Protein 2WMY (pdb70)

Sequence (1144 aa):
MFDSILVICTGNICRSPIGERLLRRLLPSKKINSAGVGALVDHTTADESAIRVAEKNGLCLKGHRGTKFTSALARQYDLLLVMEYSHLEQISRIAPEARGKTMLFGHWLDSKEIPDPYRMSDEAFDSVYQLLEQASKRWAEKLGMFDSILVICTGNICRSPIGERLLRRRLLPSKKINSAGVGALVDHTADESAIRVAEKNGLCLKGHRGTKFTSALARQYDLLLVMEYSHLEQISRIAPEARGKTMLFGHWLDSKEIPDPYRMSDEAFDSVYQLLEQASSKRWAEKLLMFDSILVICTGNICRSPIGERLLRRLLPSKKINSAGVGALVDHTADESAIRVAEKNGLCLKGHRGTKFTSALARQYDLLLVMEYSHLEQISRIAPEARGKTMLFGHWLDSKEIPDPYRMSDEAFDSVYQLLEQASKRWAEKLGLMFDSILVICTGNICRSPIGERLLRRLLPSKKINSAGVGALVDHTADESAIRVAEKNGLCLKGHRGTKFTSALARQYDLLLVMEYSHLEQISRIAPEARGKTMLFGHWLDSKEIPDPYRMSDEAFDSVYQLLEQASKRWAEKLMFDSILVICTGNICRSPIGERLLRRLLPSKKINSAGVGALVDHTADESAIRVAEKNGLCLKGHRGTKFTSALARQYDLLLVMEYSHLEQISRIAPEARGKTMLFGHWLDSKEIPDPYRMSDEAFDSVYQLLEQASKRWAEKLGMFDSILVICTGNICRSPIGERLLRRRLLPSKKINSAGVGALVDHTADESAIRVAEKNGLCLKGHRGTKFTSALARQYDLLLVMEYSHLEQISRIAPEARGKTMLFGHWLDSKEIPDPYRMSDEAFDSVYQLLEQASKRWAEKLGEMFDSILVICTGNICRSPIGERLLRRLLPSKKINSAGVGALVDHTTADESAIRVAEKNGLCLKGHRGTKFTSALARQYDLLLVMEYSHLEQISRIAPEARGKTMLFGHWLDSKEIPDPYRMSDEAFDSVYQLLEQASKRWAEKLGMFDSILVICTGNICRSPIGERLLRRLLPSKKINSAGVGALVDHTTADESAIRVAEKNGLCLKGHRGTKFTSALARQYDLLLVMEYSHLEQISRIAPEARGKTMLFGHWLDSKEIPDPYRMSDEAFDSVYQLLEQASKRWAEKL

B-factor: mean 32.17, std 14.4, range [9.04, 120.23]

Foldseek 3Di:
DFQFEEEEEAAQQAQRLLLQQLLCVLVVRGHGYYAHCNYPFQDHHDPLRCVLQVVVPTDSPPGGHHHDALVVLVVGQAYEYQAPVVLVSCCVGHVPNSVRYDHLQNVPPDGHQDDCPPHDNVNSNVSSVSSNVSSVVVSVVVD/DFQEEEEEEAAQAAQRLLLQQLLCVLPVRGHGYYAHQNYPFQDHHDPLRQVLCVVVPTHSPPDGHHHDALVVLVVGQAYEYQDPVVLVSCCVRHVVNSVRYDHLQRVPPDRHQDDCPPHDSVNSNVSSVSSNVSSVVVSVVD/DQWQEEEEEEAAQQAQRLLLQQLLCVLPVRGHYYYAHQNYPFQDHHDPLRQVLQVVVVTHSPPDGHHHDALVVLVVGQAYEYQAPVVLVSCCVRHVPNSVRYYHLQNVPPPRHQDDCPPHDNVSSNVSSVSSNVSSVVVSVVVD/DPFAEEEEEEAAQQAQRLLLQQLLCVLNVRGHGYYAHQNYPFQDHHDPLRCVLQVVVVHHSPPDGYHHDALVVLVVGQAYAYADPVVLVVCCVRHVVNSVRYYHLQNVPPDRHQDDCPPHDNVNSNVSSVSSNVSSVVVSVVD/DFQEEEEEEAAQQAQRLLLQQLLCVLVVRGHGYYAHQNYPFQDHHDPLRQVLQVVVPTHSPPDGHHHDALVVLVVGQAYEYAAPVVLVVCCVGHVVNSVRYDHLQNVPPDGHQDDCPPHDSVNSNVSSVSSNVSSVVVSVVVD/DFQEEEEEEAAQAAQRLLLQQLLCVLPVRGHGYYAHCNYPFQDHHDPLRCVLQVVVPTDSPPDGYHHDALVVLVVGQAYEYQAPVVLVSCCVGHVVNSVRYDHLQNVPPDRHQDDCPPHDSVSSNVSSVSSNVSSVVVSVVVVD/DWQEEEEEEAQQQAQRLLLQQLLCVLPVRGHYYYAHQNYPFQDHHDPLRQVLQVVVVHHSPPDGHHHDALVVLVVGQAYEYQAPVVLVSCCVRHVVNNVRYYHLQNVPPPRHQDDCVPHDNVNSNVSSVSSNVSSVVVSVVVD/DFQFEEEEEAAQQAQRLLLQQLLCVLNVRGHYYYAHQNYPFQDHHDPLRCVLQVVVVHHSPPRGYHHDALVVLVVGQAYAYQDPVVLVVCCVGHVPNSVRYYHLQNPPPDRHQDDCPPHDNVNSNVSSVSSNVSSVVVSVVD

Nearest PDB structures (foldseek):
  2wmy-assembly1_A  TM=1.005E+00  e=2.704E-31  Escherichia coli
  4d74-assembly1_A-2  TM=9.860E-01  e=4.624E-23  Erwinia amylovora ATCC 49946
  7dhe-assembly4_D  TM=9.819E-01  e=1.177E-22  Vibrio vulnificus
  7dhf-assembly2_B  TM=9.833E-01  e=2.623E-22  Vibrio vulnificus
  2fek-assembly1_A  TM=9.721E-01  e=8.437E-21  Escherichia coli K-12

InterPro domains:
  IPR017867 Protein-tyrosine phosphatase, low molecular weight [PR00719] (9-26)
  IPR017867 Protein-tyrosine phosphatase, low molecular weight [PR00719] (45-61)
  IPR017867 Protein-tyrosine phosphatase, low molecular weight [PR00719] (79-94)
  IPR017867 Protein-tyrosine phosphatase, low molecular weight [PR00719] (101-114)
  IPR017867 Protein-tyrosine phosphatase, low molecular weight [PR00719] (117-132)
  IPR023485 Phosphotyrosine protein phosphatase I [PF01451] (8-147)
  IPR023485 Phosphotyrosine protein phosphatase I [SM00226] (7-145)
  IPR036196 Phosphotyrosine protein phosphatase I superfamily [SSF52788] (5-146)
  IPR050438 Low Molecular Weight Phosphotyrosine Protein Phosphatase [PTHR117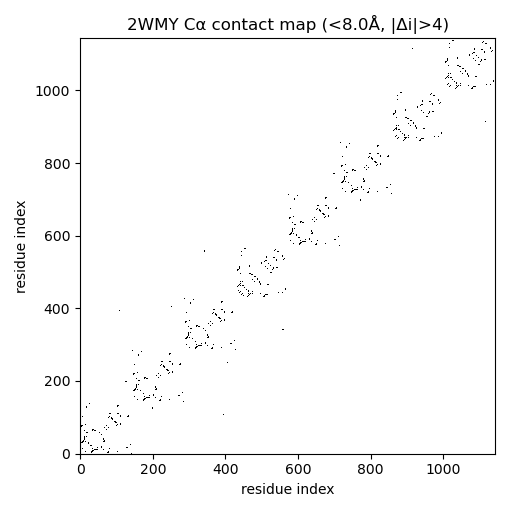17] (6-147)

Structure (mmCIF, N/CA/C/O backbone):
data_2WMY
#
_entry.id   2WMY
#
_cell.length_a   101.902
_cell.length_b   53.062
_cell.length_c   113.909
_cell.angle_alpha   90.00
_cell.angle_beta   90.01
_cell.angle_gamma   90.00
#
_symmetry.space_group_name_H-M   'P 1 21 1'
#
loop_
_entity.id
_entity.type
_entity.pdbx_description
1 polymer 'PUTATIVE ACID PHOSPHATASE WZB'
2 non-polymer 'SULFATE ION'
3 non-polymer 'NICKEL (II) ION'
4 water water
#
loop_
_atom_site.group_PDB
_atom_site.id
_atom_site.type_symbol
_atom_site.label_atom_id
_atom_site.label_alt_id
_atom_site.label_comp_id
_atom_site.label_asym_id
_atom_site.label_entity_id
_atom_site.label_seq_id
_atom_site.pdbx_PDB_ins_code
_atom_site.Cartn_x
_atom_site.Cartn_y
_atom_site.Cartn_z
_atom_site.occupancy
_atom_site.B_iso_or_equiv
_atom_site.auth_seq_id
_atom_site.auth_comp_id
_atom_site.auth_asym_id
_atom_site.auth_atom_id
_atom_site.pdbx_PDB_model_num
ATOM 1 N N . MET A 1 7 ? 11.031 19.272 -0.533 1.00 60.79 5 MET A N 1
ATOM 2 C CA . MET A 1 7 ? 11.112 17.839 -0.263 1.00 62.75 5 MET A CA 1
ATOM 3 C C . MET A 1 7 ? 11.724 17.036 -1.418 1.00 65.40 5 MET A C 1
ATOM 4 O O . MET A 1 7 ? 12.828 16.503 -1.292 1.00 76.84 5 MET A O 1
ATOM 9 N N . PHE A 1 8 ? 11.003 16.942 -2.533 1.00 54.82 6 PHE A N 1
ATOM 10 C CA . PHE A 1 8 ? 11.493 16.218 -3.709 1.00 54.09 6 PHE A CA 1
ATOM 11 C C . PHE A 1 8 ? 12.276 17.129 -4.651 1.00 46.47 6 PHE A C 1
ATOM 12 O O . PHE A 1 8 ? 11.699 17.801 -5.506 1.00 47.02 6 PHE A O 1
ATOM 20 N N . ASP A 1 9 ? 13.594 17.143 -4.497 1.00 36.03 7 ASP A N 1
ATOM 21 C CA . ASP A 1 9 ? 14.420 18.074 -5.250 1.00 43.49 7 ASP A CA 1
ATOM 22 C C . ASP A 1 9 ? 15.093 17.392 -6.435 1.00 41.69 7 ASP A C 1
ATOM 23 O O . ASP A 1 9 ? 15.516 18.054 -7.380 1.00 47.70 7 ASP A O 1
ATOM 28 N N . SER A 1 10 ? 15.192 16.068 -6.373 1.00 36.61 8 SER A N 1
ATOM 29 C CA . SER A 1 10 ? 15.803 15.284 -7.440 1.00 31.41 8 SER A CA 1
ATOM 30 C C . SER A 1 10 ? 14.777 14.341 -8.059 1.00 28.56 8 SER A C 1
ATOM 31 O O . SER A 1 10 ? 14.031 13.672 -7.341 1.00 25.62 8 SER A O 1
ATOM 34 N N . ILE A 1 11 ? 14.740 14.286 -9.388 1.00 24.14 9 ILE A N 1
ATOM 35 C CA . ILE A 1 11 ? 13.819 13.388 -10.086 1.00 22.58 9 ILE A CA 1
ATOM 36 C C . ILE A 1 11 ? 14.524 12.490 -11.111 1.00 24.75 9 ILE A C 1
ATOM 37 O O . ILE A 1 11 ? 15.268 12.973 -11.976 1.00 24.48 9 ILE A O 1
ATOM 42 N N . LEU A 1 12 ? 14.289 11.185 -11.004 1.00 20.20 10 LEU A N 1
ATOM 43 C CA . LEU A 1 12 ? 14.787 10.230 -11.990 1.00 20.56 10 LEU A CA 1
ATOM 44 C C . LEU A 1 12 ? 13.623 9.698 -12.821 1.00 20.27 10 LEU A C 1
ATOM 45 O O . LEU A 1 12 ? 12.735 9.018 -12.301 1.00 21.56 10 LEU A O 1
ATOM 50 N N . VAL A 1 13 ? 13.624 10.018 -14.112 1.00 19.35 11 VAL A N 1
ATOM 51 C CA . VAL A 1 13 ? 12.601 9.527 -15.032 1.00 15.38 11 VAL A CA 1
ATOM 52 C C . VAL A 1 13 ? 13.021 8.205 -15.679 1.00 12.74 11 VAL A C 1
ATOM 53 O O . VAL A 1 13 ? 14.113 8.087 -16.227 1.00 14.32 11 VAL A O 1
ATOM 57 N N . ILE A 1 14 ? 12.152 7.205 -15.635 1.00 17.40 12 ILE A N 1
ATOM 58 C CA . ILE A 1 14 ? 12.565 5.873 -16.058 1.00 13.37 12 ILE A CA 1
ATOM 59 C C . ILE A 1 14 ? 11.619 5.178 -17.032 1.00 14.96 12 ILE A C 1
ATOM 60 O O . ILE A 1 14 ? 10.402 5.110 -16.804 1.00 14.46 12 ILE A O 1
ATOM 65 N N . CYS A 1 15 ? 12.193 4.653 -18.116 1.00 16.34 13 CYS A N 1
ATOM 66 C CA . CYS A 1 15 ? 11.467 3.774 -19.019 1.00 12.64 13 CYS A CA 1
ATOM 67 C C . CYS A 1 15 ? 12.251 2.481 -19.222 1.00 13.97 13 CYS A C 1
ATOM 68 O O . CYS A 1 15 ? 12.914 1.984 -18.301 1.00 13.69 13 CYS A O 1
ATOM 71 N N . THR A 1 16 ? 12.178 1.928 -20.423 1.00 12.66 14 THR A N 1
ATOM 72 C CA . THR A 1 16 ? 12.882 0.683 -20.695 1.00 16.21 14 THR A CA 1
ATOM 73 C C . THR A 1 16 ? 14.204 0.926 -21.406 1.00 15.95 14 THR A C 1
ATOM 74 O O . THR A 1 16 ? 15.268 0.650 -20.858 1.00 21.35 14 THR A O 1
ATOM 78 N N . GLY A 1 17 ? 14.133 1.462 -22.621 1.00 16.15 15 GLY A N 1
ATOM 79 C CA . GLY A 1 17 ? 15.327 1.693 -23.407 1.00 12.95 15 GLY A CA 1
ATOM 80 C C . GLY A 1 17 ? 16.107 2.945 -23.043 1.00 10.67 15 GLY A C 1
ATOM 81 O O . GLY A 1 17 ? 17.279 3.044 -23.382 1.00 13.10 15 GLY A O 1
ATOM 82 N N . ASN A 1 18 ? 15.460 3.888 -22.357 1.00 11.73 16 ASN A N 1
ATOM 83 C CA . ASN A 1 18 ? 16.026 5.223 -22.118 1.00 14.70 16 ASN A CA 1
ATOM 84 C C . ASN A 1 18 ? 16.391 5.900 -23.442 1.00 14.26 16 ASN A C 1
ATOM 85 O O . ASN A 1 18 ? 17.364 6.644 -23.526 1.00 18.57 16 ASN A O 1
ATOM 90 N N . ILE A 1 19 ? 15.605 5.634 -24.484 1.00 15.89 17 ILE A N 1
ATOM 91 C CA . ILE A 1 19 ? 15.828 6.271 -25.788 1.00 10.42 17 ILE A CA 1
ATOM 92 C C . ILE A 1 19 ? 14.552 6.880 -26.389 1.00 15.26 17 ILE A C 1
ATOM 93 O O . ILE A 1 19 ? 14.628 7.669 -27.322 1.00 21.00 17 ILE A O 1
ATOM 98 N N . CYS A 1 20 ? 13.386 6.528 -25.848 1.00 12.96 18 CYS A N 1
ATOM 99 C CA . CYS A 1 20 ? 12.134 7.147 -26.289 1.00 15.18 18 CYS A CA 1
ATOM 100 C C . CYS A 1 20 ? 11.427 7.963 -25.200 1.00 18.46 18 CYS A C 1
ATOM 101 O O . CYS A 1 20 ? 11.471 9.187 -25.222 1.00 21.23 18 CYS A O 1
ATOM 104 N N . ARG A 1 21 ? 10.793 7.280 -24.245 1.00 18.57 19 ARG A N 1
ATOM 105 C CA . ARG A 1 21 ? 9.932 7.944 -23.256 1.00 18.97 19 ARG A CA 1
ATOM 106 C C . ARG A 1 21 ? 10.650 8.789 -22.208 1.00 15.03 19 ARG A C 1
ATOM 107 O O . ARG A 1 21 ? 10.337 9.968 -22.056 1.00 14.55 19 ARG A O 1
ATOM 115 N N . SER A 1 22 ? 11.580 8.200 -21.458 1.00 12.57 20 SER A N 1
ATOM 116 C CA . SER A 1 22 ? 12.210 8.981 -20.386 1.00 11.58 20 SER A CA 1
ATOM 117 C C . SER A 1 22 ? 12.987 10.212 -20.886 1.00 11.63 20 SER A C 1
ATOM 118 O O . SER A 1 22 ? 12.920 11.280 -20.270 1.00 16.99 20 SER A O 1
ATOM 121 N N . PRO A 1 23 ? 13.684 10.098 -22.025 1.00 16.49 21 PRO A N 1
ATOM 122 C CA . PRO A 1 23 ? 14.384 11.313 -22.463 1.00 14.02 21 PRO A CA 1
ATOM 123 C C . PRO A 1 23 ? 13.396 12.447 -22.721 1.00 14.93 21 PRO A C 1
ATOM 124 O O . PRO A 1 23 ? 13.700 13.614 -22.496 1.00 15.81 21 PRO A O 1
ATOM 128 N N . ILE A 1 24 ? 12.216 12.095 -23.210 1.00 20.50 22 ILE A N 1
ATOM 129 C CA . ILE A 1 24 ? 11.186 13.088 -23.472 1.00 21.65 22 ILE A CA 1
ATOM 130 C C . ILE A 1 24 ? 10.571 13.596 -22.163 1.00 17.23 22 ILE A C 1
ATOM 131 O O . ILE A 1 24 ? 10.401 14.795 -21.972 1.00 21.08 22 ILE A O 1
ATOM 136 N N . GLY A 1 25 ? 10.272 12.676 -21.252 1.00 17.84 23 GLY A N 1
ATOM 137 C CA . GLY A 1 25 ? 9.757 13.038 -19.941 1.00 20.74 23 GLY A CA 1
ATOM 138 C C . GLY A 1 25 ? 10.739 13.905 -19.176 1.00 19.71 23 GLY A C 1
ATOM 139 O O . GL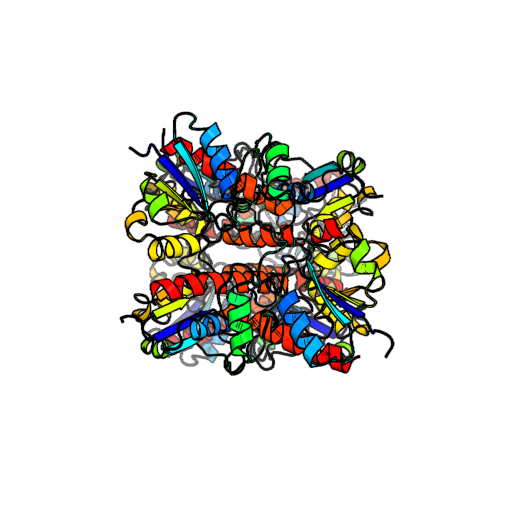Y A 1 25 ? 10.350 14.886 -18.548 1.00 19.23 23 GLY A O 1
ATOM 140 N N . GLU A 1 26 ? 12.019 13.546 -19.239 1.00 20.45 24 GLU A N 1
ATOM 141 C CA . GLU A 1 26 ? 13.071 14.317 -18.580 1.00 20.21 24 GLU A CA 1
ATOM 142 C C . GLU A 1 26 ? 13.086 15.761 -19.054 1.00 19.84 24 GLU A C 1
ATOM 143 O O . GLU A 1 26 ? 13.097 16.687 -18.241 1.00 20.46 24 GLU A O 1
ATOM 149 N N . ARG A 1 27 ? 13.086 15.949 -20.372 1.00 20.25 25 ARG A N 1
ATOM 150 C CA . ARG A 1 27 ? 13.236 17.284 -20.947 1.00 24.22 25 ARG A CA 1
ATOM 151 C C . ARG A 1 27 ? 11.986 18.138 -20.726 1.00 22.99 25 ARG A C 1
ATOM 152 O O . ARG A 1 27 ? 12.080 19.349 -20.516 1.00 23.74 25 ARG A O 1
ATOM 160 N N . LEU A 1 28 ? 10.817 17.504 -20.777 1.00 15.87 26 LEU A N 1
ATOM 161 C CA . LEU A 1 28 ? 9.574 18.203 -20.474 1.00 22.82 26 LEU A CA 1
ATOM 162 C C . LEU A 1 28 ? 9.607 18.730 -19.036 1.00 25.27 26 LEU A C 1
ATOM 163 O O . LEU A 1 28 ? 9.316 19.905 -18.783 1.00 22.34 26 LEU A O 1
ATOM 168 N N . LEU A 1 29 ? 9.982 17.869 -18.095 1.00 24.23 27 LEU A N 1
ATOM 169 C CA . LEU A 1 29 ? 10.007 18.268 -16.689 1.00 23.01 27 LEU A CA 1
ATOM 170 C C . LEU A 1 29 ? 11.039 19.358 -16.406 1.00 29.73 27 LEU A C 1
ATOM 171 O O . LEU A 1 29 ? 10.783 20.249 -15.597 1.00 33.88 27 LEU A O 1
ATOM 176 N N . ARG A 1 30 ? 12.195 19.297 -17.070 1.00 27.17 28 ARG A N 1
ATOM 177 C CA . ARG A 1 30 ? 13.234 20.312 -16.864 1.00 28.58 28 ARG A CA 1
ATOM 178 C C . ARG A 1 30 ? 12.709 21.675 -17.283 1.00 32.78 28 ARG A C 1
ATOM 179 O O . ARG A 1 30 ? 12.931 22.677 -16.613 1.00 37.06 28 ARG A O 1
ATOM 187 N N . ARG A 1 31 ? 12.020 21.683 -18.416 1.00 35.14 29 ARG A N 1
ATOM 188 C CA . ARG A 1 31 ? 11.339 22.849 -18.956 1.00 33.92 29 ARG A CA 1
ATOM 189 C C . ARG A 1 31 ? 10.444 23.511 -17.905 1.00 35.64 29 ARG A C 1
ATOM 190 O O . ARG A 1 31 ? 10.398 24.737 -17.791 1.00 37.69 29 ARG A O 1
ATOM 198 N N . LEU A 1 32 ? 9.722 22.686 -17.150 1.00 29.73 30 LEU A N 1
ATOM 199 C CA . LEU A 1 32 ? 8.713 23.164 -16.208 1.00 27.07 30 LEU A CA 1
ATOM 200 C C . LEU A 1 32 ? 9.281 23.452 -14.819 1.00 33.63 30 LEU A C 1
ATOM 201 O O . LEU A 1 32 ? 8.792 24.330 -14.107 1.00 37.10 30 LEU A O 1
ATOM 206 N N . LEU A 1 33 ? 10.303 22.700 -14.433 1.00 34.17 31 LEU A N 1
ATOM 207 C CA . LEU A 1 33 ? 10.903 22.843 -13.113 1.00 41.14 31 LEU A CA 1
ATOM 208 C C . LEU A 1 33 ? 12.418 22.997 -13.258 1.00 46.28 31 LEU A C 1
ATOM 209 O O . LEU A 1 33 ? 13.178 22.071 -12.969 1.00 43.82 31 LEU A O 1
ATOM 214 N N . PRO A 1 34 ? 12.856 24.184 -13.704 1.00 47.88 32 PRO A N 1
ATOM 215 C CA . PRO A 1 34 ? 14.238 24.473 -14.108 1.00 45.64 32 PRO A CA 1
ATOM 216 C C . PRO A 1 34 ? 15.255 24.345 -12.978 1.00 42.71 32 PRO A C 1
ATOM 217 O O . PRO A 1 34 ? 16.442 24.198 -13.253 1.0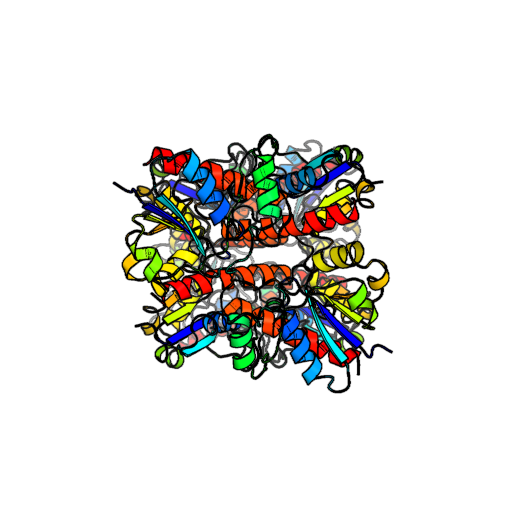0 45.42 32 PRO A O 1
ATOM 221 N N . SER A 1 35 ? 14.805 24.402 -11.730 1.00 44.81 33 SER A N 1
ATOM 222 C CA . SER A 1 35 ? 15.732 24.457 -10.603 1.00 47.82 33 SER A CA 1
ATOM 223 C C . SER A 1 35 ? 16.067 23.086 -10.029 1.00 44.41 33 SER A C 1
ATOM 224 O O . SER A 1 35 ? 16.876 22.978 -9.109 1.00 45.93 33 SER A O 1
ATOM 227 N N . LYS A 1 36 ? 15.450 22.040 -10.568 1.00 42.64 34 LYS A N 1
ATOM 228 C CA . LYS A 1 36 ? 15.639 20.695 -10.031 1.00 40.68 34 LYS A CA 1
ATOM 229 C C . LYS A 1 36 ? 16.634 19.870 -10.843 1.00 34.81 34 LYS A C 1
ATOM 230 O O . LYS A 1 36 ? 16.795 20.085 -12.041 1.00 35.21 34 LYS A O 1
ATOM 236 N N . LYS A 1 37 ? 17.292 18.921 -10.181 1.00 29.86 35 LYS A N 1
ATOM 237 C CA . LYS A 1 37 ? 18.121 17.939 -10.874 1.00 34.63 35 LYS A CA 1
ATOM 238 C C . LYS A 1 37 ? 17.237 16.842 -11.465 1.00 34.62 35 LYS A C 1
ATOM 239 O O . LYS A 1 37 ? 16.686 16.013 -10.735 1.00 36.84 35 LYS A O 1
ATOM 245 N N . ILE A 1 38 ? 17.091 16.846 -12.786 1.00 30.87 36 ILE A N 1
ATOM 246 C CA . ILE A 1 38 ? 16.207 15.890 -13.453 1.00 20.16 36 ILE A CA 1
ATOM 247 C C . ILE A 1 38 ? 16.943 15.072 -14.500 1.00 27.55 36 ILE A C 1
ATOM 248 O O . ILE A 1 38 ? 17.441 15.615 -15.485 1.00 32.98 36 ILE A O 1
ATOM 253 N N . ASN A 1 39 ? 17.017 13.762 -14.271 1.00 29.36 37 ASN A N 1
ATOM 254 C CA . ASN A 1 39 ? 17.675 12.848 -15.200 1.00 23.31 37 ASN A CA 1
ATOM 255 C C . ASN A 1 39 ? 16.835 11.607 -15.485 1.00 19.98 37 ASN A C 1
ATOM 256 O O . ASN A 1 39 ? 15.713 11.487 -15.000 1.00 15.95 37 ASN A O 1
ATOM 261 N N . SER A 1 40 ? 17.375 10.688 -16.278 1.00 13.98 38 SER A N 1
ATOM 262 C CA . SER A 1 40 ? 16.589 9.570 -16.771 1.00 17.40 38 SER A CA 1
ATOM 263 C C . SER A 1 40 ? 17.439 8.333 -17.009 1.00 18.59 38 SER A C 1
ATOM 264 O O . SER A 1 40 ? 18.642 8.430 -17.241 1.00 25.10 38 SER A O 1
ATOM 267 N N . ALA A 1 41 ? 16.800 7.170 -16.968 1.00 18.04 39 ALA A N 1
ATOM 268 C CA . ALA A 1 41 ? 17.495 5.898 -17.181 1.00 19.06 39 ALA A CA 1
ATOM 269 C C . ALA A 1 41 ? 16.494 4.808 -17.548 1.00 16.80 39 ALA A C 1
ATOM 270 O O . ALA A 1 41 ? 15.282 5.027 -17.524 1.00 14.97 39 ALA A O 1
ATOM 272 N N . GLY A 1 42 ? 17.000 3.632 -17.894 1.00 15.45 40 GLY A N 1
ATOM 273 C CA . GLY A 1 42 ? 16.143 2.576 -18.389 1.00 10.92 40 GLY A CA 1
ATOM 274 C C . GLY A 1 42 ? 16.455 1.217 -17.813 1.00 12.80 40 GLY A C 1
ATOM 275 O O . GLY A 1 42 ? 17.621 0.839 -17.667 1.00 20.18 40 GLY A O 1
ATOM 276 N N . VAL A 1 43 ? 15.408 0.470 -17.482 1.00 17.02 41 VAL A N 1
ATOM 277 C CA . VAL A 1 43 ? 15.602 -0.854 -16.908 1.00 16.54 41 VAL A CA 1
ATOM 278 C C . VAL A 1 43 ? 16.140 -1.840 -17.954 1.00 20.65 41 VAL A C 1
ATOM 279 O O . VAL A 1 43 ? 16.642 -2.900 -17.600 1.00 25.38 41 VAL A O 1
ATOM 283 N N . GLY A 1 44 ? 16.036 -1.482 -19.234 1.00 21.42 42 GLY A N 1
ATOM 284 C CA . GLY A 1 44 ? 16.619 -2.271 -20.313 1.00 18.71 42 GLY A CA 1
ATOM 285 C C . GLY A 1 44 ? 17.372 -1.373 -21.279 1.00 19.97 42 GLY A C 1
ATOM 286 O O . GLY A 1 44 ? 17.209 -1.451 -22.493 1.00 15.53 42 GLY A O 1
ATOM 287 N N . ALA A 1 45 ? 18.216 -0.515 -20.728 1.00 12.20 43 ALA A N 1
ATOM 288 C CA . ALA A 1 45 ? 18.722 0.623 -21.480 1.00 21.19 43 ALA A CA 1
ATOM 289 C C . ALA A 1 45 ? 19.657 0.232 -22.611 1.00 18.43 43 ALA A C 1
ATOM 290 O O . ALA A 1 45 ? 20.400 -0.743 -22.515 1.00 22.24 43 ALA A O 1
ATOM 292 N N . LEU A 1 46 ? 19.600 1.004 -23.687 1.00 14.09 44 LEU A N 1
ATOM 293 C CA . LEU A 1 46 ? 20.588 0.906 -24.753 1.00 16.40 44 LEU A CA 1
ATOM 294 C C . LEU A 1 46 ? 21.703 1.901 -24.427 1.00 17.09 44 LEU A C 1
ATOM 295 O O . LEU A 1 46 ? 21.657 3.063 -24.830 1.00 19.31 44 LEU A O 1
ATOM 300 N N . VAL A 1 47 ? 22.694 1.426 -23.680 1.00 19.82 45 VAL A N 1
ATOM 301 C CA . VAL A 1 47 ? 23.690 2.294 -23.060 1.00 25.14 45 VAL A CA 1
ATOM 302 C C . VAL A 1 47 ? 24.567 3.007 -24.079 1.00 23.57 45 VAL A C 1
ATOM 303 O O . VAL A 1 47 ? 25.133 2.375 -24.981 1.00 16.20 45 VAL A O 1
ATOM 307 N N . ASP A 1 48 ? 24.652 4.329 -23.923 1.00 16.84 46 ASP A N 1
ATOM 308 C CA . ASP A 1 48 ? 25.448 5.197 -24.793 1.00 14.89 46 ASP A CA 1
ATOM 309 C C . ASP A 1 48 ? 24.796 5.492 -26.146 1.00 20.81 46 ASP A C 1
ATOM 310 O O . ASP A 1 48 ? 25.361 6.208 -26.973 1.00 19.83 46 ASP A O 1
ATOM 315 N N . HIS A 1 49 ? 23.596 4.959 -26.356 1.00 24.18 47 HIS A N 1
ATOM 316 C CA . HIS A 1 49 ? 22.832 5.268 -27.561 1.00 20.58 47 HIS A CA 1
ATOM 317 C C . HIS A 1 49 ? 22.131 6.604 -27.459 1.00 22.43 47 HIS A C 1
ATOM 318 O O . HIS A 1 49 ? 21.605 6.967 -26.403 1.00 25.00 47 HIS A O 1
ATOM 325 N N . THR A 1 50 ? 22.115 7.327 -28.573 1.00 19.12 48 THR A N 1
ATOM 326 C CA A THR A 1 50 ? 21.404 8.588 -28.661 0.94 14.00 48 THR A CA 1
ATOM 327 C CA B THR A 1 50 ? 21.395 8.591 -28.647 0.06 23.17 48 THR A CA 1
ATOM 328 C C . THR A 1 50 ? 19.894 8.324 -28.575 1.00 24.20 48 THR A C 1
ATOM 329 O O . THR A 1 50 ? 19.455 7.173 -28.608 1.00 18.86 48 THR A O 1
ATOM 336 N N . ALA A 1 51 ? 19.102 9.383 -28.461 1.00 22.46 49 ALA A N 1
ATOM 337 C CA . ALA A 1 51 ? 17.656 9.236 -28.435 1.00 23.18 49 ALA A CA 1
ATOM 338 C C . ALA A 1 51 ? 17.179 8.628 -29.749 1.00 22.02 49 ALA A C 1
ATOM 339 O O . ALA A 1 51 ? 17.799 8.825 -30.789 1.00 20.02 49 ALA A O 1
ATOM 341 N N . ASP A 1 52 ? 16.078 7.888 -29.702 1.00 18.85 50 ASP A N 1
ATOM 342 C CA . ASP A 1 52 ? 15.533 7.297 -30.916 1.00 18.32 50 ASP A CA 1
ATOM 343 C C . ASP A 1 52 ? 15.181 8.368 -31.937 1.00 19.20 50 ASP A C 1
ATOM 344 O O . ASP A 1 52 ? 14.703 9.440 -31.581 1.00 20.28 50 ASP A O 1
ATOM 349 N N . GLU A 1 53 ? 15.421 8.065 -33.211 1.00 26.49 51 GLU A N 1
ATOM 350 C CA . GLU A 1 53 ? 15.131 8.995 -34.303 1.00 24.45 51 GLU A CA 1
ATOM 351 C C . GLU A 1 53 ? 13.676 9.484 -34.298 1.00 27.70 51 GLU A C 1
ATOM 352 O O . GLU A 1 53 ? 13.413 10.674 -34.484 1.00 26.78 51 GLU A O 1
ATOM 358 N N . SER A 1 54 ? 12.734 8.566 -34.088 1.00 21.73 52 SER A N 1
ATOM 359 C CA . SER A 1 54 ? 11.319 8.935 -34.039 1.00 24.26 52 SER A CA 1
ATOM 360 C C . SER A 1 54 ? 11.005 9.781 -32.799 1.00 26.43 52 SER A C 1
ATOM 361 O O . SER A 1 54 ? 10.127 10.652 -32.830 1.00 18.27 52 SER A O 1
ATOM 364 N N . ALA A 1 55 ? 11.732 9.527 -31.713 1.00 19.52 53 ALA A N 1
ATOM 365 C CA . ALA A 1 55 ? 11.578 10.324 -30.497 1.00 21.24 53 ALA A CA 1
ATOM 366 C C . ALA A 1 55 ? 12.031 11.755 -30.744 1.00 20.57 53 ALA A C 1
ATOM 367 O O . ALA A 1 55 ? 11.382 12.703 -30.311 1.00 21.77 53 ALA A O 1
ATOM 369 N N . ILE A 1 56 ? 13.155 11.899 -31.438 1.00 23.47 54 ILE A N 1
ATOM 370 C CA . ILE A 1 56 ? 13.660 13.216 -31.823 1.00 31.03 54 ILE A CA 1
ATOM 371 C C . ILE A 1 56 ? 12.721 13.929 -32.803 1.00 30.90 54 ILE A C 1
ATOM 372 O O . ILE A 1 56 ? 12.536 15.139 -32.716 1.00 33.10 54 ILE A O 1
ATOM 377 N N . ARG A 1 57 ? 12.133 13.182 -33.734 1.00 33.98 55 ARG A N 1
ATOM 378 C CA . ARG A 1 57 ? 11.155 13.758 -34.658 1.00 38.78 55 ARG A CA 1
ATOM 379 C C . ARG A 1 57 ? 9.968 14.375 -33.921 1.00 31.14 55 ARG A C 1
ATOM 380 O O . ARG A 1 57 ? 9.668 15.559 -34.095 1.00 28.11 55 ARG A O 1
ATOM 388 N N . VAL A 1 58 ? 9.292 13.577 -33.100 1.00 29.90 56 VAL A N 1
ATOM 389 C CA . VAL A 1 58 ? 8.103 14.071 -32.417 1.00 26.97 56 VAL A CA 1
ATOM 390 C C . VAL A 1 58 ? 8.452 15.201 -31.468 1.00 30.70 56 VAL A C 1
ATOM 391 O O . VAL A 1 58 ? 7.668 16.129 -31.287 1.00 33.32 56 VAL A O 1
ATOM 395 N N . ALA A 1 59 ? 9.638 15.128 -30.877 1.00 26.62 57 ALA A N 1
ATOM 396 C CA . ALA A 1 59 ? 10.067 16.148 -29.937 1.00 21.07 57 ALA A CA 1
ATOM 397 C C . ALA A 1 59 ? 10.264 17.488 -30.645 1.00 27.77 57 ALA A C 1
ATOM 398 O O . ALA A 1 59 ? 9.638 18.490 -30.284 1.00 28.39 57 ALA A O 1
ATOM 400 N N . GLU A 1 60 ? 11.128 17.512 -31.654 1.00 29.16 58 GLU A N 1
ATOM 401 C CA . GLU A 1 60 ? 11.402 18.767 -32.357 1.00 40.49 58 GLU A CA 1
ATOM 402 C C . GLU A 1 60 ? 10.138 19.348 -32.989 1.00 38.55 58 GLU A C 1
ATOM 403 O O . GLU A 1 60 ? 9.901 20.554 -32.933 1.00 39.10 58 GLU A O 1
ATOM 409 N N . LYS A 1 61 ? 9.332 18.476 -33.583 1.00 38.03 59 LYS A N 1
ATOM 410 C CA . LYS A 1 61 ? 8.034 18.860 -34.128 1.00 41.31 59 LYS A CA 1
ATOM 411 C C . LYS A 1 61 ? 7.222 19.658 -33.112 1.00 40.50 59 LYS A C 1
ATOM 412 O O . LYS A 1 61 ? 6.470 20.561 -33.484 1.00 47.58 59 LYS A O 1
ATOM 418 N N . ASN A 1 62 ? 7.389 19.330 -31.833 1.00 30.74 60 ASN A N 1
ATOM 419 C CA . ASN A 1 62 ? 6.728 20.057 -30.748 1.00 30.90 60 ASN A CA 1
ATOM 420 C C . ASN A 1 62 ? 7.628 21.078 -30.033 1.00 34.91 60 ASN A C 1
ATOM 421 O O . ASN A 1 62 ? 7.297 21.557 -28.950 1.00 33.61 60 ASN A O 1
ATOM 426 N N . GLY A 1 63 ? 8.768 21.400 -30.636 1.00 33.43 61 GLY A N 1
ATOM 427 C CA . GLY A 1 63 ? 9.643 22.430 -30.103 1.00 34.80 61 GLY A CA 1
ATOM 428 C C . GLY A 1 63 ? 10.458 21.989 -28.904 1.00 38.35 61 GLY A C 1
ATOM 429 O O . GLY A 1 63 ? 10.969 22.821 -28.151 1.00 32.93 61 GLY A O 1
ATOM 430 N N . LEU A 1 64 ? 10.585 20.675 -28.730 1.00 28.06 62 LEU A N 1
ATOM 431 C CA . LEU A 1 64 ? 11.335 20.126 -27.605 1.00 27.17 62 LEU A CA 1
ATOM 432 C C . LEU A 1 64 ? 12.675 19.554 -28.061 1.00 28.72 62 LEU A C 1
ATOM 433 O O . LEU A 1 64 ? 12.739 18.822 -29.047 1.00 29.60 62 LEU A O 1
ATOM 438 N N . CYS A 1 65 ? 13.740 19.874 -27.329 1.00 27.69 63 CYS A N 1
ATOM 439 C CA . CYS A 1 65 ? 15.090 19.443 -27.703 1.00 25.00 63 CYS A CA 1
ATOM 440 C C . CYS A 1 65 ? 15.587 18.258 -26.872 1.00 30.28 63 CYS A C 1
ATOM 441 O O . CYS A 1 65 ? 15.631 18.320 -25.639 1.00 29.27 63 CYS A O 1
ATOM 444 N N . LEU A 1 66 ? 15.967 17.187 -27.564 1.00 32.55 64 LEU A N 1
ATOM 445 C CA . LEU A 1 66 ? 16.496 15.980 -26.931 1.00 29.72 64 LEU A CA 1
ATOM 446 C C . LEU A 1 66 ? 18.012 15.878 -27.068 1.00 33.45 64 LEU A C 1
ATOM 447 O O . LEU A 1 66 ? 18.617 14.864 -26.720 1.00 36.30 64 LEU A O 1
ATOM 452 N N . LYS A 1 67 ? 18.636 16.933 -27.565 1.00 36.37 65 LYS A N 1
ATOM 453 C CA . LYS A 1 67 ? 20.043 16.842 -27.921 1.00 44.24 65 LYS A CA 1
ATOM 454 C C . LYS A 1 67 ? 20.948 16.661 -26.709 1.00 43.07 65 LYS A C 1
ATOM 455 O O . LYS A 1 67 ? 20.693 17.206 -25.638 1.00 48.30 65 LYS A O 1
ATOM 461 N N . GLY A 1 68 ? 21.998 15.869 -26.887 1.00 36.17 66 GLY A N 1
ATOM 462 C CA . GLY A 1 68 ? 22.937 15.601 -25.818 1.00 30.19 66 GLY A CA 1
ATOM 463 C C . GLY A 1 68 ? 22.585 14.369 -25.012 1.00 33.32 66 GLY A C 1
ATOM 464 O O . GLY A 1 68 ? 23.317 13.993 -24.099 1.00 37.56 66 GLY A O 1
ATOM 465 N N . HIS A 1 69 ? 21.468 13.730 -25.348 1.00 21.77 67 HIS A N 1
ATOM 466 C CA . HIS A 1 69 ? 21.009 12.596 -24.562 1.00 27.28 67 HIS A CA 1
ATOM 467 C C . HIS A 1 69 ? 21.895 11.375 -24.743 1.00 28.78 67 HIS A C 1
ATOM 468 O O . HIS A 1 69 ? 22.455 11.158 -25.810 1.00 27.12 67 HIS A O 1
ATOM 475 N N . ARG A 1 70 ? 21.987 10.565 -23.696 1.00 25.10 68 ARG A N 1
ATOM 476 C CA . ARG A 1 70 ? 22.809 9.365 -23.715 1.00 23.79 68 ARG A CA 1
ATOM 477 C C . ARG A 1 70 ? 22.092 8.249 -22.960 1.00 22.84 68 ARG A C 1
ATOM 478 O O . ARG A 1 70 ? 21.774 8.402 -21.783 1.00 27.38 68 ARG A O 1
ATOM 486 N N . GLY A 1 71 ? 21.830 7.131 -23.629 1.00 16.12 69 GLY A N 1
ATOM 487 C CA . GLY A 1 71 ? 21.146 6.020 -22.986 1.00 14.69 69 GLY A CA 1
ATOM 488 C C . GLY A 1 71 ? 21.878 5.574 -21.728 1.00 20.74 69 GLY A C 1
ATOM 489 O O . GLY A 1 71 ? 23.085 5.357 -21.761 1.00 18.43 69 GLY A O 1
ATOM 490 N N . THR A 1 72 ? 21.146 5.437 -20.627 1.00 19.39 70 THR A N 1
ATOM 491 C CA . THR A 1 72 ? 21.736 5.139 -19.323 1.00 23.51 70 THR A CA 1
ATOM 492 C C . THR A 1 72 ? 20.992 4.014 -18.619 1.00 22.30 70 THR A C 1
ATOM 493 O O . THR A 1 72 ? 19.761 3.985 -18.599 1.00 26.10 70 THR A O 1
ATOM 497 N N . LYS A 1 73 ? 21.749 3.088 -18.042 1.00 19.11 71 LYS A N 1
ATOM 498 C CA . LYS A 1 73 ? 21.174 1.926 -17.372 1.00 24.72 71 LYS A CA 1
ATOM 499 C C . LYS A 1 73 ? 20.706 2.289 -15.974 1.00 26.45 71 LYS A C 1
ATOM 500 O O . LYS A 1 73 ? 21.449 2.911 -15.218 1.00 24.73 71 LYS A O 1
ATOM 506 N N . PHE A 1 74 ? 19.477 1.903 -15.633 1.00 23.13 72 PHE A N 1
ATOM 507 C CA . PHE A 1 74 ? 18.980 2.081 -14.271 1.00 20.86 72 PHE A CA 1
ATOM 508 C C . PHE A 1 74 ? 19.599 1.076 -13.297 1.00 28.30 72 PHE A C 1
ATOM 509 O O . PHE A 1 74 ? 19.674 -0.121 -13.589 1.00 31.65 72 PHE A O 1
ATOM 517 N N . THR A 1 75 ? 20.030 1.566 -12.138 1.00 23.97 73 THR A N 1
ATOM 518 C CA . THR A 1 75 ? 20.616 0.714 -11.101 1.00 28.21 73 THR A CA 1
ATOM 519 C C . THR A 1 75 ? 20.164 1.185 -9.724 1.00 25.79 73 THR A C 1
ATOM 520 O O . THR A 1 75 ? 19.757 2.333 -9.562 1.00 26.47 73 THR A O 1
ATOM 524 N N . SER A 1 76 ? 20.260 0.311 -8.727 1.00 27.66 74 SER A N 1
ATOM 525 C CA . SER A 1 76 ? 19.919 0.701 -7.361 1.00 33.47 74 SER A CA 1
ATOM 526 C C . SER A 1 76 ? 20.805 1.852 -6.898 1.00 33.79 74 SER A C 1
ATOM 527 O O . SER A 1 76 ? 20.350 2.748 -6.196 1.00 36.88 74 SER A O 1
ATOM 530 N N . ALA A 1 77 ? 22.070 1.830 -7.308 1.00 29.98 75 ALA A N 1
ATOM 531 C CA . ALA A 1 77 ? 23.024 2.851 -6.892 1.00 26.43 75 ALA A CA 1
ATOM 532 C C . ALA A 1 77 ? 22.623 4.222 -7.420 1.00 29.50 75 ALA A C 1
ATOM 533 O O . ALA A 1 77 ? 22.722 5.219 -6.715 1.00 33.11 75 ALA A O 1
ATOM 535 N N . LEU A 1 78 ? 22.183 4.264 -8.673 1.00 31.59 76 LEU A N 1
ATOM 536 C CA . LEU A 1 78 ? 21.739 5.505 -9.293 1.00 22.79 76 LEU A CA 1
ATOM 537 C C . LEU A 1 78 ? 20.517 6.055 -8.586 1.00 27.87 76 LEU A C 1
ATOM 538 O O . LEU A 1 78 ? 20.387 7.265 -8.401 1.00 32.47 76 LEU A O 1
ATOM 543 N N . ALA A 1 79 ? 19.610 5.161 -8.208 1.00 20.03 77 ALA A N 1
ATOM 544 C CA . ALA A 1 79 ? 18.352 5.574 -7.600 1.00 24.70 77 ALA A CA 1
ATOM 545 C C . ALA A 1 79 ? 18.620 6.358 -6.320 1.00 24.60 77 ALA A C 1
ATOM 546 O O . ALA A 1 79 ? 17.861 7.249 -5.953 1.00 29.84 77 ALA A O 1
ATOM 548 N N . ARG A 1 80 ? 19.732 6.032 -5.672 1.00 24.07 78 ARG A N 1
ATOM 549 C CA . ARG A 1 80 ? 20.114 6.627 -4.397 1.00 28.55 78 ARG A CA 1
ATOM 550 C C . ARG A 1 80 ? 20.314 8.137 -4.492 1.00 34.72 78 ARG A C 1
ATOM 551 O O . ARG A 1 80 ? 20.225 8.841 -3.489 1.00 37.95 78 ARG A O 1
ATOM 559 N N . GLN A 1 81 ? 20.573 8.631 -5.699 1.00 38.10 79 GLN A N 1
ATOM 560 C CA . GLN A 1 81 ? 20.849 10.050 -5.896 1.00 37.89 79 GLN A CA 1
ATOM 561 C C . GLN A 1 81 ? 19.591 10.854 -6.215 1.00 34.23 79 GLN A C 1
ATOM 562 O O . GLN A 1 81 ? 19.668 12.050 -6.489 1.00 35.02 79 GLN A O 1
ATOM 568 N N . TYR A 1 82 ? 18.435 10.204 -6.193 1.00 26.20 80 TYR A N 1
ATOM 569 C CA . TYR A 1 82 ? 17.197 10.901 -6.524 1.00 26.49 80 TYR A CA 1
ATOM 570 C C . TYR A 1 82 ? 16.124 10.731 -5.451 1.00 28.27 80 TYR A C 1
ATOM 571 O O . TYR A 1 82 ? 16.029 9.682 -4.806 1.00 25.57 80 TYR A O 1
ATOM 580 N N . ASP A 1 83 ? 15.341 11.786 -5.247 1.00 31.18 81 ASP A N 1
ATOM 581 C CA . ASP A 1 83 ? 14.317 11.800 -4.205 1.00 25.09 81 ASP A CA 1
ATOM 582 C C . ASP A 1 83 ? 13.011 11.195 -4.693 1.00 23.59 81 ASP A C 1
ATOM 583 O O . ASP A 1 83 ? 12.146 10.841 -3.890 1.00 23.53 81 ASP A O 1
ATOM 588 N N . LEU A 1 84 ? 12.877 11.080 -6.010 1.00 21.36 82 LEU A N 1
ATOM 589 C CA . LEU A 1 84 ? 11.644 10.610 -6.622 1.00 18.69 82 LEU A CA 1
ATOM 590 C C . LEU A 1 84 ? 11.917 9.937 -7.973 1.00 27.34 82 LEU A C 1
ATOM 591 O O . LEU A 1 84 ? 12.602 10.496 -8.833 1.00 25.63 82 LEU A O 1
ATOM 596 N N . LEU A 1 85 ? 11.375 8.732 -8.143 1.00 22.17 83 LEU A N 1
ATOM 597 C CA . LEU A 1 85 ? 11.466 7.999 -9.396 1.00 18.43 83 LEU A CA 1
ATOM 598 C C . LEU A 1 85 ? 10.099 7.996 -10.068 1.00 21.87 83 LEU A C 1
ATOM 599 O O . LEU A 1 85 ? 9.080 7.731 -9.425 1.00 32.57 83 LEU A O 1
ATOM 604 N N . LEU A 1 86 ? 10.081 8.279 -11.364 1.00 20.68 84 LEU A N 1
ATOM 605 C CA . LEU A 1 86 ? 8.850 8.235 -12.134 1.00 17.66 84 LEU A CA 1
ATOM 606 C C . LEU A 1 86 ? 9.007 7.233 -13.266 1.00 21.12 84 LEU A C 1
ATOM 607 O O . LEU A 1 86 ? 9.845 7.418 -14.151 1.00 18.39 84 LEU A O 1
ATOM 612 N N . VAL A 1 87 ? 8.214 6.166 -13.227 1.00 23.29 85 VAL A N 1
ATOM 613 C CA . VAL A 1 87 ? 8.337 5.101 -14.218 1.00 14.72 85 VAL A CA 1
ATOM 614 C C . VAL A 1 87 ? 7.140 5.076 -15.159 1.00 19.16 85 VAL A C 1
ATOM 615 O O . VAL A 1 87 ? 6.054 5.524 -14.806 1.00 17.80 85 VAL A O 1
ATOM 619 N N . MET A 1 88 ? 7.356 4.549 -16.361 1.00 15.68 86 MET A N 1
ATOM 620 C CA . MET A 1 88 ? 6.371 4.657 -17.423 1.00 19.36 86 MET A CA 1
ATOM 621 C C . MET A 1 88 ? 5.267 3.616 -17.279 1.00 21.41 86 MET A C 1
ATOM 622 O O . MET A 1 88 ? 4.095 3.913 -17.491 1.00 20.95 86 MET A O 1
ATOM 627 N N . GLU A 1 89 ? 5.646 2.405 -16.888 1.00 19.18 87 GLU A N 1
ATOM 628 C CA . GLU A 1 89 ? 4.717 1.284 -16.909 1.00 20.54 87 GLU A CA 1
ATOM 629 C C . GLU A 1 89 ? 4.527 0.601 -15.560 1.00 19.28 87 GLU A C 1
ATOM 630 O O . GLU A 1 89 ? 5.433 0.576 -14.727 1.00 20.91 87 GLU A O 1
ATOM 636 N N . TYR A 1 90 ? 3.338 0.038 -15.362 1.00 16.88 88 TYR A N 1
ATOM 637 C CA . TYR A 1 90 ? 3.074 -0.793 -14.203 1.00 22.70 88 TYR A CA 1
ATOM 638 C C . TYR A 1 90 ? 4.160 -1.852 -14.069 1.00 30.55 88 TYR A C 1
ATOM 639 O O . TYR A 1 90 ? 4.719 -2.042 -12.991 1.00 32.23 88 TYR A O 1
ATOM 648 N N . SER A 1 91 ? 4.479 -2.524 -15.171 1.00 27.43 89 SER A N 1
ATOM 649 C CA . SER A 1 91 ? 5.511 -3.558 -15.147 1.00 31.52 89 SER A CA 1
ATOM 650 C C . SER A 1 91 ? 6.847 -3.032 -14.607 1.00 29.49 89 SER A C 1
ATOM 651 O O . SER A 1 91 ? 7.624 -3.779 -14.020 1.00 39.55 89 SER A O 1
ATOM 654 N N . HIS A 1 92 ? 7.105 -1.745 -14.805 1.00 23.12 90 HIS A N 1
ATOM 655 C CA . HIS A 1 92 ? 8.315 -1.111 -14.290 1.00 23.24 90 HIS A CA 1
ATOM 656 C C . HIS A 1 92 ? 8.348 -1.056 -12.767 1.00 28.74 90 HIS A C 1
ATOM 657 O O . HIS A 1 92 ? 9.421 -1.114 -12.164 1.00 21.23 90 HIS A O 1
ATOM 664 N N . LEU A 1 93 ? 7.175 -0.930 -12.148 1.00 31.56 91 LEU A N 1
ATOM 665 C CA . LEU A 1 93 ? 7.086 -0.881 -10.687 1.00 25.59 91 LEU A CA 1
ATOM 666 C C . LEU A 1 93 ? 7.660 -2.148 -10.067 1.00 27.20 91 LEU A C 1
ATOM 667 O O . LEU A 1 93 ? 8.376 -2.091 -9.066 1.00 28.77 91 LEU A O 1
ATOM 672 N N . GLU A 1 94 ? 7.355 -3.292 -10.672 1.00 29.22 92 GLU A N 1
ATOM 673 C CA . GLU A 1 94 ? 7.852 -4.557 -10.155 1.00 38.26 92 GLU A CA 1
ATOM 674 C C . GLU A 1 94 ? 9.338 -4.742 -10.447 1.00 36.45 92 GLU A C 1
ATOM 675 O O . GLU A 1 94 ? 10.031 -5.457 -9.728 1.00 41.95 92 GLU A O 1
ATOM 681 N N . GLN A 1 95 ? 9.826 -4.097 -11.502 1.00 33.14 93 GLN A N 1
ATOM 682 C CA . GLN A 1 95 ? 11.243 -4.165 -11.828 1.00 32.32 93 GLN A CA 1
ATOM 683 C C . GLN A 1 95 ? 12.061 -3.313 -10.862 1.00 37.32 93 GLN A C 1
ATOM 684 O O . GLN A 1 95 ? 13.188 -3.668 -10.520 1.00 42.67 93 GLN A O 1
ATOM 690 N N . ILE A 1 96 ? 11.491 -2.195 -10.420 1.00 30.74 94 ILE A N 1
ATOM 691 C CA . ILE A 1 96 ? 12.114 -1.391 -9.371 1.00 33.77 94 ILE A CA 1
ATOM 692 C C . ILE A 1 96 ? 12.160 -2.150 -8.038 1.00 33.42 94 ILE A C 1
ATOM 693 O O . ILE A 1 96 ? 13.184 -2.162 -7.360 1.00 27.35 94 ILE A O 1
ATOM 698 N N . SER A 1 97 ? 11.059 -2.794 -7.665 1.00 36.43 95 SER A N 1
ATOM 699 C CA . SER A 1 97 ? 11.049 -3.576 -6.429 1.00 39.16 95 SER A CA 1
ATOM 700 C C . SER A 1 97 ? 12.128 -4.650 -6.467 1.00 43.25 95 SER A C 1
ATOM 701 O O . SER A 1 97 ? 12.789 -4.924 -5.468 1.00 50.33 95 SER A O 1
ATOM 704 N N . ARG A 1 98 ? 12.295 -5.251 -7.639 1.00 42.94 96 ARG A N 1
ATOM 705 C CA . ARG A 1 98 ? 13.220 -6.361 -7.835 1.00 43.41 96 ARG A CA 1
ATOM 706 C C . ARG A 1 98 ? 14.675 -5.892 -7.881 1.00 38.50 96 ARG A C 1
ATOM 707 O O . ARG A 1 98 ? 15.566 -6.559 -7.360 1.00 43.12 96 ARG A O 1
ATOM 715 N N . ILE A 1 99 ? 14.908 -4.744 -8.507 1.00 34.64 97 ILE A N 1
ATOM 716 C CA . ILE A 1 99 ? 16.260 -4.210 -8.670 1.00 40.67 97 ILE A CA 1
ATOM 717 C C . ILE A 1 99 ? 16.669 -3.287 -7.525 1.00 44.68 97 ILE A C 1
ATOM 718 O O . ILE A 1 99 ? 17.812 -3.320 -7.072 1.00 43.06 97 ILE A O 1
ATOM 723 N N . ALA A 1 100 ? 15.737 -2.452 -7.074 1.00 43.04 98 ALA A N 1
ATOM 724 C CA . ALA A 1 100 ? 16.016 -1.478 -6.023 1.00 36.60 98 ALA A CA 1
ATOM 725 C C . ALA A 1 100 ? 14.897 -1.456 -4.987 1.00 31.99 98 ALA A C 1
ATOM 726 O O . ALA A 1 100 ? 14.062 -0.547 -4.977 1.00 24.58 98 ALA A O 1
ATOM 728 N N . PRO A 1 101 ? 14.876 -2.467 -4.111 1.00 36.38 99 PRO A N 1
ATOM 729 C CA . PRO A 1 101 ? 13.823 -2.584 -3.102 1.00 40.45 99 PRO A CA 1
ATOM 730 C C . PRO A 1 101 ? 13.706 -1.315 -2.264 1.00 42.22 99 PRO A C 1
ATOM 731 O O . PRO A 1 101 ? 12.595 -0.943 -1.881 1.00 47.16 99 PRO A O 1
ATOM 735 N N . GLU A 1 102 ? 14.831 -0.662 -1.984 1.00 32.87 100 GLU A N 1
ATOM 736 C CA . GLU A 1 102 ? 14.813 0.499 -1.094 1.00 33.90 100 GLU A CA 1
ATOM 737 C C . GLU A 1 102 ? 14.331 1.759 -1.794 1.00 33.43 100 GLU A C 1
ATOM 738 O O . GLU A 1 102 ? 14.161 2.794 -1.158 1.00 34.15 100 GLU A O 1
ATOM 744 N N . ALA A 1 103 ? 14.114 1.668 -3.103 1.00 30.19 101 ALA A N 1
ATOM 745 C CA . ALA A 1 103 ? 13.679 2.814 -3.893 1.00 30.09 101 ALA A CA 1
ATOM 746 C C . ALA A 1 103 ? 12.183 2.762 -4.196 1.00 33.11 101 ALA A C 1
ATOM 747 O O . ALA A 1 103 ? 11.582 3.763 -4.588 1.00 34.50 101 ALA A O 1
ATOM 749 N N . ARG A 1 104 ? 11.586 1.590 -4.006 1.00 34.95 102 ARG A N 1
ATOM 750 C CA . ARG A 1 104 ? 10.177 1.377 -4.320 1.00 33.88 102 ARG A CA 1
ATOM 751 C C . ARG A 1 104 ? 9.263 2.362 -3.592 1.00 37.51 102 ARG A C 1
ATOM 752 O O . ARG A 1 104 ? 8.216 2.748 -4.114 1.00 29.99 102 ARG A O 1
ATOM 760 N N . GLY A 1 105 ? 9.671 2.769 -2.391 1.00 37.06 103 GLY A N 1
ATOM 761 C CA . GLY A 1 105 ? 8.883 3.668 -1.566 1.00 30.50 103 GLY A CA 1
ATOM 762 C C . GLY A 1 105 ? 8.819 5.108 -2.047 1.00 32.89 103 GLY A C 1
ATOM 763 O O . GLY A 1 105 ? 8.054 5.921 -1.517 1.00 37.63 103 GLY A O 1
ATOM 764 N N . LYS A 1 106 ? 9.627 5.433 -3.047 1.00 28.05 104 LYS A N 1
ATOM 765 C CA . LYS A 1 106 ? 9.654 6.781 -3.598 1.00 32.19 104 LYS A CA 1
ATOM 766 C C . LYS A 1 106 ? 9.465 6.721 -5.113 1.00 27.39 104 LYS A C 1
ATOM 767 O O . LYS A 1 106 ? 9.854 7.625 -5.839 1.00 23.44 104 LYS A O 1
ATOM 773 N N . THR A 1 107 ? 8.863 5.635 -5.576 1.00 24.22 105 THR A N 1
ATOM 774 C CA . THR A 1 107 ? 8.582 5.455 -6.988 1.00 21.22 105 THR A CA 1
ATOM 775 C C . THR A 1 107 ? 7.088 5.611 -7.272 1.00 22.73 105 THR A C 1
ATOM 776 O O . THR A 1 107 ? 6.244 5.085 -6.546 1.00 15.76 105 THR A O 1
ATOM 780 N N . MET A 1 108 ? 6.771 6.350 -8.328 1.00 21.03 106 MET A N 1
ATOM 781 C CA . MET A 1 108 ? 5.397 6.456 -8.805 1.00 21.33 106 MET A CA 1
ATOM 782 C C . MET A 1 108 ? 5.378 6.470 -10.332 1.00 19.01 106 MET A C 1
ATOM 783 O O . MET A 1 108 ? 6.411 6.661 -10.976 1.00 16.66 106 MET A O 1
ATOM 788 N N . LEU A 1 109 ? 4.209 6.230 -10.907 1.00 19.99 107 LEU A N 1
ATOM 789 C CA . LEU A 1 109 ? 4.063 6.278 -12.353 1.00 25.27 107 LEU A CA 1
ATOM 790 C C . LEU A 1 109 ? 4.211 7.705 -12.862 1.00 20.85 107 LEU A C 1
ATOM 791 O O . LEU A 1 109 ? 3.808 8.654 -12.195 1.00 27.56 107 LEU A O 1
ATOM 796 N N . PHE A 1 110 ? 4.803 7.848 -14.041 1.00 22.15 108 PHE A N 1
ATOM 797 C CA . PHE A 1 110 ? 4.916 9.144 -14.680 1.00 16.88 108 PHE A CA 1
ATOM 798 C C . PHE A 1 110 ? 3.527 9.728 -14.944 1.00 19.41 108 PHE A C 1
ATOM 799 O O . PHE A 1 110 ? 3.298 10.917 -14.755 1.00 16.51 108 PHE A O 1
ATOM 807 N N . GLY A 1 111 ? 2.598 8.880 -15.374 1.00 23.68 109 GLY A N 1
ATOM 808 C CA . GLY A 1 111 ? 1.246 9.323 -15.648 1.00 29.58 109 GLY A CA 1
ATOM 809 C C . GLY A 1 111 ? 0.303 9.108 -14.475 1.00 26.11 109 GLY A C 1
ATOM 810 O O . GLY A 1 111 ? -0.892 8.877 -14.671 1.00 22.76 109 GLY A O 1
ATOM 811 N N . HIS A 1 112 ? 0.835 9.192 -13.258 1.00 18.39 110 HIS A N 1
ATOM 812 C CA . HIS A 1 112 ? 0.025 8.948 -12.066 1.00 18.28 110 HIS A CA 1
ATOM 813 C C . HIS A 1 112 ? -1.225 9.815 -12.040 1.00 24.76 110 HIS A C 1
ATOM 814 O O . HIS A 1 112 ? -2.283 9.365 -11.619 1.00 17.62 110 HIS A O 1
ATOM 821 N N . TRP A 1 113 ? -1.089 11.053 -12.506 1.00 25.59 111 TRP A N 1
ATOM 822 C CA . TRP A 1 113 ? -2.157 12.039 -12.428 1.00 26.91 111 TRP A CA 1
ATOM 823 C C . TRP A 1 113 ? -3.112 12.023 -13.622 1.00 32.20 111 TRP A C 1
ATOM 824 O O . TRP A 1 113 ? -4.036 12.830 -13.691 1.00 34.63 111 TRP A O 1
ATOM 835 N N . LEU A 1 114 ? -2.889 11.101 -14.553 1.00 33.18 112 LEU A N 1
ATOM 836 C CA . LEU A 1 114 ? -3.759 10.950 -15.714 1.00 27.68 112 LEU A CA 1
ATOM 837 C C . LEU A 1 114 ? -4.826 9.892 -15.442 1.00 34.11 112 LEU A C 1
ATOM 838 O O . LEU A 1 114 ? -4.612 8.983 -14.639 1.00 37.98 112 LEU A O 1
ATOM 843 N N . ASP A 1 115 ? -5.973 10.014 -16.108 1.00 32.45 113 ASP A N 1
ATOM 844 C CA . ASP A 1 115 ? -7.067 9.058 -15.930 1.00 42.26 113 ASP A CA 1
ATOM 845 C C . ASP A 1 115 ? -6.576 7.636 -16.169 1.00 43.21 113 ASP A C 1
ATOM 846 O O . ASP A 1 115 ? -6.748 6.757 -15.323 1.00 44.14 113 ASP A O 1
ATOM 851 N N . SER A 1 116 ? -5.968 7.414 -17.330 1.00 45.87 114 SER A N 1
ATOM 852 C CA . SER A 1 116 ? -5.198 6.201 -17.553 1.00 46.96 114 SER A CA 1
ATOM 853 C C . SER A 1 116 ? -3.736 6.532 -17.270 1.00 41.85 114 SER A C 1
ATOM 854 O O . SER A 1 116 ? -3.217 7.525 -17.771 1.00 44.68 114 SER A O 1
ATOM 857 N N . LYS A 1 117 ? -3.076 5.710 -16.462 1.00 39.36 115 LYS A N 1
ATOM 858 C CA . LYS A 1 117 ? -1.791 6.098 -15.883 1.00 37.97 115 LYS A CA 1
ATOM 859 C C . LYS A 1 117 ? -0.562 5.596 -16.633 1.00 35.63 115 LYS A C 1
ATOM 860 O O . LYS A 1 117 ? 0.527 6.126 -16.467 1.00 29.20 115 LYS A O 1
ATOM 866 N N . GLU A 1 118 ? -0.724 4.568 -17.449 1.00 33.05 116 GLU A N 1
ATOM 867 C CA . GLU A 1 118 ? 0.435 3.972 -18.091 1.00 29.81 116 GLU A CA 1
ATOM 868 C C . GLU A 1 118 ? 0.816 4.693 -19.385 1.00 26.81 116 GLU A C 1
ATOM 869 O O . GLU A 1 118 ? -0.042 5.005 -20.215 1.00 23.75 116 GLU A O 1
ATOM 875 N N . ILE A 1 119 ? 2.106 4.976 -19.543 1.00 17.08 117 ILE A N 1
ATOM 876 C CA . ILE A 1 119 ? 2.612 5.509 -20.805 1.00 20.14 117 ILE A CA 1
ATOM 877 C C . ILE A 1 119 ? 3.088 4.340 -21.671 1.00 24.57 117 ILE A C 1
ATOM 878 O O . ILE A 1 119 ? 4.111 3.730 -21.372 1.00 22.25 117 ILE A O 1
ATOM 883 N N . PRO A 1 120 ? 2.349 4.027 -22.751 1.00 22.63 118 PRO A N 1
ATOM 884 C CA . PRO A 1 120 ? 2.657 2.853 -23.574 1.00 25.11 118 PRO A CA 1
ATOM 885 C C . PRO A 1 120 ? 4.009 3.004 -24.254 1.00 20.08 118 PRO A C 1
ATOM 886 O O . PRO A 1 120 ? 4.513 4.120 -24.365 1.00 21.07 118 PRO A O 1
ATOM 890 N N . ASP A 1 121 ? 4.574 1.885 -24.696 1.00 14.17 119 ASP A N 1
ATOM 891 C CA . ASP A 1 121 ? 5.883 1.839 -25.346 1.00 18.10 119 ASP A CA 1
ATOM 892 C C . ASP A 1 121 ? 5.729 2.125 -26.841 1.00 18.06 119 ASP A C 1
ATOM 893 O O . ASP A 1 121 ? 5.048 1.377 -27.534 1.00 21.06 119 ASP A O 1
ATOM 898 N N . PRO A 1 122 ? 6.355 3.210 -27.333 1.00 12.42 120 PRO A N 1
ATOM 899 C CA . PRO A 1 122 ? 6.263 3.632 -28.731 1.00 22.59 120 PRO A CA 1
ATOM 900 C C . PRO A 1 122 ? 7.385 3.058 -29.587 1.00 28.46 120 PRO A C 1
ATOM 901 O O . PRO A 1 122 ? 7.337 3.205 -30.807 1.00 24.73 120 PRO A O 1
ATOM 905 N N . TYR A 1 123 ? 8.383 2.442 -28.962 1.00 27.36 121 TYR A N 1
ATOM 906 C CA . TYR A 1 123 ? 9.587 2.022 -29.680 1.00 19.64 121 TYR A CA 1
ATOM 907 C C . TYR A 1 123 ? 9.211 1.179 -30.887 1.00 20.28 121 TYR A C 1
ATOM 908 O O . TYR A 1 123 ? 8.428 0.233 -30.764 1.00 19.36 121 TYR A O 1
ATOM 917 N N . ARG A 1 124 ? 9.757 1.544 -32.049 1.00 17.70 122 ARG A N 1
ATOM 918 C CA . ARG A 1 124 ? 9.529 0.822 -33.305 1.00 25.17 122 ARG A CA 1
ATOM 919 C C . ARG A 1 124 ? 8.160 1.088 -33.947 1.00 28.14 122 ARG A C 1
ATOM 920 O O . ARG A 1 124 ? 7.854 0.550 -35.011 1.00 23.23 122 ARG A O 1
ATOM 928 N N . MET A 1 125 ? 7.338 1.914 -33.313 1.00 22.31 123 MET A N 1
ATOM 929 C CA . MET A 1 125 ? 6.007 2.174 -33.848 1.00 28.14 123 MET A CA 1
ATOM 930 C C . MET A 1 125 ? 6.013 3.364 -34.812 1.00 29.77 123 MET A C 1
ATOM 931 O O . MET A 1 125 ? 7.052 3.989 -35.042 1.00 23.52 123 MET A O 1
ATOM 936 N N . SER A 1 126 ? 4.852 3.660 -35.385 1.00 31.03 124 SER A N 1
ATOM 937 C CA . SER A 1 126 ? 4.741 4.720 -36.380 1.00 31.71 124 SER A CA 1
ATOM 938 C C . SER A 1 126 ? 4.792 6.077 -35.700 1.00 29.05 124 SER A C 1
ATOM 939 O O . SER A 1 126 ? 4.795 6.167 -34.471 1.00 23.87 124 SER A O 1
ATOM 942 N N . ASP A 1 127 ? 4.829 7.128 -36.510 1.00 28.48 125 ASP A N 1
ATOM 943 C CA . ASP A 1 127 ? 4.882 8.497 -36.014 1.00 25.19 125 ASP A CA 1
ATOM 944 C C . ASP A 1 127 ? 3.661 8.887 -35.192 1.00 24.69 125 ASP A C 1
ATOM 945 O O . ASP A 1 127 ? 3.775 9.665 -34.248 1.00 29.46 125 ASP A O 1
ATOM 950 N N . GLU A 1 128 ? 2.491 8.371 -35.554 1.00 19.31 126 GLU A N 1
ATOM 951 C CA . GLU A 1 128 ? 1.280 8.776 -34.854 1.00 18.32 126 GLU A CA 1
ATOM 952 C C . GLU A 1 128 ? 1.231 8.181 -33.448 1.00 23.16 126 GLU A C 1
ATOM 953 O O . GLU A 1 128 ? 0.637 8.768 -32.556 1.00 22.58 126 GLU A O 1
ATOM 959 N N . ALA A 1 129 ? 1.853 7.022 -33.256 1.00 23.04 127 ALA A N 1
ATOM 960 C CA . ALA A 1 129 ? 1.994 6.452 -31.916 1.00 22.11 127 ALA A CA 1
ATOM 961 C C . ALA A 1 129 ? 2.915 7.333 -31.081 1.00 23.61 127 ALA A C 1
ATOM 962 O O . ALA A 1 129 ? 2.708 7.506 -29.877 1.00 24.64 127 ALA A O 1
ATOM 964 N N . PHE A 1 130 ? 3.929 7.895 -31.733 1.00 21.95 128 PHE A N 1
ATOM 965 C CA . PHE A 1 130 ? 4.834 8.829 -31.077 1.00 17.51 128 PHE A CA 1
ATOM 966 C C . PHE A 1 130 ? 4.154 10.168 -30.761 1.00 22.53 128 PHE A C 1
ATOM 967 O O . PHE A 1 130 ? 4.383 10.741 -29.707 1.00 24.31 128 PHE A O 1
ATOM 975 N N . ASP A 1 131 ? 3.315 10.659 -31.670 1.00 26.09 129 ASP A N 1
ATOM 976 C CA . ASP A 1 131 ? 2.514 11.847 -31.392 1.00 28.16 129 ASP A CA 1
ATOM 977 C C . ASP A 1 131 ? 1.686 11.612 -30.138 1.00 26.16 129 ASP A C 1
ATOM 978 O O . ASP A 1 131 ? 1.591 12.469 -29.260 1.00 24.28 129 ASP A O 1
ATOM 983 N N . SER A 1 132 ? 1.093 10.424 -30.073 1.00 18.09 130 SER A N 1
ATOM 984 C CA . SER A 1 132 ? 0.209 10.053 -28.987 1.00 18.31 130 SER A CA 1
ATOM 985 C C . SER A 1 132 ? 0.980 9.949 -27.668 1.00 26.05 130 SER A C 1
ATOM 986 O O . SER A 1 132 ? 0.601 10.555 -26.674 1.00 21.87 130 SER A O 1
ATOM 989 N N . VAL A 1 133 ? 2.082 9.209 -27.668 1.00 29.83 131 VAL A N 1
ATOM 990 C CA . VAL A 1 133 ? 2.917 9.115 -26.474 1.00 23.34 131 VAL A CA 1
ATOM 991 C C . VAL A 1 133 ? 3.459 10.479 -26.028 1.00 21.58 131 VAL A C 1
ATOM 992 O O . VAL A 1 133 ? 3.485 10.777 -24.833 1.00 19.42 131 VAL A O 1
ATOM 996 N N . TYR A 1 134 ? 3.874 11.310 -26.982 1.00 21.34 132 TYR A N 1
ATOM 997 C CA . TYR A 1 134 ? 4.329 12.657 -26.646 1.00 22.49 132 TYR A CA 1
ATOM 998 C C . TYR A 1 134 ? 3.268 13.448 -25.881 1.00 24.14 132 TYR A C 1
ATOM 999 O O . TYR A 1 134 ? 3.560 14.078 -24.855 1.00 21.45 132 TYR A O 1
ATOM 1008 N N . GLN A 1 135 ? 2.042 13.435 -26.397 1.00 22.88 133 GLN A N 1
ATOM 1009 C CA . GLN A 1 135 ? 0.961 14.169 -25.752 1.00 23.50 133 GLN A CA 1
ATOM 1010 C C . GLN A 1 135 ? 0.720 13.667 -24.330 1.00 11.93 133 GLN A C 1
ATOM 1011 O O . GLN A 1 135 ? 0.538 14.455 -23.411 1.00 21.41 133 GLN A O 1
ATOM 1017 N N . LEU A 1 136 ? 0.725 12.352 -24.153 1.00 18.96 134 LEU A N 1
ATOM 1018 C CA . LEU A 1 136 ? 0.545 11.772 -22.830 1.00 19.08 134 LEU A CA 1
ATOM 1019 C C . LEU A 1 136 ? 1.652 12.205 -21.870 1.00 24.98 134 LEU A C 1
ATOM 1020 O O . LEU A 1 136 ? 1.384 12.551 -20.725 1.00 20.25 134 LEU A O 1
ATOM 1025 N N . LEU A 1 137 ? 2.897 12.173 -22.338 1.00 29.99 135 LEU A N 1
ATOM 1026 C CA . LEU A 1 137 ? 4.026 12.594 -21.514 1.00 23.23 135 LEU A CA 1
ATOM 1027 C C . LEU A 1 137 ? 3.911 14.067 -21.152 1.00 21.54 135 LEU A C 1
ATOM 1028 O O . LEU A 1 137 ? 4.261 14.486 -20.046 1.00 20.82 135 LEU A O 1
ATOM 1033 N N . GLU A 1 138 ? 3.405 14.853 -22.094 1.00 23.14 136 GLU A N 1
ATOM 1034 C CA . GLU A 1 138 ? 3.306 16.288 -21.900 1.00 28.08 136 GLU A CA 1
ATOM 1035 C C . GLU A 1 138 ? 2.240 16.610 -20.867 1.00 25.02 136 GLU A C 1
ATOM 1036 O O . GLU A 1 138 ? 2.465 17.416 -19.966 1.00 21.19 136 GLU A O 1
ATOM 1042 N N . GLN A 1 139 ? 1.080 15.973 -21.007 1.00 20.67 137 GLN A N 1
ATOM 1043 C CA . GLN A 1 139 ? -0.026 16.164 -20.075 1.00 19.01 137 GLN A CA 1
ATOM 1044 C C . GLN A 1 139 ? 0.351 15.657 -18.677 1.00 23.75 137 GLN A C 1
ATOM 1045 O O . GLN A 1 139 ? 0.066 16.304 -17.677 1.00 20.59 137 GLN A O 1
ATOM 1051 N N . ALA A 1 140 ? 1.003 14.502 -18.618 1.00 25.81 138 ALA A N 1
ATOM 1052 C CA . ALA A 1 140 ? 1.450 13.944 -17.342 1.00 23.20 138 ALA A CA 1
ATOM 1053 C C . ALA A 1 140 ? 2.469 14.860 -16.659 1.00 22.13 138 ALA A C 1
ATOM 1054 O O . ALA A 1 140 ? 2.441 15.037 -15.431 1.00 18.17 138 ALA A O 1
ATOM 1056 N N . SER A 1 141 ? 3.363 15.436 -17.464 1.00 17.76 139 SER A N 1
ATOM 1057 C CA . SER A 1 141 ? 4.399 16.355 -16.973 1.00 19.97 139 SER A CA 1
ATOM 1058 C C . SER A 1 141 ? 3.833 17.643 -16.380 1.00 24.14 139 SER A C 1
ATOM 1059 O O . SER A 1 141 ? 4.287 18.102 -15.334 1.00 24.44 139 SER A O 1
ATOM 1062 N N . LYS A 1 142 ? 2.866 18.243 -17.068 1.00 23.71 140 LYS A N 1
ATOM 1063 C CA . LYS A 1 142 ? 2.237 19.459 -16.562 1.00 27.48 140 LYS A CA 1
ATOM 1064 C C . LYS A 1 142 ? 1.623 19.194 -15.193 1.00 21.27 140 LYS A C 1
ATOM 1065 O O . LYS A 1 142 ? 1.755 19.997 -14.279 1.00 26.41 140 LYS A O 1
ATOM 1071 N N . ARG A 1 143 ? 0.962 18.055 -15.051 1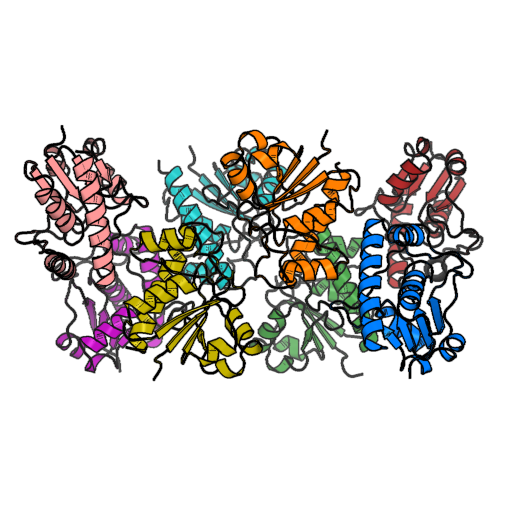.00 21.98 141 ARG A N 1
ATOM 1072 C CA . ARG A 1 143 ? 0.304 17.735 -13.789 1.00 26.90 141 ARG A CA 1
ATOM 1073 C C . ARG A 1 143 ? 1.290 17.400 -12.671 1.00 29.36 141 ARG A C 1
ATOM 1074 O O . ARG A 1 143 ? 1.071 17.785 -11.527 1.00 27.49 141 ARG A O 1
ATOM 1082 N N . TRP A 1 144 ? 2.381 16.707 -12.996 1.00 28.33 142 TRP A N 1
ATOM 1083 C CA . TRP A 1 144 ? 3.421 16.471 -11.995 1.00 27.71 142 TRP A CA 1
ATOM 1084 C C . TRP A 1 144 ? 4.039 17.789 -11.546 1.00 26.23 142 TRP A C 1
ATOM 1085 O O . TRP A 1 144 ? 4.385 17.950 -10.382 1.00 30.12 142 TRP A O 1
ATOM 1096 N N . ALA A 1 145 ? 4.149 18.741 -12.465 1.00 30.30 143 ALA A N 1
ATOM 1097 C CA . ALA A 1 145 ? 4.734 20.036 -12.137 1.00 28.58 143 ALA A CA 1
ATOM 1098 C C . ALA A 1 145 ? 3.800 20.840 -11.241 1.00 33.48 143 ALA A C 1
ATOM 1099 O O . ALA A 1 145 ? 4.252 21.550 -10.345 1.00 35.07 143 ALA A O 1
ATOM 1101 N N . GLU A 1 146 ? 2.497 20.723 -11.483 1.00 31.05 144 GLU A N 1
ATOM 1102 C CA . GLU A 1 146 ? 1.511 21.402 -10.654 1.00 35.19 144 GLU A CA 1
ATOM 1103 C C . GLU A 1 146 ? 1.638 20.930 -9.208 1.00 27.91 144 GLU A C 1
ATOM 1104 O O . GLU A 1 146 ? 1.495 21.713 -8.274 1.00 26.99 144 GLU A O 1
ATOM 1110 N N . LYS A 1 147 ? 1.929 19.646 -9.038 1.00 25.03 145 LYS A N 1
ATOM 1111 C CA . LYS A 1 147 ? 2.040 19.044 -7.716 1.00 30.37 145 LYS A CA 1
ATOM 1112 C C . LYS A 1 147 ? 3.315 19.456 -6.987 1.00 31.70 145 LYS A C 1
ATOM 1113 O O . LYS A 1 147 ? 3.286 19.774 -5.799 1.00 40.67 145 LYS A O 1
ATOM 1119 N N . LEU A 1 148 ? 4.436 19.441 -7.696 1.00 37.29 146 LEU A N 1
ATOM 1120 C CA . LEU A 1 148 ? 5.719 19.764 -7.084 1.00 40.55 146 LEU A CA 1
ATOM 1121 C C . LEU A 1 148 ? 5.969 21.270 -7.109 1.00 49.56 146 LEU A C 1
ATOM 1122 O O . LEU A 1 148 ? 7.110 21.719 -7.178 1.00 54.59 146 LEU A O 1
ATOM 1127 N N . GLY A 1 149 ? 4.887 22.041 -7.055 1.00 58.47 147 GLY A N 1
ATOM 1128 C CA . GLY A 1 149 ? 4.970 23.491 -7.027 1.00 66.09 147 GLY A CA 1
ATOM 1129 C C . GLY A 1 149 ? 4.044 24.091 -5.983 1.00 73.48 147 GLY A C 1
ATOM 1130 O O . GLY A 1 149 ? 3.727 25.283 -6.016 1.00 77.29 147 GLY A O 1
ATOM 1131 N N . MET B 1 7 ? -6.061 12.772 -56.509 1.00 48.41 5 MET B N 1
ATOM 1132 C CA . MET B 1 7 ? -7.513 12.806 -56.647 1.00 57.06 5 MET B CA 1
ATOM 1133 C C . MET B 1 7 ? -8.210 13.274 -55.370 1.00 58.91 5 MET B C 1
ATOM 1134 O O . MET B 1 7 ? -8.953 14.255 -55.381 1.00 65.79 5 MET B O 1
ATOM 1139 N N . PHE B 1 8 ? -7.973 12.561 -54.273 1.00 53.07 6 PHE B N 1
ATOM 1140 C CA . PHE B 1 8 ? -8.603 12.882 -52.993 1.00 46.78 6 PHE B CA 1
ATOM 1141 C C . PHE B 1 8 ? -7.662 13.632 -52.039 1.00 41.74 6 PHE B C 1
ATOM 1142 O O . PHE B 1 8 ? -6.989 13.034 -51.203 1.00 40.07 6 PHE B O 1
ATOM 1150 N N . ASP B 1 9 ? -7.633 14.953 -52.178 1.00 39.51 7 ASP B N 1
ATOM 1151 C CA . ASP B 1 9 ? -6.714 15.805 -51.431 1.00 41.95 7 ASP B CA 1
ATOM 1152 C C . ASP B 1 9 ? -7.390 16.487 -50.236 1.00 41.87 7 ASP B C 1
ATOM 1153 O O . ASP B 1 9 ? -6.717 16.933 -49.304 1.00 41.60 7 ASP B O 1
ATOM 1158 N N . SER B 1 10 ? -8.718 16.572 -50.286 1.00 28.55 8 SER B N 1
ATOM 1159 C CA . SER B 1 10 ? -9.531 17.231 -49.263 1.00 29.00 8 SER B CA 1
ATOM 1160 C C . SER B 1 10 ? -10.517 16.227 -48.683 1.00 27.04 8 SER B C 1
ATOM 1161 O O . SER B 1 10 ? -11.185 15.524 -49.440 1.00 27.98 8 SER B O 1
ATOM 1164 N N . ILE B 1 11 ? -10.636 16.177 -47.356 1.00 25.79 9 ILE B N 1
ATOM 1165 C CA . ILE B 1 11 ? -11.554 15.233 -46.709 1.00 23.05 9 ILE B CA 1
ATOM 1166 C C . ILE B 1 11 ? -12.464 15.859 -45.639 1.00 25.38 9 ILE B C 1
ATOM 1167 O O . ILE B 1 11 ? -11.995 16.544 -44.726 1.00 22.22 9 ILE B O 1
ATOM 1172 N N . LEU B 1 12 ? -13.764 15.594 -45.753 1.00 21.67 10 LEU B N 1
ATOM 1173 C CA . LEU B 1 12 ? -14.759 16.132 -44.834 1.00 19.03 10 LEU B CA 1
ATOM 1174 C C . LEU B 1 12 ? -15.383 14.999 -44.015 1.00 20.45 10 LEU B C 1
ATOM 1175 O O . LEU B 1 12 ? -16.097 14.157 -44.555 1.00 19.10 10 LEU B O 1
ATOM 1180 N N . VAL B 1 13 ? -15.090 14.964 -42.717 1.00 18.28 11 VAL B N 1
ATOM 1181 C CA . VAL B 1 13 ? -15.605 13.910 -41.851 1.00 17.65 11 VAL B CA 1
ATOM 1182 C C . VAL B 1 13 ? -16.930 14.351 -41.250 1.00 17.03 11 VAL B C 1
ATOM 1183 O O . VAL B 1 13 ? -17.048 15.452 -40.710 1.00 14.90 11 VAL B O 1
ATOM 1187 N N . ILE B 1 14 ? -17.932 13.492 -41.345 1.00 14.51 12 ILE B N 1
ATOM 1188 C CA . ILE B 1 14 ? -19.278 13.897 -40.965 1.00 15.97 12 ILE B CA 1
ATOM 1189 C C . ILE B 1 14 ? -19.965 12.966 -39.963 1.00 17.88 12 ILE B C 1
ATOM 1190 O O . ILE B 1 14 ? -20.012 11.752 -40.154 1.00 14.92 12 ILE B O 1
ATOM 1195 N N . CYS B 1 15 ? -20.488 13.544 -38.886 1.00 18.04 13 CYS B N 1
ATOM 1196 C CA . CYS B 1 15 ? -21.356 12.796 -37.992 1.00 20.54 13 CYS B CA 1
ATOM 1197 C C . CYS B 1 15 ? -22.654 13.565 -37.771 1.00 21.96 13 CYS B C 1
ATOM 1198 O O . CYS B 1 15 ? -23.106 14.290 -38.657 1.00 21.38 13 CYS B O 1
ATOM 1201 N N . THR B 1 16 ? -23.257 13.407 -36.601 1.00 18.55 14 THR B N 1
ATOM 1202 C CA . THR B 1 16 ? -24.529 14.062 -36.325 1.00 19.83 14 THR B CA 1
ATOM 1203 C C . THR B 1 16 ? -24.316 15.399 -35.631 1.00 21.72 14 THR B C 1
ATOM 1204 O O . THR B 1 16 ? -24.572 16.452 -36.215 1.00 16.45 14 THR B O 1
ATOM 1208 N N . GLY B 1 17 ? -23.822 15.343 -34.395 1.00 19.23 15 GLY B N 1
ATOM 1209 C CA . GLY B 1 17 ? -23.599 16.535 -33.600 1.00 13.12 15 GLY B CA 1
ATOM 1210 C C . GLY B 1 17 ? -22.332 17.292 -33.958 1.00 17.90 15 GLY B C 1
ATOM 1211 O O . GLY B 1 17 ? -22.224 18.478 -33.649 1.00 16.26 15 GLY B O 1
ATOM 1212 N N . ASN B 1 18 ? -21.386 16.610 -34.608 1.00 11.97 16 ASN B N 1
ATOM 1213 C CA . ASN B 1 18 ? -20.040 17.144 -34.835 1.00 15.95 16 ASN B CA 1
ATOM 1214 C C . ASN B 1 18 ? -19.390 17.516 -33.496 1.00 15.86 16 ASN B C 1
ATOM 1215 O O . ASN B 1 18 ? -18.749 18.555 -33.378 1.00 21.37 16 ASN B O 1
ATOM 1220 N N . ILE B 1 19 ? -19.566 16.658 -32.492 1.00 16.93 17 ILE B N 1
ATOM 1221 C CA . ILE B 1 19 ? -19.015 16.901 -31.148 1.00 16.93 17 ILE B CA 1
ATOM 1222 C C . ILE B 1 19 ? -18.362 15.663 -30.529 1.00 13.68 17 ILE B C 1
ATOM 1223 O O . ILE B 1 19 ? -17.580 15.778 -29.586 1.00 21.45 17 ILE B O 1
ATOM 1228 N N . CYS B 1 20 ? -18.689 14.484 -31.051 1.00 9.20 18 CYS B N 1
ATOM 1229 C CA . CYS B 1 20 ? -18.070 13.243 -30.592 1.00 10.91 18 CYS B CA 1
ATOM 1230 C C . CYS B 1 20 ? -17.233 12.583 -31.674 1.00 13.10 18 CYS B C 1
ATOM 1231 O O . CYS B 1 20 ? -16.014 12.695 -31.672 1.00 17.54 18 CYS B O 1
ATOM 1234 N N . ARG B 1 21 ? -17.902 11.908 -32.604 1.00 14.41 19 ARG B N 1
ATOM 1235 C CA . ARG B 1 21 ? -17.244 11.080 -33.606 1.00 18.75 19 ARG B CA 1
ATOM 1236 C C . ARG B 1 21 ? -16.392 11.833 -34.634 1.00 21.53 19 ARG B C 1
ATOM 1237 O O . ARG B 1 21 ? -15.207 11.529 -34.802 1.00 16.67 19 ARG B O 1
ATOM 1245 N N . SER B 1 22 ? -16.986 12.791 -35.344 1.00 16.85 20 SER B N 1
ATOM 1246 C CA . SER B 1 22 ? -16.259 13.433 -36.437 1.00 18.56 20 SER B CA 1
ATOM 1247 C C . SER B 1 22 ? -15.045 14.283 -36.009 1.00 21.99 20 SER B C 1
ATOM 1248 O O . SER B 1 22 ? -14.087 14.398 -36.770 1.00 20.97 20 SER B O 1
ATOM 1251 N N . PRO B 1 23 ? -15.076 14.876 -34.799 1.00 19.09 21 PRO B N 1
ATOM 1252 C CA . PRO B 1 23 ? -13.847 15.550 -34.345 1.00 17.03 21 PRO B CA 1
ATOM 1253 C C . PRO B 1 23 ? -12.740 14.521 -34.113 1.00 17.24 21 PRO B C 1
ATOM 1254 O O . PRO B 1 23 ? -11.588 14.733 -34.494 1.00 14.14 21 PRO B O 1
ATOM 1258 N N . ILE B 1 24 ? -13.097 13.401 -33.501 1.00 22.26 22 ILE B N 1
ATOM 1259 C CA . ILE B 1 24 ? -12.142 12.316 -33.298 1.00 25.12 22 ILE B CA 1
ATOM 1260 C C . ILE B 1 24 ? -11.609 11.763 -34.633 1.00 22.79 22 ILE B C 1
ATOM 1261 O O . ILE B 1 24 ? -10.403 11.595 -34.806 1.00 30.91 22 ILE B O 1
ATOM 1266 N N . GLY B 1 25 ? -12.501 11.505 -35.582 1.00 11.20 23 GLY B N 1
ATOM 1267 C CA . GLY B 1 25 ? -12.091 10.941 -36.860 1.00 15.99 23 GLY B CA 1
ATOM 1268 C C . GLY B 1 25 ? -11.207 11.898 -37.646 1.00 22.41 23 GLY B C 1
ATOM 1269 O O . GLY B 1 25 ? -10.224 11.498 -38.279 1.00 20.23 23 GLY B O 1
ATOM 1270 N N . GLU B 1 26 ? -11.571 13.174 -37.601 1.00 12.37 24 GLU B N 1
ATOM 1271 C CA . GLU B 1 26 ? -10.808 14.229 -38.252 1.00 16.92 24 GLU B CA 1
ATOM 1272 C C . GLU B 1 26 ? -9.376 14.306 -37.744 1.00 21.97 24 GLU B C 1
ATOM 1273 O O . GLU B 1 26 ? -8.435 14.368 -38.544 1.00 24.35 24 GLU B O 1
ATOM 1279 N N . ARG B 1 27 ? -9.209 14.321 -36.419 1.00 19.28 25 ARG B N 1
ATOM 1280 C CA . ARG B 1 27 ? -7.877 14.429 -35.819 1.00 19.34 25 ARG B CA 1
ATOM 1281 C C . ARG B 1 27 ? -7.044 13.166 -36.018 1.00 15.51 25 ARG B C 1
ATOM 1282 O O . ARG B 1 27 ? -5.823 13.238 -36.147 1.00 19.82 25 ARG B O 1
ATOM 1290 N N . LEU B 1 28 ? -7.692 12.009 -36.023 1.00 12.82 26 LEU B N 1
ATOM 1291 C CA . LEU B 1 28 ? -6.976 10.775 -36.338 1.00 19.33 26 LEU B CA 1
ATOM 1292 C C . LEU B 1 28 ? -6.397 10.878 -37.747 1.00 26.99 26 LEU B C 1
ATOM 1293 O O . LEU B 1 28 ? -5.204 10.661 -37.943 1.00 27.37 26 LEU B O 1
ATOM 1298 N N . LEU B 1 29 ? -7.231 11.250 -38.720 1.00 24.83 27 LEU B N 1
ATOM 1299 C CA . LEU B 1 29 ? -6.773 11.335 -40.108 1.00 14.55 27 LEU B CA 1
ATOM 1300 C C . LEU B 1 29 ? -5.722 12.419 -40.292 1.00 20.40 27 LEU B C 1
ATOM 1301 O O . LEU B 1 29 ? -4.803 12.260 -41.096 1.00 25.31 27 LEU B O 1
ATOM 1306 N N . ARG B 1 30 ? -5.855 13.518 -39.555 1.00 16.88 28 ARG B N 1
ATOM 1307 C CA . ARG B 1 30 ? -4.868 14.585 -39.643 1.00 24.39 28 ARG B CA 1
ATOM 1308 C C . ARG B 1 30 ? -3.471 14.089 -39.271 1.00 26.83 28 ARG B C 1
ATOM 1309 O O . ARG B 1 30 ? -2.497 14.437 -39.929 1.00 31.72 28 ARG B O 1
ATOM 1317 N N . ARG B 1 31 ? -3.372 13.276 -38.224 1.00 20.59 29 ARG B N 1
ATOM 1318 C CA A ARG B 1 31 ? -2.079 12.727 -37.854 0.49 26.99 29 ARG B CA 1
ATOM 1319 C CA B ARG B 1 31 ? -2.096 12.684 -37.828 0.51 26.84 29 ARG B CA 1
ATOM 1320 C C . ARG B 1 31 ? -1.546 11.794 -38.933 0.72 26.80 29 ARG B C 1
ATOM 1321 O O . ARG B 1 31 ? -0.359 11.808 -39.224 1.00 25.34 29 ARG B O 1
ATOM 1336 N N . LEU B 1 32 ? -2.435 11.007 -39.532 1.00 21.77 30 LEU B N 1
ATOM 1337 C CA . LEU B 1 32 ? -2.060 10.031 -40.541 1.00 22.22 30 LEU B CA 1
ATOM 1338 C C . LEU B 1 32 ? -1.787 10.651 -41.912 1.00 28.49 30 LEU B C 1
ATOM 1339 O O . LEU B 1 32 ? -1.006 10.114 -42.691 1.00 30.55 30 LEU B O 1
ATOM 1344 N N . LEU B 1 33 ? -2.428 11.780 -42.205 1.00 31.42 31 LEU B N 1
ATOM 1345 C CA . LEU B 1 33 ? -2.333 12.386 -43.532 1.00 27.20 31 LEU B CA 1
ATOM 1346 C C . LEU B 1 33 ? -2.094 13.887 -43.439 1.00 27.38 31 LEU B C 1
ATOM 1347 O O . LEU B 1 33 ? -2.959 14.674 -43.807 1.00 25.91 31 LEU B O 1
ATOM 1352 N N . PRO B 1 34 ? -0.900 14.281 -42.972 1.00 24.81 32 PRO B N 1
ATOM 1353 C CA . PRO B 1 34 ? -0.567 15.669 -42.626 1.00 28.73 32 PRO B CA 1
ATOM 1354 C C . PRO B 1 34 ? -0.671 16.652 -43.789 1.00 29.04 32 PRO B C 1
ATOM 1355 O O . PRO B 1 34 ? -0.778 17.849 -43.545 1.00 39.73 32 PRO B O 1
ATOM 1359 N N . SER B 1 35 ? -0.637 16.171 -45.026 1.00 25.89 33 SER B N 1
ATOM 1360 C CA . SER B 1 35 ? -0.608 17.075 -46.174 1.00 34.48 33 SER B CA 1
ATOM 1361 C C . SER B 1 35 ? -1.993 17.447 -46.698 1.00 33.54 33 SER B C 1
ATOM 1362 O O . SER B 1 35 ? -2.112 18.259 -47.612 1.00 35.02 33 SER B O 1
ATOM 1365 N N . LYS B 1 36 ? -3.039 16.848 -46.142 1.00 27.24 34 LYS B N 1
ATOM 1366 C CA . LYS B 1 36 ? -4.377 17.061 -46.683 1.00 27.69 34 LYS B CA 1
ATOM 1367 C C . LYS B 1 36 ? -5.217 18.016 -45.847 1.00 27.21 34 LYS B C 1
ATOM 1368 O O . LYS B 1 36 ? -5.018 18.136 -44.640 1.00 24.95 34 LYS B O 1
ATOM 1374 N N . LYS B 1 37 ? -6.165 18.684 -46.498 1.00 23.61 35 LYS B N 1
ATOM 1375 C CA . LYS B 1 37 ? -7.139 19.507 -45.791 1.00 28.69 35 LYS B CA 1
ATOM 1376 C C . LYS B 1 37 ? -8.254 18.616 -45.251 1.00 27.56 35 LYS B C 1
ATOM 1377 O O . LYS B 1 37 ? -9.106 18.155 -46.006 1.00 29.51 35 LYS B O 1
ATOM 1383 N N . ILE B 1 38 ? -8.234 18.369 -43.945 1.00 24.58 36 ILE B N 1
ATOM 1384 C CA . ILE B 1 38 ? -9.224 17.506 -43.308 1.00 21.02 36 ILE B CA 1
ATOM 1385 C C . ILE B 1 38 ? -10.017 18.274 -42.247 1.00 29.44 36 ILE B C 1
ATOM 1386 O O . ILE B 1 38 ? -9.441 18.891 -41.342 1.00 24.42 36 ILE B O 1
ATOM 1391 N N . ASN B 1 39 ? -11.340 18.232 -42.372 1.00 25.45 37 ASN B N 1
ATOM 1392 C CA . ASN B 1 39 ? -12.231 18.968 -41.479 1.00 23.73 37 ASN B CA 1
ATOM 1393 C C . ASN B 1 39 ? -13.516 18.194 -41.217 1.00 21.21 37 ASN B C 1
ATOM 1394 O O . ASN B 1 39 ? -13.682 17.089 -41.719 1.00 12.68 37 ASN B O 1
ATOM 1399 N N . SER B 1 40 ? -14.424 18.764 -40.429 1.00 18.90 38 SER B N 1
ATOM 1400 C CA . SER B 1 40 ? -15.563 17.983 -39.961 1.00 19.66 38 SER B CA 1
ATOM 1401 C C . SER B 1 40 ? -16.858 18.783 -39.829 1.00 16.77 38 SER B C 1
ATOM 1402 O O . SER B 1 40 ? -16.844 20.001 -39.708 1.00 14.93 38 SER B O 1
ATOM 1405 N N . ALA B 1 41 ? -17.983 18.083 -39.846 1.00 11.18 39 ALA B N 1
ATOM 1406 C CA . ALA B 1 41 ? -19.272 18.742 -39.685 1.00 15.20 39 ALA B CA 1
ATOM 1407 C C . ALA B 1 41 ? -20.312 17.719 -39.272 1.00 16.58 39 ALA B C 1
ATOM 1408 O O . ALA B 1 41 ? -20.045 16.517 -39.265 1.00 21.51 39 ALA B O 1
ATOM 1410 N N . GLY B 1 42 ? -21.492 18.201 -38.909 1.00 15.10 40 GLY B N 1
ATOM 1411 C CA . GLY B 1 42 ? -22.563 17.329 -38.490 1.00 12.51 40 GLY B CA 1
ATOM 1412 C C . GLY B 1 42 ? -23.857 17.693 -39.180 1.00 16.80 40 GLY B C 1
ATOM 1413 O O . GLY B 1 42 ? -24.116 18.865 -39.467 1.00 18.94 40 GLY B O 1
ATOM 1414 N N . VAL B 1 43 ? -24.679 16.689 -39.450 1.00 15.18 41 VAL B N 1
ATOM 1415 C CA . VAL B 1 43 ? -25.972 16.940 -40.071 1.00 18.27 41 VAL B CA 1
ATOM 1416 C C . VAL B 1 43 ? -27.021 17.318 -39.024 1.00 18.25 41 VAL B C 1
ATOM 1417 O O . VAL B 1 43 ? -28.129 17.704 -39.360 1.00 25.88 41 VAL B O 1
ATOM 1421 N N . GLY B 1 44 ? -26.653 17.227 -37.751 1.00 20.08 42 GLY B N 1
ATOM 1422 C CA . GLY B 1 44 ? -27.502 17.707 -36.675 1.00 23.63 42 GLY B CA 1
ATOM 1423 C C . GLY B 1 44 ? -26.639 18.444 -35.671 1.00 22.45 42 GLY B C 1
ATOM 1424 O O . GLY B 1 44 ? -26.716 18.208 -34.465 1.00 20.55 42 GLY B O 1
ATOM 1425 N N . ALA B 1 45 ? -25.817 19.348 -36.190 1.00 21.39 43 ALA B N 1
ATOM 1426 C CA . ALA B 1 45 ? -24.668 19.880 -35.460 1.00 20.20 43 ALA B CA 1
ATOM 1427 C C . ALA B 1 45 ? -25.014 20.793 -34.288 1.00 16.85 43 ALA B C 1
ATOM 1428 O O . ALA B 1 45 ? -25.957 21.578 -34.349 1.00 17.99 43 ALA B O 1
ATOM 1430 N N . LEU B 1 46 ? -24.232 20.687 -33.221 1.00 15.26 44 LEU B N 1
ATOM 1431 C CA . LEU B 1 46 ? -24.316 21.645 -32.127 1.00 17.32 44 LEU B CA 1
ATOM 1432 C C . LEU B 1 46 ? -23.351 22.795 -32.430 1.00 19.38 44 LEU B C 1
ATOM 1433 O O . LEU B 1 46 ? -22.180 22.781 -32.031 1.00 19.64 44 LEU B O 1
ATOM 1438 N N . VAL B 1 47 ? -23.863 23.776 -33.167 1.00 22.46 45 VAL B N 1
ATOM 1439 C CA . VAL B 1 47 ? -23.033 24.807 -33.793 1.00 22.34 45 VAL B CA 1
ATOM 1440 C C . VAL B 1 47 ? -22.340 25.729 -32.790 1.00 24.92 45 VAL B C 1
ATOM 1441 O O . VAL B 1 47 ? -22.993 26.356 -31.946 1.00 19.77 45 VAL B O 1
ATOM 1445 N N . ASP B 1 48 ? -21.013 25.792 -32.904 1.00 18.56 46 ASP B N 1
ATOM 1446 C CA . ASP B 1 48 ? -20.156 26.622 -32.049 1.00 20.68 46 ASP B CA 1
ATOM 1447 C C . ASP B 1 48 ? -19.843 25.983 -30.702 1.00 16.12 46 ASP B C 1
ATOM 1448 O O . ASP B 1 48 ? -19.157 26.574 -29.868 1.00 25.56 46 ASP B O 1
ATOM 1453 N N . HIS B 1 49 ? -20.337 24.770 -30.500 1.00 21.42 47 HIS B N 1
ATOM 1454 C CA . HIS B 1 49 ? -20.058 24.034 -29.275 1.00 23.11 47 HIS B CA 1
ATOM 1455 C C . HIS B 1 49 ? -18.720 23.340 -29.362 1.00 23.61 47 HIS B C 1
ATOM 1456 O O . HIS B 1 49 ? -18.312 22.925 -30.446 1.00 16.24 47 HIS B O 1
ATOM 1463 N N . THR B 1 50 ? -18.031 23.208 -28.230 1.00 11.88 48 THR B N 1
ATOM 1464 C CA . THR B 1 50 ? -16.784 22.447 -28.216 1.00 19.67 48 THR B CA 1
ATOM 1465 C C . THR B 1 50 ? -17.080 20.958 -28.335 1.00 20.04 48 THR B C 1
ATOM 1466 O O . THR B 1 50 ? -18.236 20.534 -28.272 1.00 17.94 48 THR B O 1
ATOM 1470 N N . ALA B 1 51 ? -16.028 20.166 -28.503 1.00 15.33 49 ALA B N 1
ATOM 1471 C CA . ALA B 1 51 ? -16.165 18.718 -28.461 1.00 14.89 49 ALA B CA 1
ATOM 1472 C C . ALA B 1 51 ? -16.754 18.302 -27.116 1.00 16.30 49 ALA B C 1
ATOM 1473 O O . ALA B 1 51 ? -16.580 18.996 -26.109 1.00 13.88 49 ALA B O 1
ATOM 1475 N N . ASP B 1 52 ? -17.457 17.174 -27.114 1.00 20.24 50 ASP B N 1
ATOM 1476 C CA . ASP B 1 52 ? -18.080 16.631 -25.907 1.00 21.74 50 ASP B CA 1
ATOM 1477 C C . ASP B 1 52 ? -17.032 16.267 -24.846 1.00 18.27 50 ASP B C 1
ATOM 1478 O O . ASP B 1 52 ? -15.963 15.767 -25.175 1.00 19.82 50 ASP B O 1
ATOM 1483 N N . GLU B 1 53 ? -17.336 16.514 -23.576 1.00 16.68 51 GLU B N 1
ATOM 1484 C CA . GLU B 1 53 ? -16.393 16.178 -22.507 1.00 19.38 51 GLU B CA 1
ATOM 1485 C C . GLU B 1 53 ? -15.928 14.724 -22.593 1.00 23.48 51 GLU B C 1
ATOM 1486 O O . GLU B 1 53 ? -14.734 14.446 -22.491 1.00 23.42 51 GLU B O 1
ATOM 1492 N N . SER B 1 54 ? -16.872 13.801 -22.761 1.00 17.71 52 SER B N 1
ATOM 1493 C CA . SER B 1 54 ? -16.532 12.377 -22.871 1.00 18.59 52 SER B CA 1
ATOM 1494 C C . SER B 1 54 ? -15.667 12.086 -24.114 1.00 21.61 52 SER B C 1
ATOM 1495 O O . SER B 1 54 ? -14.796 11.201 -24.096 1.00 16.93 52 SER B O 1
ATOM 1498 N N . ALA B 1 55 ? -15.907 12.830 -25.190 1.00 13.33 53 ALA B N 1
ATOM 1499 C CA . ALA B 1 55 ? -15.120 12.660 -26.411 1.00 16.26 53 ALA B CA 1
ATOM 1500 C C . ALA B 1 55 ? -13.682 13.079 -26.140 1.00 21.73 53 ALA B C 1
ATOM 1501 O O . ALA B 1 55 ? -12.750 12.338 -26.434 1.00 20.90 53 ALA B O 1
ATOM 1503 N N . ILE B 1 56 ? -13.512 14.269 -25.564 1.00 20.26 54 ILE B N 1
ATOM 1504 C CA . ILE B 1 56 ? -12.186 14.756 -25.177 1.00 20.78 54 ILE B CA 1
ATOM 1505 C C . ILE B 1 56 ? -11.495 13.766 -24.232 1.00 25.45 54 ILE B C 1
ATOM 1506 O O . ILE B 1 56 ? -10.287 13.498 -24.358 1.00 19.64 54 ILE B O 1
ATOM 1511 N N . ARG B 1 57 ? -12.268 13.205 -23.300 1.00 23.75 55 ARG B N 1
ATOM 1512 C CA . ARG B 1 57 ? -11.714 12.268 -22.321 1.00 24.15 55 ARG B CA 1
ATOM 1513 C C . ARG B 1 57 ? -11.105 11.051 -23.008 1.00 19.53 55 ARG B C 1
ATOM 1514 O O . ARG B 1 57 ? -9.977 10.675 -22.717 1.00 19.13 55 ARG B O 1
ATOM 1522 N N . VAL B 1 58 ? -11.846 10.447 -23.933 1.00 21.60 56 VAL B N 1
ATOM 1523 C CA . VAL B 1 58 ? -11.348 9.270 -24.633 1.00 25.02 56 VAL B CA 1
ATOM 1524 C C . VAL B 1 58 ? -10.197 9.637 -25.573 1.00 26.51 56 VAL B C 1
ATOM 1525 O O . VAL B 1 58 ? -9.259 8.859 -25.755 1.00 30.28 56 VAL B O 1
ATOM 1529 N N . ALA B 1 59 ? -10.277 10.825 -26.163 1.00 19.39 57 ALA B N 1
ATOM 1530 C CA . ALA B 1 59 ? -9.202 11.342 -26.997 1.00 18.83 57 ALA B CA 1
ATOM 1531 C C . ALA B 1 59 ? -7.930 11.427 -26.173 1.00 21.46 57 ALA B C 1
ATOM 1532 O O . ALA B 1 59 ? -6.929 10.784 -26.488 1.00 29.94 57 ALA B O 1
ATOM 1534 N N . GLU B 1 60 ? -7.983 12.204 -25.100 1.00 26.82 58 GLU B N 1
ATOM 1535 C CA . GLU B 1 60 ? -6.801 12.425 -24.274 1.00 23.71 58 GLU B CA 1
ATOM 1536 C C . GLU B 1 60 ? -6.240 11.121 -23.728 1.00 26.68 58 GLU B C 1
ATOM 1537 O O . GLU B 1 60 ? -5.023 10.937 -23.696 1.00 24.09 58 GLU B O 1
ATOM 1543 N N . LYS B 1 61 ? -7.122 10.211 -23.315 1.00 29.47 59 LYS B N 1
ATOM 1544 C CA . LYS B 1 61 ? -6.684 8.890 -22.863 1.00 32.74 59 LYS B CA 1
ATOM 1545 C C . LYS B 1 61 ? -5.769 8.237 -23.893 1.00 26.82 59 LYS B C 1
ATOM 1546 O O . LYS B 1 61 ? -4.795 7.579 -23.541 1.00 27.43 59 LYS B O 1
ATOM 1552 N N . ASN B 1 62 ? -6.103 8.406 -25.167 1.00 15.12 60 ASN B N 1
ATOM 1553 C CA . ASN B 1 62 ? -5.316 7.807 -26.237 1.00 19.37 60 ASN B CA 1
ATOM 1554 C C . ASN B 1 62 ? -4.316 8.792 -26.855 1.00 24.50 60 ASN B C 1
ATOM 1555 O O . ASN B 1 62 ? -3.865 8.597 -27.978 1.00 23.89 60 ASN B O 1
ATOM 1560 N N . GLY B 1 63 ? -3.968 9.841 -26.110 1.00 24.47 61 GLY B N 1
ATOM 1561 C CA . GLY B 1 63 ? -2.995 10.821 -26.566 1.00 23.21 61 GLY B CA 1
ATOM 1562 C C . GLY B 1 63 ? -3.382 11.532 -27.856 1.00 25.27 61 GLY B C 1
ATOM 1563 O O . GLY B 1 63 ? -2.533 11.852 -28.674 1.00 22.31 61 GLY B O 1
ATOM 1564 N N . LEU B 1 64 ? -4.673 11.767 -28.044 1.00 21.91 62 LEU B N 1
ATOM 1565 C CA . LEU B 1 64 ? -5.159 12.501 -29.205 1.00 18.91 62 LEU B CA 1
ATOM 1566 C C . LEU B 1 64 ? -5.737 13.818 -28.708 1.00 19.69 62 LEU B C 1
ATOM 1567 O O . LEU B 1 64 ? -6.392 13.861 -27.662 1.00 18.95 62 LEU B O 1
ATOM 1572 N N . CYS B 1 65 ? -5.469 14.897 -29.435 1.00 18.75 63 CYS B N 1
ATOM 1573 C CA . CYS B 1 65 ? -5.924 16.223 -29.021 1.00 14.64 63 CYS B CA 1
ATOM 1574 C C . CYS B 1 65 ? -7.062 16.709 -29.915 1.00 19.27 63 CYS B C 1
ATOM 1575 O O . CYS B 1 65 ? -6.949 16.693 -31.142 1.00 15.91 63 CYS B O 1
ATOM 1578 N N . LEU B 1 66 ? -8.151 17.129 -29.277 1.00 15.68 64 LEU B N 1
ATOM 1579 C CA . LEU B 1 66 ? -9.346 17.611 -29.950 1.00 18.76 64 LEU B CA 1
ATOM 1580 C C . LEU B 1 66 ? -9.499 19.112 -29.744 1.00 26.63 64 LEU B C 1
ATOM 1581 O O . LEU B 1 66 ? -10.539 19.686 -30.067 1.00 25.56 64 LEU B O 1
ATOM 1586 N N . LYS B 1 67 ? -8.467 19.746 -29.200 1.00 29.37 65 LYS B N 1
ATOM 1587 C CA . LYS B 1 67 ? -8.546 21.167 -28.866 1.00 35.09 65 LYS B CA 1
ATOM 1588 C C . LYS B 1 67 ? -8.711 22.045 -30.102 1.00 28.13 65 LYS B C 1
ATOM 1589 O O . LYS B 1 67 ? -8.211 21.720 -31.172 1.00 30.94 65 LYS B O 1
ATOM 1595 N N . GLY B 1 68 ? -9.432 23.151 -29.945 1.00 27.61 66 GLY B N 1
ATOM 1596 C CA . GLY B 1 68 ? -9.661 24.081 -31.037 1.00 24.04 66 GLY B CA 1
ATOM 1597 C C . GLY B 1 68 ? -10.844 23.701 -31.916 1.00 20.71 66 GLY B C 1
ATOM 1598 O O . GLY B 1 68 ? -11.144 24.381 -32.890 1.00 25.43 66 GLY B O 1
ATOM 1599 N N . HIS B 1 69 ? -11.511 22.605 -31.584 1.00 15.91 67 HIS B N 1
ATOM 1600 C CA . HIS B 1 69 ? -12.678 22.173 -32.346 1.00 16.91 67 HIS B CA 1
ATOM 1601 C C . HIS B 1 69 ? -13.905 23.076 -32.138 1.00 23.73 67 HIS B C 1
ATOM 1602 O O . HIS B 1 69 ? -14.097 23.653 -31.066 1.00 30.12 67 HIS B O 1
ATOM 1609 N N . ARG B 1 70 ? -14.738 23.175 -33.172 1.00 22.55 68 ARG B N 1
ATOM 1610 C CA . ARG B 1 70 ? -15.938 24.010 -33.141 1.00 20.40 68 ARG B CA 1
ATOM 1611 C C . ARG B 1 70 ? -17.051 23.307 -33.907 1.00 19.56 68 ARG B C 1
ATOM 1612 O O . ARG B 1 70 ? -16.874 22.979 -35.085 1.00 19.00 68 ARG B O 1
ATOM 1620 N N . GLY B 1 71 ? -18.193 23.082 -33.251 1.00 15.41 69 GLY B N 1
ATOM 1621 C CA . GLY B 1 71 ? -19.315 22.395 -33.880 1.00 15.96 69 GLY B CA 1
ATOM 1622 C C . GLY B 1 71 ? -19.738 23.079 -35.171 1.00 19.14 69 GLY B C 1
ATOM 1623 O O . GLY B 1 71 ? -19.996 24.278 -35.173 1.00 19.44 69 GLY B O 1
ATOM 1624 N N . THR B 1 72 ? -19.801 22.332 -36.270 1.00 20.37 70 THR B N 1
ATOM 1625 C CA . THR B 1 72 ? -20.075 22.932 -37.579 1.00 14.47 70 THR B CA 1
ATOM 1626 C C . THR B 1 72 ? -21.193 22.223 -38.327 1.00 13.68 70 THR B C 1
ATOM 1627 O O . THR B 1 72 ? -21.223 20.992 -38.421 1.00 15.86 70 THR B O 1
ATOM 1631 N N . LYS B 1 73 ? -22.106 23.020 -38.869 1.00 11.19 71 LYS B N 1
ATOM 1632 C CA . LYS B 1 73 ? -23.258 22.493 -39.584 1.00 26.29 71 LYS B CA 1
ATOM 1633 C C . LYS B 1 73 ? -22.860 22.046 -40.986 1.00 23.15 71 LYS B C 1
ATOM 1634 O O . LYS B 1 73 ? -22.209 22.793 -41.720 1.00 17.53 71 LYS B O 1
ATOM 1640 N N . PHE B 1 74 ? -23.249 20.834 -41.357 1.00 20.54 72 PHE B N 1
ATOM 1641 C CA . PHE B 1 74 ? -23.022 20.376 -42.726 1.00 24.60 72 PHE B CA 1
ATOM 1642 C C . PHE B 1 74 ? -23.962 21.067 -43.707 1.00 28.10 72 PHE B C 1
ATOM 1643 O O . PHE B 1 74 ? -25.181 21.026 -43.534 1.00 29.66 72 PHE B O 1
ATOM 1651 N N . THR B 1 75 ? -23.394 21.703 -44.731 1.00 26.06 73 THR B N 1
ATOM 1652 C CA . THR B 1 75 ? -24.188 22.321 -45.792 1.00 30.83 73 THR B CA 1
ATOM 1653 C C . THR B 1 75 ? -23.722 21.840 -47.163 1.00 32.26 73 THR B C 1
ATOM 1654 O O . THR B 1 75 ? -22.679 21.196 -47.288 1.00 32.07 73 THR B O 1
ATOM 1658 N N . SER B 1 76 ? -24.493 22.154 -48.196 1.00 28.99 74 SER B N 1
ATOM 1659 C CA . SER B 1 76 ? -24.066 21.843 -49.552 1.00 33.75 74 SER B CA 1
ATOM 1660 C C . SER B 1 76 ? -22.900 22.753 -49.948 1.00 28.84 74 SER B C 1
ATOM 1661 O O . SER B 1 76 ? -21.976 22.325 -50.628 1.00 31.10 74 SER B O 1
ATOM 1664 N N . ALA B 1 77 ? -22.940 24.006 -49.507 1.00 27.46 75 ALA B N 1
ATOM 1665 C CA . ALA B 1 77 ? -21.857 24.944 -49.793 1.00 35.89 75 ALA B CA 1
ATOM 1666 C C . ALA B 1 77 ? -20.511 24.456 -49.235 1.00 35.83 75 ALA B C 1
ATOM 1667 O O . ALA B 1 77 ? -19.474 24.594 -49.881 1.00 32.61 75 ALA B O 1
ATOM 1669 N N . LEU B 1 78 ? -20.539 23.898 -48.026 1.00 29.66 76 LEU B N 1
ATOM 1670 C CA . LEU B 1 78 ? -19.338 23.365 -47.393 1.00 26.29 76 LEU B CA 1
ATOM 1671 C C . LEU B 1 78 ? -18.833 22.128 -48.114 1.00 26.16 76 LEU B C 1
ATOM 1672 O O . LEU B 1 78 ? -17.627 21.945 -48.271 1.00 19.84 76 LEU B O 1
ATOM 1677 N N . ALA B 1 79 ? -19.759 21.268 -48.532 1.00 20.49 77 ALA B N 1
ATOM 1678 C CA . ALA B 1 79 ? -19.391 20.008 -49.165 1.00 21.74 77 ALA B CA 1
ATOM 1679 C C . ALA B 1 79 ? -18.620 20.226 -50.472 1.00 30.95 77 ALA B C 1
ATOM 1680 O O . ALA B 1 79 ? -17.781 19.405 -50.860 1.00 29.17 77 ALA B O 1
ATOM 1682 N N . ARG B 1 80 ? -18.906 21.339 -51.144 1.00 25.94 78 ARG B N 1
ATOM 1683 C CA . ARG B 1 80 ? -18.258 21.651 -52.414 1.00 31.70 78 ARG B CA 1
ATOM 1684 C C . ARG B 1 80 ? -16.754 21.840 -52.294 1.00 31.78 78 ARG B C 1
ATOM 1685 O O . ARG B 1 80 ? -16.036 21.698 -53.277 1.00 22.42 78 ARG B O 1
ATOM 1693 N N . GLN B 1 81 ? -16.263 22.157 -51.101 1.00 31.89 79 GLN B N 1
ATOM 1694 C CA . GLN B 1 81 ? -14.831 22.398 -50.975 1.00 38.25 79 GLN B CA 1
ATOM 1695 C C . GLN B 1 81 ? -14.043 21.167 -50.541 1.00 36.52 79 GLN B C 1
ATOM 1696 O O . GLN B 1 81 ? -12.875 21.271 -50.162 1.00 36.38 79 GLN B O 1
ATOM 1702 N N . TYR B 1 82 ? -14.674 20.000 -50.631 1.00 26.37 80 TYR B N 1
ATOM 1703 C CA . TYR B 1 82 ? -14.015 18.752 -50.259 1.00 20.39 80 TYR B CA 1
ATOM 1704 C C . TYR B 1 82 ? -14.155 17.674 -51.328 1.00 19.79 80 TYR B C 1
ATOM 1705 O O . TYR B 1 82 ? -15.205 17.541 -51.957 1.00 22.56 80 TYR B O 1
ATOM 1714 N N . ASP B 1 83 ? -13.087 16.910 -51.536 1.00 23.02 81 ASP B N 1
ATOM 1715 C CA . ASP B 1 83 ? -13.078 15.885 -52.573 1.00 28.68 81 ASP B CA 1
ATOM 1716 C C . ASP B 1 83 ? -13.747 14.608 -52.099 1.00 23.02 81 ASP B C 1
ATOM 1717 O O . ASP B 1 83 ? -14.322 13.863 -52.901 1.00 21.40 81 ASP B O 1
ATOM 1722 N N . LEU B 1 84 ? -13.662 14.356 -50.795 1.00 20.57 82 LEU B N 1
ATOM 1723 C CA . LEU B 1 84 ? -14.190 13.128 -50.213 1.00 23.04 82 LEU B CA 1
ATOM 1724 C C . LEU B 1 84 ? -14.992 13.401 -48.943 1.00 26.83 82 LEU B C 1
ATOM 1725 O O . LEU B 1 84 ? -14.557 14.151 -48.066 1.00 20.85 82 LEU B O 1
ATOM 1730 N N . LEU B 1 85 ? -16.169 12.788 -48.854 1.00 23.67 83 LEU B N 1
ATOM 1731 C CA . LEU B 1 85 ? -16.969 12.847 -47.641 1.00 15.68 83 LEU B CA 1
ATOM 1732 C C . LEU B 1 85 ? -16.987 11.480 -46.980 1.00 18.05 83 LEU B C 1
ATOM 1733 O O . LEU B 1 85 ? -17.209 10.469 -47.640 1.00 23.80 83 LEU B O 1
ATOM 1738 N N . LEU B 1 86 ? -16.731 11.454 -45.678 1.00 17.60 84 LEU B N 1
ATOM 1739 C CA . LEU B 1 86 ? -16.809 10.226 -44.901 1.00 22.42 84 LEU B CA 1
ATOM 1740 C C . LEU B 1 86 ? -17.800 10.401 -43.749 1.00 23.70 84 LEU B C 1
ATOM 1741 O O . LEU B 1 86 ? -17.553 11.186 -42.835 1.00 29.73 84 LEU B O 1
ATOM 1746 N N . VAL B 1 87 ? -18.913 9.665 -43.802 1.00 18.88 85 VAL B N 1
ATOM 1747 C CA . VAL B 1 87 ? -19.969 9.758 -42.795 1.00 17.20 85 VAL B CA 1
ATOM 1748 C C . VAL B 1 87 ? -19.910 8.569 -41.836 1.00 22.74 85 VAL B C 1
ATOM 1749 O O . VAL B 1 87 ? -19.386 7.521 -42.192 1.00 16.56 85 VAL B O 1
ATOM 1753 N N . MET B 1 88 ? -20.448 8.739 -40.627 1.00 17.38 86 MET B N 1
ATOM 1754 C CA . MET B 1 88 ? -20.408 7.693 -39.598 1.00 19.84 86 MET B CA 1
ATOM 1755 C C . MET B 1 88 ? -21.456 6.596 -39.807 1.00 26.11 86 MET B C 1
ATOM 1756 O O . MET B 1 88 ? -21.188 5.412 -39.588 1.00 26.08 86 MET B O 1
ATOM 1761 N N . GLU B 1 89 ? -22.650 6.996 -40.233 1.00 24.63 87 GLU B N 1
ATOM 1762 C CA . GLU B 1 89 ? -23.771 6.068 -40.303 1.00 30.87 87 GLU B CA 1
ATOM 1763 C C . GLU B 1 89 ? -24.357 5.997 -41.697 1.00 24.43 87 GLU B C 1
ATOM 1764 O O . GLU B 1 89 ? -24.302 6.966 -42.454 1.00 29.69 87 GLU B O 1
ATOM 1770 N N . TYR B 1 90 ? -24.935 4.846 -42.022 1.00 27.36 88 TYR B N 1
ATOM 1771 C CA . TYR B 1 90 ? -25.642 4.669 -43.282 1.00 29.64 88 TYR B CA 1
ATOM 1772 C C . TYR B 1 90 ? -26.727 5.730 -43.437 1.00 32.22 88 TYR B C 1
ATOM 1773 O O . TYR B 1 90 ? -26.883 6.316 -44.509 1.00 31.08 88 TYR B O 1
ATOM 1782 N N . SER B 1 91 ? -27.470 5.979 -42.362 1.00 28.09 89 SER B N 1
ATOM 1783 C CA . SER B 1 91 ? -28.536 6.977 -42.396 1.00 32.59 89 SER B CA 1
ATOM 1784 C C . SER B 1 91 ? -28.009 8.368 -42.750 1.00 36.79 89 SER B C 1
ATOM 1785 O O . SER B 1 91 ? -28.751 9.207 -43.259 1.00 44.62 89 SER B O 1
ATOM 1788 N N . HIS B 1 92 ? -26.728 8.612 -42.492 1.00 31.47 90 HIS B N 1
ATOM 1789 C CA . HIS B 1 92 ? -26.140 9.894 -42.846 1.00 26.91 90 HIS B CA 1
ATOM 1790 C C . HIS B 1 92 ? -26.117 10.095 -44.361 1.00 31.05 90 HIS B C 1
ATOM 1791 O O . HIS B 1 92 ? -26.286 11.215 -44.847 1.00 34.63 90 HIS B O 1
ATOM 1798 N N . LEU B 1 93 ? -25.916 9.008 -45.102 1.00 35.70 91 LEU B N 1
ATOM 1799 C CA . LEU B 1 93 ? -25.891 9.063 -46.565 1.00 39.15 91 LEU B CA 1
ATOM 1800 C C . LEU B 1 93 ? -27.125 9.775 -47.097 1.00 41.51 91 LEU B C 1
ATOM 1801 O O . LEU B 1 93 ? -27.013 10.735 -47.860 1.00 40.69 91 LEU B O 1
ATOM 1806 N N . GLU B 1 94 ? -28.297 9.302 -46.676 1.00 41.03 92 GLU B N 1
ATOM 1807 C CA . GLU B 1 94 ? -29.567 9.893 -47.084 1.00 41.97 92 GLU B CA 1
ATOM 1808 C C . GLU B 1 94 ? -29.589 11.387 -46.821 1.00 41.52 92 GLU B C 1
ATOM 1809 O O . GLU B 1 94 ? -29.950 12.175 -47.693 1.00 45.29 92 GLU B O 1
ATOM 1815 N N . GLN B 1 95 ? -29.198 11.771 -45.612 1.00 36.47 93 GLN B N 1
ATOM 1816 C CA . GLN B 1 95 ? -29.200 13.173 -45.226 1.00 37.72 93 GLN B CA 1
ATOM 1817 C C . GLN B 1 95 ? -28.265 13.979 -46.126 1.00 34.31 93 GLN B C 1
ATOM 1818 O O . GLN B 1 95 ? -28.492 15.164 -46.365 1.00 41.54 93 GLN B O 1
ATOM 1824 N N . ILE B 1 96 ? -27.216 13.331 -46.624 1.00 25.19 94 ILE B N 1
ATOM 1825 C CA . ILE B 1 96 ? -26.335 13.954 -47.601 1.00 35.38 94 ILE B CA 1
ATOM 1826 C C . ILE B 1 96 ? -27.080 14.205 -48.921 1.00 38.69 94 ILE B C 1
ATOM 1827 O O . ILE B 1 96 ? -27.237 15.348 -49.351 1.00 37.11 94 ILE B O 1
ATOM 1832 N N . SER B 1 97 ? -27.547 13.136 -49.560 1.00 33.81 95 SER B N 1
ATOM 1833 C CA . SER B 1 97 ? -28.255 13.280 -50.827 1.00 42.04 95 SER B CA 1
ATOM 1834 C C . SER B 1 97 ? -29.450 14.232 -50.696 1.00 49.63 95 SER B C 1
ATOM 1835 O O . SER B 1 97 ? -29.843 14.878 -51.666 1.00 61.43 95 SER B O 1
ATOM 1838 N N . ARG B 1 98 ? -30.010 14.332 -49.494 1.00 45.68 96 ARG B N 1
ATOM 1839 C CA . ARG B 1 98 ? -31.105 15.265 -49.236 1.00 49.40 96 ARG B CA 1
ATOM 1840 C C . ARG B 1 98 ? -30.631 16.711 -49.119 1.00 44.81 96 ARG B C 1
ATOM 1841 O O . ARG B 1 98 ? -31.257 17.625 -49.657 1.00 46.70 96 ARG B O 1
ATOM 1849 N N . ILE B 1 99 ? -29.528 16.915 -48.407 1.00 36.77 97 ILE B N 1
ATOM 1850 C CA . ILE B 1 99 ? -29.010 18.256 -48.165 1.00 37.94 97 ILE B CA 1
ATOM 1851 C C . ILE B 1 99 ? -28.091 18.718 -49.291 1.00 43.58 97 ILE B C 1
ATOM 1852 O O . ILE B 1 99 ? -28.080 19.894 -49.660 1.00 46.56 97 ILE B O 1
ATOM 1857 N N . ALA B 1 100 ? -27.329 17.779 -49.835 1.00 42.39 98 ALA B N 1
ATOM 1858 C CA . ALA B 1 100 ? -26.336 18.080 -50.855 1.00 39.71 98 ALA B CA 1
ATOM 1859 C C . ALA B 1 100 ? -26.296 16.960 -51.892 1.00 37.97 98 ALA B C 1
ATOM 1860 O O . ALA B 1 100 ? -25.325 16.210 -51.962 1.00 37.79 98 ALA B O 1
ATOM 1862 N N . PRO B 1 101 ? -27.365 16.843 -52.700 1.00 35.74 99 PRO B N 1
ATOM 1863 C CA . PRO B 1 101 ? -27.498 15.783 -53.707 1.00 36.36 99 PRO B CA 1
ATOM 1864 C C . PRO B 1 101 ? -26.232 15.586 -54.547 1.00 37.46 99 PRO B C 1
ATOM 1865 O O . PRO B 1 101 ? -25.837 14.449 -54.790 1.00 42.70 99 PRO B O 1
ATOM 1869 N N . GLU B 1 102 ? -25.604 16.675 -54.974 1.00 33.12 100 GLU B N 1
ATOM 1870 C CA . GLU B 1 102 ? -24.453 16.590 -55.875 1.00 36.33 100 GLU B CA 1
ATOM 1871 C C . GLU B 1 102 ? -23.212 16.002 -55.198 1.00 41.68 100 GLU B C 1
ATOM 1872 O O . GLU B 1 102 ? -22.230 15.659 -55.863 1.00 37.15 100 GLU B O 1
ATOM 1878 N N . ALA B 1 103 ? -23.250 15.889 -53.875 1.00 38.02 101 ALA B N 1
ATOM 1879 C CA . ALA B 1 103 ? -22.094 15.385 -53.150 1.00 29.69 101 ALA B CA 1
ATOM 1880 C C . ALA B 1 103 ? -22.231 13.897 -52.851 1.00 28.00 101 ALA B C 1
ATOM 1881 O O . ALA B 1 103 ? -21.265 13.245 -52.465 1.00 29.41 101 ALA B O 1
ATOM 1883 N N . ARG B 1 104 ? -23.427 13.357 -53.056 1.00 33.03 102 ARG B N 1
ATOM 1884 C CA . ARG B 1 104 ? -23.689 11.956 -52.745 1.00 33.15 102 ARG B CA 1
ATOM 1885 C C . ARG B 1 104 ? -22.687 11.004 -53.392 1.00 34.14 102 ARG B C 1
ATOM 1886 O O . ARG B 1 104 ? -22.271 10.025 -52.771 1.00 39.16 102 ARG B O 1
ATOM 1894 N N . GLY B 1 105 ? -22.300 11.300 -54.631 1.00 29.44 103 GLY B N 1
ATOM 1895 C CA . GLY B 1 105 ? -21.388 10.453 -55.392 1.00 30.99 103 GLY B CA 1
ATOM 1896 C C . GLY B 1 105 ? -19.940 10.418 -54.917 1.00 33.09 103 GLY B C 1
ATOM 1897 O O . GLY B 1 105 ? -19.154 9.579 -55.360 1.00 36.40 103 GLY B O 1
ATOM 1898 N N . LYS B 1 106 ? -19.577 11.336 -54.028 1.00 24.04 104 LYS B N 1
ATOM 1899 C CA . LYS B 1 106 ? -18.241 11.351 -53.456 1.00 24.23 104 LYS B CA 1
ATOM 1900 C C . LYS B 1 106 ? -18.298 11.081 -51.948 1.00 21.13 104 LYS B C 1
ATOM 1901 O O . LYS B 1 106 ? -17.364 11.403 -51.212 1.00 23.51 104 LYS B O 1
ATOM 1907 N N . THR B 1 107 ? -19.391 10.470 -51.498 1.00 23.76 105 THR B N 1
ATOM 1908 C CA . THR B 1 107 ? -19.557 10.141 -50.081 1.00 28.13 105 THR B CA 1
ATOM 1909 C C . THR B 1 107 ? -19.385 8.650 -49.802 1.00 30.19 105 THR B C 1
ATOM 1910 O O . THR B 1 107 ? -19.908 7.800 -50.526 1.00 22.83 105 THR B O 1
ATOM 1914 N N . MET B 1 108 ? -18.648 8.340 -48.742 1.00 25.22 106 MET B N 1
ATOM 1915 C CA . MET B 1 108 ? -18.504 6.963 -48.289 1.00 22.08 106 MET B CA 1
ATOM 1916 C C . MET B 1 108 ? -18.538 6.877 -46.766 1.00 23.04 106 MET B C 1
ATOM 1917 O O . MET B 1 108 ? -18.482 7.896 -46.080 1.00 23.99 106 MET B O 1
ATOM 1922 N N . LEU B 1 109 ? -18.656 5.660 -46.245 1.00 21.43 107 LEU B N 1
ATOM 1923 C CA . LEU B 1 109 ? -18.685 5.449 -44.806 1.00 24.54 107 LEU B CA 1
ATOM 1924 C C . LEU B 1 109 ? -17.295 5.620 -44.225 1.00 19.76 107 LEU B C 1
ATOM 1925 O O . LEU B 1 109 ? -16.318 5.112 -44.775 1.00 15.39 107 LEU B O 1
ATOM 1930 N N . PHE B 1 110 ? -17.204 6.333 -43.109 1.00 19.48 108 PHE B N 1
ATOM 1931 C CA . PHE B 1 110 ? -15.929 6.461 -42.428 1.00 22.44 108 PHE B CA 1
ATOM 1932 C C . PHE B 1 110 ? -15.367 5.082 -42.114 1.00 21.22 108 PHE B C 1
ATOM 1933 O O . PHE B 1 110 ? -14.170 4.848 -42.240 1.00 26.66 108 PHE B O 1
ATOM 1941 N N . GLY B 1 111 ? -16.245 4.166 -41.722 1.00 24.98 109 GLY B N 1
ATOM 1942 C CA . GLY B 1 111 ? -15.844 2.806 -41.406 1.00 24.99 109 GLY B CA 1
ATOM 1943 C C . GLY B 1 111 ? -16.023 1.836 -42.562 1.00 27.96 109 GLY B C 1
ATOM 1944 O O . GLY B 1 111 ? -16.324 0.659 -42.363 1.00 27.62 109 GLY B O 1
ATOM 1945 N N . HIS B 1 112 ? -15.819 2.324 -43.779 1.00 31.35 110 HIS B N 1
ATOM 1946 C CA . HIS B 1 112 ? -16.063 1.510 -44.961 1.00 26.91 110 HIS B CA 1
ATOM 1947 C C . HIS B 1 112 ? -15.223 0.233 -44.992 1.00 26.04 110 HIS B C 1
ATOM 1948 O O . HIS B 1 112 ? -15.708 -0.832 -45.371 1.00 28.55 110 HIS B O 1
ATOM 1955 N N . TRP B 1 113 ? -13.969 0.343 -44.578 1.00 24.52 111 TRP B N 1
ATOM 1956 C CA . TRP B 1 113 ? -13.038 -0.777 -44.663 1.00 28.22 111 TRP B CA 1
ATOM 1957 C C . TRP B 1 113 ? -13.162 -1.772 -43.505 1.00 31.08 111 TRP B C 1
ATOM 1958 O O . TRP B 1 113 ? -12.457 -2.786 -43.468 1.00 31.82 111 TRP B O 1
ATOM 1969 N N . LEU B 1 114 ? -14.063 -1.487 -42.569 1.00 21.48 112 LEU B N 1
ATOM 1970 C CA . LEU B 1 114 ? -14.301 -2.390 -41.447 1.00 27.24 112 LEU B CA 1
ATOM 1971 C C . LEU B 1 114 ? -15.303 -3.477 -41.816 1.00 34.49 112 LEU B C 1
ATOM 1972 O O . LEU B 1 114 ? -16.066 -3.332 -42.767 1.00 45.05 112 LEU B O 1
ATOM 1977 N N . ASP B 1 115 ? -15.304 -4.563 -41.050 1.00 45.52 113 ASP B N 1
ATOM 1978 C CA . ASP B 1 115 ? -16.310 -5.603 -41.212 1.00 47.84 113 ASP B CA 1
ATOM 1979 C C . ASP B 1 115 ? -17.705 -5.019 -40.975 1.00 44.51 113 ASP B C 1
ATOM 1980 O O . ASP B 1 115 ? -18.620 -5.244 -41.763 1.00 41.06 113 ASP B O 1
ATOM 1985 N N . SER B 1 116 ? -17.862 -4.264 -39.893 1.00 38.49 114 SER B N 1
ATOM 1986 C CA . SER B 1 116 ? -19.086 -3.501 -39.687 1.00 40.06 114 SER B CA 1
ATOM 1987 C C . SER B 1 116 ? -18.794 -2.020 -39.893 1.00 40.76 114 SER B C 1
ATOM 1988 O O . SER B 1 116 ? -18.005 -1.422 -39.160 1.00 43.81 114 SER B O 1
ATOM 1991 N N . LYS B 1 117 ? -19.449 -1.433 -40.888 1.00 32.73 115 LYS B N 1
ATOM 1992 C CA . LYS B 1 117 ? -19.065 -0.125 -41.403 1.00 35.30 115 LYS B CA 1
ATOM 1993 C C . LYS B 1 117 ? -19.494 1.062 -40.537 1.00 34.99 115 LYS B C 1
ATOM 1994 O O . LYS B 1 117 ? -18.755 2.043 -40.421 1.00 34.80 115 LYS B O 1
ATOM 2000 N N . GLU B 1 118 ? -20.677 0.977 -39.934 1.00 30.41 116 GLU B N 1
ATOM 2001 C CA . GLU B 1 118 ? -21.173 2.063 -39.092 1.00 30.97 116 GLU B CA 1
ATOM 2002 C C . GLU B 1 118 ? -20.330 2.235 -37.848 1.00 19.87 116 GLU B C 1
ATOM 2003 O O . GLU B 1 118 ? -19.955 1.262 -37.207 1.00 25.45 116 GLU B O 1
ATOM 2009 N N . ILE B 1 119 ? -20.038 3.489 -37.521 1.00 17.65 117 ILE B N 1
ATOM 2010 C CA . ILE B 1 119 ? -19.454 3.843 -36.238 1.00 24.01 117 ILE B CA 1
ATOM 2011 C C . ILE B 1 119 ? -20.590 4.278 -35.325 1.00 24.95 117 ILE B C 1
ATOM 2012 O O . ILE B 1 119 ? -21.205 5.310 -35.569 1.00 32.43 117 ILE B O 1
ATOM 2017 N N . PRO B 1 120 ? -20.881 3.494 -34.275 1.00 25.87 118 PRO B N 1
ATOM 2018 C CA . PRO B 1 120 ? -22.079 3.778 -33.485 1.00 20.79 118 PRO B CA 1
ATOM 2019 C C . PRO B 1 120 ? -21.971 5.116 -32.780 1.00 13.89 118 PRO B C 1
ATOM 2020 O O . PRO B 1 120 ? -20.874 5.612 -32.575 1.00 13.97 118 PRO B O 1
ATOM 2024 N N . ASP B 1 121 ? -23.124 5.671 -32.423 1.00 21.16 119 ASP B N 1
ATOM 2025 C CA . ASP B 1 121 ? -23.254 6.936 -31.723 1.00 18.87 119 ASP B CA 1
ATOM 2026 C C . ASP B 1 121 ? -22.977 6.747 -30.237 1.00 20.65 119 ASP B C 1
ATOM 2027 O O . ASP B 1 121 ? -23.696 6.018 -29.561 1.00 23.23 119 ASP B O 1
ATOM 2032 N N . PRO B 1 122 ? -21.934 7.414 -29.726 1.00 21.82 120 PRO B N 1
ATOM 2033 C CA . PRO B 1 122 ? -21.510 7.302 -28.329 1.00 23.08 120 PRO B CA 1
ATOM 2034 C C . PRO B 1 122 ? -22.131 8.376 -27.446 1.00 25.20 120 PRO B C 1
ATOM 2035 O O . PRO B 1 122 ? -22.038 8.293 -26.224 1.00 19.93 120 PRO B O 1
ATOM 2039 N N . TYR B 1 123 ? -22.725 9.392 -28.058 1.00 21.93 121 TYR B N 1
ATOM 2040 C CA . TYR B 1 123 ? -23.202 10.556 -27.315 1.00 20.38 121 TYR B CA 1
ATOM 2041 C C . TYR B 1 123 ? -24.023 10.160 -26.092 1.00 21.22 121 TYR B C 1
ATOM 2042 O O . TYR B 1 123 ? -24.966 9.384 -26.215 1.00 18.68 121 TYR B O 1
ATOM 2051 N N . ARG B 1 124 ? -23.655 10.699 -24.928 1.00 18.26 122 ARG B N 1
ATOM 2052 C CA . ARG B 1 124 ? -24.371 10.473 -23.666 1.00 25.69 122 ARG B CA 1
ATOM 2053 C C . ARG B 1 124 ? -24.083 9.100 -23.048 1.00 25.69 122 ARG B C 1
ATOM 2054 O O . ARG B 1 124 ? -24.552 8.798 -21.954 1.00 30.06 122 ARG B O 1
ATOM 2062 N N . MET B 1 125 ? -23.312 8.273 -23.742 1.00 20.05 123 MET B N 1
ATOM 2063 C CA . MET B 1 125 ? -23.066 6.911 -23.272 1.00 23.94 123 MET B CA 1
ATOM 2064 C C . MET B 1 125 ? -21.870 6.847 -22.327 1.00 22.49 123 MET B C 1
ATOM 2065 O O . MET B 1 125 ? -21.194 7.854 -22.090 1.00 24.02 123 MET B O 1
ATOM 2070 N N . SER B 1 126 ? -21.624 5.655 -21.791 1.00 17.41 124 SER B N 1
ATOM 2071 C CA . SER B 1 126 ? -20.556 5.430 -20.824 1.00 24.11 124 SER B CA 1
ATOM 2072 C C . SER B 1 126 ? -19.175 5.552 -21.461 1.00 25.97 124 SER B C 1
ATOM 2073 O O . SER B 1 126 ? -19.035 5.534 -22.684 1.00 27.41 124 SER B O 1
ATOM 2076 N N . ASP B 1 127 ? -18.155 5.664 -20.617 1.00 29.00 125 ASP B N 1
ATOM 2077 C CA . ASP B 1 127 ? -16.771 5.719 -21.074 1.00 27.94 125 ASP B CA 1
ATOM 2078 C C . ASP B 1 127 ? -16.383 4.444 -21.816 1.00 28.07 125 ASP B C 1
ATOM 2079 O O . ASP B 1 127 ? -15.657 4.495 -22.811 1.00 33.75 125 ASP B O 1
ATOM 2084 N N . GLU B 1 128 ? -16.877 3.306 -21.335 1.00 26.52 126 GLU B N 1
ATOM 2085 C CA . GLU B 1 128 ? -16.621 2.024 -21.991 1.00 25.12 126 GLU B CA 1
ATOM 2086 C C . GLU B 1 128 ? -17.148 2.025 -23.423 1.00 26.49 126 GLU B C 1
ATOM 2087 O O . GLU B 1 128 ? -16.578 1.378 -24.303 1.00 34.00 126 GLU B O 1
ATOM 2093 N N . ALA B 1 129 ? -18.237 2.754 -23.647 1.00 21.36 127 ALA B N 1
ATOM 2094 C CA . ALA B 1 129 ? -18.824 2.881 -24.980 1.00 23.82 127 ALA B CA 1
ATOM 2095 C C . ALA B 1 129 ? -17.976 3.816 -25.827 1.00 24.57 127 ALA B C 1
ATOM 2096 O O . ALA B 1 129 ? -17.796 3.608 -27.021 1.00 27.34 127 ALA B O 1
ATOM 2098 N N . PHE B 1 130 ? -17.453 4.858 -25.202 1.00 22.39 128 PHE B N 1
ATOM 2099 C CA . PHE B 1 130 ? -16.516 5.731 -25.884 1.00 18.18 128 PHE B CA 1
ATOM 2100 C C . PHE B 1 130 ? -15.212 5.005 -26.255 1.00 19.10 128 PHE B C 1
ATOM 2101 O O . PHE B 1 130 ? -14.680 5.220 -27.336 1.00 19.03 128 PHE B O 1
ATOM 2109 N N . ASP B 1 131 ? -14.720 4.133 -25.371 1.00 17.22 129 ASP B N 1
ATOM 2110 C CA . ASP B 1 131 ? -13.521 3.349 -25.661 1.00 20.87 129 ASP B CA 1
ATOM 2111 C C . ASP B 1 131 ? -13.733 2.494 -26.897 1.00 22.33 129 ASP B C 1
ATOM 2112 O O . ASP B 1 131 ? -12.876 2.415 -27.772 1.00 25.29 129 ASP B O 1
ATOM 2117 N N . SER B 1 132 ? -14.887 1.838 -26.940 1.00 24.06 130 SER B N 1
ATOM 2118 C CA . SER B 1 132 ? -15.238 0.952 -28.034 1.00 25.62 130 SER B CA 1
ATOM 2119 C C . SER B 1 132 ? -15.325 1.728 -29.339 1.00 26.29 130 SER B C 1
ATOM 2120 O O . SER B 1 132 ? -14.793 1.301 -30.359 1.00 26.12 130 SER B O 1
ATOM 2123 N N . VAL B 1 133 ? -15.989 2.881 -29.298 1.00 21.34 131 VAL B N 1
ATOM 2124 C CA . VAL B 1 133 ? -16.137 3.718 -30.485 1.00 24.58 131 VAL B CA 1
ATOM 2125 C C . VAL B 1 133 ? -14.802 4.319 -30.945 1.00 25.61 131 VAL B C 1
ATOM 2126 O O . VAL B 1 133 ? -14.511 4.367 -32.146 1.00 17.90 131 VAL B O 1
ATOM 2130 N N . TYR B 1 134 ? -13.989 4.773 -29.996 1.00 20.98 132 TYR B N 1
ATOM 2131 C CA . TYR B 1 134 ? -12.671 5.291 -30.344 1.00 15.23 132 TYR B CA 1
ATOM 2132 C C . TYR B 1 134 ? -11.877 4.245 -31.129 1.00 18.10 132 TYR B C 1
ATOM 2133 O O . TYR B 1 134 ? -11.365 4.520 -32.209 1.00 22.07 132 TYR B O 1
ATOM 2142 N N . GLN B 1 135 ? -11.778 3.042 -30.576 1.00 23.21 133 GLN B N 1
ATOM 2143 C CA . GLN B 1 135 ? -11.087 1.946 -31.250 1.00 31.43 133 GLN B CA 1
ATOM 2144 C C . GLN B 1 135 ? -11.537 1.736 -32.696 1.00 29.16 133 GLN B C 1
ATOM 2145 O O . GLN B 1 135 ? -10.719 1.479 -33.569 1.00 27.77 133 GLN B O 1
ATOM 2151 N N . LEU B 1 136 ? -12.843 1.809 -32.931 1.00 28.62 134 LEU B N 1
ATOM 2152 C CA . LEU B 1 136 ? -13.385 1.644 -34.272 1.00 26.19 134 LEU B CA 1
ATOM 2153 C C . LEU B 1 136 ? -12.922 2.773 -35.174 1.00 25.75 134 LEU B C 1
ATOM 2154 O O . LEU B 1 136 ? -12.514 2.535 -36.311 1.00 24.26 134 LEU B O 1
ATOM 2159 N N . LEU B 1 137 ? -12.976 3.998 -34.656 1.00 21.04 135 LEU B N 1
ATOM 2160 C CA . LEU B 1 137 ? -12.499 5.167 -35.391 1.00 16.53 135 LEU B CA 1
ATOM 2161 C C . LEU B 1 137 ? -11.009 5.037 -35.705 1.00 18.74 135 LEU B C 1
ATOM 2162 O O . LEU B 1 137 ? -10.523 5.509 -36.737 1.00 16.83 135 LEU B O 1
ATOM 2167 N N . GLU B 1 138 ? -10.280 4.396 -34.803 1.00 23.09 136 GLU B N 1
ATOM 2168 C CA . GLU B 1 138 ? -8.842 4.261 -34.974 1.00 24.20 136 GLU B CA 1
ATOM 2169 C C . GLU B 1 138 ? -8.581 3.262 -36.091 1.00 24.25 136 GLU B C 1
ATOM 2170 O O . GLU B 1 138 ? -7.813 3.532 -37.007 1.00 25.71 136 GLU B O 1
ATOM 2176 N N . GLN B 1 139 ? -9.248 2.113 -36.021 1.00 30.47 137 GLN B N 1
ATOM 2177 C CA . GLN B 1 139 ? -9.095 1.079 -37.036 1.00 35.89 137 GLN B CA 1
ATOM 2178 C C . GLN B 1 139 ? -9.433 1.632 -38.417 1.00 26.45 137 GLN B C 1
ATOM 2179 O O . GLN B 1 139 ? -8.654 1.485 -39.358 1.00 25.47 137 GLN B O 1
ATOM 2185 N N . ALA B 1 140 ? -10.587 2.285 -38.525 1.00 23.64 138 ALA B N 1
ATOM 2186 C CA . ALA B 1 140 ? -11.063 2.820 -39.798 1.00 17.48 138 ALA B CA 1
ATOM 2187 C C . ALA B 1 140 ? -10.144 3.896 -40.364 1.00 24.12 138 ALA B C 1
ATOM 2188 O O . ALA B 1 140 ? -9.863 3.899 -41.567 1.00 24.89 138 ALA B O 1
ATOM 2190 N N . SER B 1 141 ? -9.686 4.811 -39.506 1.00 18.29 139 SER B N 1
ATOM 2191 C CA A SER B 1 141 ? -8.782 5.872 -39.937 0.59 18.39 139 SER B CA 1
ATOM 2192 C CA B SER B 1 141 ? -8.776 5.871 -39.926 0.41 19.21 139 SER B CA 1
ATOM 2193 C C . SER B 1 141 ? -7.501 5.296 -40.545 1.00 27.16 139 SER B C 1
ATOM 2194 O O . SER B 1 141 ? -7.062 5.737 -41.605 1.00 23.61 139 SER B O 1
ATOM 2199 N N . LYS B 1 142 ? -6.913 4.302 -39.878 1.00 27.12 140 LYS B N 1
ATOM 2200 C CA . LYS B 1 142 ? -5.699 3.653 -40.386 1.00 25.83 140 LYS B CA 1
ATOM 2201 C C . LYS B 1 142 ? -5.927 3.040 -41.766 1.00 26.55 140 LYS B C 1
ATOM 2202 O O . LYS B 1 142 ? -5.104 3.177 -42.670 1.00 23.16 140 LYS B O 1
ATOM 2208 N N . ARG B 1 143 ? -7.053 2.364 -41.930 1.00 22.82 141 ARG B N 1
ATOM 2209 C CA . ARG B 1 143 ? -7.348 1.763 -43.215 1.00 25.97 141 ARG B CA 1
ATOM 2210 C C . ARG B 1 143 ? -7.536 2.833 -44.280 1.00 28.81 141 ARG B C 1
ATOM 2211 O O . ARG B 1 143 ? -6.970 2.730 -45.367 1.00 33.18 141 ARG B O 1
ATOM 2219 N N . TRP B 1 144 ? -8.296 3.878 -43.964 1.00 26.66 142 TRP B N 1
ATOM 2220 C CA . TRP B 1 144 ? -8.458 4.974 -44.915 1.00 25.73 142 TRP B CA 1
ATOM 2221 C C . TRP B 1 144 ? -7.114 5.590 -45.296 1.00 24.40 142 TRP B C 1
ATOM 2222 O O . TRP B 1 144 ? -6.872 5.886 -46.459 1.00 29.00 142 TRP B O 1
ATOM 2233 N N . ALA B 1 145 ? -6.234 5.755 -44.318 1.00 25.98 143 ALA B N 1
ATOM 2234 C CA . ALA B 1 145 ? -4.920 6.329 -44.571 1.00 26.57 143 ALA B CA 1
ATOM 2235 C C . ALA B 1 145 ? -4.101 5.447 -45.510 1.00 28.02 143 ALA B C 1
ATOM 2236 O O . ALA B 1 145 ? -3.426 5.945 -46.407 1.00 26.96 143 ALA B O 1
ATOM 2238 N N . GLU B 1 146 ? -4.155 4.136 -45.288 1.00 30.90 144 GLU B N 1
ATOM 2239 C CA . GLU B 1 146 ? -3.452 3.181 -46.137 1.00 36.24 144 GLU B CA 1
ATOM 2240 C C . GLU B 1 146 ? -3.984 3.220 -47.569 1.00 39.76 144 GLU B C 1
ATOM 2241 O O . GLU B 1 146 ? -3.231 3.040 -48.530 1.00 39.23 144 GLU B O 1
ATOM 2247 N N . LYS B 1 147 ? -5.287 3.450 -47.699 1.00 30.00 145 LYS B N 1
ATOM 2248 C CA . LYS B 1 147 ? -5.948 3.461 -48.996 1.00 29.84 145 LYS B CA 1
ATOM 2249 C C . LYS B 1 147 ? -5.603 4.737 -49.758 1.00 31.38 145 LYS B C 1
ATOM 2250 O O . LYS B 1 147 ? -5.453 4.723 -50.979 1.00 31.08 145 LYS B O 1
ATOM 2256 N N . LEU B 1 148 ? -5.488 5.843 -49.031 1.00 33.57 146 LEU B N 1
ATOM 2257 C CA . LEU B 1 148 ? -5.204 7.137 -49.642 1.00 35.45 146 LEU B CA 1
ATOM 2258 C C . LEU B 1 148 ? -3.707 7.443 -49.600 1.00 36.51 146 LEU B C 1
ATOM 2259 O O . LEU B 1 148 ? -3.280 8.536 -49.981 1.00 34.16 146 LEU B O 1
ATOM 2264 N N . LEU C 1 6 ? -0.434 -17.588 0.765 1.00 69.67 4 LEU C N 1
ATOM 2265 C CA . LEU C 1 6 ? -0.979 -18.848 0.273 1.00 68.30 4 LEU C CA 1
ATOM 2266 C C . LEU C 1 6 ? -2.485 -18.875 0.453 1.00 62.85 4 LEU C C 1
ATOM 2267 O O . LEU C 1 6 ? -3.073 -19.914 0.758 1.00 65.31 4 LEU C O 1
ATOM 2272 N N . MET C 1 7 ? -3.108 -17.723 0.248 1.00 53.29 5 MET C N 1
ATOM 2273 C CA . MET C 1 7 ? -4.538 -17.588 0.464 1.00 51.59 5 MET C CA 1
ATOM 2274 C C . MET C 1 7 ? -5.386 -18.082 -0.712 1.00 58.63 5 MET C C 1
ATOM 2275 O O . MET C 1 7 ? -6.282 -18.909 -0.542 1.00 72.04 5 MET C O 1
ATOM 2280 N N . PHE C 1 8 ? -5.106 -17.571 -1.903 1.00 44.79 6 PHE C N 1
ATOM 2281 C CA . PHE C 1 8 ? -5.955 -17.843 -3.053 1.00 45.91 6 PHE C CA 1
ATOM 2282 C C . PHE C 1 8 ? -5.347 -18.918 -3.945 1.00 42.09 6 PHE C C 1
ATOM 2283 O O . PHE C 1 8 ? -4.521 -18.638 -4.812 1.00 46.08 6 PHE C O 1
ATOM 2291 N N . ASP C 1 9 ? -5.768 -20.156 -3.712 1.00 32.45 7 ASP C N 1
ATOM 2292 C CA . ASP C 1 9 ? -5.169 -21.314 -4.359 1.00 35.99 7 ASP C CA 1
ATOM 2293 C C . ASP C 1 9 ? -5.989 -21.809 -5.554 1.00 37.97 7 ASP C C 1
ATOM 2294 O O . ASP C 1 9 ? -5.446 -22.398 -6.486 1.00 43.57 7 ASP C O 1
ATOM 2299 N N . SER C 1 10 ? -7.300 -21.583 -5.509 1.00 29.90 8 SER C N 1
ATOM 2300 C CA . SER C 1 10 ? -8.179 -21.909 -6.621 1.00 33.59 8 SER C CA 1
ATOM 2301 C C . SER C 1 10 ? -8.698 -20.616 -7.223 1.00 34.41 8 SER C C 1
ATOM 2302 O O . SER C 1 10 ? -9.045 -19.684 -6.495 1.00 35.29 8 SER C O 1
ATOM 2305 N N . ILE C 1 11 ? -8.758 -20.558 -8.549 1.00 28.60 9 ILE C N 1
ATOM 2306 C CA . ILE C 1 11 ? -9.281 -19.377 -9.225 1.00 22.83 9 ILE C CA 1
ATOM 2307 C C . ILE C 1 11 ? -10.295 -19.742 -10.307 1.00 29.38 9 ILE C C 1
ATOM 2308 O O . ILE C 1 11 ? -10.010 -20.548 -11.201 1.00 27.56 9 ILE C O 1
ATOM 2313 N N . LEU C 1 12 ? -11.480 -19.145 -10.216 1.00 19.60 10 LEU C N 1
ATOM 2314 C CA . LEU C 1 12 ? -12.518 -19.358 -11.218 1.00 22.74 10 LEU C CA 1
ATOM 2315 C C . LEU C 1 12 ? -12.673 -18.104 -12.070 1.00 19.13 10 LEU C C 1
ATOM 2316 O O . LEU C 1 12 ? -13.089 -17.061 -11.571 1.00 19.35 10 LEU C O 1
ATOM 2321 N N . VAL C 1 13 ? -12.314 -18.204 -13.348 1.00 19.55 11 VAL C N 1
ATOM 2322 C CA . VAL C 1 13 ? -12.412 -17.078 -14.279 1.00 19.23 11 VAL C CA 1
ATOM 2323 C C . VAL C 1 13 ? -13.797 -17.073 -14.917 1.00 18.20 11 VAL C C 1
ATOM 2324 O O . VAL C 1 13 ? -14.254 -18.096 -15.406 1.00 22.46 11 VAL C O 1
ATOM 2328 N N . ILE C 1 14 ? -14.462 -15.926 -14.938 1.00 19.03 12 ILE C N 1
ATOM 2329 C CA . ILE C 1 14 ? -15.860 -15.908 -15.364 1.00 14.96 12 ILE C CA 1
ATOM 2330 C C . ILE C 1 14 ? -16.198 -14.843 -16.402 1.00 14.85 12 ILE C C 1
ATOM 2331 O O . ILE C 1 14 ? -15.930 -13.666 -16.201 1.00 19.02 12 ILE C O 1
ATOM 2336 N N . CYS C 1 15 ? -16.801 -15.266 -17.508 1.00 11.71 13 CYS C N 1
ATOM 2337 C CA . CYS C 1 15 ? -17.325 -14.329 -18.488 1.00 16.19 13 CYS C CA 1
ATOM 2338 C C . CYS C 1 15 ? -18.785 -14.680 -18.721 1.00 17.24 13 CYS C C 1
ATOM 2339 O O . CYS C 1 15 ? -19.457 -15.127 -17.807 1.00 17.97 13 CYS C O 1
ATOM 2342 N N . THR C 1 16 ? -19.283 -14.475 -19.930 1.00 22.20 14 THR C N 1
ATOM 2343 C CA . THR C 1 16 ? -20.692 -14.714 -20.185 1.00 14.31 14 THR C CA 1
ATOM 2344 C C . THR C 1 16 ? -20.882 -16.057 -20.860 1.00 17.39 14 THR C C 1
ATOM 2345 O O . THR C 1 16 ? -21.455 -16.972 -20.275 1.00 15.28 14 THR C O 1
ATOM 2349 N N . GLY C 1 17 ? -20.395 -16.171 -22.093 1.00 18.67 15 GLY C N 1
ATOM 2350 C CA . GLY C 1 17 ? -20.537 -17.399 -22.856 1.00 14.71 15 GLY C CA 1
ATOM 2351 C C . GLY C 1 17 ? -19.614 -18.527 -22.417 1.00 18.53 15 GLY C C 1
ATOM 2352 O O . GLY C 1 17 ? -19.875 -19.689 -22.733 1.00 15.96 15 GLY C O 1
ATOM 2353 N N . ASN C 1 18 ? -18.548 -18.192 -21.684 1.00 14.79 16 ASN C N 1
ATOM 2354 C CA . ASN C 1 18 ? -17.457 -19.137 -21.410 1.00 12.91 16 ASN C CA 1
ATOM 2355 C C . ASN C 1 18 ? -16.878 -19.705 -22.711 1.00 15.88 16 ASN C C 1
ATOM 2356 O O . ASN C 1 18 ? -16.435 -20.843 -22.755 1.00 16.23 16 ASN C O 1
ATOM 2361 N N . ILE C 1 19 ? -16.894 -18.908 -23.775 1.00 16.45 17 ILE C N 1
ATOM 2362 C CA . ILE C 1 19 ? -16.305 -19.336 -25.038 1.00 17.69 17 ILE C CA 1
ATOM 2363 C C . ILE C 1 19 ? -15.278 -18.353 -25.604 1.00 15.86 17 ILE C C 1
ATOM 2364 O O . ILE C 1 19 ? -14.501 -18.710 -26.475 1.00 18.05 17 ILE C O 1
ATOM 2369 N N . CYS C 1 20 ? -15.291 -17.112 -25.135 1.00 11.18 18 CYS C N 1
ATOM 2370 C CA . CYS C 1 20 ? -14.311 -16.142 -25.612 1.00 15.26 18 CYS C CA 1
ATOM 2371 C C . CYS C 1 20 ? -13.332 -15.703 -24.515 1.00 21.92 18 CYS C C 1
ATOM 2372 O O . CYS C 1 20 ? -12.185 -16.151 -24.481 1.00 22.02 18 CYS C O 1
ATOM 2375 N N . ARG C 1 21 ? -13.783 -14.841 -23.613 1.00 15.79 19 ARG C N 1
ATOM 2376 C CA . ARG C 1 21 ? -12.866 -14.213 -22.663 1.00 20.16 19 ARG C CA 1
ATOM 2377 C C . ARG C 1 21 ? -12.291 -15.146 -21.596 1.00 23.08 19 ARG C C 1
ATOM 2378 O O . ARG C 1 21 ? -11.076 -15.225 -21.436 1.00 23.27 19 ARG C O 1
ATOM 2386 N N . SER C 1 22 ? -13.147 -15.855 -20.872 1.00 17.34 20 SER C N 1
ATOM 2387 C CA . SER C 1 22 ? -12.647 -16.669 -19.765 1.00 16.12 20 SER C CA 1
ATOM 2388 C C . SER C 1 22 ? -11.770 -17.864 -20.151 1.00 16.98 20 SER C C 1
ATOM 2389 O O . SER C 1 22 ? -10.867 -18.216 -19.396 1.00 18.63 20 SER C O 1
ATOM 2392 N N . PRO C 1 23 ? -12.013 -18.489 -21.323 1.00 23.24 21 PRO C N 1
ATOM 2393 C CA . PRO C 1 23 ? -11.083 -19.564 -21.710 1.00 20.51 21 PRO C CA 1
ATOM 2394 C C . PRO C 1 23 ? -9.660 -19.019 -21.887 1.00 25.87 21 PRO C C 1
ATOM 2395 O O . PRO C 1 23 ? -8.688 -19.636 -21.444 1.00 23.23 21 PRO C O 1
ATOM 2399 N N . ILE C 1 24 ? -9.554 -17.868 -22.547 1.00 24.37 22 ILE C N 1
ATOM 2400 C CA . ILE C 1 24 ? -8.275 -17.201 -22.747 1.00 28.46 22 ILE C CA 1
ATOM 2401 C C . ILE C 1 24 ? -7.670 -16.767 -21.413 1.00 32.76 22 ILE C C 1
ATOM 2402 O O . ILE C 1 24 ? -6.508 -17.066 -21.127 1.00 35.39 22 ILE C O 1
ATOM 2407 N N . GLY C 1 25 ? -8.466 -16.073 -20.600 1.00 20.40 23 GLY C N 1
ATOM 2408 C CA . GLY C 1 25 ? -8.023 -15.641 -19.287 1.00 20.06 23 GLY C CA 1
ATOM 2409 C C . GLY C 1 25 ? -7.488 -16.832 -18.514 1.00 25.15 23 GLY C C 1
ATOM 2410 O O . GLY C 1 25 ? -6.380 -16.800 -17.978 1.00 26.10 23 GLY C O 1
ATOM 2411 N N . GLU C 1 26 ? -8.286 -17.893 -18.477 1.00 24.24 24 GLU C N 1
ATOM 2412 C CA . GLU C 1 26 ? -7.904 -19.139 -17.826 1.00 26.06 24 GLU C CA 1
ATOM 2413 C C . GLU C 1 26 ? -6.522 -19.623 -18.257 1.00 23.37 24 GLU C C 1
ATOM 2414 O O . GLU C 1 26 ? -5.666 -19.885 -17.420 1.00 23.81 24 GLU C O 1
ATOM 2420 N N . ARG C 1 27 ? -6.310 -19.743 -19.564 1.00 26.10 25 ARG C N 1
ATOM 2421 C CA . ARG C 1 27 ? -5.070 -20.319 -20.079 1.00 20.81 25 ARG C CA 1
ATOM 2422 C C . ARG C 1 27 ? -3.885 -19.385 -19.841 1.00 26.01 25 ARG C C 1
ATOM 2423 O O . ARG C 1 27 ? -2.784 -19.834 -19.513 1.00 24.58 25 ARG C O 1
ATOM 2431 N N . LEU C 1 28 ? -4.111 -18.085 -20.006 1.00 23.81 26 LEU C N 1
ATOM 2432 C CA . LEU C 1 28 ? -3.074 -17.106 -19.705 1.00 24.78 26 LEU C CA 1
ATOM 2433 C C . LEU C 1 28 ? -2.589 -17.227 -18.259 1.00 30.12 26 LEU C C 1
ATOM 2434 O O . LEU C 1 28 ? -1.387 -17.228 -18.011 1.00 30.63 26 LEU C O 1
ATOM 2439 N N . LEU C 1 29 ? -3.515 -17.333 -17.308 1.00 32.05 27 LEU C N 1
ATOM 2440 C CA . LEU C 1 29 ? -3.123 -17.448 -15.903 1.00 22.59 27 LEU C CA 1
ATOM 2441 C C . LEU C 1 29 ? -2.414 -18.763 -15.627 1.00 28.54 27 LEU C C 1
ATOM 2442 O O . LEU C 1 29 ? -1.408 -18.788 -14.931 1.00 37.97 27 LEU C O 1
ATOM 2447 N N . ARG C 1 30 ? -2.941 -19.854 -16.174 1.00 29.67 28 ARG C N 1
ATOM 2448 C CA . ARG C 1 30 ? -2.348 -21.166 -15.954 1.00 33.41 28 ARG C CA 1
ATOM 2449 C C . ARG C 1 30 ? -0.850 -21.195 -16.222 1.00 34.81 28 ARG C C 1
ATOM 2450 O O . ARG C 1 30 ? -0.097 -21.787 -15.452 1.00 34.58 28 ARG C O 1
ATOM 2458 N N . ARG C 1 31 ? -0.411 -20.571 -17.309 1.00 33.78 29 ARG C N 1
ATOM 2459 C CA . ARG C 1 31 ? 1.004 -20.653 -17.656 1.00 42.08 29 ARG C CA 1
ATOM 2460 C C . ARG C 1 31 ? 1.813 -19.670 -16.825 1.00 41.90 29 ARG C C 1
ATOM 2461 O O . ARG C 1 31 ? 3.033 -19.787 -16.723 1.00 44.24 29 ARG C O 1
ATOM 2469 N N . LEU C 1 32 ? 1.120 -18.715 -16.212 1.00 36.51 30 LEU C N 1
ATOM 2470 C CA . LEU C 1 32 ? 1.762 -17.786 -15.287 1.00 35.93 30 LEU C CA 1
ATOM 2471 C C . LEU C 1 32 ? 1.788 -18.338 -13.864 1.00 33.66 30 LEU C C 1
ATOM 2472 O O . LEU C 1 32 ? 2.745 -18.108 -13.127 1.00 23.82 30 LEU C O 1
ATOM 2477 N N . LEU C 1 33 ? 0.736 -19.066 -13.488 1.00 31.61 31 LEU C N 1
ATOM 2478 C CA . LEU C 1 33 ? 0.612 -19.622 -12.139 1.00 32.71 31 LEU C CA 1
ATOM 2479 C C . LEU C 1 33 ? 0.316 -21.125 -12.172 1.00 37.20 31 LEU C C 1
ATOM 2480 O O . LEU C 1 33 ? -0.769 -21.558 -11.780 1.00 39.98 31 LEU C O 1
ATOM 2485 N N . PRO C 1 34 ? 1.296 -21.924 -12.622 1.00 37.65 32 PRO C N 1
ATOM 2486 C CA . PRO C 1 34 ? 1.187 -23.364 -12.898 1.00 39.15 32 PRO C CA 1
ATOM 2487 C C . PRO C 1 34 ? 0.703 -24.227 -11.733 1.00 42.84 32 PRO C C 1
ATOM 2488 O O . PRO C 1 34 ? 0.121 -25.282 -11.974 1.00 39.87 32 PRO C O 1
ATOM 2492 N N . SER C 1 35 ? 0.946 -23.803 -10.498 1.00 44.80 33 SER C N 1
ATOM 2493 C CA . SER C 1 35 ? 0.643 -24.648 -9.352 1.00 43.52 33 SER C CA 1
ATOM 2494 C C . SER C 1 35 ? -0.781 -24.458 -8.847 1.00 44.76 33 SER C C 1
ATOM 2495 O O . SER C 1 35 ? -1.229 -25.181 -7.963 1.00 50.79 33 SER C O 1
ATOM 2498 N N . LYS C 1 36 ? -1.493 -23.487 -9.405 1.00 45.54 34 LYS C N 1
ATOM 2499 C CA . LYS C 1 36 ? -2.852 -23.204 -8.950 1.00 40.94 34 LYS C CA 1
ATOM 2500 C C . LYS C 1 36 ? -3.910 -24.008 -9.700 1.00 35.91 34 LYS C C 1
ATOM 2501 O O . LYS C 1 36 ? -3.686 -24.444 -10.828 1.00 32.73 34 LYS C O 1
ATOM 2507 N N . LYS C 1 37 ? -5.061 -24.205 -9.065 1.00 35.10 35 LYS C N 1
ATOM 2508 C CA . LYS C 1 37 ? -6.214 -24.769 -9.755 1.00 32.27 35 LYS C CA 1
ATOM 2509 C C . LYS C 1 37 ? -7.011 -23.632 -10.398 1.00 35.20 35 LYS C C 1
ATOM 2510 O O . LYS C 1 37 ? -7.677 -22.862 -9.705 1.00 35.91 35 LYS C O 1
ATOM 2516 N N . ILE C 1 38 ? -6.929 -23.527 -11.722 1.00 26.88 36 ILE C N 1
ATOM 2517 C CA . ILE C 1 38 ? -7.600 -22.460 -12.452 1.00 23.20 36 ILE C CA 1
ATOM 2518 C C . ILE C 1 38 ? -8.532 -23.024 -13.518 1.00 28.86 36 ILE C C 1
ATOM 2519 O O . ILE C 1 38 ? -8.119 -23.787 -14.390 1.00 33.94 36 ILE C O 1
ATOM 2524 N N . ASN C 1 39 ? -9.800 -22.655 -13.418 1.00 22.25 37 ASN C N 1
ATOM 2525 C CA . ASN C 1 39 ? -10.819 -23.097 -14.354 1.00 21.94 37 ASN C CA 1
ATOM 2526 C C . ASN C 1 39 ? -11.686 -21.906 -14.710 1.00 20.12 37 ASN C C 1
ATOM 2527 O O . ASN C 1 39 ? -11.424 -20.794 -14.258 1.00 15.98 37 ASN C O 1
ATOM 2532 N N . SER C 1 40 ? -12.723 -22.129 -15.507 1.00 22.54 38 SER C N 1
ATOM 2533 C CA . SER C 1 40 ? -13.542 -21.013 -15.966 1.00 21.70 38 SER C CA 1
ATOM 2534 C C . SER C 1 40 ? -15.002 -21.405 -16.170 1.00 21.14 38 SER C C 1
ATOM 2535 O O . SER C 1 40 ? -15.348 -22.581 -16.213 1.00 18.25 38 SER C O 1
ATOM 2538 N N . ALA C 1 41 ? -15.853 -20.402 -16.322 1.00 18.77 39 ALA C N 1
ATOM 2539 C CA . ALA C 1 41 ? -17.275 -20.641 -16.463 1.00 20.30 39 ALA C CA 1
ATOM 2540 C C . ALA C 1 41 ? -17.957 -19.368 -16.934 1.00 16.17 39 ALA C C 1
ATOM 2541 O O . ALA C 1 41 ? -17.362 -18.292 -16.927 1.00 13.33 39 ALA C O 1
ATOM 2543 N N . GLY C 1 42 ? -19.209 -19.489 -17.344 1.00 18.73 40 GLY C N 1
ATOM 2544 C CA . GLY C 1 42 ? -19.925 -18.344 -17.870 1.00 17.96 40 GLY C CA 1
ATOM 2545 C C . GLY C 1 42 ? -21.300 -18.217 -17.264 1.00 19.35 40 GLY C C 1
ATOM 2546 O O . GLY C 1 42 ? -21.937 -19.216 -16.923 1.00 23.09 40 GLY C O 1
ATOM 2547 N N . VAL C 1 43 ? -21.766 -16.983 -17.126 1.00 22.00 41 VAL C N 1
ATOM 2548 C CA . VAL C 1 43 ? -23.072 -16.756 -16.530 1.00 27.76 41 VAL C CA 1
ATOM 2549 C C . VAL C 1 43 ? -24.188 -16.977 -17.557 1.00 26.43 41 VAL C C 1
ATOM 2550 O O . VAL C 1 43 ? -25.327 -17.238 -17.195 1.00 28.69 41 VAL C O 1
ATOM 2554 N N . GLY C 1 44 ? -23.841 -16.885 -18.837 1.00 23.65 42 GLY C N 1
ATOM 2555 C CA . GLY C 1 44 ? -24.752 -17.234 -19.916 1.00 23.77 42 GLY C CA 1
ATOM 2556 C C . GLY C 1 44 ? -24.085 -18.245 -20.828 1.00 24.28 42 GLY C C 1
ATOM 2557 O O . GLY C 1 44 ? -24.026 -18.064 -22.042 1.00 25.48 42 GLY C O 1
ATOM 2558 N N . ALA C 1 45 ? -23.570 -19.314 -20.232 1.00 21.40 43 ALA C N 1
ATOM 2559 C CA . ALA C 1 45 ? -22.638 -20.199 -20.927 1.00 20.57 43 ALA C CA 1
ATOM 2560 C C . ALA C 1 45 ? -23.277 -20.988 -22.049 1.00 22.62 43 ALA C C 1
ATOM 2561 O O . ALA C 1 45 ? -24.425 -21.395 -21.956 1.00 25.45 43 ALA C O 1
ATOM 2563 N N . LEU C 1 46 ? -22.520 -21.191 -23.121 1.00 17.60 44 LEU C N 1
ATOM 2564 C CA . LEU C 1 46 ? -22.906 -22.168 -24.123 1.00 15.53 44 LEU C CA 1
ATOM 2565 C C . LEU C 1 46 ? -22.360 -23.521 -23.686 1.00 11.87 44 LEU C C 1
ATOM 2566 O O . LEU C 1 46 ? -21.206 -23.868 -23.956 1.00 19.01 44 LEU C O 1
ATOM 2571 N N . VAL C 1 47 ? -23.193 -24.279 -22.984 1.00 16.16 45 VAL C N 1
ATOM 2572 C CA . VAL C 1 47 ? -22.724 -25.499 -22.335 1.00 19.73 45 VAL C CA 1
ATOM 2573 C C . VAL C 1 47 ? -22.344 -26.599 -23.327 1.00 18.89 45 VAL C C 1
ATOM 2574 O O . VAL C 1 47 ? -23.108 -26.927 -24.238 1.00 20.18 45 VAL C O 1
ATOM 2578 N N . ASP C 1 48 ? -21.146 -27.140 -23.132 1.00 15.05 46 ASP C N 1
ATOM 2579 C CA . ASP C 1 48 ? -20.574 -28.200 -23.957 1.00 15.00 46 ASP C CA 1
ATOM 2580 C C . ASP C 1 48 ? -20.035 -27.725 -25.304 1.00 24.11 46 ASP C C 1
ATOM 2581 O O . ASP C 1 48 ? -19.509 -28.516 -26.077 1.00 24.58 46 ASP C O 1
ATOM 2586 N N . HIS C 1 49 ? -20.164 -26.434 -25.572 1.00 22.91 47 HIS C N 1
ATOM 2587 C CA . HIS C 1 49 ? -19.597 -25.842 -26.772 1.00 19.81 47 HIS C CA 1
ATOM 2588 C C . HIS C 1 49 ? -18.096 -25.629 -26.636 1.00 21.22 47 HIS C C 1
ATOM 2589 O O . HIS C 1 49 ? -17.588 -25.322 -25.560 1.00 29.34 47 HIS C O 1
ATOM 2596 N N . THR C 1 50 ? -17.394 -25.777 -27.747 1.00 14.74 48 THR C N 1
ATOM 2597 C CA . THR C 1 50 ? -15.965 -25.513 -27.798 1.00 16.38 48 THR C CA 1
ATOM 2598 C C . THR C 1 50 ? -15.723 -24.000 -27.761 1.00 16.02 48 THR C C 1
ATOM 2599 O O . THR C 1 50 ? -16.668 -23.219 -27.873 1.00 13.12 48 THR C O 1
ATOM 2603 N N . ALA C 1 51 ? -14.468 -23.582 -27.603 1.00 15.07 49 ALA C N 1
ATOM 2604 C CA . ALA C 1 51 ? -14.147 -22.155 -27.622 1.00 15.96 49 ALA C CA 1
ATOM 2605 C C . ALA C 1 51 ? -14.507 -21.531 -28.968 1.00 18.25 49 ALA C C 1
ATOM 2606 O O . ALA C 1 51 ? -14.517 -22.208 -29.994 1.00 25.53 49 ALA C O 1
ATOM 2608 N N . ASP C 1 52 ? -14.808 -20.238 -28.959 1.00 19.82 50 ASP C N 1
ATOM 2609 C CA . ASP C 1 52 ? -15.205 -19.563 -30.181 1.00 16.62 50 ASP C CA 1
ATOM 2610 C C . ASP C 1 52 ? -14.064 -19.604 -31.199 1.00 24.77 50 ASP C C 1
ATOM 2611 O O . ASP C 1 52 ? -12.881 -19.585 -30.828 1.00 17.84 50 ASP C O 1
ATOM 2616 N N . GLU C 1 53 ? -14.434 -19.650 -32.479 1.00 20.91 51 GLU C N 1
ATOM 2617 C CA . GLU C 1 53 ? -13.472 -19.747 -33.576 1.00 28.19 51 GLU C CA 1
ATOM 2618 C C . GLU C 1 53 ? -12.516 -18.554 -33.608 1.00 25.54 51 GLU C C 1
ATOM 2619 O O . GLU C 1 53 ? -11.310 -18.718 -33.800 1.00 27.05 51 GLU C O 1
ATOM 2625 N N . SER C 1 54 ? -13.063 -17.354 -33.427 1.00 18.38 52 SER C N 1
ATOM 2626 C CA . SER C 1 54 ? -12.252 -16.138 -33.382 1.00 25.11 52 SER C CA 1
ATOM 2627 C C . SER C 1 54 ? -11.391 -16.089 -32.114 1.00 25.45 52 SER C C 1
ATOM 2628 O O . SER C 1 54 ? -10.289 -15.520 -32.109 1.00 24.23 52 SER C O 1
ATOM 2631 N N . ALA C 1 55 ? -11.903 -16.687 -31.043 1.00 16.23 53 ALA C N 1
ATOM 2632 C CA . ALA C 1 55 ? -11.158 -16.792 -29.794 1.00 21.10 53 ALA C CA 1
ATOM 2633 C C . ALA C 1 55 ? -9.932 -17.683 -29.984 1.00 24.48 53 ALA C C 1
ATOM 2634 O O . ALA C 1 55 ? -8.828 -17.335 -29.574 1.00 21.27 53 ALA C O 1
ATOM 2636 N N . ILE C 1 56 ? -10.132 -18.835 -30.611 1.00 27.58 54 ILE C N 1
ATOM 2637 C CA . ILE C 1 56 ? -9.014 -19.713 -30.942 1.00 26.52 54 ILE C CA 1
ATOM 2638 C C . ILE C 1 56 ? -8.005 -19.021 -31.874 1.00 26.79 54 ILE C C 1
ATOM 2639 O O . ILE C 1 56 ? -6.794 -19.223 -31.751 1.00 23.68 54 ILE C O 1
ATOM 2644 N N . ARG C 1 57 ? -8.507 -18.197 -32.790 1.00 28.71 55 ARG C N 1
ATOM 2645 C CA . ARG C 1 57 ? -7.656 -17.538 -33.779 1.00 26.17 55 ARG C CA 1
ATOM 2646 C C . ARG C 1 57 ? -6.659 -16.592 -33.111 1.00 28.42 55 ARG C C 1
ATOM 2647 O O . ARG C 1 57 ? -5.453 -16.692 -33.342 1.00 31.35 55 ARG C O 1
ATOM 2655 N N . VAL C 1 58 ? -7.163 -15.690 -32.272 1.00 24.23 56 VAL C N 1
ATOM 2656 C CA . VAL C 1 58 ? -6.309 -14.717 -31.601 1.00 22.00 56 VAL C CA 1
ATOM 2657 C C . VAL C 1 58 ? -5.409 -15.381 -30.567 1.00 25.24 56 VAL C C 1
ATOM 2658 O O . VAL C 1 58 ? -4.315 -14.905 -30.296 1.00 27.87 56 VAL C O 1
ATOM 2662 N N . ALA C 1 59 ? -5.870 -16.488 -30.001 1.00 20.58 57 ALA C N 1
ATOM 2663 C CA . ALA C 1 59 ? -5.063 -17.234 -29.045 1.00 26.36 57 ALA C CA 1
ATOM 2664 C C . ALA C 1 59 ? -3.840 -17.821 -29.735 1.00 32.70 57 ALA C C 1
ATOM 2665 O O . ALA C 1 59 ? -2.702 -17.471 -29.414 1.00 36.55 57 ALA C O 1
ATOM 2667 N N . GLU C 1 60 ? -4.086 -18.717 -30.687 1.00 33.24 58 GLU C N 1
ATOM 2668 C CA . GLU C 1 60 ? -3.010 -19.414 -31.383 1.00 38.52 58 GLU C CA 1
ATOM 2669 C C . GLU C 1 60 ? -2.095 -18.439 -32.123 1.00 36.42 58 GLU C C 1
ATOM 2670 O O . GLU C 1 60 ? -0.891 -18.650 -32.203 1.00 34.01 58 GLU C O 1
ATOM 2676 N N . LYS C 1 61 ? -2.684 -17.368 -32.645 1.00 30.30 59 LYS C N 1
ATOM 2677 C CA . LYS C 1 61 ? -1.939 -16.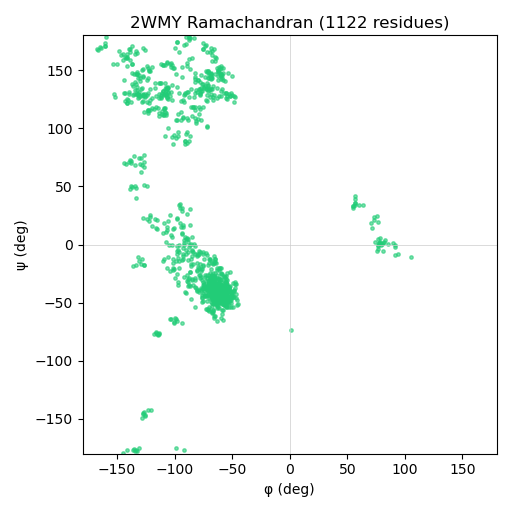236 -33.173 1.00 34.81 59 LYS C CA 1
ATOM 2678 C C . LYS C 1 61 ? -0.858 -15.805 -32.177 1.00 37.49 59 LYS C C 1
ATOM 2679 O O . LYS C 1 61 ? 0.225 -15.369 -32.568 1.00 38.39 59 LYS C O 1
ATOM 2685 N N . ASN C 1 62 ? -1.153 -15.944 -30.885 1.00 34.40 60 ASN C N 1
ATOM 2686 C CA . ASN C 1 62 ? -0.241 -15.507 -29.830 1.00 30.67 60 ASN C CA 1
ATOM 2687 C C . ASN C 1 62 ? 0.426 -16.649 -29.054 1.00 34.46 60 ASN C C 1
ATOM 2688 O O . ASN C 1 62 ? 0.910 -16.451 -27.937 1.00 32.53 60 ASN C O 1
ATOM 2693 N N . GLY C 1 63 ? 0.431 -17.847 -29.630 1.00 36.83 61 GLY C N 1
ATOM 2694 C CA . GLY C 1 63 ? 1.054 -18.992 -28.986 1.00 34.64 61 GLY C CA 1
ATOM 2695 C C . GLY C 1 63 ? 0.309 -19.536 -27.775 1.00 39.03 61 GLY C C 1
ATOM 2696 O O . GLY C 1 63 ? 0.857 -20.325 -27.002 1.00 44.75 61 GLY C O 1
ATOM 2697 N N . LEU C 1 64 ? -0.941 -19.114 -27.604 1.00 29.31 62 LEU C N 1
ATOM 2698 C CA . LEU C 1 64 ? -1.775 -19.623 -26.523 1.00 25.08 62 LEU C CA 1
ATOM 2699 C C . LEU C 1 64 ? -2.671 -20.711 -27.074 1.00 32.92 62 LEU C C 1
ATOM 2700 O O . LEU C 1 64 ? -3.240 -20.556 -28.150 1.00 36.30 62 LEU C O 1
ATOM 2705 N N . CYS C 1 65 ? -2.786 -21.815 -26.345 1.00 37.31 63 CYS C N 1
ATOM 2706 C CA . CYS C 1 65 ? -3.626 -22.928 -26.771 1.00 34.01 63 CYS C CA 1
ATOM 2707 C C . CYS C 1 65 ? -4.913 -23.012 -25.947 1.00 37.72 63 CYS C C 1
ATOM 2708 O O . CYS C 1 65 ? -4.884 -22.970 -24.713 1.00 32.80 63 CYS C O 1
ATOM 2711 N N . LEU C 1 66 ? -6.041 -23.128 -26.640 1.00 32.17 64 LEU C N 1
ATOM 2712 C CA . LEU C 1 66 ? -7.338 -23.213 -25.974 1.00 28.94 64 LEU C CA 1
ATOM 2713 C C . LEU C 1 66 ? -7.909 -24.623 -26.061 1.00 28.57 64 LEU C C 1
ATOM 2714 O O . LEU C 1 66 ? -9.019 -24.882 -25.599 1.00 25.55 64 LEU C O 1
ATOM 2719 N N . LYS C 1 67 ? -7.145 -25.527 -26.665 1.00 34.20 65 LYS C N 1
ATOM 2720 C CA . LYS C 1 67 ? -7.556 -26.920 -26.785 1.00 39.58 65 LYS C CA 1
ATOM 2721 C C . LYS C 1 67 ? -8.003 -27.498 -25.441 1.00 35.53 65 LYS C C 1
ATOM 2722 O O . LYS C 1 67 ? -7.457 -27.162 -24.392 1.00 38.94 65 LYS C O 1
ATOM 2728 N N . GLY C 1 68 ? -8.996 -28.376 -25.485 1.00 28.72 66 GLY C N 1
ATOM 2729 C CA . GLY C 1 68 ? -9.508 -29.007 -24.285 1.00 37.50 66 GLY C CA 1
ATOM 2730 C C . GLY C 1 68 ? -10.702 -28.298 -23.663 1.00 33.73 66 GLY C C 1
ATOM 2731 O O . GLY C 1 68 ? -11.323 -28.808 -22.736 1.00 32.59 66 GLY C O 1
ATOM 2732 N N . HIS C 1 69 ? -11.035 -27.117 -24.161 1.00 31.04 67 HIS C N 1
ATOM 2733 C CA . HIS C 1 69 ? -12.080 -26.335 -23.518 1.00 21.51 67 HIS C CA 1
ATOM 2734 C C . HIS C 1 69 ? -13.489 -26.870 -23.757 1.00 22.85 67 HIS C C 1
ATOM 2735 O O . HIS C 1 69 ? -13.815 -27.364 -24.834 1.00 29.62 67 HIS C O 1
ATOM 2742 N N . ARG C 1 70 ? -14.319 -26.735 -22.734 1.00 23.14 68 ARG C N 1
ATOM 2743 C CA . ARG C 1 70 ? -15.724 -27.085 -22.805 1.00 27.65 68 ARG C CA 1
ATOM 2744 C C . ARG C 1 70 ? -16.528 -25.996 -22.095 1.00 25.31 68 ARG C C 1
ATOM 2745 O O . ARG C 1 70 ? -16.300 -25.723 -20.914 1.00 25.29 68 ARG C O 1
ATOM 2753 N N . GLY C 1 71 ? -17.467 -25.373 -22.801 1.00 15.37 69 GLY C N 1
ATOM 2754 C CA . GLY C 1 71 ? -18.321 -24.370 -22.177 1.00 18.90 69 GLY C CA 1
ATOM 2755 C C . GLY C 1 71 ? -18.971 -24.874 -20.894 1.00 21.35 69 GLY C C 1
ATOM 2756 O O . GLY C 1 71 ? -19.550 -25.958 -20.867 1.00 19.77 69 GLY C O 1
ATOM 2757 N N . THR C 1 72 ? -18.872 -24.085 -19.828 1.00 24.18 70 THR C N 1
ATOM 2758 C CA . THR C 1 72 ? -19.321 -24.511 -18.503 1.00 22.66 70 THR C CA 1
ATOM 2759 C C . THR C 1 72 ? -20.124 -23.408 -17.811 1.00 22.16 70 THR C C 1
ATOM 2760 O O . THR C 1 72 ? -19.706 -22.251 -17.754 1.00 20.73 70 THR C O 1
ATOM 2764 N N . LYS C 1 73 ? -21.301 -23.777 -17.314 1.00 18.26 71 LYS C N 1
ATOM 2765 C CA . LYS C 1 73 ? -22.223 -22.832 -16.700 1.00 16.98 71 LYS C CA 1
ATOM 2766 C C . LYS C 1 73 ? -21.798 -22.474 -15.272 1.00 26.11 71 LYS C C 1
ATOM 2767 O O . LYS C 1 73 ? -21.544 -23.354 -14.459 1.00 31.72 71 LYS C O 1
ATOM 2773 N N . PHE C 1 74 ? -21.718 -21.184 -14.967 1.00 26.77 72 PHE C N 1
ATOM 2774 C CA . PHE C 1 74 ? -21.470 -20.763 -13.593 1.00 24.17 72 PHE C CA 1
ATOM 2775 C C . PHE C 1 74 ? -22.660 -21.108 -12.709 1.00 32.42 72 PHE C C 1
ATOM 2776 O O . PHE C 1 74 ? -23.809 -20.856 -13.084 1.00 35.42 72 PHE C O 1
ATOM 2784 N N . THR C 1 75 ? -22.375 -21.690 -11.543 1.00 21.77 73 THR C N 1
ATOM 2785 C CA . THR C 1 75 ? -23.381 -21.950 -10.521 1.00 23.63 73 THR C CA 1
ATOM 2786 C C . THR C 1 75 ? -22.781 -21.623 -9.155 1.00 34.01 73 THR C C 1
ATOM 2787 O O . THR C 1 75 ? -21.556 -21.599 -9.000 1.00 28.78 73 THR C O 1
ATOM 2791 N N . SER C 1 76 ? -23.637 -21.371 -8.167 1.00 34.29 74 SER C N 1
ATOM 2792 C CA . SER C 1 76 ? -23.157 -21.093 -6.819 1.00 41.92 74 SER C CA 1
ATOM 2793 C C . SER C 1 76 ? -22.426 -22.314 -6.266 1.00 39.32 74 SER C C 1
ATOM 2794 O O . SER C 1 76 ? -21.446 -22.181 -5.545 1.00 38.92 74 SER C O 1
ATOM 2797 N N . ALA C 1 77 ? -22.907 -23.503 -6.620 1.00 34.66 75 ALA C N 1
ATOM 2798 C CA . ALA C 1 77 ? -22.293 -24.746 -6.163 1.00 36.29 75 ALA C CA 1
ATOM 2799 C C . ALA C 1 77 ? -20.846 -24.836 -6.632 1.00 36.20 75 ALA C C 1
ATOM 2800 O O . ALA C 1 77 ? -19.971 -25.302 -5.899 1.00 29.77 75 ALA C O 1
ATOM 2802 N N . LEU C 1 78 ? -20.617 -24.405 -7.870 1.00 27.51 76 LEU C N 1
ATOM 2803 C CA . LEU C 1 78 ? -19.293 -24.409 -8.473 1.00 27.24 76 LEU C CA 1
ATOM 2804 C C . LEU C 1 78 ? -18.419 -23.325 -7.843 1.00 24.45 76 LEU C C 1
ATOM 2805 O O . LEU C 1 78 ? -17.230 -23.525 -7.613 1.00 24.15 76 LEU C O 1
ATOM 2810 N N . ALA C 1 79 ? -19.021 -22.172 -7.574 1.00 29.55 77 ALA C N 1
ATOM 2811 C CA . ALA C 1 79 ? -18.329 -21.069 -6.916 1.00 29.81 77 ALA C CA 1
ATOM 2812 C C . ALA C 1 79 ? -17.695 -21.501 -5.586 1.00 39.48 77 ALA C C 1
ATOM 2813 O O . ALA C 1 79 ? -16.629 -21.009 -5.207 1.00 37.25 77 ALA C O 1
ATOM 2815 N N . ARG C 1 80 ? -18.352 -22.425 -4.886 1.00 40.80 78 ARG C N 1
ATOM 2816 C CA . ARG C 1 80 ? -17.878 -22.877 -3.577 1.00 44.37 78 ARG C CA 1
ATOM 2817 C C . ARG C 1 80 ? -16.546 -23.620 -3.644 1.00 41.18 78 ARG C C 1
ATOM 2818 O O . ARG C 1 80 ? -15.882 -23.791 -2.624 1.00 42.31 78 ARG C O 1
ATOM 2826 N N . GLN C 1 81 ? -16.157 -24.056 -4.838 1.00 37.98 79 GLN C N 1
ATOM 2827 C CA . GLN C 1 81 ? -14.905 -24.791 -5.007 1.00 39.06 79 GLN C CA 1
ATOM 2828 C C . GLN C 1 81 ? -13.724 -23.879 -5.303 1.00 36.27 79 GLN C C 1
ATOM 2829 O O . GLN C 1 81 ? -12.621 -24.354 -5.564 1.00 35.41 79 GLN C O 1
ATOM 2835 N N . TYR C 1 82 ? -13.945 -22.572 -5.270 1.00 32.35 80 TYR C N 1
ATOM 2836 C CA . TYR C 1 82 ? -12.877 -21.650 -5.633 1.00 28.76 80 TYR C CA 1
ATOM 2837 C C . TYR C 1 82 ? -12.677 -20.553 -4.604 1.00 29.07 80 TYR C C 1
ATOM 2838 O O . TYR C 1 82 ? -13.630 -20.065 -4.002 1.00 34.90 80 TYR C O 1
ATOM 2847 N N . ASP C 1 83 ? -11.419 -20.184 -4.398 1.00 30.78 81 ASP C N 1
ATOM 2848 C CA . ASP C 1 83 ? -11.066 -19.209 -3.378 1.00 28.10 81 ASP C CA 1
ATOM 2849 C C . ASP C 1 83 ? -11.179 -17.801 -3.934 1.00 26.26 81 ASP C C 1
ATOM 2850 O O . ASP C 1 83 ? -11.358 -16.843 -3.187 1.00 30.89 81 ASP C O 1
ATOM 2855 N N . LEU C 1 84 ? -11.076 -17.681 -5.251 1.00 21.42 82 LEU C N 1
ATOM 2856 C CA . LEU C 1 84 ? -11.127 -16.373 -5.897 1.00 25.99 82 LEU C CA 1
ATOM 2857 C C . LEU C 1 84 ? -11.876 -16.445 -7.228 1.00 26.78 82 LEU C C 1
ATOM 2858 O O . LEU C 1 84 ? -11.621 -17.327 -8.046 1.00 23.39 82 LEU C O 1
ATOM 2863 N N . LEU C 1 85 ? -12.825 -15.531 -7.419 1.00 27.34 83 LEU C N 1
ATOM 2864 C CA . LEU C 1 85 ? -13.572 -15.438 -8.667 1.00 22.51 83 LEU C CA 1
ATOM 2865 C C . LEU C 1 85 ? -13.186 -14.143 -9.370 1.00 20.41 83 LEU C C 1
ATOM 2866 O O . LEU C 1 85 ? -13.235 -13.070 -8.774 1.00 27.53 83 LEU C O 1
ATOM 2871 N N . LEU C 1 86 ? -12.790 -14.253 -10.631 1.00 15.96 84 LEU C N 1
ATOM 2872 C CA . LEU C 1 86 ? -12.472 -13.088 -11.442 1.00 18.19 84 LEU C CA 1
ATOM 2873 C C . LEU C 1 86 ? -13.443 -12.969 -12.612 1.00 17.05 84 LEU C C 1
ATOM 2874 O O . LEU C 1 86 ? -13.513 -13.854 -13.464 1.00 22.63 84 LEU C O 1
ATOM 2879 N N . VAL C 1 87 ? -14.197 -11.876 -12.655 1.00 18.20 85 VAL C N 1
ATOM 2880 C CA . VAL C 1 87 ? -15.160 -11.688 -13.736 1.00 17.74 85 VAL C CA 1
ATOM 2881 C C . VAL C 1 87 ? -14.738 -10.600 -14.730 1.00 22.84 85 VAL C C 1
ATOM 2882 O O . VAL C 1 87 ? -14.000 -9.677 -14.387 1.00 23.65 85 VAL C O 1
ATOM 2886 N N . MET C 1 88 ? -15.224 -10.718 -15.960 1.00 19.22 86 MET C N 1
ATOM 2887 C CA . MET C 1 88 ? -14.867 -9.798 -17.033 1.00 20.87 86 MET C CA 1
ATOM 2888 C C . MET C 1 88 ? -15.499 -8.404 -16.928 1.00 22.96 86 MET C C 1
ATOM 2889 O O . MET C 1 88 ? -14.825 -7.396 -17.153 1.00 26.13 86 MET C O 1
ATOM 2894 N N . GLU C 1 89 ? -16.782 -8.338 -16.588 1.00 16.12 87 GLU C N 1
ATOM 2895 C CA . GLU C 1 89 ? -17.506 -7.066 -16.650 1.00 18.24 87 GLU C CA 1
ATOM 2896 C C . GLU C 1 89 ? -18.068 -6.614 -15.307 1.00 23.56 87 GLU C C 1
ATOM 2897 O O . GLU C 1 89 ? -18.365 -7.431 -14.438 1.00 24.18 87 GLU C O 1
ATOM 2903 N N . TYR C 1 90 ? -18.221 -5.301 -15.162 1.00 24.14 88 TYR C N 1
ATOM 2904 C CA . TYR C 1 90 ? -18.909 -4.719 -14.020 1.00 30.30 88 TYR C CA 1
ATOM 2905 C C . TYR C 1 90 ? -20.248 -5.406 -13.794 1.00 30.53 88 TYR C C 1
ATOM 2906 O O . TYR C 1 90 ? -20.594 -5.764 -12.672 1.00 35.21 88 TYR C O 1
ATOM 2915 N N . SER C 1 91 ? -20.990 -5.612 -14.874 1.00 30.52 89 SER C N 1
ATOM 2916 C CA . SER C 1 91 ? -22.309 -6.221 -14.772 1.00 33.71 89 SER C CA 1
ATOM 2917 C C . SER C 1 91 ? -22.245 -7.670 -14.286 1.00 33.78 89 SER C C 1
ATOM 2918 O O . SER C 1 91 ? -23.211 -8.179 -13.727 1.00 41.74 89 SER C O 1
ATOM 2921 N N . HIS C 1 92 ? -21.114 -8.338 -14.492 1.00 20.99 90 HIS C N 1
ATOM 2922 C CA . HIS C 1 92 ? -20.981 -9.706 -13.999 1.00 23.45 90 HIS C CA 1
ATOM 2923 C C . HIS C 1 92 ? -20.995 -9.738 -12.471 1.00 30.11 90 HIS C C 1
ATOM 2924 O O . HIS C 1 92 ? -21.408 -10.729 -11.864 1.00 24.40 90 HIS C O 1
ATOM 2931 N N . LEU C 1 93 ? -20.548 -8.646 -11.858 1.00 29.64 91 LEU C N 1
ATOM 2932 C CA . LEU C 1 93 ? -20.525 -8.541 -10.400 1.00 32.78 91 LEU C CA 1
ATOM 2933 C C . LEU C 1 93 ? -21.920 -8.725 -9.825 1.00 30.50 91 LEU C C 1
ATOM 2934 O O . LEU C 1 93 ? -22.121 -9.525 -8.917 1.00 27.29 91 LEU C O 1
ATOM 2939 N N . GLU C 1 94 ? -22.876 -7.982 -10.370 1.00 28.61 92 GLU C N 1
ATOM 2940 C CA . GLU C 1 94 ? -24.262 -8.057 -9.933 1.00 38.57 92 GLU C CA 1
ATOM 2941 C C . GLU C 1 94 ? -24.874 -9.437 -10.161 1.00 39.10 92 GLU C C 1
ATOM 2942 O O . GLU C 1 94 ? -25.614 -9.937 -9.313 1.00 48.24 92 GLU C O 1
ATOM 2948 N N . GLN C 1 95 ? -24.572 -10.048 -11.304 1.00 34.48 93 GLN C N 1
ATOM 2949 C CA . GLN C 1 95 ? -25.115 -11.370 -11.618 1.00 35.08 93 GLN C CA 1
ATOM 2950 C C . GLN C 1 95 ? -24.628 -12.414 -10.620 1.00 29.97 93 GLN C C 1
ATOM 2951 O O . GLN C 1 95 ? -25.377 -13.290 -10.201 1.00 28.99 93 GLN C O 1
ATOM 2957 N N . ILE C 1 96 ? -23.363 -12.315 -10.237 1.00 29.60 94 ILE C N 1
ATOM 2958 C CA . ILE C 1 96 ? -22.826 -13.192 -9.208 1.00 34.63 94 ILE C CA 1
ATOM 2959 C C . ILE C 1 96 ? -23.411 -12.877 -7.824 1.00 33.97 94 ILE C C 1
ATOM 2960 O O . ILE C 1 96 ? -23.526 -13.758 -6.978 1.00 33.87 94 ILE C O 1
ATOM 2965 N N . SER C 1 97 ? -23.803 -11.628 -7.605 1.00 32.41 95 SER C N 1
ATOM 2966 C CA . SER C 1 97 ? -24.462 -11.262 -6.356 1.00 47.70 95 SER C CA 1
ATOM 2967 C C . SER C 1 97 ? -25.732 -12.079 -6.165 1.00 50.23 95 SER C C 1
ATOM 2968 O O . SER C 1 97 ? -25.943 -12.663 -5.105 1.00 55.38 95 SER C O 1
ATOM 2971 N N . ARG C 1 98 ? -26.569 -12.132 -7.195 1.00 47.87 96 ARG C N 1
ATOM 2972 C CA . ARG C 1 98 ? -27.849 -12.826 -7.079 1.00 48.68 96 ARG C CA 1
ATOM 2973 C C . ARG C 1 98 ? -27.765 -14.330 -7.344 1.00 43.89 96 ARG C C 1
ATOM 2974 O O . ARG C 1 98 ? -28.542 -15.100 -6.792 1.00 51.04 96 ARG C O 1
ATOM 2982 N N . ILE C 1 99 ? -26.826 -14.755 -8.179 1.00 40.26 97 ILE C N 1
ATOM 2983 C CA . ILE C 1 99 ? -26.647 -16.183 -8.407 1.00 37.27 97 ILE C CA 1
ATOM 2984 C C . ILE C 1 99 ? -25.931 -16.860 -7.234 1.00 42.62 97 ILE C C 1
ATOM 2985 O O . ILE C 1 99 ? -26.351 -17.919 -6.772 1.00 46.05 97 ILE C O 1
ATOM 2990 N N . ALA C 1 100 ? -24.852 -16.242 -6.755 1.00 42.53 98 ALA C N 1
ATOM 2991 C CA . ALA C 1 100 ? -24.048 -16.809 -5.672 1.00 37.99 98 ALA C CA 1
ATOM 2992 C C . ALA C 1 100 ? -23.653 -15.737 -4.664 1.00 34.91 98 ALA C C 1
ATOM 2993 O O . ALA C 1 100 ? -22.483 -15.343 -4.579 1.00 31.81 98 ALA C O 1
ATOM 2995 N N . PRO C 1 101 ? -24.634 -15.269 -3.883 1.00 27.67 99 PRO C N 1
ATOM 2996 C CA . PRO C 1 101 ? -24.443 -14.173 -2.928 1.00 34.51 99 PRO C CA 1
ATOM 2997 C C . PRO C 1 101 ? -23.293 -14.446 -1.966 1.00 36.18 99 PRO C C 1
ATOM 2998 O O . PRO C 1 101 ? -22.706 -13.506 -1.434 1.00 39.87 99 PRO C O 1
ATOM 3002 N N . GLU C 1 102 ? -22.975 -15.717 -1.751 1.00 37.17 100 GLU C N 1
ATOM 3003 C CA . GLU C 1 102 ? -21.955 -16.088 -0.774 1.00 45.45 100 GLU C CA 1
ATOM 3004 C C . GLU C 1 102 ? -20.548 -16.031 -1.357 1.00 46.12 100 GLU C C 1
ATOM 3005 O O . GLU C 1 102 ? -19.563 -16.144 -0.629 1.00 44.45 100 GLU C O 1
ATOM 3011 N N . ALA C 1 103 ? -20.452 -15.856 -2.671 1.00 41.76 101 ALA C N 1
ATOM 3012 C CA . ALA C 1 103 ? -19.146 -15.777 -3.312 1.00 37.90 101 ALA C CA 1
ATOM 3013 C C . ALA C 1 103 ? -18.791 -14.337 -3.630 1.00 41.59 101 ALA C C 1
ATOM 3014 O O . ALA C 1 103 ? -17.720 -14.061 -4.168 1.00 42.84 101 ALA C O 1
ATOM 3016 N N . ARG C 1 104 ? -19.692 -13.420 -3.291 1.00 41.83 102 ARG C N 1
ATOM 3017 C CA . ARG C 1 104 ? -19.520 -12.016 -3.652 1.00 42.29 102 ARG C CA 1
ATOM 3018 C C . ARG C 1 104 ? -18.329 -11.380 -2.945 1.00 35.77 102 ARG C C 1
ATOM 3019 O O . ARG C 1 104 ? -17.707 -10.458 -3.470 1.00 39.23 102 ARG C O 1
ATOM 3027 N N . GLY C 1 105 ? -18.011 -11.879 -1.756 1.00 32.74 103 GLY C N 1
ATOM 3028 C CA . GLY C 1 105 ? -16.897 -11.358 -0.982 1.00 32.57 103 GLY C CA 1
ATOM 3029 C C . GLY C 1 105 ? -15.538 -11.852 -1.447 1.00 32.16 103 GLY C C 1
ATOM 3030 O O . GLY C 1 105 ? -14.501 -11.377 -0.981 1.00 39.11 103 GLY C O 1
ATOM 3031 N N . LYS C 1 106 ? -15.543 -12.813 -2.365 1.00 28.33 104 LYS C N 1
ATOM 3032 C CA . LYS C 1 106 ? -14.309 -13.325 -2.935 1.00 25.99 104 LYS C CA 1
ATOM 3033 C C . LYS C 1 106 ? -14.273 -13.116 -4.450 1.00 23.60 104 LYS C C 1
ATOM 3034 O O . LYS C 1 106 ? -13.458 -13.719 -5.140 1.00 23.51 104 LYS C O 1
ATOM 3040 N N . THR C 1 107 ? -15.148 -12.248 -4.953 1.00 25.12 105 THR C N 1
ATOM 3041 C CA . THR C 1 107 ? -15.224 -11.960 -6.388 1.00 24.74 105 THR C CA 1
ATOM 3042 C C . THR C 1 107 ? -14.575 -10.618 -6.741 1.00 30.28 105 THR C C 1
ATOM 3043 O O . THR C 1 107 ? -14.844 -9.599 -6.102 1.00 30.86 105 THR C O 1
ATOM 3047 N N . MET C 1 108 ? -13.719 -10.617 -7.758 1.00 20.34 106 MET C N 1
ATOM 3048 C CA . MET C 1 108 ? -13.147 -9.366 -8.250 1.00 18.70 106 MET C CA 1
ATOM 3049 C C . MET C 1 108 ? -13.074 -9.293 -9.777 1.00 23.93 106 MET C C 1
ATOM 3050 O O . MET C 1 108 ? -13.275 -10.289 -10.472 1.00 23.18 106 MET C O 1
ATOM 3055 N N . LEU C 1 109 ? -12.803 -8.100 -10.290 1.00 24.98 107 LEU C N 1
ATOM 3056 C CA . LEU C 1 109 ? -12.689 -7.903 -11.726 1.00 25.23 107 LEU C CA 1
ATOM 3057 C C . LEU C 1 109 ? -11.391 -8.505 -12.224 1.00 20.82 107 LEU C C 1
ATOM 3058 O O . LEU C 1 109 ? -10.342 -8.347 -11.603 1.00 23.21 107 LEU C O 1
ATOM 3063 N N . PHE C 1 110 ? -11.472 -9.202 -13.348 1.00 23.47 108 PHE C N 1
ATOM 3064 C CA . PHE C 1 110 ? -10.287 -9.728 -13.997 1.00 27.87 108 PHE C CA 1
ATOM 3065 C C . PHE C 1 110 ? -9.287 -8.607 -14.299 1.00 21.45 108 PHE C C 1
ATOM 3066 O O . PHE C 1 110 ? -8.085 -8.764 -14.092 1.00 26.50 108 PHE C O 1
ATOM 3074 N N . GLY C 1 111 ? -9.791 -7.470 -14.768 1.00 19.07 109 GLY C N 1
ATOM 3075 C CA . GLY C 1 111 ? -8.941 -6.325 -15.054 1.00 18.82 109 GLY C CA 1
ATOM 3076 C C . GLY C 1 111 ? -8.874 -5.318 -13.921 1.00 19.77 109 GLY C C 1
ATOM 3077 O O . GLY C 1 111 ? -8.784 -4.115 -14.151 1.00 22.00 109 GLY C O 1
ATOM 3078 N N . HIS C 1 112 ? -8.914 -5.816 -12.690 1.00 21.65 110 HIS C N 1
ATOM 3079 C CA . HIS C 1 112 ? -8.926 -4.960 -11.514 1.00 22.75 110 HIS C CA 1
ATOM 3080 C C . HIS C 1 112 ? -7.710 -4.042 -11.480 1.00 30.41 110 HIS C C 1
ATOM 3081 O O . HIS C 1 112 ? -7.811 -2.871 -11.108 1.00 29.39 110 HIS C O 1
ATOM 3088 N N . TRP C 1 113 ? -6.565 -4.584 -11.883 1.00 27.35 111 TRP C N 1
ATOM 3089 C CA . TRP C 1 113 ? -5.295 -3.875 -11.785 1.00 26.25 111 TRP C CA 1
ATOM 3090 C C . TRP C 1 113 ? -4.972 -3.028 -13.014 1.00 31.64 111 TRP C C 1
ATOM 3091 O O . TRP C 1 113 ? -3.890 -2.446 -13.104 1.00 40.35 111 TRP C O 1
ATOM 3102 N N . LEU C 1 114 ? -5.914 -2.955 -13.950 1.00 30.14 112 LEU C N 1
ATOM 3103 C CA . LEU C 1 114 ? -5.789 -2.074 -15.111 1.00 31.07 112 LEU C CA 1
ATOM 3104 C C . LEU C 1 114 ? -6.433 -0.710 -14.842 1.00 33.64 112 LEU C C 1
ATOM 3105 O O . LEU C 1 114 ? -7.090 -0.513 -13.822 1.00 40.86 112 LEU C O 1
ATOM 3110 N N . ASP C 1 115 ? -6.231 0.233 -15.756 1.00 44.98 113 ASP C N 1
ATOM 3111 C CA . ASP C 1 115 ? -6.851 1.550 -15.644 1.00 52.96 113 ASP C CA 1
ATOM 3112 C C . ASP C 1 115 ? -8.325 1.465 -16.030 1.00 53.68 113 ASP C C 1
ATOM 3113 O O . ASP C 1 115 ? -9.198 1.951 -15.307 1.00 54.81 113 ASP C O 1
ATOM 3118 N N . SER C 1 116 ? -8.594 0.849 -17.177 1.00 43.62 114 SER C N 1
ATOM 3119 C CA . SER C 1 116 ? -9.960 0.525 -17.563 1.00 50.23 114 SER C CA 1
ATOM 3120 C C . SER C 1 116 ? -10.223 -0.925 -17.183 1.00 45.99 114 SER C C 1
ATOM 3121 O O . SER C 1 116 ? -9.866 -1.847 -17.916 1.00 44.58 114 SER C O 1
ATOM 3124 N N . LYS C 1 117 ? -10.843 -1.118 -16.026 1.00 45.37 115 LYS C N 1
ATOM 3125 C CA . LYS C 1 117 ? -10.954 -2.435 -15.427 1.00 37.16 115 LYS C CA 1
ATOM 3126 C C . LYS C 1 117 ? -11.754 -3.427 -16.268 1.00 35.97 115 LYS C C 1
ATOM 3127 O O . LYS C 1 117 ? -11.415 -4.609 -16.315 1.00 37.32 115 LYS C O 1
ATOM 3133 N N . GLU C 1 118 ? -12.814 -2.959 -16.924 1.00 34.29 116 GLU C N 1
ATOM 3134 C CA . GLU C 1 118 ? -13.714 -3.873 -17.642 1.00 35.59 116 GLU C CA 1
ATOM 3135 C C . GLU C 1 118 ? -13.102 -4.483 -18.899 1.00 30.57 116 GLU C C 1
ATOM 3136 O O . GLU C 1 118 ? -12.474 -3.783 -19.690 1.00 33.04 116 GLU C O 1
ATOM 3142 N N . ILE C 1 119 ? -13.290 -5.794 -19.064 1.00 27.13 117 ILE C N 1
ATOM 3143 C CA . ILE C 1 119 ? -12.852 -6.507 -20.263 1.00 24.06 117 ILE C CA 1
ATOM 3144 C C . ILE C 1 119 ? -14.014 -6.689 -21.240 1.00 24.71 117 ILE C C 1
ATOM 3145 O O . ILE C 1 119 ? -14.909 -7.498 -21.002 1.00 21.68 117 ILE C O 1
ATOM 3150 N N . PRO C 1 120 ? -13.996 -5.936 -22.347 1.00 23.54 118 PRO C N 1
ATOM 3151 C CA . PRO C 1 120 ? -15.077 -5.892 -23.334 1.00 21.40 118 PRO C CA 1
ATOM 3152 C C . PRO C 1 120 ? -15.390 -7.254 -23.944 1.00 24.52 118 PRO C C 1
ATOM 3153 O O . PRO C 1 120 ? -14.493 -8.086 -24.132 1.00 21.73 118 PRO C O 1
ATOM 3157 N N . ASP C 1 121 ? -16.670 -7.464 -24.242 1.00 23.05 119 ASP C N 1
ATOM 3158 C CA . ASP C 1 121 ? -17.159 -8.683 -24.886 1.00 15.16 119 ASP C CA 1
ATOM 3159 C C . ASP C 1 121 ? -16.863 -8.628 -26.388 1.00 16.95 119 ASP C C 1
ATOM 3160 O O . ASP C 1 121 ? -17.381 -7.754 -27.085 1.00 18.60 119 ASP C O 1
ATOM 3165 N N . PRO C 1 122 ? -16.030 -9.557 -26.892 1.00 17.32 120 PRO C N 1
ATOM 3166 C CA . PRO C 1 122 ? -15.612 -9.541 -28.297 1.00 14.31 120 PRO C CA 1
ATOM 3167 C C . PRO C 1 122 ? -16.447 -10.449 -29.174 1.00 22.29 120 PRO C C 1
ATOM 3168 O O . PRO C 1 122 ? -16.257 -10.446 -30.397 1.00 21.91 120 PRO C O 1
ATOM 3172 N N . TYR C 1 123 ? -17.343 -11.219 -28.559 1.00 18.44 121 TYR C N 1
ATOM 3173 C CA . TYR C 1 123 ? -18.166 -12.184 -29.280 1.00 20.93 121 TYR C CA 1
ATOM 3174 C C . TYR C 1 123 ? -18.805 -11.568 -30.540 1.00 20.91 121 TYR C C 1
ATOM 3175 O O . TYR C 1 123 ? -19.430 -10.511 -30.475 1.00 21.75 121 TYR C O 1
ATOM 3184 N N . ARG C 1 124 ? -18.604 -12.219 -31.683 1.00 22.35 122 ARG C N 1
ATOM 3185 C CA . ARG C 1 124 ? -19.157 -11.780 -32.974 1.00 29.53 122 ARG C CA 1
ATOM 3186 C C . ARG C 1 124 ? -18.461 -10.557 -33.581 1.00 26.68 122 ARG C C 1
ATOM 3187 O O . ARG C 1 124 ? -18.871 -10.067 -34.631 1.00 18.34 122 ARG C O 1
ATOM 3195 N N . MET C 1 125 ? -17.423 -10.050 -32.927 1.00 17.40 123 MET C N 1
ATOM 3196 C CA . MET C 1 125 ? -16.702 -8.902 -33.475 1.00 19.20 123 MET C CA 1
ATOM 3197 C C . MET C 1 125 ? -15.514 -9.321 -34.349 1.00 18.20 123 MET C C 1
ATOM 3198 O O . MET C 1 125 ? -15.282 -10.508 -34.577 1.00 23.19 123 MET C O 1
ATOM 3203 N N . SER C 1 126 ? -14.772 -8.334 -34.835 1.00 20.95 124 SER C N 1
ATOM 3204 C CA . SER C 1 126 ? -13.681 -8.561 -35.774 1.00 29.48 124 SER C CA 1
ATOM 3205 C C . SER C 1 126 ? -12.456 -9.136 -35.088 1.00 25.03 124 SER C C 1
ATOM 3206 O O . SER C 1 126 ? -12.363 -9.136 -33.858 1.00 22.92 124 SER C O 1
ATOM 3209 N N . ASP C 1 127 ? -11.509 -9.604 -35.896 1.00 20.00 125 ASP C N 1
ATOM 3210 C CA . ASP C 1 127 ? -10.215 -10.050 -35.390 1.00 25.30 125 ASP C CA 1
ATOM 3211 C C . ASP C 1 127 ? -9.496 -8.933 -34.629 1.00 23.80 125 ASP C C 1
ATOM 3212 O O . ASP C 1 127 ? -8.905 -9.166 -33.581 1.00 29.55 125 ASP C O 1
ATOM 3217 N N . GLU C 1 128 ? -9.553 -7.721 -35.165 1.00 29.36 126 GLU C N 1
ATOM 3218 C CA . GLU C 1 128 ? -8.985 -6.560 -34.492 1.00 30.16 126 GLU C CA 1
ATOM 3219 C C . GLU C 1 128 ? -9.582 -6.379 -33.092 1.00 37.77 126 GLU C C 1
ATOM 3220 O O . GLU C 1 128 ? -8.878 -6.000 -32.157 1.00 39.09 126 GLU C O 1
ATOM 3226 N N . ALA C 1 129 ? -10.877 -6.657 -32.948 1.00 36.68 127 ALA C N 1
ATOM 3227 C CA . ALA C 1 129 ? -11.535 -6.588 -31.644 1.00 33.10 127 ALA C CA 1
ATOM 3228 C C . ALA C 1 129 ? -11.017 -7.675 -30.705 1.00 27.01 127 ALA C C 1
ATOM 3229 O O . ALA C 1 129 ? -10.766 -7.419 -29.539 1.00 24.41 127 ALA C O 1
ATOM 3231 N N . PHE C 1 130 ? -10.858 -8.891 -31.217 1.00 27.11 128 PHE C N 1
ATOM 3232 C CA . PHE C 1 130 ? -10.253 -9.958 -30.428 1.00 20.57 128 PHE C CA 1
ATOM 3233 C C . PHE C 1 130 ? -8.786 -9.666 -30.103 1.00 24.23 128 PHE C C 1
ATOM 3234 O O . PHE C 1 130 ? -8.323 -9.984 -29.005 1.00 27.76 128 PHE C O 1
ATOM 3242 N N . ASP C 1 131 ? -8.051 -9.080 -31.050 1.00 19.63 129 ASP C N 1
ATOM 3243 C CA . ASP C 1 131 ? -6.657 -8.717 -30.787 1.00 25.83 129 ASP C CA 1
ATOM 3244 C C . ASP C 1 131 ? -6.562 -7.833 -29.549 1.00 25.58 129 ASP C C 1
ATOM 3245 O O . ASP C 1 131 ? -5.711 -8.042 -28.698 1.00 25.52 129 ASP C O 1
ATOM 3250 N N . SER C 1 132 ? -7.439 -6.838 -29.468 1.00 24.63 130 SER C N 1
ATOM 3251 C CA . SER C 1 132 ? -7.415 -5.859 -28.385 1.00 28.21 130 SER C CA 1
ATOM 3252 C C . SER C 1 132 ? -7.788 -6.478 -27.039 1.00 26.77 130 SER C C 1
ATOM 3253 O O . SER C 1 132 ? -7.156 -6.221 -26.009 1.00 26.75 130 SER C O 1
ATOM 3256 N N . VAL C 1 133 ? -8.819 -7.307 -27.057 1.00 22.17 131 VAL C N 1
ATOM 3257 C CA . VAL C 1 133 ? -9.264 -7.988 -25.857 1.00 20.35 131 VAL C CA 1
ATOM 3258 C C . VAL C 1 133 ? -8.188 -8.943 -25.340 1.00 22.24 131 VAL C C 1
ATOM 3259 O O . VAL C 1 133 ? -7.949 -9.030 -24.141 1.00 19.48 131 VAL C O 1
ATOM 3263 N N . TYR C 1 134 ? -7.524 -9.643 -26.251 1.00 22.47 132 TYR C N 1
ATOM 3264 C CA . TYR C 1 134 ? -6.475 -10.569 -25.859 1.00 22.39 132 TYR C CA 1
ATOM 3265 C C . TYR C 1 134 ? -5.359 -9.843 -25.113 1.00 23.35 132 TYR C C 1
ATOM 3266 O O . TYR C 1 134 ? -4.862 -10.334 -24.111 1.00 21.29 132 TYR C O 1
ATOM 3275 N N . GLN C 1 135 ? -4.976 -8.674 -25.617 1.00 23.91 133 GLN C N 1
ATOM 3276 C CA . GLN C 1 135 ? -3.928 -7.870 -24.996 1.00 27.47 133 GLN C CA 1
ATOM 3277 C C . GLN C 1 135 ? -4.314 -7.437 -23.583 1.00 27.81 133 GLN C C 1
ATOM 3278 O O . GLN C 1 135 ? -3.495 -7.473 -22.669 1.00 26.19 133 GLN C O 1
ATOM 3284 N N . LEU C 1 136 ? -5.564 -7.016 -23.423 1.00 33.68 134 LEU C N 1
ATOM 3285 C CA . LEU C 1 136 ? -6.096 -6.632 -22.121 1.00 29.71 134 LEU C CA 1
ATOM 3286 C C . LEU C 1 136 ? -6.034 -7.807 -21.179 1.00 26.22 134 LEU C C 1
ATOM 3287 O O . LEU C 1 136 ? -5.541 -7.687 -20.061 1.00 19.17 134 LEU C O 1
ATOM 3292 N N . LEU C 1 137 ? -6.531 -8.950 -21.644 1.00 15.58 135 LEU C N 1
ATOM 3293 C CA . LEU C 1 137 ? -6.509 -10.159 -20.840 1.00 25.99 135 LEU C CA 1
ATOM 3294 C C . LEU C 1 137 ? -5.085 -10.504 -20.412 1.00 24.83 135 LEU C C 1
ATOM 3295 O O . LEU C 1 137 ? -4.851 -10.901 -19.270 1.00 21.92 135 LEU C O 1
ATOM 3300 N N . GLU C 1 138 ? -4.138 -10.351 -21.330 1.00 17.58 136 GLU C N 1
ATOM 3301 C CA . GLU C 1 138 ? -2.753 -10.683 -21.030 1.00 24.73 136 GLU C CA 1
ATOM 3302 C C . GLU C 1 138 ? -2.153 -9.720 -20.007 1.00 21.59 136 GLU C C 1
ATOM 3303 O O . GLU C 1 138 ? -1.503 -10.143 -19.059 1.00 26.02 136 GLU C O 1
ATOM 3309 N N . GLN C 1 139 ? -2.359 -8.423 -20.214 1.00 22.69 137 GLN C N 1
ATOM 3310 C CA . GLN C 1 139 ? -1.900 -7.429 -19.254 1.00 27.78 137 GLN C CA 1
ATOM 3311 C C . GLN C 1 139 ? -2.496 -7.694 -17.876 1.00 25.20 137 GLN C C 1
ATOM 3312 O O . GLN C 1 139 ? -1.793 -7.619 -16.867 1.00 25.96 137 GLN C O 1
ATOM 3318 N N . ALA C 1 140 ? -3.795 -7.989 -17.839 1.00 16.73 138 ALA C N 1
ATOM 3319 C CA . ALA C 1 140 ? -4.498 -8.190 -16.576 1.00 27.62 138 ALA C CA 1
ATOM 3320 C C . ALA C 1 140 ? -3.970 -9.426 -15.861 1.00 25.26 138 ALA C C 1
ATOM 3321 O O . ALA C 1 140 ? -3.706 -9.395 -14.661 1.00 27.97 138 ALA C O 1
ATOM 3323 N N . SER C 1 141 ? -3.796 -10.505 -16.614 1.00 22.78 139 SER C N 1
ATOM 3324 C CA . SER C 1 141 ? -3.242 -11.739 -16.071 1.00 18.94 139 SER C CA 1
ATOM 3325 C C . SER C 1 141 ? -1.864 -11.504 -15.467 1.00 22.56 139 SER C C 1
ATOM 3326 O O . SER C 1 141 ? -1.569 -12.018 -14.389 1.00 22.51 139 SER C O 1
ATOM 3329 N N . LYS C 1 142 ? -1.020 -10.743 -16.169 1.00 15.28 140 LYS C N 1
ATOM 3330 C CA . LYS C 1 142 ? 0.332 -10.479 -15.687 1.00 26.10 140 LYS C CA 1
ATOM 3331 C C . LYS C 1 142 ? 0.268 -9.796 -14.325 1.00 28.31 140 LYS C C 1
ATOM 3332 O O . LYS C 1 142 ? 0.905 -10.234 -13.372 1.00 30.25 140 LYS C O 1
ATOM 3338 N N . ARG C 1 143 ? -0.511 -8.721 -14.238 1.00 22.74 141 ARG C N 1
ATOM 3339 C CA . ARG C 1 143 ? -0.713 -8.030 -12.972 1.00 23.76 141 ARG C CA 1
ATOM 3340 C C . ARG C 1 143 ? -1.194 -8.992 -11.870 1.00 25.62 141 ARG C C 1
ATOM 3341 O O . ARG C 1 143 ? -0.670 -8.966 -10.766 1.00 24.67 141 ARG C O 1
ATOM 3349 N N . TRP C 1 144 ? -2.169 -9.850 -12.178 1.00 21.17 142 TRP C N 1
ATOM 3350 C CA . TRP C 1 144 ? -2.671 -10.826 -11.201 1.00 27.11 142 TRP C CA 1
ATOM 3351 C C . TRP C 1 144 ? -1.593 -11.814 -10.772 1.00 30.69 142 TRP C C 1
ATOM 3352 O O . TRP C 1 144 ? -1.496 -12.154 -9.601 1.00 26.66 142 TRP C O 1
ATOM 3363 N N . ALA C 1 145 ? -0.797 -12.276 -11.730 1.00 31.28 143 ALA C N 1
ATOM 3364 C CA . ALA C 1 145 ? 0.270 -13.233 -11.462 1.00 31.60 143 ALA C CA 1
ATOM 3365 C C . ALA C 1 145 ? 1.271 -12.662 -10.467 1.00 40.79 143 ALA C C 1
ATOM 3366 O O . ALA C 1 145 ? 1.818 -13.385 -9.636 1.00 46.23 143 ALA C O 1
ATOM 3368 N N . GLU C 1 146 ? 1.508 -11.358 -10.546 1.00 40.69 144 GLU C N 1
ATOM 3369 C CA . GLU C 1 146 ? 2.500 -10.744 -9.678 1.00 43.08 144 GLU C CA 1
ATOM 3370 C C . GLU C 1 146 ? 1.938 -10.442 -8.295 1.00 35.98 144 GLU C C 1
ATOM 3371 O O . GLU C 1 146 ? 2.679 -10.445 -7.314 1.00 36.63 144 GLU C O 1
ATOM 3377 N N . LYS C 1 147 ? 0.632 -10.196 -8.218 1.00 31.12 145 LYS C N 1
ATOM 3378 C CA . LYS C 1 147 ? -0.024 -9.937 -6.937 1.00 33.50 145 LYS C CA 1
ATOM 3379 C C . LYS C 1 147 ? -0.223 -11.226 -6.144 1.00 37.18 145 LYS C C 1
ATOM 3380 O O . LYS C 1 147 ? -0.231 -11.208 -4.915 1.00 42.87 145 LYS C O 1
ATOM 3386 N N . LEU C 1 148 ? -0.391 -12.340 -6.850 1.00 30.72 146 LEU C N 1
ATOM 3387 C CA . LEU C 1 148 ? -0.608 -13.637 -6.203 1.00 30.63 146 LEU C CA 1
ATOM 3388 C C . LEU C 1 148 ? 0.662 -14.478 -6.087 1.00 40.98 146 LEU C C 1
ATOM 3389 O O . LEU C 1 148 ? 0.760 -15.342 -5.217 1.00 44.00 146 LEU C O 1
ATOM 3394 N N . GLY C 1 149 ? 1.623 -14.232 -6.974 1.00 49.30 147 GLY C N 1
ATOM 3395 C CA . GLY C 1 149 ? 2.840 -15.020 -7.020 1.00 57.20 147 GLY C CA 1
ATOM 3396 C C . GLY C 1 149 ? 3.863 -14.568 -5.998 1.00 65.71 147 GLY C C 1
ATOM 3397 O O . GLY C 1 149 ? 4.646 -13.653 -6.255 1.00 70.50 147 GLY C O 1
ATOM 3398 N N . LEU D 1 6 ? 15.772 -26.160 -55.958 1.00 71.84 4 LEU D N 1
ATOM 3399 C CA . LEU D 1 6 ? 15.167 -24.913 -56.413 1.00 73.32 4 LEU D CA 1
ATOM 3400 C C . LEU D 1 6 ? 16.111 -23.709 -56.447 1.00 82.48 4 LEU D C 1
ATOM 3401 O O . LEU D 1 6 ? 16.997 -23.560 -55.603 1.00 89.23 4 LEU D O 1
ATOM 3406 N N . MET D 1 7 ? 15.903 -22.880 -57.465 1.00 77.65 5 MET D N 1
ATOM 3407 C CA . MET D 1 7 ? 16.277 -21.461 -57.518 1.00 73.61 5 MET D CA 1
ATOM 3408 C C . MET D 1 7 ? 17.003 -20.789 -56.331 1.00 77.95 5 MET D C 1
ATOM 3409 O O . MET D 1 7 ? 18.189 -20.477 -56.418 1.00 86.96 5 MET D O 1
ATOM 3414 N N . PHE D 1 8 ? 16.270 -20.535 -55.247 1.00 67.04 6 PHE D N 1
ATOM 3415 C CA . PHE D 1 8 ? 16.694 -19.595 -54.197 1.00 60.34 6 PHE D CA 1
ATOM 3416 C C . PHE D 1 8 ? 17.841 -20.059 -53.294 1.00 61.93 6 PHE D C 1
ATOM 3417 O O . PHE D 1 8 ? 17.629 -20.810 -52.340 1.00 61.93 6 PHE D O 1
ATOM 3425 N N . ASP D 1 9 ? 19.046 -19.571 -53.570 1.00 56.19 7 ASP D N 1
ATOM 3426 C CA . ASP D 1 9 ? 20.235 -20.080 -52.894 1.00 63.71 7 ASP D CA 1
ATOM 3427 C C . ASP D 1 9 ? 20.673 -19.233 -51.693 1.00 57.18 7 ASP D C 1
ATOM 3428 O O . ASP D 1 9 ? 21.218 -19.758 -50.727 1.00 57.47 7 ASP D O 1
ATOM 3433 N N . SER D 1 10 ? 20.440 -17.926 -51.758 1.00 48.96 8 SER D N 1
ATOM 3434 C CA . SER D 1 10 ? 20.800 -17.028 -50.669 1.00 43.74 8 SER D CA 1
ATOM 3435 C C . SER D 1 10 ? 19.537 -16.456 -50.050 1.00 39.37 8 SER D C 1
ATOM 3436 O O . SER D 1 10 ? 18.676 -15.941 -50.768 1.00 40.87 8 SER D O 1
ATOM 3439 N N . ILE D 1 11 ? 19.441 -16.540 -48.723 1.00 29.67 9 ILE D N 1
ATOM 3440 C CA . ILE D 1 11 ? 18.272 -16.070 -47.992 1.00 23.65 9 ILE D CA 1
ATOM 3441 C C . ILE D 1 11 ? 18.659 -15.082 -46.896 1.00 29.41 9 ILE D C 1
ATOM 3442 O O . ILE D 1 11 ? 19.545 -15.351 -46.080 1.00 30.01 9 ILE D O 1
ATOM 3447 N N . LEU D 1 12 ? 17.985 -13.938 -46.878 1.00 28.09 10 LEU D N 1
ATOM 3448 C CA . LEU D 1 12 ? 18.237 -12.921 -45.867 1.00 29.36 10 LEU D CA 1
ATOM 3449 C C . LEU D 1 12 ? 17.011 -12.758 -44.959 1.00 27.11 10 LEU D C 1
ATOM 3450 O O . LEU D 1 12 ? 15.940 -12.330 -45.401 1.00 23.34 10 LEU D O 1
ATOM 3455 N N . VAL D 1 13 ? 17.180 -13.130 -43.697 1.00 25.79 11 VAL D N 1
ATOM 3456 C CA . VAL D 1 13 ? 16.114 -13.062 -42.707 1.00 24.46 11 VAL D CA 1
ATOM 3457 C C . VAL D 1 13 ? 16.146 -11.723 -41.981 1.00 21.32 11 VAL D C 1
ATOM 3458 O O . VAL D 1 13 ? 17.143 -11.356 -41.372 1.00 25.69 11 VAL D O 1
ATOM 3462 N N . ILE D 1 14 ? 15.037 -11.004 -42.032 1.00 21.84 12 ILE D N 1
ATOM 3463 C CA . ILE D 1 14 ? 15.003 -9.648 -41.516 1.00 17.22 12 ILE D CA 1
ATOM 3464 C C . ILE D 1 14 ? 13.934 -9.427 -40.447 1.00 22.64 12 ILE D C 1
ATOM 3465 O O . ILE D 1 14 ? 12.773 -9.790 -40.635 1.00 22.23 12 ILE D O 1
ATOM 3470 N N . CYS D 1 15 ? 14.337 -8.837 -39.324 1.00 25.94 13 CYS D N 1
ATOM 3471 C CA . CYS D 1 15 ? 13.384 -8.326 -38.343 1.00 19.38 13 CYS D CA 1
ATOM 3472 C C . CYS D 1 15 ? 13.662 -6.837 -38.128 1.00 20.16 13 CYS D C 1
ATOM 3473 O O . CYS D 1 15 ? 13.990 -6.129 -39.082 1.00 19.46 13 CYS D O 1
ATOM 3476 N N . THR D 1 16 ? 13.539 -6.353 -36.895 1.00 17.00 14 THR D N 1
ATOM 3477 C CA . THR D 1 16 ? 13.806 -4.942 -36.632 1.00 17.85 14 THR D CA 1
ATOM 3478 C C . THR D 1 16 ? 15.149 -4.756 -35.948 1.00 17.12 14 THR D C 1
ATOM 3479 O O . THR D 1 16 ? 16.048 -4.140 -36.503 1.00 22.74 14 THR D O 1
ATOM 3483 N N . GLY D 1 17 ? 15.270 -5.290 -34.736 1.00 20.12 15 GLY D N 1
ATOM 3484 C CA . GLY D 1 17 ? 16.476 -5.129 -33.946 1.00 15.85 15 GLY D CA 1
ATOM 3485 C C . GLY D 1 17 ? 17.617 -6.017 -34.398 1.00 15.15 15 GLY D C 1
ATOM 3486 O O . GLY D 1 17 ? 18.770 -5.700 -34.149 1.00 13.42 15 GLY D O 1
ATOM 3487 N N . ASN D 1 18 ? 17.283 -7.113 -35.083 1.00 16.24 16 ASN D N 1
ATOM 3488 C CA . ASN D 1 18 ? 18.237 -8.171 -35.431 1.00 12.92 16 ASN D CA 1
ATOM 3489 C C . ASN D 1 18 ? 18.906 -8.725 -34.174 1.00 12.77 16 ASN D C 1
ATOM 3490 O O . ASN D 1 18 ? 20.093 -9.075 -34.177 1.00 14.68 16 ASN D O 1
ATOM 3495 N N . ILE D 1 19 ? 18.139 -8.793 -33.090 1.00 14.11 17 ILE D N 1
ATOM 3496 C CA . ILE D 1 19 ? 18.651 -9.345 -31.841 1.00 16.63 17 ILE D CA 1
ATOM 3497 C C . ILE D 1 19 ? 17.706 -10.363 -31.222 1.00 17.59 17 ILE D C 1
ATOM 3498 O O . ILE D 1 19 ? 18.073 -11.052 -30.274 1.00 18.30 17 ILE D O 1
ATOM 3503 N N . CYS D 1 20 ? 16.488 -10.445 -31.752 1.00 17.18 18 CYS D N 1
ATOM 3504 C CA . CYS D 1 20 ? 15.520 -11.433 -31.297 1.00 21.88 18 CYS D CA 1
ATOM 3505 C C . CYS D 1 20 ? 15.102 -12.412 -32.402 1.00 21.55 18 CYS D C 1
ATOM 3506 O O . CYS D 1 20 ? 15.556 -13.549 -32.423 1.00 23.16 18 CYS D O 1
ATOM 3509 N N . ARG D 1 21 ? 14.233 -11.966 -33.307 1.00 19.02 19 ARG D N 1
ATOM 3510 C CA . ARG D 1 21 ? 13.586 -12.869 -34.258 1.00 18.99 19 ARG D CA 1
ATOM 3511 C C . ARG D 1 21 ? 14.521 -13.382 -35.357 1.00 21.21 19 ARG D C 1
ATOM 3512 O O . ARG D 1 21 ? 14.653 -14.591 -35.548 1.00 18.69 19 ARG D O 1
ATOM 3520 N N . SER D 1 22 ? 15.158 -12.470 -36.088 1.00 19.16 20 SER D N 1
ATOM 3521 C CA . SER D 1 22 ? 15.959 -12.886 -37.238 1.00 13.70 20 SER D CA 1
ATOM 3522 C C . SER D 1 22 ? 17.167 -13.766 -36.881 1.00 18.72 20 SER D C 1
ATOM 3523 O O . SER D 1 22 ? 17.513 -14.655 -37.647 1.00 25.70 20 SER D O 1
ATOM 3526 N N . PRO D 1 23 ? 17.809 -13.533 -35.720 1.00 18.50 21 PRO D N 1
ATOM 3527 C CA . PRO D 1 23 ? 18.876 -14.476 -35.350 1.00 23.05 21 PRO D CA 1
ATOM 3528 C C . PRO D 1 23 ? 18.331 -15.894 -35.174 1.00 22.44 21 PRO D C 1
ATOM 3529 O O . PRO D 1 23 ? 19.005 -16.864 -35.505 1.00 26.94 21 PRO D O 1
ATOM 3533 N N . ILE D 1 24 ? 17.119 -16.007 -34.643 1.00 21.19 22 ILE D N 1
ATOM 3534 C CA . ILE D 1 24 ? 16.529 -17.314 -34.378 1.00 24.32 22 ILE D CA 1
ATOM 3535 C C . ILE D 1 24 ? 16.046 -17.965 -35.672 1.00 22.75 22 ILE D C 1
ATOM 3536 O O . ILE D 1 24 ? 16.232 -19.161 -35.882 1.00 29.00 22 ILE D O 1
ATOM 3541 N N . GLY D 1 25 ? 15.427 -17.170 -36.539 1.00 23.67 23 GLY D N 1
ATOM 3542 C CA . GLY D 1 25 ? 14.954 -17.669 -37.817 1.00 28.23 23 GLY D CA 1
ATOM 3543 C C . GLY D 1 25 ? 16.120 -18.113 -38.678 1.00 26.65 23 GLY D C 1
ATOM 3544 O O . GLY D 1 25 ? 16.066 -19.158 -39.324 1.00 20.15 23 GLY D O 1
ATOM 3545 N N . GLU D 1 26 ? 17.180 -17.308 -38.675 1.00 22.38 24 GLU D N 1
ATOM 3546 C CA . GLU D 1 26 ? 18.369 -17.587 -39.470 1.00 26.54 24 GLU D CA 1
ATOM 3547 C C . GLU D 1 26 ? 18.952 -18.958 -39.124 1.00 27.76 24 GLU D C 1
ATOM 3548 O O . GLU D 1 26 ? 19.296 -19.733 -40.017 1.00 30.69 24 GLU D O 1
ATOM 3554 N N . ARG D 1 27 ? 19.053 -19.260 -37.832 1.00 26.05 25 ARG D N 1
ATOM 3555 C CA . ARG D 1 27 ? 19.708 -20.494 -37.398 1.00 18.84 25 ARG D CA 1
ATOM 3556 C C . ARG D 1 27 ? 18.852 -21.740 -37.628 1.00 19.64 25 ARG D C 1
ATOM 3557 O O . ARG D 1 27 ? 19.377 -22.824 -37.874 1.00 30.34 25 ARG D O 1
ATOM 3565 N N . LEU D 1 28 ? 17.536 -21.591 -37.531 1.00 33.14 26 LEU D N 1
ATOM 3566 C CA . LEU D 1 28 ? 16.632 -22.698 -37.823 1.00 34.95 26 LEU D CA 1
ATOM 3567 C C . LEU D 1 28 ? 16.729 -23.047 -39.302 1.00 41.26 26 LEU D C 1
ATOM 3568 O O . LEU D 1 28 ? 16.842 -24.213 -39.668 1.00 47.35 26 LEU D O 1
ATOM 3573 N N . LEU D 1 29 ? 16.694 -22.019 -40.144 1.00 41.21 27 LEU D N 1
ATOM 3574 C CA . LEU D 1 29 ? 16.814 -22.199 -41.588 1.00 38.30 27 LEU D CA 1
ATOM 3575 C C . LEU D 1 29 ? 18.153 -22.810 -41.996 1.00 34.61 27 LEU D C 1
ATOM 3576 O O . LEU D 1 29 ? 18.197 -23.697 -42.850 1.00 30.32 27 LEU D O 1
ATOM 3581 N N . ARG D 1 30 ? 19.246 -22.335 -41.403 1.00 33.36 28 ARG D N 1
ATOM 3582 C CA . ARG D 1 30 ? 20.563 -22.879 -41.741 1.00 37.29 28 ARG D CA 1
ATOM 3583 C C . ARG D 1 30 ? 20.611 -24.370 -41.433 1.00 43.44 28 ARG D C 1
ATOM 3584 O O . ARG D 1 30 ? 21.251 -25.143 -42.143 1.00 44.30 28 ARG D O 1
ATOM 3592 N N . ARG D 1 31 ? 19.920 -24.764 -40.370 1.00 40.90 29 ARG D N 1
ATOM 3593 C CA . ARG D 1 31 ? 19.884 -26.155 -39.945 1.00 47.02 29 ARG D CA 1
ATOM 3594 C C . ARG D 1 31 ? 19.129 -27.056 -40.930 1.00 47.96 29 ARG D C 1
ATOM 3595 O O . ARG D 1 31 ? 19.440 -28.239 -41.060 1.00 44.58 29 ARG D O 1
ATOM 3603 N N . LEU D 1 32 ? 18.139 -26.493 -41.618 1.00 40.99 30 LEU D N 1
ATOM 3604 C CA . LEU D 1 32 ? 17.289 -27.270 -42.516 1.00 41.97 30 LEU D CA 1
ATOM 3605 C C . LEU D 1 32 ? 17.699 -27.087 -43.971 1.00 42.65 30 LEU D C 1
ATOM 3606 O O . LEU D 1 32 ? 17.385 -27.914 -44.825 1.00 46.10 30 LEU D O 1
ATOM 3611 N N . LEU D 1 33 ? 18.394 -25.992 -44.248 1.00 34.91 31 LEU D N 1
ATOM 3612 C CA . LEU D 1 33 ? 18.866 -25.712 -45.592 1.00 38.50 31 LEU D CA 1
ATOM 3613 C C . LEU D 1 33 ? 20.371 -25.460 -45.555 1.00 42.18 31 LEU D C 1
ATOM 3614 O O . LEU D 1 33 ? 20.834 -24.356 -45.828 1.00 48.22 31 LEU D O 1
ATOM 3619 N N . PRO D 1 34 ? 21.139 -26.505 -45.222 1.00 45.10 32 PRO D N 1
ATOM 3620 C CA . PRO D 1 34 ? 22.579 -26.419 -44.947 1.00 54.16 32 PRO D CA 1
ATOM 3621 C C . PRO D 1 34 ? 23.381 -25.811 -46.094 1.00 55.35 32 PRO D C 1
ATOM 3622 O O . PRO D 1 34 ? 24.310 -25.041 -45.850 1.00 56.42 32 PRO D O 1
ATOM 3626 N N . SER D 1 35 ? 23.019 -26.153 -47.325 1.00 50.69 33 SER D N 1
ATOM 3627 C CA . SER D 1 35 ? 23.784 -25.735 -48.494 1.00 49.34 33 SER D CA 1
ATOM 3628 C C . SER D 1 35 ? 23.537 -24.282 -48.901 1.00 46.97 33 SER D C 1
ATOM 3629 O O . SER D 1 35 ? 24.202 -23.759 -49.791 1.00 52.63 33 SER D O 1
ATOM 3632 N N . LYS D 1 36 ? 22.590 -23.623 -48.245 1.00 46.30 34 LYS D N 1
ATOM 3633 C CA . LYS D 1 36 ? 22.269 -22.247 -48.600 1.00 42.60 34 LYS D CA 1
ATOM 3634 C C . LYS D 1 36 ? 23.031 -21.228 -47.755 1.00 41.46 34 LYS D C 1
ATOM 3635 O O . LYS D 1 36 ? 23.267 -21.451 -46.570 1.00 50.34 34 LYS D O 1
ATOM 3641 N N . LYS D 1 37 ? 23.416 -20.112 -48.370 1.00 37.23 35 LYS D N 1
ATOM 3642 C CA . LYS D 1 37 ? 23.937 -18.965 -47.625 1.00 37.21 35 LYS D CA 1
ATOM 3643 C C . LYS D 1 37 ? 22.801 -18.192 -46.953 1.00 38.57 35 LYS D C 1
ATOM 3644 O O . LYS D 1 37 ? 22.036 -17.491 -47.621 1.00 34.85 35 LYS D O 1
ATOM 3650 N N . ILE D 1 38 ? 22.705 -18.314 -45.631 1.00 35.16 36 ILE D N 1
ATOM 3651 C CA . ILE D 1 38 ? 21.612 -17.702 -44.879 1.00 28.58 36 ILE D CA 1
ATOM 3652 C C . ILE D 1 38 ? 22.120 -16.752 -43.798 1.00 30.55 36 ILE D C 1
ATOM 3653 O O . ILE D 1 38 ? 22.886 -17.142 -42.924 1.00 35.90 36 ILE D O 1
ATOM 3658 N N . ASN D 1 39 ? 21.700 -15.496 -43.873 1.00 25.84 37 ASN D N 1
ATOM 3659 C CA . ASN D 1 39 ? 22.109 -14.503 -42.887 1.00 24.76 37 ASN D CA 1
ATOM 3660 C C . ASN D 1 39 ? 20.940 -13.660 -42.393 1.00 23.75 37 ASN D C 1
ATOM 3661 O O . ASN D 1 39 ? 19.793 -13.869 -42.802 1.00 19.34 37 ASN D O 1
ATOM 3666 N N . SER D 1 40 ? 21.219 -12.699 -41.520 1.00 19.75 38 SER D N 1
ATOM 3667 C CA . SER D 1 40 ? 20.135 -11.903 -40.962 1.00 22.67 38 SER D CA 1
ATOM 3668 C C . SER D 1 40 ? 20.498 -10.433 -40.807 1.00 22.45 38 SER D C 1
ATOM 3669 O O . SER D 1 40 ? 21.674 -10.056 -40.798 1.00 20.43 38 SER D O 1
ATOM 3672 N N . ALA D 1 41 ? 19.473 -9.604 -40.679 1.00 20.65 39 ALA D N 1
ATOM 3673 C CA . ALA D 1 41 ? 19.669 -8.169 -40.559 1.00 24.32 39 ALA D CA 1
ATOM 3674 C C . ALA D 1 41 ? 18.397 -7.534 -40.035 1.00 20.80 39 ALA D C 1
ATOM 3675 O O . ALA D 1 41 ? 17.346 -8.179 -39.986 1.00 21.37 39 ALA D O 1
ATOM 3677 N N . GLY D 1 42 ? 18.483 -6.263 -39.663 1.00 19.14 40 GLY D N 1
ATOM 3678 C CA . GLY D 1 42 ? 17.323 -5.557 -39.162 1.00 14.50 40 GLY D CA 1
ATOM 3679 C C . GLY D 1 42 ? 17.186 -4.157 -39.717 1.00 19.67 40 GLY D C 1
ATOM 3680 O O . GLY D 1 42 ? 18.185 -3.486 -39.990 1.00 18.46 40 GLY D O 1
ATOM 3681 N N . VAL D 1 43 ? 15.939 -3.720 -39.878 1.00 18.15 41 VAL D N 1
ATOM 3682 C CA . VAL D 1 43 ? 15.638 -2.379 -40.353 1.00 21.12 41 VAL D CA 1
ATOM 3683 C C . VAL D 1 43 ? 15.736 -1.350 -39.226 1.00 24.76 41 VAL D C 1
ATOM 3684 O O . VAL D 1 43 ? 15.684 -0.149 -39.471 1.00 32.32 41 VAL D O 1
ATOM 3688 N N . GLY D 1 44 ? 15.865 -1.831 -37.992 1.00 26.65 42 GLY D N 1
ATOM 3689 C CA . GLY D 1 44 ? 16.079 -0.971 -36.836 1.00 16.47 42 GLY D CA 1
ATOM 3690 C C . GLY D 1 44 ? 17.208 -1.552 -35.998 1.00 20.86 42 GLY D C 1
ATOM 3691 O O . GLY D 1 44 ? 17.147 -1.559 -34.771 1.00 17.07 42 GLY D O 1
ATOM 3692 N N . ALA D 1 45 ? 18.242 -2.052 -36.671 1.00 14.69 43 ALA D N 1
ATOM 3693 C CA . ALA D 1 45 ? 19.226 -2.926 -36.023 1.00 21.33 43 ALA D CA 1
ATOM 3694 C C . ALA D 1 45 ? 19.976 -2.288 -34.857 1.00 18.16 43 ALA D C 1
ATOM 3695 O O . ALA D 1 45 ? 20.261 -1.094 -34.847 1.00 25.38 43 ALA D O 1
ATOM 3697 N N . LEU D 1 46 ? 20.295 -3.103 -33.867 1.00 15.64 44 LEU D N 1
ATOM 3698 C CA . LEU D 1 46 ? 21.171 -2.661 -32.802 1.00 16.93 44 LEU D CA 1
ATOM 3699 C C . LEU D 1 46 ? 22.554 -3.191 -33.150 1.00 19.50 44 LEU D C 1
ATOM 3700 O O . LEU D 1 46 ? 22.911 -4.319 -32.804 1.00 22.92 44 LEU D O 1
ATOM 3705 N N . VAL D 1 47 ? 23.319 -2.368 -33.862 1.00 20.72 45 VAL D N 1
ATOM 3706 C CA . VAL D 1 47 ? 24.522 -2.841 -34.543 1.00 24.09 45 VAL D CA 1
ATOM 3707 C C . VAL D 1 47 ? 25.646 -3.221 -33.588 1.00 21.29 45 VAL D C 1
ATOM 3708 O O . VAL D 1 47 ? 26.045 -2.420 -32.740 1.00 18.54 45 VAL D O 1
ATOM 3712 N N . ASP D 1 48 ? 26.149 -4.446 -33.754 1.00 19.76 46 ASP D N 1
ATOM 3713 C CA . ASP D 1 48 ? 27.227 -5.006 -32.924 1.00 19.34 46 ASP D CA 1
ATOM 3714 C C . ASP D 1 48 ? 26.729 -5.508 -31.568 1.00 19.69 46 ASP D C 1
ATOM 3715 O O . ASP D 1 48 ? 27.502 -6.023 -30.756 1.00 20.40 46 ASP D O 1
ATOM 3720 N N . HIS D 1 49 ? 25.431 -5.371 -31.333 1.00 18.34 47 HIS D N 1
ATOM 3721 C CA . HIS D 1 49 ? 24.834 -5.880 -30.113 1.00 21.89 47 HIS D CA 1
ATOM 3722 C C . HIS D 1 49 ? 24.656 -7.367 -30.237 1.00 23.30 47 HIS D C 1
ATOM 3723 O O . HIS D 1 49 ? 24.297 -7.866 -31.299 1.00 21.12 47 HIS D O 1
ATOM 3730 N N . THR D 1 50 ? 24.925 -8.073 -29.149 1.00 22.51 48 THR D N 1
ATOM 3731 C CA . THR D 1 50 ? 24.725 -9.506 -29.113 1.00 24.26 48 THR D CA 1
ATOM 3732 C C . THR D 1 50 ? 23.227 -9.798 -29.183 1.00 17.25 48 THR D C 1
ATOM 3733 O O . THR D 1 50 ? 22.399 -8.896 -29.021 1.00 13.24 48 THR D O 1
ATOM 3737 N N . ALA D 1 51 ? 22.888 -11.056 -29.440 1.00 16.27 49 ALA D N 1
ATOM 3738 C CA . ALA D 1 51 ? 21.498 -11.484 -29.475 1.00 20.49 49 ALA D CA 1
ATOM 3739 C C . ALA D 1 51 ? 20.837 -11.244 -28.118 1.00 22.10 49 ALA D C 1
ATOM 3740 O O . ALA D 1 51 ? 21.499 -11.262 -27.087 1.00 25.77 49 ALA D O 1
ATOM 3742 N N . ASP D 1 52 ? 19.532 -11.003 -28.115 1.00 22.05 50 ASP D N 1
ATOM 3743 C CA . ASP D 1 52 ? 18.840 -10.772 -26.853 1.00 20.42 50 ASP D CA 1
ATOM 3744 C C . ASP D 1 52 ? 19.031 -11.936 -25.889 1.00 14.68 50 ASP D C 1
ATOM 3745 O O . ASP D 1 52 ? 19.029 -13.102 -26.293 1.00 18.90 50 ASP D O 1
ATOM 3750 N N . GLU D 1 53 ? 19.207 -11.608 -24.613 1.00 21.71 51 GLU D N 1
ATOM 3751 C CA . GLU D 1 53 ? 19.383 -12.610 -23.567 1.00 26.78 51 GLU D CA 1
ATOM 3752 C C . GLU D 1 53 ? 18.213 -13.596 -23.496 1.00 27.51 51 GLU D C 1
ATOM 3753 O O . GLU D 1 53 ? 18.417 -14.801 -23.335 1.00 32.87 51 GLU D O 1
ATOM 3759 N N . SER D 1 54 ? 16.991 -13.085 -23.618 1.00 18.67 52 SER D N 1
ATOM 3760 C CA . SER D 1 54 ? 15.808 -13.942 -23.599 1.00 25.48 52 SER D CA 1
ATOM 3761 C C . SER D 1 54 ? 15.714 -14.788 -24.863 1.00 23.76 52 SER D C 1
ATOM 3762 O O . SER D 1 54 ? 15.098 -15.860 -24.857 1.00 20.66 52 SER D O 1
ATOM 3765 N N . ALA D 1 55 ? 16.308 -14.293 -25.948 1.00 18.42 53 ALA D N 1
ATOM 3766 C CA . ALA D 1 55 ? 16.311 -15.028 -27.203 1.00 23.35 53 ALA D CA 1
ATOM 3767 C C . ALA D 1 55 ? 17.324 -16.173 -27.130 1.00 24.69 53 ALA D C 1
ATOM 3768 O O . ALA D 1 55 ? 17.037 -17.302 -27.527 1.00 30.51 53 ALA D O 1
ATOM 3770 N N . ILE D 1 56 ? 18.509 -15.867 -26.613 1.00 24.12 54 ILE D N 1
ATOM 3771 C CA . ILE D 1 56 ? 19.511 -16.885 -26.330 1.00 22.85 54 ILE D CA 1
ATOM 3772 C C . ILE D 1 56 ? 18.917 -17.950 -25.405 1.00 30.14 54 ILE D C 1
ATOM 3773 O O . ILE D 1 56 ? 19.104 -19.145 -25.618 1.00 33.56 54 ILE D O 1
ATOM 3778 N N . ARG D 1 57 ? 18.182 -17.507 -24.390 1.00 36.89 55 ARG D N 1
ATOM 3779 C CA . ARG D 1 57 ? 17.566 -18.421 -23.434 1.00 31.41 55 ARG D CA 1
ATOM 3780 C C . ARG D 1 57 ? 16.638 -19.425 -24.120 1.00 31.05 55 ARG D C 1
ATOM 3781 O O . ARG D 1 57 ? 16.806 -20.639 -23.987 1.00 28.68 55 ARG D O 1
ATOM 3789 N N . VAL D 1 58 ? 15.664 -18.911 -24.860 1.00 25.11 56 VAL D N 1
ATOM 3790 C CA . VAL D 1 58 ? 14.681 -19.766 -25.507 1.00 25.36 56 VAL D CA 1
ATOM 3791 C C . VAL D 1 58 ? 15.302 -20.650 -26.595 1.00 34.36 56 VAL D C 1
ATOM 3792 O O . VAL D 1 58 ? 14.814 -21.744 -26.863 1.00 39.88 56 VAL D O 1
ATOM 3796 N N . ALA D 1 59 ? 16.377 -20.183 -27.221 1.00 34.27 57 ALA D N 1
ATOM 3797 C CA . ALA D 1 59 ? 17.065 -20.996 -28.222 1.00 26.08 57 ALA D CA 1
ATOM 3798 C C . ALA D 1 59 ? 17.781 -22.169 -27.565 1.00 34.10 57 ALA D C 1
ATOM 3799 O O . ALA D 1 59 ? 17.558 -23.327 -27.920 1.00 40.76 57 ALA D O 1
ATOM 3801 N N . GLU D 1 60 ? 18.643 -21.860 -26.603 1.00 34.07 58 GLU D N 1
ATOM 3802 C CA . GLU D 1 60 ? 19.401 -22.877 -25.885 1.00 38.90 58 GLU D CA 1
ATOM 3803 C C . GLU D 1 60 ? 18.461 -23.939 -25.326 1.00 46.27 58 GLU D C 1
ATOM 3804 O O . GLU D 1 60 ? 18.778 -25.127 -25.320 1.00 51.39 58 GLU D O 1
ATOM 3810 N N . LYS D 1 61 ? 17.300 -23.496 -24.858 1.00 44.65 59 LYS D N 1
ATOM 3811 C CA . LYS D 1 61 ? 16.281 -24.391 -24.325 1.00 44.06 59 LYS D CA 1
ATOM 3812 C C . LYS D 1 61 ? 15.806 -25.412 -25.366 1.00 43.68 59 LYS D C 1
ATOM 3813 O O . LYS D 1 61 ? 15.261 -26.456 -25.015 1.00 45.29 59 LYS D O 1
ATOM 3819 N N . ASN D 1 62 ? 16.020 -25.113 -26.642 1.00 36.18 60 ASN D N 1
ATOM 3820 C CA . ASN D 1 62 ? 15.541 -25.979 -27.718 1.00 38.41 60 ASN D CA 1
ATOM 3821 C C . ASN D 1 62 ? 16.654 -26.589 -28.562 1.00 42.23 60 ASN D C 1
ATOM 3822 O O . ASN D 1 62 ? 16.401 -27.113 -29.645 1.00 45.58 60 ASN D O 1
ATOM 3827 N N . GLY D 1 63 ? 17.884 -26.519 -28.067 1.00 46.20 61 GLY D N 1
ATOM 3828 C CA . GLY D 1 63 ? 19.015 -27.070 -28.791 1.00 36.54 61 GLY D CA 1
ATOM 3829 C C . GLY D 1 63 ? 19.423 -26.193 -29.957 1.00 35.42 61 GLY D C 1
ATOM 3830 O O . GLY D 1 63 ? 20.012 -26.669 -30.923 1.00 40.48 61 GLY D O 1
ATOM 3831 N N . LEU D 1 64 ? 19.103 -24.906 -29.868 1.00 33.42 62 LEU D N 1
ATOM 3832 C CA . LEU D 1 64 ? 19.483 -23.954 -30.904 1.00 36.68 62 LEU D CA 1
ATOM 3833 C C . LEU D 1 64 ? 20.525 -22.987 -30.364 1.00 35.01 62 LEU D C 1
ATOM 3834 O O . LEU D 1 64 ? 20.317 -22.344 -29.336 1.00 38.34 62 LEU D O 1
ATOM 3839 N N . CYS D 1 65 ? 21.640 -22.880 -31.069 1.00 28.19 63 CYS D N 1
ATOM 3840 C CA . CYS D 1 65 ? 22.740 -22.035 -30.627 1.00 35.99 63 CYS D CA 1
ATOM 3841 C C . CYS D 1 65 ? 22.832 -20.760 -31.469 1.00 36.77 63 CYS D C 1
ATOM 3842 O O . CYS D 1 65 ? 22.885 -20.822 -32.700 1.00 35.13 63 CYS D O 1
ATOM 3845 N N . LEU D 1 66 ? 22.844 -19.610 -30.801 1.00 32.52 64 LEU D N 1
ATOM 3846 C CA . LEU D 1 66 ? 22.941 -18.324 -31.485 1.00 38.23 64 LEU D CA 1
ATOM 3847 C C . LEU D 1 66 ? 24.352 -17.750 -31.393 1.00 47.92 64 LEU D C 1
ATOM 3848 O O . LEU D 1 66 ? 24.604 -16.617 -31.802 1.00 45.68 64 LEU D O 1
ATOM 3853 N N . LYS D 1 67 ? 25.274 -18.534 -30.855 1.00 53.77 65 LYS D N 1
ATOM 3854 C CA . LYS D 1 67 ? 26.622 -18.040 -30.639 1.00 59.02 65 LYS D CA 1
ATOM 3855 C C . LYS D 1 67 ? 27.277 -17.581 -31.945 1.00 51.37 65 LYS D C 1
ATOM 3856 O O . LYS D 1 67 ? 27.191 -18.250 -32.977 1.00 51.35 65 LYS D O 1
ATOM 3862 N N . GLY D 1 68 ? 27.904 -16.412 -31.890 1.00 39.17 66 GLY D N 1
ATOM 3863 C CA . GLY D 1 68 ? 28.499 -15.806 -33.063 1.00 40.88 66 GLY D CA 1
ATOM 3864 C C . GLY D 1 68 ? 27.687 -14.638 -33.595 1.00 36.46 66 GLY D C 1
ATOM 3865 O O . GLY D 1 68 ? 28.152 -13.896 -34.458 1.00 35.10 66 GLY D O 1
ATOM 3866 N N . HIS D 1 69 ? 26.472 -14.467 -33.082 1.00 30.07 67 HIS D N 1
ATOM 3867 C CA . HIS D 1 69 ? 25.574 -13.458 -33.632 1.00 24.47 67 HIS D CA 1
ATOM 3868 C C . HIS D 1 69 ? 25.959 -12.027 -33.299 1.00 22.53 67 HIS D C 1
ATOM 3869 O O . HIS D 1 69 ? 26.235 -11.687 -32.148 1.00 19.80 67 HIS D O 1
ATOM 3876 N N . ARG D 1 70 ? 25.931 -11.182 -34.318 1.00 21.81 68 ARG D N 1
ATOM 3877 C CA . ARG D 1 70 ? 26.215 -9.766 -34.148 1.00 28.05 68 ARG D CA 1
ATOM 3878 C C . ARG D 1 70 ? 25.115 -8.976 -34.851 1.00 27.23 68 ARG D C 1
ATOM 3879 O O . ARG D 1 70 ? 24.819 -9.239 -36.017 1.00 26.58 68 ARG D O 1
ATOM 3887 N N . GLY D 1 71 ? 24.504 -8.018 -34.155 1.00 19.61 69 GLY D N 1
ATOM 3888 C CA . GLY D 1 71 ? 23.440 -7.220 -34.751 1.00 16.91 69 GLY D CA 1
ATOM 3889 C C . GLY D 1 71 ? 23.937 -6.467 -35.980 1.00 23.57 69 GLY D C 1
ATOM 3890 O O . GLY D 1 71 ? 24.983 -5.824 -35.931 1.00 19.27 69 GLY D O 1
ATOM 3891 N N . THR D 1 72 ? 23.185 -6.541 -37.075 1.00 22.52 70 THR D N 1
ATOM 3892 C CA . THR D 1 72 ? 23.610 -5.976 -38.361 1.00 25.23 70 THR D CA 1
ATOM 3893 C C . THR D 1 72 ? 22.490 -5.212 -39.079 1.00 23.76 70 THR D C 1
ATOM 3894 O O . THR D 1 72 ? 21.348 -5.676 -39.160 1.00 19.16 70 THR D O 1
ATOM 3898 N N . LYS D 1 73 ? 22.841 -4.053 -39.624 1.00 23.25 71 LYS D N 1
ATOM 3899 C CA . LYS D 1 73 ? 21.875 -3.146 -40.231 1.00 23.57 71 LYS D CA 1
ATOM 3900 C C . LYS D 1 73 ? 21.468 -3.607 -41.629 1.00 26.41 71 LYS D C 1
ATOM 3901 O O . LYS D 1 73 ? 22.314 -3.979 -42.426 1.00 27.86 71 LYS D O 1
ATOM 3907 N N . PHE D 1 74 ? 20.172 -3.600 -41.922 1.00 26.57 72 PHE D N 1
ATOM 3908 C CA . PHE D 1 74 ? 19.717 -3.920 -43.271 1.00 24.88 72 PHE D CA 1
ATOM 3909 C C . PHE D 1 74 ? 19.966 -2.745 -44.207 1.00 30.21 72 PHE D C 1
ATOM 3910 O O . PHE D 1 74 ? 19.632 -1.609 -43.877 1.00 31.04 72 PHE D O 1
ATOM 3918 N N . THR D 1 75 ? 20.556 -3.019 -45.372 1.00 32.85 73 THR D N 1
ATOM 3919 C CA . THR D 1 75 ? 20.807 -1.977 -46.366 1.00 28.71 73 THR D CA 1
ATOM 3920 C C . THR D 1 75 ? 20.487 -2.409 -47.800 1.00 34.82 73 THR D C 1
ATOM 3921 O O . THR D 1 75 ? 20.502 -3.596 -48.133 1.00 37.96 73 THR D O 1
ATOM 3925 N N . SER D 1 76 ? 20.205 -1.420 -48.644 1.00 33.84 74 SER D N 1
ATOM 3926 C CA . SER D 1 76 ? 20.069 -1.625 -50.085 1.00 38.30 74 SER D CA 1
ATOM 3927 C C . SER D 1 76 ? 21.211 -2.511 -50.583 1.00 40.81 74 SER D C 1
ATOM 3928 O O . SER D 1 76 ? 20.993 -3.522 -51.258 1.00 37.65 74 SER D O 1
ATOM 3931 N N . ALA D 1 77 ? 22.431 -2.118 -50.226 1.00 40.05 75 ALA D N 1
ATOM 3932 C CA . ALA D 1 77 ? 23.642 -2.825 -50.627 1.00 40.79 75 ALA D CA 1
ATOM 3933 C C . ALA D 1 77 ? 23.612 -4.297 -50.230 1.00 34.28 75 ALA D C 1
ATOM 3934 O O . ALA D 1 77 ? 23.911 -5.177 -51.039 1.00 36.49 75 ALA D O 1
ATOM 3936 N N . LEU D 1 78 ? 23.238 -4.555 -48.986 1.00 30.16 76 LEU D N 1
ATOM 3937 C CA . LEU D 1 78 ? 23.177 -5.917 -48.463 1.00 38.95 76 LEU D CA 1
ATOM 3938 C C . LEU D 1 78 ? 22.137 -6.775 -49.180 1.00 39.99 76 LEU D C 1
ATOM 3939 O O . LEU D 1 78 ? 22.364 -7.955 -49.450 1.00 38.05 76 LEU D O 1
ATOM 3944 N N . ALA D 1 79 ? 20.987 -6.179 -49.472 1.00 37.93 77 ALA D N 1
ATOM 3945 C CA . ALA D 1 79 ? 19.898 -6.912 -50.100 1.00 38.44 77 ALA D CA 1
ATOM 3946 C C . ALA D 1 79 ? 20.310 -7.449 -51.474 1.00 43.63 77 ALA D C 1
ATOM 3947 O O . ALA D 1 79 ? 19.859 -8.517 -51.897 1.00 44.17 77 ALA D O 1
ATOM 3949 N N . ARG D 1 80 ? 21.177 -6.708 -52.160 1.00 38.71 78 ARG D N 1
ATOM 3950 C CA . ARG D 1 80 ? 21.634 -7.093 -53.493 1.00 41.33 78 ARG D CA 1
ATOM 3951 C C . ARG D 1 80 ? 22.376 -8.428 -53.495 1.00 47.54 78 ARG D C 1
ATOM 3952 O O . ARG D 1 80 ? 22.496 -9.085 -54.529 1.00 49.57 78 ARG D O 1
ATOM 3960 N N . GLN D 1 81 ? 22.861 -8.832 -52.329 1.00 52.09 79 GLN D N 1
ATOM 3961 C CA . GLN D 1 81 ? 23.605 -10.079 -52.210 1.00 53.15 79 GLN D CA 1
ATOM 3962 C C . GLN D 1 81 ? 22.690 -11.278 -51.954 1.00 46.29 79 GLN D C 1
ATOM 3963 O O . GLN D 1 81 ? 23.147 -12.421 -51.878 1.00 46.48 79 GLN D O 1
ATOM 3969 N N . TYR D 1 82 ? 21.393 -11.023 -51.839 1.00 41.84 80 TYR D N 1
ATOM 3970 C CA . TYR D 1 82 ? 20.465 -12.090 -51.484 1.00 39.73 80 TYR D CA 1
ATOM 3971 C C . TYR D 1 82 ? 19.342 -12.303 -52.493 1.00 38.16 80 TYR D C 1
ATOM 3972 O O . TYR D 1 82 ? 18.833 -11.353 -53.088 1.00 33.02 80 TYR D O 1
ATOM 3981 N N . ASP D 1 83 ? 18.982 -13.570 -52.684 1.00 36.77 81 ASP D N 1
ATOM 3982 C CA . ASP D 1 83 ? 17.982 -13.965 -53.671 1.00 34.46 81 ASP D CA 1
ATOM 3983 C C . ASP D 1 83 ? 16.565 -13.930 -53.098 1.00 38.26 81 ASP D C 1
ATOM 3984 O O . ASP D 1 83 ? 15.598 -13.713 -53.823 1.00 35.36 81 ASP D O 1
ATOM 3989 N N . LEU D 1 84 ? 16.445 -14.157 -51.796 1.00 32.39 82 LEU D N 1
ATOM 3990 C CA . LEU D 1 84 ? 15.149 -14.071 -51.135 1.00 30.45 82 LEU D CA 1
ATOM 3991 C C . LEU D 1 84 ? 15.283 -13.403 -49.773 1.00 32.16 82 LEU D C 1
ATOM 3992 O O . LEU D 1 84 ? 16.160 -13.751 -48.984 1.00 24.42 82 LEU D O 1
ATOM 3997 N N . LEU D 1 85 ? 14.414 -12.432 -49.520 1.00 31.76 83 LEU D N 1
ATOM 3998 C CA . LEU D 1 85 ? 14.335 -11.757 -48.236 1.00 22.38 83 LEU D CA 1
ATOM 3999 C C . LEU D 1 85 ? 13.067 -12.201 -47.509 1.00 24.98 83 LEU D C 1
ATOM 4000 O O . LEU D 1 85 ? 11.975 -12.164 -48.082 1.00 28.45 83 LEU D O 1
ATOM 4005 N N . LEU D 1 86 ? 13.210 -12.607 -46.249 1.00 19.21 84 LEU D N 1
ATOM 4006 C CA . LEU D 1 86 ? 12.065 -13.001 -45.431 1.00 25.23 84 LEU D CA 1
ATOM 4007 C C . LEU D 1 86 ? 11.941 -12.067 -44.228 1.00 23.53 84 LEU D C 1
ATOM 4008 O O . LEU D 1 86 ? 12.840 -12.006 -43.395 1.00 26.55 84 LEU D O 1
ATOM 4013 N N . VAL D 1 87 ? 10.835 -11.333 -44.157 1.00 25.63 85 VAL D N 1
ATOM 4014 C CA . VAL D 1 87 ? 10.629 -10.338 -43.109 1.00 22.70 85 VAL D CA 1
ATOM 4015 C C . VAL D 1 87 ? 9.600 -10.821 -42.088 1.00 29.39 85 VAL D C 1
ATOM 4016 O O . VAL D 1 87 ? 8.765 -11.671 -42.396 1.00 32.35 85 VAL D O 1
ATOM 4020 N N . MET D 1 88 ? 9.647 -10.266 -40.879 1.00 20.33 86 MET D N 1
ATOM 4021 C CA . MET D 1 88 ? 8.775 -10.726 -39.801 1.00 15.99 86 MET D CA 1
ATOM 4022 C C . MET D 1 88 ? 7.367 -10.139 -39.821 1.00 22.56 86 MET D C 1
ATOM 4023 O O . MET D 1 88 ? 6.407 -10.820 -39.474 1.00 28.86 86 MET D O 1
ATOM 4028 N N . GLU D 1 89 ? 7.246 -8.870 -40.198 1.00 26.04 87 GLU D N 1
ATOM 4029 C CA . GLU D 1 89 ? 5.964 -8.170 -40.098 1.00 29.56 87 GLU D CA 1
ATOM 4030 C C . GLU D 1 89 ? 5.546 -7.496 -41.405 1.00 32.42 87 GLU D C 1
ATOM 4031 O O . GLU D 1 89 ? 6.386 -7.077 -42.203 1.00 24.06 87 GLU D O 1
ATOM 4037 N N . TYR D 1 90 ? 4.237 -7.392 -41.607 1.00 35.60 88 TYR D N 1
ATOM 4038 C CA . TYR D 1 90 ? 3.683 -6.702 -42.762 1.00 32.96 88 TYR D CA 1
ATOM 4039 C C . TYR D 1 90 ? 4.343 -5.344 -42.944 1.00 23.87 88 TYR D C 1
ATOM 4040 O O . TYR D 1 90 ? 4.617 -4.932 -44.064 1.00 24.70 88 TYR D O 1
ATOM 4049 N N . SER D 1 91 ? 4.598 -4.655 -41.834 1.00 23.13 89 SER D N 1
ATOM 4050 C CA . SER D 1 91 ? 5.160 -3.308 -41.872 1.00 25.42 89 SER D CA 1
ATOM 4051 C C . SER D 1 91 ? 6.617 -3.281 -42.345 1.00 33.78 89 SER D C 1
ATOM 4052 O O . SER D 1 91 ? 7.091 -2.265 -42.846 1.00 38.38 89 SER D O 1
ATOM 4055 N N . HIS D 1 92 ? 7.330 -4.390 -42.174 1.00 29.22 90 HIS D N 1
ATOM 4056 C CA . HIS D 1 92 ? 8.692 -4.483 -42.693 1.00 24.74 90 HIS D CA 1
ATOM 4057 C C . HIS D 1 92 ? 8.686 -4.410 -44.220 1.00 31.46 90 HIS D C 1
ATOM 4058 O O . HIS D 1 92 ? 9.641 -3.929 -44.829 1.00 28.63 90 HIS D O 1
ATOM 4065 N N . LEU D 1 93 ? 7.603 -4.891 -44.831 1.00 33.27 91 LEU D N 1
ATOM 4066 C CA . LEU D 1 93 ? 7.450 -4.849 -46.284 1.00 34.69 91 LEU D CA 1
ATOM 4067 C C . LEU D 1 93 ? 7.564 -3.419 -46.812 1.00 32.69 91 LEU D C 1
ATOM 4068 O O . LEU D 1 93 ? 8.310 -3.154 -47.751 1.00 36.85 91 LEU D O 1
ATOM 4073 N N . GLU D 1 94 ? 6.815 -2.506 -46.202 1.00 33.13 92 GLU D N 1
ATOM 4074 C CA . GLU D 1 94 ? 6.875 -1.094 -46.565 1.00 37.83 92 GLU D CA 1
ATOM 4075 C C . GLU D 1 94 ? 8.284 -0.550 -46.388 1.00 35.78 92 GLU D C 1
ATOM 4076 O O . GLU D 1 94 ? 8.763 0.233 -47.202 1.00 43.09 92 GLU D O 1
ATOM 4082 N N . GLN D 1 95 ? 8.940 -0.962 -45.311 1.00 36.78 93 GLN D N 1
ATOM 4083 C CA . GLN D 1 95 ? 10.295 -0.506 -45.035 1.00 37.52 93 GLN D CA 1
ATOM 4084 C C . GLN D 1 95 ? 11.297 -0.991 -46.080 1.00 37.37 93 GLN D C 1
ATOM 4085 O O . GLN D 1 95 ? 12.145 -0.223 -46.529 1.00 43.07 93 GLN D O 1
ATOM 4091 N N . ILE D 1 96 ? 11.200 -2.260 -46.466 1.00 32.33 94 ILE D N 1
ATOM 4092 C CA . ILE D 1 96 ? 12.030 -2.779 -47.548 1.00 34.69 94 ILE D CA 1
ATOM 4093 C C . ILE D 1 96 ? 11.751 -2.008 -48.841 1.00 39.60 94 ILE D C 1
ATOM 4094 O O . ILE D 1 96 ? 12.661 -1.736 -49.616 1.00 41.06 94 ILE D O 1
ATOM 4099 N N . SER D 1 97 ? 10.492 -1.650 -49.067 1.00 42.57 95 SER D N 1
ATOM 4100 C CA . SER D 1 97 ? 10.151 -0.839 -50.231 1.00 50.07 95 SER D CA 1
ATOM 4101 C C . SER D 1 97 ? 10.836 0.516 -50.131 1.00 53.23 95 SER D C 1
ATOM 4102 O O . SER D 1 97 ? 11.379 1.029 -51.109 1.00 52.99 95 SER D O 1
ATOM 4105 N N . ARG D 1 98 ? 10.808 1.092 -48.936 1.00 53.31 96 ARG D N 1
ATOM 4106 C CA . ARG D 1 98 ? 11.457 2.370 -48.694 1.00 57.45 96 ARG D CA 1
ATOM 4107 C C . ARG D 1 98 ? 12.959 2.251 -48.904 1.00 51.36 96 ARG D C 1
ATOM 4108 O O . ARG D 1 98 ? 13.519 2.838 -49.826 1.00 57.00 96 ARG D O 1
ATOM 4116 N N . ILE D 1 99 ? 13.598 1.467 -48.042 1.00 49.07 97 ILE D N 1
ATOM 4117 C CA . ILE D 1 99 ? 15.052 1.395 -47.964 1.00 45.61 97 ILE D CA 1
ATOM 4118 C C . ILE D 1 99 ? 15.713 0.772 -49.187 1.00 43.30 97 ILE D C 1
ATOM 4119 O O . ILE D 1 99 ? 16.817 1.168 -49.569 1.00 36.96 97 ILE D O 1
ATOM 4124 N N . ALA D 1 100 ? 15.042 -0.208 -49.786 1.00 43.43 98 ALA D N 1
ATOM 4125 C CA . ALA D 1 100 ? 15.621 -0.990 -50.874 1.00 42.98 98 ALA D CA 1
ATOM 4126 C C . ALA D 1 100 ? 14.577 -1.360 -51.923 1.00 42.00 98 ALA D C 1
ATOM 4127 O O . ALA D 1 100 ? 14.219 -2.529 -52.062 1.00 36.84 98 ALA D O 1
ATOM 4129 N N . PRO D 1 101 ? 14.110 -0.363 -52.685 1.00 40.69 99 PRO D N 1
ATOM 4130 C CA . PRO D 1 101 ? 12.971 -0.498 -53.600 1.00 39.36 99 PRO D CA 1
ATOM 4131 C C . PRO D 1 101 ? 13.135 -1.628 -54.618 1.00 43.99 99 PRO D C 1
ATOM 4132 O O . PRO D 1 101 ? 12.144 -2.260 -54.995 1.00 46.94 99 PRO D O 1
ATOM 4136 N N . GLU D 1 102 ? 14.365 -1.881 -55.054 1.00 39.75 100 GLU D N 1
ATOM 4137 C CA . GLU D 1 102 ? 14.603 -2.866 -56.103 1.00 47.69 100 GLU D CA 1
ATOM 4138 C C . GLU D 1 102 ? 14.703 -4.283 -55.535 1.00 41.34 100 GLU D C 1
ATOM 4139 O O . GLU D 1 102 ? 15.001 -5.235 -56.257 1.00 37.28 100 GLU D O 1
ATOM 4145 N N . ALA D 1 103 ? 14.436 -4.417 -54.240 1.00 36.40 101 ALA D N 1
ATOM 4146 C CA . ALA D 1 103 ? 14.482 -5.716 -53.578 1.00 38.53 101 ALA D CA 1
ATOM 4147 C C . ALA D 1 103 ? 13.090 -6.219 -53.210 1.00 43.67 101 ALA D C 1
ATOM 4148 O O . ALA D 1 103 ? 12.921 -7.382 -52.847 1.00 42.30 101 ALA D O 1
ATOM 4150 N N . ARG D 1 104 ? 12.102 -5.333 -53.293 1.00 48.97 102 ARG D N 1
ATOM 4151 C CA . ARG D 1 104 ? 10.732 -5.663 -52.905 1.00 47.77 102 ARG D CA 1
ATOM 4152 C C . ARG D 1 104 ? 10.191 -6.865 -53.674 1.00 47.08 102 ARG D C 1
ATOM 4153 O O . ARG D 1 104 ? 9.439 -7.673 -53.128 1.00 47.78 102 ARG D O 1
ATOM 4161 N N . GLY D 1 105 ? 10.579 -6.977 -54.941 1.00 42.25 103 GLY D N 1
ATOM 4162 C CA . GLY D 1 105 ? 10.111 -8.053 -55.795 1.00 40.14 103 GLY D CA 1
ATOM 4163 C C . GLY D 1 105 ? 10.529 -9.448 -55.354 1.00 38.77 103 GLY D C 1
ATOM 4164 O O . GLY D 1 105 ? 9.976 -10.443 -55.820 1.00 34.25 103 GLY D O 1
ATOM 4165 N N . LYS D 1 106 ? 11.510 -9.529 -54.461 1.00 28.90 104 LYS D N 1
ATOM 4166 C CA . LYS D 1 106 ? 11.980 -10.823 -53.979 1.00 29.07 104 LYS D CA 1
ATOM 4167 C C . LYS D 1 106 ? 11.824 -10.923 -52.455 1.00 31.79 104 LYS D C 1
ATOM 4168 O O . LYS D 1 106 ? 12.512 -11.698 -51.790 1.00 30.81 104 LYS D O 1
ATOM 4174 N N . THR D 1 107 ? 10.906 -10.138 -51.905 1.00 32.15 105 THR D N 1
ATOM 4175 C CA . THR D 1 107 ? 10.664 -10.157 -50.467 1.00 30.41 105 THR D CA 1
ATOM 4176 C C . THR D 1 107 ? 9.343 -10.841 -50.097 1.00 34.31 105 THR D C 1
ATOM 4177 O O . THR D 1 107 ? 8.290 -10.533 -50.660 1.00 38.95 105 THR D O 1
ATOM 4181 N N . MET D 1 108 ? 9.406 -11.776 -49.156 1.00 30.78 106 MET D N 1
ATOM 4182 C CA . MET D 1 108 ? 8.204 -12.404 -48.612 1.00 28.04 106 MET D CA 1
ATOM 4183 C C . MET D 1 108 ? 8.269 -12.435 -47.088 1.00 27.49 106 MET D C 1
ATOM 4184 O O . MET D 1 108 ? 9.336 -12.220 -46.501 1.00 23.28 106 MET D O 1
ATOM 4189 N N . LEU D 1 109 ? 7.124 -12.691 -46.452 1.00 22.38 107 LEU D N 1
ATOM 4190 C CA . LEU D 1 109 ? 7.056 -12.804 -45.002 1.00 21.58 107 LEU D CA 1
ATOM 4191 C C . LEU D 1 109 ? 7.644 -14.128 -44.570 1.00 28.58 107 LEU D C 1
ATOM 4192 O O . LEU D 1 109 ? 7.387 -15.162 -45.190 1.00 29.02 107 LEU D O 1
ATOM 4197 N N . PHE D 1 110 ? 8.425 -14.092 -43.497 1.00 30.40 108 PHE D N 1
ATOM 4198 C CA . PHE D 1 110 ? 8.941 -15.308 -42.891 1.00 28.11 108 PHE D CA 1
ATOM 4199 C C . PHE D 1 110 ? 7.804 -16.284 -42.603 1.00 25.28 108 PHE D C 1
ATOM 4200 O O . PHE D 1 110 ? 7.908 -17.469 -42.901 1.00 20.92 108 PHE D O 1
ATOM 4208 N N . GLY D 1 111 ? 6.717 -15.782 -42.021 1.00 23.74 109 GLY D N 1
ATOM 4209 C CA . GLY D 1 111 ? 5.606 -16.640 -41.652 1.00 21.05 109 GLY D CA 1
ATOM 4210 C C . GLY D 1 111 ? 4.594 -16.865 -42.770 1.00 28.74 109 GLY D C 1
ATOM 4211 O O . GLY D 1 111 ? 3.474 -17.302 -42.521 1.00 29.79 109 GLY D O 1
ATOM 4212 N N . HIS D 1 112 ? 4.992 -16.572 -44.001 1.00 28.41 110 HIS D N 1
ATOM 4213 C CA . HIS D 1 112 ? 4.067 -16.603 -45.131 1.00 25.19 110 HIS D CA 1
ATOM 4214 C C . HIS D 1 112 ? 3.182 -17.850 -45.209 1.00 30.59 110 HIS D C 1
ATOM 4215 O O . HIS D 1 112 ? 2.034 -17.772 -45.649 1.00 27.56 110 HIS D O 1
ATOM 4222 N N . TRP D 1 113 ? 3.716 -18.995 -44.796 1.00 30.23 111 TRP D N 1
ATOM 4223 C CA . TRP D 1 113 ? 2.998 -20.262 -44.922 1.00 34.72 111 TRP D CA 1
ATOM 4224 C C . TRP D 1 113 ? 2.209 -20.638 -43.669 1.00 38.86 111 TRP D C 1
ATOM 4225 O O . TRP D 1 113 ? 1.702 -21.753 -43.563 1.00 46.04 111 TRP D O 1
ATOM 4236 N N . LEU D 1 114 ? 2.110 -19.713 -42.721 1.00 38.77 112 LEU D N 1
ATOM 4237 C CA . LEU D 1 114 ? 1.349 -19.948 -41.498 1.00 40.61 112 LEU D CA 1
ATOM 4238 C C . LEU D 1 114 ? -0.068 -19.380 -41.611 1.00 48.03 112 LEU D C 1
ATOM 4239 O O . LEU D 1 114 ? -0.357 -18.592 -42.513 1.00 40.57 112 LEU D O 1
ATOM 4244 N N . ASP D 1 115 ? -0.947 -19.786 -40.696 1.00 58.73 113 ASP D N 1
ATOM 4245 C CA . ASP D 1 115 ? -2.317 -19.271 -40.666 1.00 64.54 113 ASP D CA 1
ATOM 4246 C C . ASP D 1 115 ? -2.338 -17.764 -40.420 1.00 61.38 113 ASP D C 1
ATOM 4247 O O . ASP D 1 115 ? -3.026 -17.021 -41.120 1.00 61.93 113 ASP D O 1
ATOM 4252 N N . SER D 1 116 ? -1.586 -17.319 -39.418 1.00 55.41 114 SER D N 1
ATOM 4253 C CA . SER D 1 116 ? -1.376 -15.894 -39.206 1.00 49.67 114 SER D CA 1
ATOM 4254 C C . SER D 1 116 ? 0.061 -15.575 -39.566 1.00 46.28 114 SER D C 1
ATOM 4255 O O . SER D 1 116 ? 0.990 -16.080 -38.940 1.00 45.56 114 SER D O 1
ATOM 4258 N N . LYS D 1 117 ? 0.236 -14.731 -40.575 1.00 46.55 115 LYS D N 1
ATOM 4259 C CA . LYS D 1 117 ? 1.530 -14.572 -41.221 1.00 42.43 115 LYS D CA 1
ATOM 4260 C C . LYS D 1 117 ? 2.598 -13.873 -40.380 1.00 43.90 115 LYS D C 1
ATOM 4261 O O . LYS D 1 117 ? 3.774 -14.196 -40.498 1.00 48.43 115 LYS D O 1
ATOM 4267 N N . GLU D 1 118 ? 2.202 -12.925 -39.537 1.00 35.73 116 GLU D N 1
ATOM 4268 C CA . GLU D 1 118 ? 3.180 -12.135 -38.789 1.00 37.33 116 GLU D CA 1
ATOM 4269 C C . GLU D 1 118 ? 3.875 -12.917 -37.670 1.00 38.22 116 GLU D C 1
ATOM 4270 O O . GLU D 1 118 ? 3.241 -13.699 -36.953 1.00 32.43 116 GLU D O 1
ATOM 4276 N N . ILE D 1 119 ? 5.180 -12.694 -37.531 1.00 25.77 117 ILE D N 1
ATOM 4277 C CA . ILE D 1 119 ? 5.915 -13.154 -36.365 1.00 28.06 117 ILE D CA 1
ATOM 4278 C C . ILE D 1 119 ? 5.962 -12.016 -35.357 1.00 29.36 117 ILE D C 1
ATOM 4279 O O . ILE D 1 119 ? 6.663 -11.031 -35.574 1.00 27.44 117 ILE D O 1
ATOM 4284 N N . PRO D 1 120 ? 5.196 -12.139 -34.260 1.00 29.51 118 PRO D N 1
ATOM 4285 C CA . PRO D 1 120 ? 5.101 -11.098 -33.232 1.00 26.87 118 PRO D CA 1
ATOM 4286 C C . PRO D 1 120 ? 6.474 -10.682 -32.707 1.00 27.61 118 PRO D C 1
ATOM 4287 O O . PRO D 1 120 ? 7.381 -11.506 -32.646 1.00 31.31 118 PRO D O 1
ATOM 4291 N N . ASP D 1 121 ? 6.610 -9.415 -32.333 1.00 23.97 119 ASP D N 1
ATOM 4292 C CA . ASP D 1 121 ? 7.846 -8.891 -31.752 1.00 22.69 119 ASP D CA 1
ATOM 4293 C C . ASP D 1 121 ? 7.882 -9.175 -30.254 1.00 22.53 119 ASP D C 1
ATOM 4294 O O . ASP D 1 121 ? 7.019 -8.695 -29.516 1.00 24.21 119 ASP D O 1
ATOM 4299 N N . PRO D 1 122 ? 8.882 -9.959 -29.800 1.00 17.65 120 PRO D N 1
ATOM 4300 C CA . PRO D 1 122 ? 9.046 -10.361 -28.395 1.00 20.64 120 PRO D CA 1
ATOM 4301 C C . PRO D 1 122 ? 9.896 -9.397 -27.572 1.00 26.28 120 PRO D C 1
ATOM 4302 O O . PRO D 1 122 ? 9.984 -9.564 -26.357 1.00 29.37 120 PRO D O 1
ATOM 4306 N N . TYR D 1 123 ? 10.525 -8.422 -28.218 1.00 26.73 121 TYR D N 1
ATOM 4307 C CA . TYR D 1 123 ? 11.486 -7.560 -27.536 1.00 20.98 121 TYR D CA 1
ATOM 4308 C C . TYR D 1 123 ? 10.885 -6.907 -26.295 1.00 25.42 121 TYR D C 1
ATOM 4309 O O . TYR D 1 123 ? 9.817 -6.292 -26.356 1.00 26.01 121 TYR D O 1
ATOM 4318 N N . ARG D 1 124 ? 11.590 -7.052 -25.176 1.00 27.74 122 ARG D N 1
ATOM 4319 C CA . ARG D 1 124 ? 11.209 -6.439 -23.909 1.00 20.43 122 ARG D CA 1
ATOM 4320 C C . ARG D 1 124 ? 10.126 -7.226 -23.185 1.00 26.44 122 ARG D C 1
ATOM 4321 O O . ARG D 1 124 ? 9.701 -6.842 -22.098 1.00 28.61 122 ARG D O 1
ATOM 4329 N N . MET D 1 125 ? 9.693 -8.334 -23.776 1.00 24.91 123 MET D N 1
ATOM 4330 C CA . MET D 1 125 ? 8.639 -9.145 -23.168 1.00 25.79 123 MET D CA 1
ATOM 4331 C C . MET D 1 125 ? 9.189 -10.332 -22.385 1.00 31.31 123 MET D C 1
ATOM 4332 O O . MET D 1 125 ? 10.388 -10.593 -22.395 1.00 30.32 123 MET D O 1
ATOM 4337 N N . SER D 1 126 ? 8.305 -11.045 -21.699 1.00 35.64 124 SER D N 1
ATOM 4338 C CA . SER D 1 126 ? 8.729 -12.119 -20.810 1.00 30.68 124 SER D CA 1
ATOM 4339 C C . SER D 1 126 ? 8.955 -13.415 -21.576 1.00 24.89 124 SER D C 1
ATOM 4340 O O . SER D 1 126 ? 8.733 -13.479 -22.786 1.00 24.70 124 SER D O 1
ATOM 4343 N N . ASP D 1 127 ? 9.392 -14.449 -20.866 1.00 28.94 125 ASP D N 1
ATOM 4344 C CA . ASP D 1 127 ? 9.824 -15.695 -21.497 1.00 34.92 125 ASP D CA 1
ATOM 4345 C C . ASP D 1 127 ? 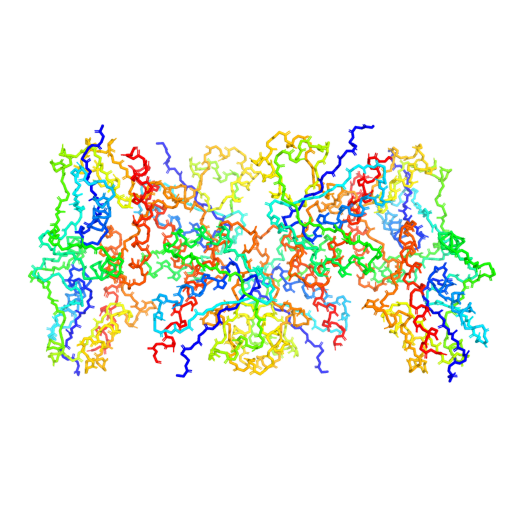8.744 -16.418 -22.309 1.00 37.12 125 ASP D C 1
ATOM 4346 O O . ASP D 1 127 ? 9.054 -17.031 -23.330 1.00 37.27 125 ASP D O 1
ATOM 4351 N N . GLU D 1 128 ? 7.491 -16.360 -21.855 1.00 36.52 126 GLU D N 1
ATOM 4352 C CA . GLU D 1 128 ? 6.383 -16.996 -22.578 1.00 35.32 126 GLU D CA 1
ATOM 4353 C C . GLU D 1 128 ? 6.217 -16.362 -23.953 1.00 35.26 126 GLU D C 1
ATOM 4354 O O . GLU D 1 128 ? 5.921 -17.044 -24.937 1.00 33.38 126 GLU D O 1
ATOM 4360 N N . ALA D 1 129 ? 6.405 -15.047 -24.016 1.00 30.87 127 ALA D N 1
ATOM 4361 C CA . ALA D 1 129 ? 6.408 -14.355 -25.296 1.00 27.95 127 ALA D CA 1
ATOM 4362 C C . ALA D 1 129 ? 7.501 -14.920 -26.211 1.00 27.43 127 ALA D C 1
ATOM 4363 O O . ALA D 1 129 ? 7.290 -15.109 -27.409 1.00 29.29 127 ALA D O 1
ATOM 4365 N N . PHE D 1 130 ? 8.670 -15.200 -25.646 1.00 24.31 128 PHE D N 1
ATOM 4366 C CA . PHE D 1 130 ? 9.755 -15.790 -26.434 1.00 28.43 128 PHE D CA 1
ATOM 4367 C C . PHE D 1 130 ? 9.528 -17.277 -26.738 1.00 27.67 128 PHE D C 1
ATOM 4368 O O . PHE D 1 130 ? 9.876 -17.759 -27.816 1.00 26.03 128 PHE D O 1
ATOM 4376 N N . ASP D 1 131 ? 8.948 -18.000 -25.785 1.00 32.34 129 ASP D N 1
ATOM 4377 C CA . ASP D 1 131 ? 8.559 -19.389 -26.010 1.00 29.48 129 ASP D CA 1
ATOM 4378 C C . ASP D 1 131 ? 7.674 -19.473 -27.244 1.00 30.00 129 ASP D C 1
ATOM 4379 O O . ASP D 1 131 ? 7.866 -20.335 -28.102 1.00 36.31 129 ASP D O 1
ATOM 4384 N N . SER D 1 132 ? 6.699 -18.569 -27.323 1.00 32.49 130 SER D N 1
ATOM 4385 C CA . SER D 1 132 ? 5.704 -18.586 -28.395 1.00 35.04 130 SER D CA 1
ATOM 4386 C C . SER D 1 132 ? 6.278 -18.160 -29.742 1.00 32.37 130 SER D C 1
ATOM 4387 O O . SER D 1 132 ? 5.983 -18.764 -30.770 1.00 30.65 130 SER D O 1
ATOM 4390 N N . VAL D 1 133 ? 7.085 -17.106 -29.743 1.00 35.62 131 VAL D N 1
ATOM 4391 C CA . VAL D 1 133 ? 7.676 -16.640 -30.987 1.00 36.70 131 VAL D CA 1
ATOM 4392 C C . VAL D 1 133 ? 8.645 -17.685 -31.535 1.00 35.66 131 VAL D C 1
ATOM 4393 O O . VAL D 1 133 ? 8.805 -17.811 -32.748 1.00 34.35 131 VAL D O 1
ATOM 4397 N N . TYR D 1 134 ? 9.275 -18.447 -30.643 1.00 33.25 132 TYR D N 1
ATOM 4398 C CA . TYR D 1 134 ? 10.178 -19.501 -31.088 1.00 29.38 132 TYR D CA 1
ATOM 4399 C C . TYR D 1 134 ? 9.401 -20.568 -31.854 1.00 32.94 132 TYR D C 1
ATOM 4400 O O . TYR D 1 134 ? 9.765 -20.934 -32.972 1.00 36.11 132 TYR D O 1
ATOM 4409 N N . GLN D 1 135 ? 8.321 -21.051 -31.253 1.00 35.30 133 GLN D N 1
ATOM 4410 C CA . GLN D 1 135 ? 7.512 -22.085 -31.877 1.00 36.18 133 GLN D CA 1
ATOM 4411 C C . GLN D 1 135 ? 6.990 -21.620 -33.225 1.00 33.10 133 GLN D C 1
ATOM 4412 O O . GLN D 1 135 ? 6.974 -22.386 -34.193 1.00 32.43 133 GLN D O 1
ATOM 4418 N N . LEU D 1 136 ? 6.561 -20.364 -33.292 1.00 26.48 134 LEU D N 1
ATOM 4419 C CA . LEU D 1 136 ? 6.072 -19.817 -34.554 1.00 32.10 134 LEU D CA 1
ATOM 4420 C C . LEU D 1 136 ? 7.186 -19.750 -35.594 1.00 31.65 134 LEU D C 1
ATOM 4421 O O . LEU D 1 136 ? 6.965 -20.033 -36.771 1.00 28.69 134 LEU D O 1
ATOM 4426 N N . LEU D 1 137 ? 8.377 -19.353 -35.157 1.00 30.20 135 LEU D N 1
ATOM 4427 C CA . LEU D 1 137 ? 9.526 -19.297 -36.047 1.00 28.72 135 LEU D CA 1
ATOM 4428 C C . LEU D 1 137 ? 9.864 -20.691 -36.541 1.00 21.34 135 LEU D C 1
ATOM 4429 O O . LEU D 1 137 ? 10.167 -20.892 -37.715 1.00 22.83 135 LEU D O 1
ATOM 4434 N N . GLU D 1 138 ? 9.812 -21.663 -35.642 1.00 25.62 136 GLU D N 1
ATOM 4435 C CA . GLU D 1 138 ? 10.147 -23.026 -36.018 1.00 27.35 136 GLU D CA 1
ATOM 4436 C C . GLU D 1 138 ? 9.187 -23.545 -37.071 1.00 29.53 136 GLU D C 1
ATOM 4437 O O . GLU D 1 138 ? 9.615 -24.075 -38.094 1.00 36.72 136 GLU D O 1
ATOM 4443 N N . GLN D 1 139 ? 7.891 -23.384 -36.828 1.00 25.67 137 GLN D N 1
ATOM 4444 C CA . GLN D 1 139 ? 6.897 -23.878 -37.767 1.00 35.42 137 GLN D CA 1
ATOM 4445 C C . GLN D 1 139 ? 7.025 -23.179 -39.120 1.00 38.29 137 GLN D C 1
ATOM 4446 O O . GLN D 1 139 ? 6.955 -23.823 -40.166 1.00 38.71 137 GLN D O 1
ATOM 4452 N N . ALA D 1 140 ? 7.227 -21.866 -39.101 1.00 34.16 138 ALA D N 1
ATOM 4453 C CA . ALA D 1 140 ? 7.406 -21.121 -40.342 1.00 32.94 138 ALA D CA 1
ATOM 4454 C C . ALA D 1 140 ? 8.618 -21.641 -41.121 1.00 34.51 138 ALA D C 1
ATOM 4455 O O . ALA D 1 140 ? 8.567 -21.793 -42.347 1.00 30.89 138 ALA D O 1
ATOM 4457 N N . SER D 1 141 ? 9.696 -21.929 -40.393 1.00 41.41 139 SER D N 1
ATOM 4458 C CA . SER D 1 141 ? 10.938 -22.439 -40.979 1.00 40.02 139 SER D CA 1
ATOM 4459 C C . SER D 1 141 ? 10.772 -23.797 -41.644 1.00 38.45 139 SER D C 1
ATOM 4460 O O . SER D 1 141 ? 11.269 -24.016 -42.753 1.00 39.68 139 SER D O 1
ATOM 4463 N N . LYS D 1 142 ? 10.098 -24.715 -40.954 1.00 36.10 140 LYS D N 1
ATOM 4464 C CA . LYS D 1 142 ? 9.852 -26.050 -41.491 1.00 37.81 140 LYS D CA 1
ATOM 4465 C C . LYS D 1 142 ? 9.066 -25.993 -42.803 1.00 38.08 140 LYS D C 1
ATOM 4466 O O . LYS D 1 142 ? 9.351 -26.732 -43.748 1.00 42.28 140 LYS D O 1
ATOM 4472 N N . ARG D 1 143 ? 8.085 -25.101 -42.864 1.00 42.06 141 ARG D N 1
ATOM 4473 C CA . ARG D 1 143 ? 7.287 -24.954 -44.072 1.00 43.59 141 ARG D CA 1
ATOM 4474 C C . ARG D 1 143 ? 8.078 -24.287 -45.197 1.00 42.72 141 ARG D C 1
ATOM 4475 O O . ARG D 1 143 ? 7.915 -24.644 -46.366 1.00 47.90 141 ARG D O 1
ATOM 4483 N N . TRP D 1 144 ? 8.949 -23.343 -44.845 1.00 34.54 142 TRP D N 1
ATOM 4484 C CA . TRP D 1 144 ? 9.816 -22.716 -45.842 1.00 32.63 142 TRP D CA 1
ATOM 4485 C C . TRP D 1 144 ? 10.786 -23.717 -46.452 1.00 36.86 142 TRP D C 1
ATOM 4486 O O . TRP D 1 144 ? 10.962 -23.758 -47.673 1.00 34.21 142 TRP D O 1
ATOM 4497 N N . ALA D 1 145 ? 11.413 -24.523 -45.602 1.00 39.63 143 ALA D N 1
ATOM 4498 C CA . ALA D 1 145 ? 12.343 -25.539 -46.078 1.00 41.58 143 ALA D CA 1
ATOM 4499 C C . ALA D 1 145 ? 11.619 -26.496 -47.023 1.00 47.67 143 ALA D C 1
ATOM 4500 O O . ALA D 1 145 ? 12.130 -26.848 -48.087 1.00 51.41 143 ALA D O 1
ATOM 4502 N N . GLU D 1 146 ? 10.413 -26.892 -46.630 1.00 52.05 144 GLU D N 1
ATOM 4503 C CA . GLU D 1 146 ? 9.586 -27.787 -47.427 1.00 50.90 144 GLU D CA 1
ATOM 4504 C C . GLU D 1 146 ? 9.313 -27.213 -48.816 1.00 49.38 144 GLU D C 1
ATOM 4505 O O . GLU D 1 146 ? 9.429 -27.915 -49.817 1.00 48.21 144 GLU D O 1
ATOM 4511 N N . LYS D 1 147 ? 8.946 -25.937 -48.872 1.00 50.92 145 LYS D N 1
ATOM 4512 C CA . LYS D 1 147 ? 8.670 -25.278 -50.148 1.00 47.76 145 LYS D CA 1
ATOM 4513 C C . LYS D 1 147 ? 9.930 -25.142 -51.005 1.00 50.34 145 LYS D C 1
ATOM 4514 O O . LYS D 1 147 ? 9.855 -25.128 -52.234 1.00 51.89 145 LYS D O 1
ATOM 4520 N N . LEU D 1 148 ? 11.085 -25.036 -50.354 1.00 47.83 146 LEU D N 1
ATOM 4521 C CA . LEU D 1 148 ? 12.354 -24.893 -51.068 1.00 44.55 146 LEU D CA 1
ATOM 4522 C C . LEU D 1 148 ? 13.128 -26.207 -51.111 1.00 41.90 146 LEU D C 1
ATOM 4523 O O . LEU D 1 148 ? 14.314 -26.226 -51.439 1.00 48.75 146 LEU D O 1
ATOM 4528 N N . MET E 1 7 ? -62.262 -19.292 -0.385 1.00 54.77 5 MET E N 1
ATOM 4529 C CA . MET E 1 7 ? -62.208 -17.843 -0.201 1.00 60.41 5 MET E CA 1
ATOM 4530 C C . MET E 1 7 ? -62.779 -17.059 -1.389 1.00 68.10 5 MET E C 1
ATOM 4531 O O . MET E 1 7 ? -63.897 -16.542 -1.317 1.00 81.11 5 MET E O 1
ATOM 4536 N N . PHE E 1 8 ? -62.011 -16.962 -2.472 1.00 56.67 6 PHE E N 1
ATOM 4537 C CA . PHE E 1 8 ? -62.461 -16.260 -3.674 1.00 53.05 6 PHE E CA 1
ATOM 4538 C C . PHE E 1 8 ? -63.210 -17.197 -4.619 1.00 45.64 6 PHE E C 1
ATOM 4539 O O . PHE E 1 8 ? -62.599 -17.906 -5.419 1.00 46.82 6 PHE E O 1
ATOM 4547 N N . ASP E 1 9 ? -64.533 -17.187 -4.535 1.00 36.26 7 ASP E N 1
ATOM 4548 C CA . ASP E 1 9 ? -65.339 -18.154 -5.270 1.00 43.12 7 ASP E CA 1
ATOM 4549 C C . ASP E 1 9 ? -66.043 -17.509 -6.453 1.00 38.92 7 ASP E C 1
ATOM 4550 O O . ASP E 1 9 ? -66.473 -18.195 -7.381 1.00 42.15 7 ASP E O 1
ATOM 4555 N N . SER E 1 10 ? -66.170 -16.188 -6.403 1.00 33.71 8 SER E N 1
ATOM 4556 C CA . SER E 1 10 ? -66.781 -15.428 -7.484 1.00 35.13 8 SER E CA 1
ATOM 4557 C C . SER E 1 10 ? -65.745 -14.482 -8.082 1.00 32.23 8 SER E C 1
ATOM 4558 O O . SER E 1 10 ? -64.961 -13.871 -7.351 1.00 27.97 8 SER E O 1
ATOM 4561 N N . ILE E 1 11 ? -65.737 -14.367 -9.406 1.00 26.53 9 ILE E N 1
ATOM 4562 C CA . ILE E 1 11 ? -64.812 -13.462 -10.083 1.00 25.12 9 ILE E CA 1
ATOM 4563 C C . ILE E 1 11 ? -65.514 -12.589 -11.118 1.00 24.76 9 ILE E C 1
ATOM 4564 O O . ILE E 1 11 ? -66.255 -13.086 -11.982 1.00 22.83 9 ILE E O 1
ATOM 4569 N N . LEU E 1 12 ? -65.268 -11.285 -11.027 1.00 17.53 10 LEU E N 1
ATOM 4570 C CA . LEU E 1 12 ? -65.786 -10.328 -11.997 1.00 18.92 10 LEU E CA 1
ATOM 4571 C C . LEU E 1 12 ? -64.636 -9.794 -12.843 1.00 21.59 10 LEU E C 1
ATOM 4572 O O . LEU E 1 12 ? -63.772 -9.073 -12.339 1.00 25.18 10 LEU E O 1
ATOM 4577 N N . VAL E 1 13 ? -64.619 -10.154 -14.126 1.00 16.71 11 VAL E N 1
ATOM 4578 C CA . VAL E 1 13 ? -63.609 -9.650 -15.057 1.00 16.39 11 VAL E CA 1
ATOM 4579 C C . VAL E 1 13 ? -64.040 -8.320 -15.695 1.00 16.56 11 VAL E C 1
ATOM 4580 O O . VAL E 1 13 ? -65.127 -8.205 -16.262 1.00 19.61 11 VAL E O 1
ATOM 4584 N N . ILE E 1 14 ? -63.180 -7.316 -15.611 1.00 14.59 12 ILE E N 1
ATOM 4585 C CA . ILE E 1 14 ? -63.562 -5.971 -16.021 1.00 15.76 12 ILE E CA 1
ATOM 4586 C C . ILE E 1 14 ? -62.613 -5.306 -17.023 1.00 14.97 12 ILE E C 1
ATOM 4587 O O . ILE E 1 14 ? -61.401 -5.239 -16.796 1.00 16.20 12 ILE E O 1
ATOM 4592 N N . CYS E 1 15 ? -63.170 -4.801 -18.125 1.00 17.44 13 CYS E N 1
ATOM 4593 C CA . CYS E 1 15 ? -62.420 -3.913 -19.010 1.00 10.55 13 CYS E CA 1
ATOM 4594 C C . CYS E 1 15 ? -63.192 -2.615 -19.231 1.00 14.09 13 CYS E C 1
ATOM 4595 O O . CYS E 1 15 ? -63.844 -2.109 -18.322 1.00 15.41 13 CYS E O 1
ATOM 4598 N N . THR E 1 16 ? -63.117 -2.069 -20.436 1.00 14.47 14 THR E N 1
ATOM 4599 C CA . THR E 1 16 ? -63.803 -0.815 -20.712 1.00 18.36 14 THR E CA 1
ATOM 4600 C C . THR E 1 16 ? -65.130 -1.011 -21.430 1.00 14.82 14 THR E C 1
ATOM 4601 O O . THR E 1 16 ? -66.182 -0.675 -20.899 1.00 22.94 14 THR E O 1
ATOM 4605 N N . GLY E 1 17 ? -65.082 -1.557 -22.640 1.00 15.34 15 GLY E N 1
ATOM 4606 C CA . GLY E 1 17 ? -66.300 -1.746 -23.398 1.00 14.86 15 GLY E CA 1
ATOM 4607 C C . GLY E 1 17 ? -67.039 -3.026 -23.042 1.00 10.55 15 GLY E C 1
ATOM 4608 O O . GLY E 1 17 ? -68.216 -3.170 -23.367 1.00 11.97 15 GLY E O 1
ATOM 4609 N N . ASN E 1 18 ? -66.346 -3.954 -22.383 1.00 10.16 16 ASN E N 1
ATOM 4610 C CA . ASN E 1 18 ? -66.897 -5.289 -22.117 1.00 12.45 16 ASN E CA 1
ATOM 4611 C C . ASN E 1 18 ? -67.298 -5.962 -23.430 1.00 16.86 16 ASN E C 1
ATOM 4612 O O . ASN E 1 18 ? -68.287 -6.685 -23.496 1.00 23.63 16 ASN E O 1
ATOM 4617 N N . ILE E 1 19 ? -66.519 -5.711 -24.480 1.00 14.51 17 ILE E N 1
ATOM 4618 C CA . ILE E 1 19 ? -66.767 -6.349 -25.766 1.00 10.12 17 ILE E CA 1
ATOM 4619 C C . ILE E 1 19 ? -65.510 -7.004 -26.352 1.00 14.93 17 ILE E C 1
ATOM 4620 O O . ILE E 1 19 ? -65.605 -7.853 -27.240 1.00 19.80 17 ILE E O 1
ATOM 4625 N N . CYS E 1 20 ? -64.338 -6.626 -25.842 1.00 14.54 18 CYS E N 1
ATOM 4626 C CA . CYS E 1 20 ? -63.084 -7.236 -26.281 1.00 16.58 18 CYS E CA 1
ATOM 4627 C C . CYS E 1 20 ? -62.389 -8.042 -25.181 1.00 20.77 18 CYS E C 1
ATOM 4628 O O . CYS E 1 20 ? -62.450 -9.264 -25.184 1.00 23.23 18 CYS E O 1
ATOM 4631 N N . ARG E 1 21 ? -61.739 -7.358 -24.240 1.00 17.48 19 ARG E N 1
ATOM 4632 C CA . ARG E 1 21 ? -60.875 -8.038 -23.266 1.00 18.94 19 ARG E CA 1
ATOM 4633 C C . ARG E 1 21 ? -61.608 -8.886 -22.232 1.00 13.73 19 ARG E C 1
ATOM 4634 O O . ARG E 1 21 ? -61.330 -10.082 -22.101 1.00 17.31 19 ARG E O 1
ATOM 4642 N N . SER E 1 22 ? -62.523 -8.283 -21.481 1.00 9.39 20 SER E N 1
ATOM 4643 C CA . SER E 1 22 ? -63.169 -9.042 -20.399 1.00 11.97 20 SER E CA 1
ATOM 4644 C C . SER E 1 22 ? -63.967 -10.278 -20.874 1.00 9.04 20 SER E C 1
ATOM 4645 O O . SER E 1 22 ? -63.914 -11.327 -20.235 1.00 15.09 20 SER E O 1
ATOM 4648 N N . PRO E 1 23 ? -64.662 -10.185 -22.021 1.00 17.99 21 PRO E N 1
ATOM 4649 C CA . PRO E 1 23 ? -65.367 -11.394 -22.477 1.00 17.24 21 PRO E CA 1
ATOM 4650 C C . PRO E 1 23 ? -64.394 -12.552 -22.686 1.00 19.49 21 PRO E C 1
ATOM 4651 O O . PRO E 1 23 ? -64.724 -13.714 -22.449 1.00 20.22 21 PRO E O 1
ATOM 4655 N N . ILE E 1 24 ? -63.195 -12.218 -23.142 1.00 20.81 22 ILE E N 1
ATOM 4656 C CA . ILE E 1 24 ? -62.173 -13.214 -23.425 1.00 17.47 22 ILE E CA 1
ATOM 4657 C C . ILE E 1 24 ? -61.556 -13.751 -22.131 1.00 16.12 22 ILE E C 1
ATOM 4658 O O . ILE E 1 24 ? -61.451 -14.962 -21.939 1.00 23.98 22 ILE E O 1
ATOM 4663 N N . GLY E 1 25 ? -61.177 -12.845 -21.237 1.00 13.38 23 GLY E N 1
ATOM 4664 C CA . GLY E 1 25 ? -60.654 -13.230 -19.930 1.00 22.74 23 GLY E CA 1
ATOM 4665 C C . GLY E 1 25 ? -61.662 -14.049 -19.136 1.00 21.01 23 GLY E C 1
ATOM 4666 O O . GLY E 1 25 ? -61.317 -15.041 -18.500 1.00 18.70 23 GLY E O 1
ATOM 4667 N N . GLU E 1 26 ? -62.923 -13.635 -19.186 1.00 20.19 24 GLU E N 1
ATOM 4668 C CA . GLU E 1 26 ? -64.006 -14.401 -18.582 1.00 21.29 24 GLU E CA 1
ATOM 4669 C C . GLU E 1 26 ? -64.010 -15.850 -19.063 1.00 22.14 24 GLU E C 1
ATOM 4670 O O . GLU E 1 26 ? -63.995 -16.779 -18.253 1.00 22.52 24 GLU E O 1
ATOM 4676 N N . ARG E 1 27 ? -64.018 -16.041 -20.381 1.00 19.24 25 ARG E N 1
ATOM 4677 C CA . ARG E 1 27 ? -64.153 -17.387 -20.947 1.00 25.66 25 ARG E CA 1
ATOM 4678 C C . ARG E 1 27 ? -62.900 -18.242 -20.745 1.00 22.92 25 ARG E C 1
ATOM 4679 O O . ARG E 1 27 ? -62.995 -19.444 -20.506 1.00 22.05 25 ARG E O 1
ATOM 4687 N N . LEU E 1 28 ? -61.728 -17.623 -20.845 1.00 18.47 26 LEU E N 1
ATOM 4688 C CA . LEU E 1 28 ? -60.495 -18.326 -20.518 1.00 22.61 26 LEU E CA 1
ATOM 4689 C C . LEU E 1 28 ? -60.570 -18.857 -19.085 1.00 22.36 26 LEU E C 1
ATOM 4690 O O . LEU E 1 28 ? -60.353 -20.050 -18.837 1.00 25.44 26 LEU E O 1
ATOM 4695 N N . LEU E 1 29 ? -60.901 -17.977 -18.145 1.00 23.45 27 LEU E N 1
ATOM 4696 C CA . LEU E 1 29 ? -60.947 -18.361 -16.735 1.00 22.50 27 LEU E CA 1
ATOM 4697 C C . LEU E 1 29 ? -61.984 -19.441 -16.427 1.00 29.21 27 LEU E C 1
ATOM 4698 O O . LEU E 1 29 ? -61.750 -20.285 -15.563 1.00 31.96 27 LEU E O 1
ATOM 4703 N N . ARG E 1 30 ? -63.121 -19.422 -17.123 1.00 29.12 28 ARG E N 1
ATOM 4704 C CA . ARG E 1 30 ? -64.152 -20.442 -16.909 1.00 30.00 28 ARG E CA 1
ATOM 4705 C C . ARG E 1 30 ? -63.618 -21.805 -17.319 1.00 36.09 28 ARG E C 1
ATOM 4706 O O . ARG E 1 30 ? -63.816 -22.802 -16.630 1.00 43.56 28 ARG E O 1
ATOM 4714 N N . ARG E 1 31 ? -62.947 -21.822 -18.461 1.00 39.43 29 ARG E N 1
ATOM 4715 C CA . ARG E 1 31 ? -62.218 -22.975 -18.965 1.00 36.40 29 ARG E CA 1
ATOM 4716 C C . ARG E 1 31 ? -61.369 -23.627 -17.868 1.00 35.21 29 ARG E C 1
ATOM 4717 O O . ARG E 1 31 ? -61.380 -24.844 -17.693 1.00 41.18 29 ARG E O 1
ATOM 4725 N N . LEU E 1 32 ? -60.627 -22.799 -17.139 1.00 35.74 30 LEU E N 1
ATOM 4726 C CA . LEU E 1 32 ? -59.615 -23.264 -16.195 1.00 29.88 30 LEU E CA 1
ATOM 4727 C C . LEU E 1 32 ? -60.174 -23.526 -14.797 1.00 33.71 30 LEU E C 1
ATOM 4728 O O . LEU E 1 32 ? -59.688 -24.401 -14.085 1.00 31.45 30 LEU E O 1
ATOM 4733 N N . LEU E 1 33 ? -61.186 -22.756 -14.408 1.00 34.77 31 LEU E N 1
ATOM 4734 C CA . LEU E 1 33 ? -61.819 -22.904 -13.102 1.00 40.91 31 LEU E CA 1
ATOM 4735 C C . LEU E 1 33 ? -63.338 -23.063 -13.262 1.00 45.90 31 LEU E C 1
ATOM 4736 O O . LEU E 1 33 ? -64.100 -22.125 -13.017 1.00 41.32 31 LEU E O 1
ATOM 4741 N N . PRO E 1 34 ? -63.777 -24.266 -13.667 1.00 48.24 32 PRO E N 1
ATOM 4742 C CA . PRO E 1 34 ? -65.157 -24.563 -14.080 1.00 47.91 32 PRO E CA 1
ATOM 4743 C C . PRO E 1 34 ? -66.199 -24.494 -12.960 1.00 47.53 32 PRO E C 1
ATOM 4744 O O . PRO E 1 34 ? -67.395 -24.434 -13.248 1.00 43.75 32 PRO E O 1
ATOM 4748 N N . SER E 1 35 ? -65.765 -24.508 -11.707 1.00 50.97 33 SER E N 1
ATOM 4749 C CA . SER E 1 35 ? -66.709 -24.572 -10.598 1.00 52.46 33 SER E CA 1
ATOM 4750 C C . SER E 1 35 ? -67.025 -23.199 -10.018 1.00 49.62 33 SER E C 1
ATOM 4751 O O . SER E 1 35 ? -67.815 -23.082 -9.081 1.00 51.16 33 SER E O 1
ATOM 4754 N N . LYS E 1 36 ? -66.412 -22.162 -10.578 1.00 46.34 34 LYS E N 1
ATOM 4755 C CA . LYS E 1 36 ? -66.581 -20.816 -10.046 1.00 40.33 34 LYS E CA 1
ATOM 4756 C C . LYS E 1 36 ? -67.556 -19.983 -10.866 1.00 34.87 34 LYS E C 1
ATOM 4757 O O . LYS E 1 36 ? -67.713 -20.199 -12.066 1.00 38.18 34 LYS E O 1
ATOM 4763 N N . LYS E 1 37 ? -68.203 -19.026 -10.203 1.00 28.54 35 LYS E N 1
ATOM 4764 C CA . LYS E 1 37 ? -69.056 -18.052 -10.879 1.00 34.66 35 LYS E CA 1
ATOM 4765 C C . LYS E 1 37 ? -68.208 -16.926 -11.456 1.00 33.21 35 LYS E C 1
ATOM 4766 O O . LYS E 1 37 ? -67.671 -16.101 -10.717 1.00 36.59 35 LYS E O 1
ATOM 4772 N N . ILE E 1 38 ? -68.086 -16.895 -12.778 1.00 34.38 36 ILE E N 1
ATOM 4773 C CA . ILE E 1 38 ? -67.200 -15.938 -13.433 1.00 23.05 36 ILE E CA 1
ATOM 4774 C C . ILE E 1 38 ? -67.907 -15.119 -14.501 1.00 25.03 36 ILE E C 1
ATOM 4775 O O . ILE E 1 38 ? -68.333 -15.647 -15.524 1.00 27.78 36 ILE E O 1
ATOM 4780 N N . ASN E 1 39 ? -68.019 -13.818 -14.260 1.00 23.83 37 ASN E N 1
ATOM 4781 C CA . ASN E 1 39 ? -68.668 -12.923 -15.203 1.00 18.16 37 ASN E CA 1
ATOM 4782 C C . ASN E 1 39 ? -67.817 -11.693 -15.488 1.00 17.83 37 ASN E C 1
ATOM 4783 O O . ASN E 1 39 ? -66.690 -11.600 -15.022 1.00 14.38 37 ASN E O 1
ATOM 4788 N N . SER E 1 40 ? -68.355 -10.756 -16.259 1.00 15.04 38 SER E N 1
ATOM 4789 C CA . SER E 1 40 ? -67.561 -9.651 -16.758 1.00 16.51 38 SER E CA 1
ATOM 4790 C C . SER E 1 40 ? -68.424 -8.435 -17.027 1.00 16.63 38 SER E C 1
ATOM 4791 O O . SER E 1 40 ? -69.619 -8.548 -17.253 1.00 19.92 38 SER E O 1
ATOM 4794 N N . ALA E 1 41 ? -67.806 -7.266 -16.982 1.00 18.10 39 ALA E N 1
ATOM 4795 C CA . ALA E 1 41 ? -68.512 -6.013 -17.201 1.00 15.64 39 ALA E CA 1
ATOM 4796 C C . ALA E 1 41 ? -67.488 -4.957 -17.594 1.00 16.03 39 ALA E C 1
ATOM 4797 O O . ALA E 1 41 ? -66.285 -5.240 -17.653 1.00 14.77 39 ALA E O 1
ATOM 4799 N N . GLY E 1 42 ? -67.951 -3.744 -17.858 1.00 17.02 40 GLY E N 1
ATOM 4800 C CA . GLY E 1 42 ? -67.061 -2.716 -18.356 1.00 12.92 40 GLY E CA 1
ATOM 4801 C C . GLY E 1 42 ? -67.373 -1.329 -17.846 1.00 13.44 40 GLY E C 1
ATOM 4802 O O . GLY E 1 42 ? -68.541 -0.943 -17.706 1.00 17.23 40 GLY E O 1
ATOM 4803 N N . VAL E 1 43 ? -66.323 -0.565 -17.569 1.00 13.22 41 VAL E N 1
ATOM 4804 C CA . VAL E 1 43 ? -66.511 0.762 -17.001 1.00 14.88 41 VAL E CA 1
ATOM 4805 C C . VAL E 1 43 ? -67.015 1.755 -18.045 1.00 19.57 41 VAL E C 1
ATOM 4806 O O . VAL E 1 43 ? -67.450 2.850 -17.698 1.00 24.44 41 VAL E O 1
ATOM 4810 N N . GLY E 1 44 ? -66.955 1.371 -19.322 1.00 14.94 42 GLY E N 1
ATOM 4811 C CA . GLY E 1 44 ? -67.552 2.162 -20.388 1.00 14.79 42 GLY E CA 1
ATOM 4812 C C . GLY E 1 44 ? -68.322 1.254 -21.326 1.00 16.87 42 GLY E C 1
ATOM 4813 O O . GLY E 1 44 ? -68.156 1.303 -22.543 1.00 15.69 42 GLY E O 1
ATOM 4814 N N . ALA E 1 45 ? -69.173 0.414 -20.753 1.00 12.28 43 ALA E N 1
ATOM 4815 C CA . ALA E 1 45 ? -69.680 -0.737 -21.485 1.00 19.39 43 ALA E CA 1
ATOM 4816 C C . ALA E 1 45 ? -70.613 -0.378 -22.629 1.00 17.51 43 ALA E C 1
ATOM 4817 O O . ALA E 1 45 ? -71.351 0.602 -22.564 1.00 19.39 43 ALA E O 1
ATOM 4819 N N . LEU E 1 46 ? -70.555 -1.181 -23.684 1.00 16.37 44 LEU E N 1
ATOM 4820 C CA . LEU E 1 46 ? -71.547 -1.115 -24.751 1.00 19.62 44 LEU E CA 1
ATOM 4821 C C . LEU E 1 46 ? -72.673 -2.090 -24.405 1.00 18.13 44 LEU E C 1
ATOM 4822 O O . LEU E 1 46 ? -72.662 -3.253 -24.812 1.00 20.15 44 LEU E O 1
ATOM 4827 N N . VAL E 1 47 ? -73.632 -1.597 -23.630 1.00 19.37 45 VAL E N 1
ATOM 4828 C CA . VAL E 1 47 ? -74.657 -2.435 -23.020 1.00 24.01 45 VAL E CA 1
ATOM 4829 C C . VAL E 1 47 ? -75.514 -3.145 -24.052 1.00 23.12 45 VAL E C 1
ATOM 4830 O O . VAL E 1 47 ? -76.046 -2.510 -24.963 1.00 18.12 45 VAL E O 1
ATOM 4834 N N . ASP E 1 48 ? -75.623 -4.464 -23.900 1.00 14.97 46 ASP E N 1
ATOM 4835 C CA . ASP E 1 48 ? -76.427 -5.302 -24.792 1.00 15.78 46 ASP E CA 1
ATOM 4836 C C . ASP E 1 48 ? -75.746 -5.597 -26.124 1.00 18.57 46 ASP E C 1
ATOM 4837 O O . ASP E 1 48 ? -76.303 -6.285 -26.968 1.00 20.24 46 ASP E O 1
ATOM 4842 N N . HIS E 1 49 ? -74.529 -5.089 -26.295 1.00 22.04 47 HIS E N 1
ATOM 4843 C CA . HIS E 1 49 ? -73.754 -5.368 -27.500 1.00 21.98 47 HIS E CA 1
ATOM 4844 C C . HIS E 1 49 ? -73.055 -6.702 -27.413 1.00 20.87 47 HIS E C 1
ATOM 4845 O O . HIS E 1 49 ? -72.525 -7.071 -26.367 1.00 23.09 47 HIS E O 1
ATOM 4852 N N . THR E 1 50 ? -73.055 -7.411 -28.533 1.00 19.14 48 THR E N 1
ATOM 4853 C CA . THR E 1 50 ? -72.334 -8.661 -28.667 1.00 16.85 48 THR E CA 1
ATOM 4854 C C . THR E 1 50 ? -70.815 -8.426 -28.582 1.00 23.26 48 THR E C 1
ATOM 4855 O O . THR E 1 50 ? -70.336 -7.286 -28.613 1.00 18.03 48 THR E O 1
ATOM 4859 N N . ALA E 1 51 ? -70.055 -9.503 -28.453 1.00 21.83 49 ALA E N 1
ATOM 4860 C CA . ALA E 1 51 ? -68.606 -9.390 -28.468 1.00 16.75 49 ALA E CA 1
ATOM 4861 C C . ALA E 1 51 ? -68.136 -8.782 -29.788 1.00 20.25 49 ALA E C 1
ATOM 4862 O O . ALA E 1 51 ? -68.751 -8.993 -30.843 1.00 19.10 49 ALA E O 1
ATOM 4864 N N . ASP E 1 52 ? -67.058 -8.009 -29.729 1.00 17.38 50 ASP E N 1
ATOM 4865 C CA . ASP E 1 52 ? -66.510 -7.405 -30.938 1.00 15.12 50 ASP E CA 1
ATOM 4866 C C . ASP E 1 52 ? -66.140 -8.482 -31.932 1.00 17.23 50 ASP E C 1
ATOM 4867 O O . ASP E 1 52 ? -65.656 -9.544 -31.550 1.00 17.90 50 ASP E O 1
ATOM 4872 N N . GLU E 1 53 ? -66.359 -8.191 -33.213 1.00 22.78 51 GLU E N 1
ATOM 4873 C CA . GLU E 1 53 ? -66.081 -9.133 -34.293 1.00 25.16 51 GLU E CA 1
ATOM 4874 C C . GLU E 1 53 ? -64.628 -9.619 -34.286 1.00 27.95 51 GLU E C 1
ATOM 4875 O O . GLU E 1 53 ? -64.365 -10.809 -34.464 1.00 26.73 51 GLU E O 1
ATOM 4881 N N . SER E 1 54 ? -63.690 -8.696 -34.084 1.00 25.91 52 SER E N 1
ATOM 4882 C CA . SER E 1 54 ? -62.268 -9.051 -34.024 1.00 28.02 52 SER E CA 1
ATOM 4883 C C . SER E 1 54 ? -61.956 -9.899 -32.790 1.00 28.62 52 SER E C 1
ATOM 4884 O O . SER E 1 54 ? -61.069 -10.765 -32.822 1.00 18.63 52 SER E O 1
ATOM 4887 N N . ALA E 1 55 ? -62.688 -9.649 -31.706 1.00 18.77 53 ALA E N 1
ATOM 4888 C CA . ALA E 1 55 ? -62.517 -10.441 -30.492 1.00 26.63 53 ALA E CA 1
ATOM 4889 C C . ALA E 1 55 ? -62.954 -11.870 -30.749 1.00 21.02 53 ALA E C 1
ATOM 4890 O O . ALA E 1 55 ? -62.259 -12.813 -30.390 1.00 22.37 53 ALA E O 1
ATOM 4892 N N . ILE E 1 56 ? -64.121 -12.018 -31.361 1.00 22.58 54 ILE E N 1
ATOM 4893 C CA . ILE E 1 56 ? -64.634 -13.337 -31.728 1.00 27.95 54 ILE E CA 1
ATOM 4894 C C . ILE E 1 56 ? -63.681 -14.052 -32.688 1.00 27.74 54 ILE E C 1
ATOM 4895 O O . ILE E 1 56 ? -63.415 -15.243 -32.542 1.00 32.09 54 ILE E O 1
ATOM 4900 N N . ARG E 1 57 ? -63.169 -13.314 -33.666 1.00 30.78 55 ARG E N 1
ATOM 4901 C CA . ARG E 1 57 ? -62.231 -13.867 -34.636 1.00 35.76 55 ARG E CA 1
ATOM 4902 C C . ARG E 1 57 ? -60.993 -14.469 -33.958 1.00 32.07 55 ARG E C 1
ATOM 4903 O O . ARG E 1 57 ? -60.641 -15.629 -34.202 1.00 32.61 55 ARG E O 1
ATOM 4911 N N . VAL E 1 58 ? -60.340 -13.693 -33.097 1.00 31.23 56 VAL E N 1
ATOM 4912 C CA . VAL E 1 58 ? -59.129 -14.182 -32.441 1.00 28.23 56 VAL E CA 1
ATOM 4913 C C . VAL E 1 58 ? -59.429 -15.316 -31.467 1.00 27.75 56 VAL E C 1
ATOM 4914 O O . VAL E 1 58 ? -58.626 -16.241 -31.318 1.00 22.93 56 VAL E O 1
ATOM 4918 N N . ALA E 1 59 ? -60.584 -15.247 -30.811 1.00 24.79 57 ALA E N 1
ATOM 4919 C CA . ALA E 1 59 ? -61.000 -16.307 -29.898 1.00 21.48 57 ALA E CA 1
ATOM 4920 C C . ALA E 1 59 ? -61.204 -17.622 -30.645 1.00 27.37 57 ALA E C 1
ATOM 4921 O O . ALA E 1 59 ? -60.608 -18.647 -30.293 1.00 28.82 57 ALA E O 1
ATOM 4923 N N . GLU E 1 60 ? -62.042 -17.602 -31.678 1.00 29.76 58 GLU E N 1
ATOM 4924 C CA . GLU E 1 60 ? -62.317 -18.832 -32.420 1.00 41.67 58 GLU E CA 1
ATOM 4925 C C . GLU E 1 60 ? -61.055 -19.428 -33.038 1.00 41.41 58 GLU E C 1
ATOM 4926 O O . GLU E 1 60 ? -60.874 -20.646 -33.030 1.00 40.12 58 GLU E O 1
ATOM 4932 N N . LYS E 1 61 ? -60.178 -18.570 -33.552 1.00 43.16 59 LYS E N 1
ATOM 4933 C CA . LYS E 1 61 ? -58.887 -19.020 -34.067 1.00 40.90 59 LYS E CA 1
ATOM 4934 C C . LYS E 1 61 ? -58.159 -19.870 -33.028 1.00 40.79 59 LYS E C 1
ATOM 4935 O O . LYS E 1 61 ? -57.547 -20.885 -33.359 1.00 46.05 59 LYS E O 1
ATOM 4941 N N . ASN E 1 62 ? -58.235 -19.450 -31.770 1.00 33.90 60 ASN E N 1
ATOM 4942 C CA . ASN E 1 62 ? -57.621 -20.189 -30.670 1.00 35.41 60 ASN E CA 1
ATOM 4943 C C . ASN E 1 62 ? -58.558 -21.188 -29.970 1.00 32.92 60 ASN E C 1
ATOM 4944 O O . ASN E 1 62 ? -58.267 -21.664 -28.876 1.00 32.57 60 ASN E O 1
ATOM 4949 N N . GLY E 1 63 ? -59.683 -21.500 -30.605 1.00 35.60 61 GLY E N 1
ATOM 4950 C CA . GLY E 1 63 ? -60.581 -22.528 -30.106 1.00 37.84 61 GLY E CA 1
ATOM 4951 C C . GLY E 1 63 ? -61.376 -22.124 -28.881 1.00 42.05 61 GLY E C 1
ATOM 4952 O O . GLY E 1 63 ? -61.867 -22.980 -28.142 1.00 43.01 61 GLY E O 1
ATOM 4953 N N . LEU E 1 64 ? -61.503 -20.818 -28.667 1.00 37.76 62 LEU E N 1
ATOM 4954 C CA . LEU E 1 64 ? -62.262 -20.288 -27.539 1.00 30.88 62 LEU E CA 1
ATOM 4955 C C . LEU E 1 64 ? -63.585 -19.687 -28.013 1.00 31.32 62 LEU E C 1
ATOM 4956 O O . LEU E 1 64 ? -63.613 -18.942 -28.988 1.00 29.48 62 LEU E O 1
ATOM 4961 N N . CYS E 1 65 ? -64.672 -19.995 -27.309 1.00 32.26 63 CYS E N 1
ATOM 4962 C CA . CYS E 1 65 ? -66.002 -19.532 -27.710 1.00 29.33 63 CYS E CA 1
ATOM 4963 C C . CYS E 1 65 ? -66.538 -18.378 -26.864 1.00 31.94 63 CYS E C 1
ATOM 4964 O O . CYS E 1 65 ? -66.580 -18.462 -25.634 1.00 33.72 63 CYS E O 1
ATOM 4967 N N . LEU E 1 66 ? -66.969 -17.315 -27.542 1.00 33.95 64 LEU E N 1
ATOM 4968 C CA . LEU E 1 66 ? -67.513 -16.118 -26.902 1.00 31.81 64 LEU E CA 1
ATOM 4969 C C . LEU E 1 66 ? -69.030 -16.029 -27.023 1.00 37.47 64 LEU E C 1
ATOM 4970 O O . LEU E 1 66 ? -69.651 -15.088 -26.528 1.00 35.72 64 LEU E O 1
ATOM 4975 N N . LYS E 1 67 ? -69.627 -17.015 -27.675 1.00 39.44 65 LYS E N 1
ATOM 4976 C CA . LYS E 1 67 ? -71.040 -16.936 -28.012 1.00 45.43 65 LYS E CA 1
ATOM 4977 C C . LYS E 1 67 ? -71.931 -16.744 -26.790 1.00 41.45 65 LYS E C 1
ATOM 4978 O O . LYS E 1 67 ? -71.676 -17.298 -25.722 1.00 42.81 65 LYS E O 1
ATOM 4984 N N . GLY E 1 68 ? -72.969 -15.932 -26.957 1.00 35.01 66 GLY E N 1
ATOM 4985 C CA . GLY E 1 68 ? -73.918 -15.672 -25.893 1.00 28.07 66 GLY E CA 1
ATOM 4986 C C . GLY E 1 68 ? -73.566 -14.473 -25.041 1.00 29.57 66 GLY E C 1
ATOM 4987 O O . GLY E 1 68 ? -74.297 -14.134 -24.114 1.00 36.37 66 GLY E O 1
ATOM 4988 N N . HIS E 1 69 ? -72.447 -13.824 -25.348 1.00 18.02 67 HIS E N 1
ATOM 4989 C CA . HIS E 1 69 ? -71.993 -12.703 -24.536 1.00 26.83 67 HIS E CA 1
ATOM 4990 C C . HIS E 1 69 ? -72.853 -11.468 -24.737 1.00 27.81 67 HIS E C 1
ATOM 4991 O O . HIS E 1 69 ? -73.379 -11.240 -25.816 1.00 30.48 67 HIS E O 1
ATOM 4998 N N . ARG E 1 70 ? -72.970 -10.663 -23.688 1.00 27.56 68 ARG E N 1
ATOM 4999 C CA . ARG E 1 70 ? -73.759 -9.442 -23.732 1.00 26.93 68 ARG E CA 1
ATOM 5000 C C . ARG E 1 70 ? -73.024 -8.346 -22.956 1.00 23.46 68 ARG E C 1
ATOM 5001 O O . ARG E 1 70 ? -72.696 -8.523 -21.788 1.00 27.82 68 ARG E O 1
ATOM 5009 N N . GLY E 1 71 ? -72.761 -7.219 -23.607 1.00 13.53 69 GLY E N 1
ATOM 5010 C CA . GLY E 1 71 ? -72.055 -6.120 -22.967 1.00 13.78 69 GLY E CA 1
ATOM 5011 C C . GLY E 1 71 ? -72.767 -5.655 -21.706 1.00 18.91 69 GLY E C 1
ATOM 5012 O O . GLY E 1 71 ? -73.970 -5.414 -21.726 1.00 15.67 69 GLY E O 1
ATOM 5013 N N . THR E 1 72 ? -72.026 -5.525 -20.610 1.00 17.71 70 THR E N 1
ATOM 5014 C CA . THR E 1 72 ? -72.633 -5.245 -19.307 1.00 20.63 70 THR E CA 1
ATOM 5015 C C . THR E 1 72 ? -71.895 -4.127 -18.589 1.00 18.50 70 THR E C 1
ATOM 5016 O O . THR E 1 72 ? -70.664 -4.068 -18.606 1.00 22.06 70 THR E O 1
ATOM 5020 N N . LYS E 1 73 ? -72.660 -3.236 -17.965 1.00 19.58 71 LYS E N 1
ATOM 5021 C CA . LYS E 1 73 ? -72.103 -2.057 -17.308 1.00 25.73 71 LYS E CA 1
ATOM 5022 C C . LYS E 1 73 ? -71.605 -2.383 -15.905 1.00 26.25 71 LYS E C 1
ATOM 5023 O O . LYS E 1 73 ? -72.350 -2.926 -15.094 1.00 22.98 71 LYS E O 1
ATOM 5029 N N . PHE E 1 74 ? -70.350 -2.049 -15.615 1.00 23.11 72 PHE E N 1
ATOM 5030 C CA . PHE E 1 74 ? -69.846 -2.194 -14.249 1.00 22.30 72 PHE 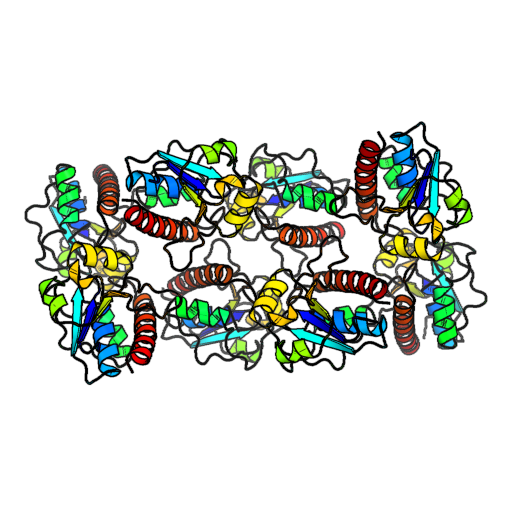E CA 1
ATOM 5031 C C . PHE E 1 74 ? -70.511 -1.202 -13.290 1.00 24.85 72 PHE E C 1
ATOM 5032 O O . PHE E 1 74 ? -70.642 -0.016 -13.601 1.00 34.30 72 PHE E O 1
ATOM 5040 N N . THR E 1 75 ? -70.941 -1.691 -12.130 1.00 23.85 73 THR E N 1
ATOM 5041 C CA . THR E 1 75 ? -71.530 -0.831 -11.099 1.00 26.77 73 THR E CA 1
ATOM 5042 C C . THR E 1 75 ? -71.101 -1.288 -9.710 1.00 24.00 73 THR E C 1
ATOM 5043 O O . THR E 1 75 ? -70.689 -2.433 -9.523 1.00 23.71 73 THR E O 1
ATOM 5047 N N . SER E 1 76 ? -71.225 -0.402 -8.728 1.00 29.68 74 SER E N 1
ATOM 5048 C CA . SER E 1 76 ? -70.921 -0.771 -7.350 1.00 27.32 74 SER E CA 1
ATOM 5049 C C . SER E 1 76 ? -71.801 -1.936 -6.916 1.00 26.17 74 SER E C 1
ATOM 5050 O O . SER E 1 76 ? -71.340 -2.858 -6.257 1.00 33.68 74 SER E O 1
ATOM 5053 N N . ALA E 1 77 ? -73.066 -1.900 -7.312 1.00 27.63 75 ALA E N 1
ATOM 5054 C CA . ALA E 1 77 ? -74.010 -2.951 -6.945 1.00 28.17 75 ALA E CA 1
ATOM 5055 C C . ALA E 1 77 ? -73.579 -4.319 -7.469 1.00 30.93 75 ALA E C 1
ATOM 5056 O O . ALA E 1 77 ? -73.662 -5.317 -6.761 1.00 33.62 75 ALA E O 1
ATOM 5058 N N . LEU E 1 78 ? -73.132 -4.360 -8.720 1.00 34.35 76 LEU E N 1
ATOM 5059 C CA . LEU E 1 78 ? -72.696 -5.604 -9.341 1.00 24.89 76 LEU E CA 1
ATOM 5060 C C . LEU E 1 78 ? -71.483 -6.177 -8.627 1.00 26.20 76 LEU E C 1
ATOM 5061 O O . LEU E 1 78 ? -71.376 -7.387 -8.440 1.00 30.32 76 LEU E O 1
ATOM 5066 N N . ALA E 1 79 ? -70.566 -5.298 -8.239 1.00 25.03 77 ALA E N 1
ATOM 5067 C CA . ALA E 1 79 ? -69.312 -5.715 -7.621 1.00 27.33 77 ALA E CA 1
ATOM 5068 C C . ALA E 1 79 ? -69.552 -6.495 -6.334 1.00 27.94 77 ALA E C 1
ATOM 5069 O O . ALA E 1 79 ? -68.778 -7.382 -5.981 1.00 26.68 77 ALA E O 1
ATOM 5071 N N . ARG E 1 80 ? -70.639 -6.172 -5.643 1.00 26.46 78 ARG E N 1
ATOM 5072 C CA . ARG E 1 80 ? -70.944 -6.807 -4.370 1.00 29.77 78 ARG E CA 1
ATOM 5073 C C . ARG E 1 80 ? -71.243 -8.299 -4.487 1.00 33.91 78 ARG E C 1
ATOM 5074 O O . ARG E 1 80 ? -71.224 -9.014 -3.487 1.00 40.97 78 ARG E O 1
ATOM 5082 N N . GLN E 1 81 ? -71.504 -8.766 -5.705 1.00 32.17 79 GLN E N 1
ATOM 5083 C CA . GLN E 1 81 ? -71.810 -10.177 -5.932 1.00 33.08 79 GLN E CA 1
ATOM 5084 C C . GLN E 1 81 ? -70.556 -10.980 -6.245 1.00 33.26 79 GLN E C 1
ATOM 5085 O O . GLN E 1 81 ? -70.636 -12.160 -6.595 1.00 31.63 79 GLN E O 1
ATOM 5091 N N . TYR E 1 82 ? -69.397 -10.343 -6.134 1.00 27.40 80 TYR E N 1
ATOM 5092 C CA . TYR E 1 82 ? -68.153 -11.012 -6.495 1.00 28.76 80 TYR E CA 1
ATOM 5093 C C . TYR E 1 82 ? -67.078 -10.861 -5.429 1.00 29.88 80 TYR E C 1
ATOM 5094 O O . TYR E 1 82 ? -66.977 -9.824 -4.770 1.00 25.57 80 TYR E O 1
ATOM 5103 N N . ASP E 1 83 ? -66.293 -11.920 -5.250 1.00 29.81 81 ASP E N 1
ATOM 5104 C CA . ASP E 1 83 ? -65.268 -11.957 -4.217 1.00 27.10 81 ASP E CA 1
ATOM 5105 C C . ASP E 1 83 ? -63.971 -11.328 -4.710 1.00 27.69 81 ASP E C 1
ATOM 5106 O O . ASP E 1 83 ? -63.115 -10.952 -3.915 1.00 26.76 81 ASP E O 1
ATOM 5111 N N . LEU E 1 84 ? -63.837 -11.215 -6.029 1.00 23.32 82 LEU E N 1
ATOM 5112 C CA . LEU E 1 84 ? -62.599 -10.752 -6.638 1.00 22.53 82 LEU E CA 1
ATOM 5113 C C . LEU E 1 84 ? -62.851 -10.062 -7.980 1.00 28.07 82 LEU E C 1
ATOM 5114 O O . LEU E 1 84 ? -63.500 -10.619 -8.871 1.00 20.83 82 LEU E O 1
ATOM 5119 N N . LEU E 1 85 ? -62.329 -8.847 -8.115 1.00 20.20 83 LEU E N 1
ATOM 5120 C CA . LEU E 1 85 ? -62.406 -8.110 -9.364 1.00 17.58 83 LEU E CA 1
ATOM 5121 C C . LEU E 1 85 ? -61.040 -8.117 -10.033 1.00 23.61 83 LEU E C 1
ATOM 5122 O O . LEU E 1 85 ? -60.018 -7.893 -9.381 1.00 29.11 83 LEU E O 1
ATOM 5127 N N . LEU E 1 86 ? -61.025 -8.376 -11.334 1.00 21.54 84 LEU E N 1
ATOM 5128 C CA . LEU E 1 86 ? -59.790 -8.337 -12.104 1.00 19.73 84 LEU E CA 1
ATOM 5129 C C . LEU E 1 86 ? -59.950 -7.353 -13.257 1.00 20.10 84 LEU E C 1
ATOM 5130 O O . LEU E 1 86 ? -60.785 -7.557 -14.135 1.00 17.80 84 LEU E O 1
ATOM 5135 N N . VAL E 1 87 ? -59.167 -6.276 -13.237 1.00 21.40 85 VAL E N 1
ATOM 5136 C CA . VAL E 1 87 ? -59.305 -5.224 -14.238 1.00 16.61 85 VAL E CA 1
ATOM 5137 C C . VAL E 1 87 ? -58.091 -5.183 -15.158 1.00 22.08 85 VAL E C 1
ATOM 5138 O O . VAL E 1 87 ? -56.997 -5.606 -14.775 1.00 16.15 85 VAL E O 1
ATOM 5142 N N . MET E 1 88 ? -58.296 -4.664 -16.367 1.00 18.35 86 MET E N 1
ATOM 5143 C CA . MET E 1 88 ? -57.305 -4.753 -17.426 1.00 21.31 86 MET E CA 1
ATOM 5144 C C . MET E 1 88 ? -56.204 -3.707 -17.291 1.00 20.96 86 MET E C 1
ATOM 5145 O O . MET E 1 88 ? -55.032 -3.990 -17.523 1.00 20.87 86 MET E O 1
ATOM 5150 N N . GLU E 1 89 ? -56.589 -2.500 -16.903 1.00 10.64 87 GLU E N 1
ATOM 5151 C CA . GLU E 1 89 ? -55.670 -1.371 -16.937 1.00 16.74 87 GLU E CA 1
ATOM 5152 C C . GLU E 1 89 ? -55.478 -0.692 -15.591 1.00 19.11 87 GLU E C 1
ATOM 5153 O O . GLU E 1 89 ? -56.391 -0.664 -14.757 1.00 23.78 87 GLU E O 1
ATOM 5159 N N . TYR E 1 90 ? -54.284 -0.140 -15.390 1.00 16.09 88 TYR E N 1
ATOM 5160 C CA . TYR E 1 90 ? -54.028 0.687 -14.227 1.00 19.46 88 TYR E CA 1
ATOM 5161 C C . TYR E 1 90 ? -55.120 1.742 -14.099 1.00 27.84 88 TYR E C 1
ATOM 5162 O O . TYR E 1 90 ? -55.662 1.958 -13.016 1.00 29.91 88 TYR E O 1
ATOM 5171 N N . SER E 1 91 ? -55.467 2.390 -15.205 1.00 25.51 89 SER E N 1
ATOM 5172 C CA . SER E 1 91 ? -56.503 3.424 -15.147 1.00 28.66 89 SER E CA 1
ATOM 5173 C C . SER E 1 91 ? -57.833 2.896 -14.592 1.00 26.48 89 SER E C 1
ATOM 5174 O O . SER E 1 91 ? -58.613 3.650 -14.019 1.00 40.92 89 SER E O 1
ATOM 5177 N N . HIS E 1 92 ? -58.086 1.605 -14.765 1.00 20.54 90 HIS E N 1
ATOM 5178 C CA . HIS E 1 92 ? -59.303 0.979 -14.256 1.00 21.48 90 HIS E CA 1
ATOM 5179 C C . HIS E 1 92 ? -59.339 0.940 -12.736 1.00 27.56 90 HIS E C 1
ATOM 5180 O O . HIS E 1 92 ? -60.419 0.905 -12.135 1.00 18.82 90 HIS E O 1
ATOM 5187 N N . LEU E 1 93 ? -58.158 0.933 -12.118 1.00 28.67 91 LEU E N 1
ATOM 5188 C CA . LEU E 1 93 ? -58.058 0.900 -10.659 1.00 25.10 91 LEU E CA 1
ATOM 5189 C C . LEU E 1 93 ? -58.644 2.164 -10.049 1.00 27.05 91 LEU E C 1
ATOM 5190 O O . LEU E 1 93 ? -59.406 2.100 -9.088 1.00 29.99 91 LEU E O 1
ATOM 5195 N N . GLU E 1 94 ? -58.293 3.314 -10.613 1.00 31.06 92 GLU E N 1
ATOM 5196 C CA . GLU E 1 94 ? -58.843 4.567 -10.118 1.00 39.76 92 GLU E CA 1
ATOM 5197 C C . GLU E 1 94 ? -60.340 4.667 -10.373 1.00 37.27 92 GLU E C 1
ATOM 5198 O O . GLU E 1 94 ? -61.063 5.277 -9.591 1.00 43.85 92 GLU E O 1
ATOM 5204 N N . GLN E 1 95 ? -60.802 4.066 -11.465 1.00 31.04 93 GLN E N 1
ATOM 5205 C CA . GLN E 1 95 ? -62.222 4.082 -11.784 1.00 29.84 93 GLN E CA 1
ATOM 5206 C C . GLN E 1 95 ? -63.026 3.209 -10.815 1.00 33.41 93 GLN E C 1
ATOM 5207 O O . GLN E 1 95 ? -64.143 3.562 -10.441 1.00 38.02 93 GLN E O 1
ATOM 5213 N N . ILE E 1 96 ? -62.459 2.083 -10.396 1.00 30.82 94 ILE E N 1
ATOM 5214 C CA . ILE E 1 96 ? -63.105 1.263 -9.377 1.00 31.48 94 ILE E CA 1
ATOM 5215 C C . ILE E 1 96 ? -63.149 2.011 -8.044 1.00 33.02 94 ILE E C 1
ATOM 5216 O O . ILE E 1 96 ? -64.165 1.999 -7.352 1.00 27.51 94 ILE E O 1
ATOM 5221 N N . SER E 1 97 ? -62.053 2.675 -7.694 1.00 34.99 95 SER E N 1
ATOM 5222 C CA . SER E 1 97 ? -62.029 3.485 -6.479 1.00 40.30 95 SER E CA 1
ATOM 5223 C C . SER E 1 97 ? -63.104 4.560 -6.537 1.00 47.13 95 SER E C 1
ATOM 5224 O O . SER E 1 97 ? -63.821 4.798 -5.565 1.00 56.05 95 SER E O 1
ATOM 5227 N N . ARG E 1 98 ? -63.208 5.206 -7.691 1.00 45.80 96 ARG E N 1
ATOM 5228 C CA . ARG E 1 98 ? -64.162 6.286 -7.905 1.00 49.18 96 ARG E CA 1
ATOM 5229 C C . ARG E 1 98 ? -65.602 5.769 -7.883 1.00 41.90 96 ARG E C 1
ATOM 5230 O O . ARG E 1 98 ? -66.475 6.367 -7.263 1.00 47.01 96 ARG E O 1
ATOM 5238 N N . ILE E 1 99 ? -65.841 4.649 -8.558 1.00 41.65 97 ILE E N 1
ATOM 5239 C CA . ILE E 1 99 ? -67.187 4.097 -8.699 1.00 41.98 97 ILE E CA 1
ATOM 5240 C C . ILE E 1 99 ? -67.595 3.206 -7.531 1.00 44.90 97 ILE E C 1
ATOM 5241 O O . ILE E 1 99 ? -68.701 3.326 -7.007 1.00 45.70 97 ILE E O 1
ATOM 5246 N N . ALA E 1 100 ? -66.703 2.302 -7.137 1.00 42.96 98 ALA E N 1
ATOM 5247 C CA . ALA E 1 100 ? -67.003 1.336 -6.088 1.00 37.70 98 ALA E CA 1
ATOM 5248 C C . ALA E 1 100 ? -65.890 1.291 -5.045 1.00 34.61 98 ALA E C 1
ATOM 5249 O O . ALA E 1 100 ? -65.104 0.339 -5.004 1.00 28.07 98 ALA E O 1
ATOM 5251 N N . PRO E 1 101 ? -65.829 2.326 -4.194 1.00 35.71 99 PRO E N 1
ATOM 5252 C CA . PRO E 1 101 ? -64.789 2.477 -3.174 1.00 42.21 99 PRO E CA 1
ATOM 5253 C C . PRO E 1 101 ? -64.679 1.235 -2.306 1.00 41.81 99 PRO E C 1
ATOM 5254 O O . PRO E 1 101 ? -63.573 0.868 -1.917 1.00 44.34 99 PRO E O 1
ATOM 5258 N N . GLU E 1 102 ? -65.813 0.610 -2.000 1.00 39.50 100 GLU E N 1
ATOM 5259 C CA . GLU E 1 102 ? -65.826 -0.564 -1.129 1.00 37.93 100 GLU E CA 1
ATOM 5260 C C . GLU E 1 102 ? -65.231 -1.795 -1.798 1.00 35.80 100 GLU E C 1
ATOM 5261 O O . GLU E 1 102 ? -64.879 -2.755 -1.120 1.00 36.47 100 GLU E O 1
ATOM 5267 N N . ALA E 1 103 ? -65.125 -1.767 -3.126 1.00 28.27 101 ALA E N 1
ATOM 5268 C CA . ALA E 1 103 ? -64.660 -2.925 -3.888 1.00 28.97 101 ALA E CA 1
ATOM 5269 C C . ALA E 1 103 ? -63.168 -2.862 -4.200 1.00 35.73 101 ALA E C 1
ATOM 5270 O O . ALA E 1 103 ? -62.566 -3.863 -4.597 1.00 34.89 101 ALA E O 1
ATOM 5272 N N . ARG E 1 104 ? -62.580 -1.683 -4.021 1.00 35.53 102 ARG E N 1
ATOM 5273 C CA . ARG E 1 104 ? -61.174 -1.462 -4.349 1.00 37.34 102 ARG E CA 1
ATOM 5274 C C . ARG E 1 104 ? -60.237 -2.439 -3.639 1.00 41.53 102 ARG E C 1
ATOM 5275 O O . ARG E 1 104 ? -59.191 -2.805 -4.176 1.00 41.33 102 ARG E O 1
ATOM 5283 N N . GLY E 1 105 ? -60.617 -2.859 -2.435 1.00 39.52 103 GLY E N 1
ATOM 5284 C CA . GLY E 1 105 ? -59.788 -3.739 -1.631 1.00 36.21 103 GLY E CA 1
ATOM 5285 C C . GLY E 1 105 ? -59.768 -5.186 -2.091 1.00 30.91 103 GLY E C 1
ATOM 5286 O O . GLY E 1 105 ? -58.999 -5.999 -1.575 1.00 34.22 103 GLY E O 1
ATOM 5287 N N . LYS E 1 106 ? -60.622 -5.519 -3.051 1.00 24.78 104 LYS E N 1
ATOM 5288 C CA . LYS E 1 106 ? -60.646 -6.870 -3.603 1.00 31.04 104 LYS E CA 1
ATOM 5289 C C . LYS E 1 106 ? -60.444 -6.821 -5.114 1.00 27.61 104 LYS E C 1
ATOM 5290 O O . LYS E 1 106 ? -60.817 -7.740 -5.836 1.00 19.61 104 LYS E O 1
ATOM 5296 N N . THR E 1 107 ? -59.856 -5.726 -5.582 1.00 27.56 105 THR E N 1
ATOM 5297 C CA . THR E 1 107 ? -59.571 -5.553 -6.996 1.00 25.13 105 THR E CA 1
ATOM 5298 C C . THR E 1 107 ? -58.080 -5.701 -7.276 1.00 26.67 105 THR E C 1
ATOM 5299 O O . THR E 1 107 ? -57.244 -5.135 -6.571 1.00 18.01 105 THR E O 1
ATOM 5303 N N . MET E 1 108 ? -57.758 -6.467 -8.313 1.00 26.27 106 MET E N 1
ATOM 5304 C CA . MET E 1 108 ? -56.388 -6.573 -8.796 1.00 23.22 106 MET E CA 1
ATOM 5305 C C . MET E 1 108 ? -56.350 -6.564 -10.320 1.00 22.73 106 MET E C 1
ATOM 5306 O O . MET E 1 108 ? -57.382 -6.712 -10.979 1.00 19.10 106 MET E O 1
ATOM 5311 N N . LEU E 1 109 ? -55.164 -6.363 -10.879 1.00 23.69 107 LEU E N 1
ATOM 5312 C CA . LEU E 1 109 ? -55.006 -6.407 -12.328 1.00 22.36 107 LEU E CA 1
ATOM 5313 C C . LEU E 1 109 ? -55.134 -7.828 -12.860 1.00 19.86 107 LEU E C 1
ATOM 5314 O O . LEU E 1 109 ? -54.692 -8.785 -12.227 1.00 24.29 107 LEU E O 1
ATOM 5319 N N . PHE E 1 110 ? -55.745 -7.962 -14.029 1.00 19.45 108 PHE E N 1
ATOM 5320 C CA . PHE E 1 110 ? -55.862 -9.259 -14.665 1.00 13.69 108 PHE E CA 1
ATOM 5321 C C . PHE E 1 110 ? -54.473 -9.837 -14.972 1.00 16.31 108 PHE E C 1
ATOM 5322 O O . PHE E 1 110 ? -54.234 -11.034 -14.821 1.00 19.67 108 PHE E O 1
ATOM 5330 N N . GLY E 1 111 ? -53.557 -8.972 -15.395 1.00 20.63 109 GLY E N 1
ATOM 5331 C CA . GLY E 1 111 ? -52.195 -9.387 -15.670 1.00 28.38 109 GLY E CA 1
ATOM 5332 C C . GLY E 1 111 ? -51.265 -9.199 -14.483 1.00 20.97 109 GLY E C 1
ATOM 5333 O O . GLY E 1 111 ? -50.060 -8.991 -14.656 1.00 19.89 109 GLY E O 1
ATOM 5334 N N . HIS E 1 112 ? -51.811 -9.281 -13.275 1.00 18.31 110 HIS E N 1
ATOM 5335 C CA . HIS E 1 112 ? -50.990 -9.064 -12.080 1.00 19.30 110 HIS E CA 1
ATOM 5336 C C . HIS E 1 112 ? -49.724 -9.921 -12.067 1.00 27.36 110 HIS E C 1
ATOM 5337 O O . HIS E 1 112 ? -48.674 -9.476 -11.611 1.00 21.70 110 HIS E O 1
ATOM 5344 N N . TRP E 1 113 ? -49.835 -11.142 -12.584 1.00 27.61 111 TRP E N 1
ATOM 5345 C CA . TRP E 1 113 ? -48.771 -12.131 -12.473 1.00 25.82 111 TRP E CA 1
ATOM 5346 C C . TRP E 1 113 ? -47.794 -12.128 -13.650 1.00 30.02 111 TRP E C 1
ATOM 5347 O O . TRP E 1 113 ? -46.840 -12.907 -13.671 1.00 29.96 111 TRP E O 1
ATOM 5358 N N . LEU E 1 114 ? -48.038 -11.251 -14.619 1.00 29.19 112 LEU E N 1
ATOM 5359 C CA . LEU E 1 114 ? -47.140 -11.068 -15.757 1.00 30.11 112 LEU E CA 1
ATOM 5360 C C . LEU E 1 114 ? -46.097 -10.015 -15.417 1.00 34.09 112 LEU E C 1
ATOM 5361 O O . LEU E 1 114 ? -46.354 -9.132 -14.600 1.00 33.98 112 LEU E O 1
ATOM 5366 N N . ASP E 1 115 ? -44.930 -10.099 -16.052 1.00 32.05 113 ASP E N 1
ATOM 5367 C CA . ASP E 1 115 ? -43.877 -9.108 -15.839 1.00 39.34 113 ASP E CA 1
ATOM 5368 C C . ASP E 1 115 ? -44.423 -7.711 -16.115 1.00 41.04 113 ASP E C 1
ATOM 5369 O O . ASP E 1 115 ? -44.325 -6.815 -15.275 1.00 41.68 113 ASP E O 1
ATOM 5374 N N . SER E 1 116 ? -44.995 -7.531 -17.301 1.00 45.94 114 SER E N 1
ATOM 5375 C CA . SER E 1 116 ? -45.770 -6.333 -17.590 1.00 49.21 114 SER E CA 1
ATOM 5376 C C . SER E 1 116 ? -47.242 -6.641 -17.317 1.00 42.69 114 SER E C 1
ATOM 5377 O O . SER E 1 116 ? -47.798 -7.575 -17.884 1.00 48.03 114 SER E O 1
ATOM 5380 N N . LYS E 1 117 ? -47.864 -5.854 -16.447 1.00 37.90 115 LYS E N 1
ATOM 5381 C CA . LYS E 1 117 ? -49.160 -6.217 -15.873 1.00 37.80 115 LYS E CA 1
ATOM 5382 C C . LYS E 1 117 ? -50.386 -5.751 -16.656 1.00 35.13 115 LYS E C 1
ATOM 5383 O O . LYS E 1 117 ? -51.450 -6.350 -16.565 1.00 26.40 115 LYS E O 1
ATOM 5389 N N . GLU E 1 118 ? -50.245 -4.678 -17.416 1.00 32.91 116 GLU E N 1
ATOM 5390 C CA . GLU E 1 118 ? -51.403 -4.090 -18.074 1.00 32.23 116 GLU E CA 1
ATOM 5391 C C . GLU E 1 118 ? -51.777 -4.791 -19.387 1.00 27.42 116 GLU E C 1
ATOM 5392 O O . GLU E 1 118 ? -50.925 -5.043 -20.244 1.00 26.65 116 GLU E O 1
ATOM 5398 N N . ILE E 1 119 ? -53.056 -5.126 -19.526 1.00 19.52 117 ILE E N 1
ATOM 5399 C CA . ILE E 1 119 ? -53.580 -5.635 -20.788 1.00 19.66 117 ILE E CA 1
ATOM 5400 C C . ILE E 1 119 ? -54.060 -4.460 -21.647 1.00 25.31 117 ILE E C 1
ATOM 5401 O O . ILE E 1 119 ? -55.076 -3.842 -21.333 1.00 21.85 117 ILE E O 1
ATOM 5406 N N . PRO E 1 120 ? -53.329 -4.149 -22.733 1.00 18.94 118 PRO E N 1
ATOM 5407 C CA . PRO E 1 120 ? -53.631 -2.977 -23.565 1.00 21.92 118 PRO E CA 1
ATOM 5408 C C . PRO E 1 120 ? -54.987 -3.091 -24.246 1.00 20.56 118 PRO E C 1
ATOM 5409 O O . PRO E 1 120 ? -55.516 -4.197 -24.369 1.00 20.65 118 PRO E O 1
ATOM 5413 N N . ASP E 1 121 ? -55.530 -1.953 -24.677 1.00 16.70 119 ASP E N 1
ATOM 5414 C CA . ASP E 1 121 ? -56.823 -1.883 -25.356 1.00 18.49 119 ASP E CA 1
ATOM 5415 C C . ASP E 1 121 ? -56.678 -2.214 -26.849 1.00 18.51 119 ASP E C 1
ATOM 5416 O O . ASP E 1 121 ? -55.983 -1.506 -27.569 1.00 21.40 119 ASP E O 1
ATOM 5421 N N . PRO E 1 122 ? -57.335 -3.292 -27.309 1.00 13.19 120 PRO E N 1
ATOM 5422 C CA . PRO E 1 122 ? -57.258 -3.748 -28.696 1.00 21.08 120 PRO E CA 1
ATOM 5423 C C . PRO E 1 122 ? -58.373 -3.177 -29.567 1.00 25.23 120 PRO E C 1
ATOM 5424 O O . PRO E 1 122 ? -58.299 -3.313 -30.788 1.00 21.32 120 PRO E O 1
ATOM 5428 N N . TYR E 1 123 ? -59.394 -2.582 -28.955 1.00 19.84 121 TYR E N 1
ATOM 5429 C CA . TYR E 1 123 ? -60.585 -2.161 -29.697 1.00 19.12 121 TYR E CA 1
ATOM 5430 C C . TYR E 1 123 ? -60.190 -1.306 -30.898 1.00 20.64 121 TYR E C 1
ATOM 5431 O O . TYR E 1 123 ? -59.430 -0.347 -30.754 1.00 19.75 121 TYR E O 1
ATOM 5440 N N . ARG E 1 124 ? -60.691 -1.682 -32.077 1.00 17.07 122 ARG E N 1
ATOM 5441 C CA . ARG E 1 124 ? -60.466 -0.941 -33.322 1.00 21.59 122 ARG E CA 1
ATOM 5442 C C . ARG E 1 124 ? -59.114 -1.240 -33.983 1.00 24.44 122 ARG E C 1
ATOM 5443 O O . ARG E 1 124 ? -58.834 -0.765 -35.079 1.00 25.74 122 ARG E O 1
ATOM 5451 N N . MET E 1 125 ? -58.264 -2.007 -33.349 1.00 19.76 123 MET E N 1
ATOM 5452 C CA . MET E 1 125 ? -56.959 -2.268 -33.890 1.00 22.14 123 MET E CA 1
ATOM 5453 C C . MET E 1 125 ? -56.961 -3.466 -34.826 1.00 26.49 123 MET E C 1
ATOM 5454 O O . MET E 1 125 ? -57.956 -4.093 -35.034 1.00 21.09 123 MET E O 1
ATOM 5459 N N . SER E 1 126 ? -55.799 -3.747 -35.388 1.00 31.75 124 SER E N 1
ATOM 5460 C CA . SER E 1 126 ? -55.608 -4.807 -36.359 1.00 33.44 124 SER E CA 1
ATOM 5461 C C . SER E 1 126 ? -55.695 -6.148 -35.691 1.00 27.70 124 SER E C 1
ATOM 5462 O O . SER E 1 126 ? -55.636 -6.233 -34.510 1.00 26.77 124 SER E O 1
ATOM 5465 N N . ASP E 1 127 ? -55.831 -7.179 -36.490 1.00 25.58 125 ASP E N 1
ATOM 5466 C CA . ASP E 1 127 ? -55.874 -8.549 -36.039 1.00 25.49 125 ASP E CA 1
ATOM 5467 C C . ASP E 1 127 ? -54.660 -8.984 -35.246 1.00 20.33 125 ASP E C 1
ATOM 5468 O O . ASP E 1 127 ? -54.774 -9.758 -34.380 1.00 24.16 125 ASP E O 1
ATOM 5473 N N . GLU E 1 128 ? -53.500 -8.484 -35.574 1.00 18.59 126 GLU E N 1
ATOM 5474 C CA . GLU E 1 128 ? -52.309 -8.824 -34.853 1.00 21.83 126 GLU E CA 1
ATOM 5475 C C . GLU E 1 128 ? -52.178 -8.237 -33.454 1.00 20.25 126 GLU E C 1
ATOM 5476 O O . GLU E 1 128 ? -51.542 -8.770 -32.649 1.00 24.46 126 GLU E O 1
ATOM 5482 N N . ALA E 1 129 ? -52.796 -7.128 -33.205 1.00 21.89 127 ALA E N 1
ATOM 5483 C CA . ALA E 1 129 ? -52.925 -6.572 -31.863 1.00 21.90 127 ALA E CA 1
ATOM 5484 C C . ALA E 1 129 ? -53.874 -7.445 -31.043 1.00 27.94 127 ALA E C 1
ATOM 5485 O O . ALA E 1 129 ? -53.699 -7.602 -29.832 1.00 24.06 127 ALA E O 1
ATOM 5487 N N . PHE E 1 130 ? -54.882 -8.010 -31.705 1.00 24.99 128 PHE E N 1
ATOM 5488 C CA . PHE E 1 130 ? -55.782 -8.951 -31.045 1.00 16.17 128 PHE E CA 1
ATOM 5489 C C . PHE E 1 130 ? -55.058 -10.267 -30.720 1.00 25.37 128 PHE E C 1
ATOM 5490 O O . PHE E 1 130 ? -55.264 -10.858 -29.659 1.00 24.06 128 PHE E O 1
ATOM 5498 N N . ASP E 1 131 ? -54.180 -10.705 -31.618 1.00 25.20 129 ASP E N 1
ATOM 5499 C CA . ASP E 1 131 ? -53.345 -11.868 -31.343 1.00 26.44 129 ASP E CA 1
ATOM 5500 C C . ASP E 1 131 ? -52.520 -11.644 -30.076 1.00 24.16 129 ASP E C 1
ATOM 5501 O O . ASP E 1 131 ? -52.453 -12.511 -29.208 1.00 19.98 129 ASP E O 1
ATOM 5506 N N . SER E 1 132 ? -51.899 -10.469 -29.980 1.00 21.73 130 SER E N 1
ATOM 5507 C CA . SER E 1 132 ? -51.083 -10.118 -28.823 1.00 24.98 130 SER E CA 1
ATOM 5508 C C . SER E 1 132 ? -51.918 -10.111 -27.553 1.00 25.54 130 SER E C 1
ATOM 5509 O O . SER E 1 132 ? -51.589 -10.787 -26.585 1.00 25.32 130 SER E O 1
ATOM 5512 N N . VAL E 1 133 ? -53.002 -9.343 -27.563 1.00 20.71 131 VAL E N 1
ATOM 5513 C CA . VAL E 1 133 ? -53.872 -9.256 -26.397 1.00 23.87 131 VAL E CA 1
ATOM 5514 C C . VAL E 1 133 ? -54.417 -10.616 -25.978 1.00 16.13 131 VAL E C 1
ATOM 5515 O O . VAL E 1 133 ? -54.425 -10.945 -24.795 1.00 19.87 131 VAL E O 1
ATOM 5519 N N . TYR E 1 134 ? -54.858 -11.417 -26.941 1.00 20.36 132 TYR E N 1
ATOM 5520 C CA . TYR E 1 134 ? -55.309 -12.763 -26.611 1.00 20.68 132 TYR E CA 1
ATOM 5521 C C . TYR E 1 134 ? -54.230 -13.542 -25.849 1.00 17.05 132 TYR E C 1
ATOM 5522 O O . TYR E 1 134 ? -54.502 -14.150 -24.804 1.00 19.40 132 TYR E O 1
ATOM 5531 N N . GLN E 1 135 ? -53.015 -13.535 -26.384 1.00 20.31 133 GLN E N 1
ATOM 5532 C CA . GLN E 1 135 ? -51.917 -14.258 -25.753 1.00 23.34 133 GLN E CA 1
ATOM 5533 C C . GLN E 1 135 ? -51.644 -13.747 -24.345 1.00 17.46 133 GLN E C 1
ATOM 5534 O O . GLN E 1 135 ? -51.398 -14.530 -23.433 1.00 19.16 133 GLN E O 1
ATOM 5540 N N . LEU E 1 136 ? -51.694 -12.432 -24.164 1.00 21.32 134 LEU E N 1
ATOM 5541 C CA . LEU E 1 136 ? -51.515 -11.855 -22.837 1.00 19.55 134 LEU E CA 1
ATOM 5542 C C . LEU E 1 136 ? -52.617 -12.302 -21.883 1.00 22.73 134 LEU E C 1
ATOM 5543 O O . LEU E 1 136 ? -52.346 -12.700 -20.752 1.00 19.77 134 LEU E O 1
ATOM 5548 N N . LEU E 1 137 ? -53.861 -12.231 -22.347 1.00 23.27 135 LEU E N 1
ATOM 5549 C CA . LEU E 1 137 ? -55.003 -12.665 -21.553 1.00 17.98 135 LEU E CA 1
ATOM 5550 C C . LEU E 1 137 ? -54.866 -14.135 -21.178 1.00 17.14 135 LEU E C 1
ATOM 5551 O O . LEU E 1 137 ? -55.164 -14.544 -20.055 1.00 20.56 135 LEU E O 1
ATOM 5556 N N . GLU E 1 138 ? -54.401 -14.931 -22.125 1.00 19.95 136 GLU E N 1
ATOM 5557 C CA . GLU E 1 138 ? -54.305 -16.364 -21.898 1.00 27.41 136 GLU E CA 1
ATOM 5558 C C . GLU E 1 138 ? -53.227 -16.681 -20.873 1.00 20.88 136 GLU E C 1
ATOM 5559 O O . GLU E 1 138 ? -53.435 -17.504 -19.993 1.00 20.03 136 GLU E O 1
ATOM 5565 N N . GLN E 1 139 ? -52.073 -16.029 -21.000 1.00 23.83 137 GLN E N 1
ATOM 5566 C CA . GLN E 1 139 ? -50.958 -16.246 -20.080 1.00 21.57 137 GLN E CA 1
ATOM 5567 C C . GLN E 1 139 ? -51.340 -15.774 -18.675 1.00 26.02 137 GLN E C 1
ATOM 5568 O O . GLN E 1 139 ? -51.084 -16.458 -17.686 1.00 26.07 137 GLN E O 1
ATOM 5574 N N . ALA E 1 140 ? -51.964 -14.604 -18.598 1.00 25.21 138 ALA E N 1
ATOM 5575 C CA . ALA E 1 140 ? -52.401 -14.055 -17.320 1.00 22.37 138 ALA E CA 1
ATOM 5576 C C . ALA E 1 140 ? -53.421 -14.971 -16.637 1.00 21.99 138 ALA E C 1
ATOM 5577 O O . ALA E 1 140 ? -53.370 -15.170 -15.418 1.00 18.00 138 ALA E O 1
ATOM 5579 N N . SER E 1 141 ? -54.330 -15.530 -17.437 1.00 19.87 139 SER E N 1
ATOM 5580 C CA . SER E 1 141 ? -55.357 -16.461 -16.959 1.00 22.33 139 SER E CA 1
ATOM 5581 C C . SER E 1 141 ? -54.774 -17.736 -16.355 1.00 28.07 139 SER E C 1
ATOM 5582 O O . SER E 1 141 ? -55.179 -18.157 -15.275 1.00 28.17 139 SER E O 1
ATOM 5585 N N . LYS E 1 142 ? -53.843 -18.360 -17.070 1.00 24.43 140 LYS E N 1
ATOM 5586 C CA . LYS E 1 142 ? -53.189 -19.563 -16.566 1.00 28.77 140 LYS E CA 1
ATOM 5587 C C . LYS E 1 142 ? -52.541 -19.296 -15.204 1.00 19.85 140 LYS E C 1
ATOM 5588 O O . LYS E 1 142 ? -52.636 -20.109 -14.291 1.00 26.86 140 LYS E O 1
ATOM 5594 N N . ARG E 1 143 ? -51.885 -18.152 -15.071 1.00 17.01 141 ARG E N 1
ATOM 5595 C CA . ARG E 1 143 ? -51.215 -17.826 -13.818 1.00 25.63 141 ARG E CA 1
ATOM 5596 C C . ARG E 1 143 ? -52.202 -17.555 -12.683 1.00 26.26 141 ARG E C 1
ATOM 5597 O O . ARG E 1 143 ? -51.976 -18.003 -11.560 1.00 23.77 141 ARG E O 1
ATOM 5605 N N . TRP E 1 144 ? -53.291 -16.839 -12.972 1.00 23.11 142 TRP E N 1
ATOM 5606 C CA . TRP E 1 144 ? -54.340 -16.627 -11.969 1.00 24.28 142 TRP E CA 1
ATOM 5607 C C . TRP E 1 144 ? -54.950 -17.958 -11.548 1.00 25.83 142 TRP E C 1
ATOM 5608 O O . TRP E 1 144 ? -55.236 -18.180 -10.371 1.00 31.47 142 TRP E O 1
ATOM 5619 N N . ALA E 1 145 ? -55.138 -18.849 -12.511 1.00 28.81 143 ALA E N 1
ATOM 5620 C CA . ALA E 1 145 ? -55.732 -20.145 -12.223 1.00 30.96 143 ALA E CA 1
ATOM 5621 C C . ALA E 1 145 ? -54.813 -20.935 -11.306 1.00 35.55 143 ALA E C 1
ATOM 5622 O O . ALA E 1 145 ? -55.277 -21.645 -10.413 1.00 36.57 143 ALA E O 1
ATOM 5624 N N . GLU E 1 146 ? -53.508 -20.795 -11.533 1.00 32.67 144 GLU E N 1
ATOM 5625 C CA . GLU E 1 146 ? -52.502 -21.449 -10.708 1.00 37.10 144 GLU E CA 1
ATOM 5626 C C . GLU E 1 146 ? -52.622 -21.009 -9.252 1.00 31.04 144 GLU E C 1
ATOM 5627 O O . GLU E 1 146 ? -52.510 -21.822 -8.343 1.00 29.18 144 GLU E O 1
ATOM 5633 N N . LYS E 1 147 ? -52.861 -19.720 -9.040 1.00 26.81 145 LYS E N 1
ATOM 5634 C CA . LYS E 1 147 ? -52.962 -19.176 -7.690 1.00 31.80 145 LYS E CA 1
ATOM 5635 C C . LYS E 1 147 ? -54.248 -19.598 -6.978 1.00 38.38 145 LYS E C 1
ATOM 5636 O O . LYS E 1 147 ? -54.244 -19.879 -5.778 1.00 42.79 145 LYS E O 1
ATOM 5642 N N . LEU E 1 148 ? -55.351 -19.638 -7.716 1.00 35.85 146 LEU E N 1
ATOM 5643 C CA . LEU E 1 148 ? -56.638 -19.967 -7.117 1.00 38.03 146 LEU E CA 1
ATOM 5644 C C . LEU E 1 148 ? -56.908 -21.473 -7.142 1.00 44.53 146 LEU E C 1
ATOM 5645 O O . LEU E 1 148 ? -58.057 -21.907 -7.143 1.00 49.47 146 LEU E O 1
ATOM 5650 N N . GLY E 1 149 ? -55.839 -22.264 -7.158 1.00 51.69 147 GLY E N 1
ATOM 5651 C CA . GLY E 1 149 ? -55.955 -23.713 -7.160 1.00 59.30 147 GLY E CA 1
ATOM 5652 C C . GLY E 1 149 ? -55.374 -24.343 -5.905 1.00 67.23 147 GLY E C 1
ATOM 5653 O O . GLY E 1 149 ? -54.677 -25.359 -5.963 1.00 69.99 147 GLY E O 1
ATOM 5654 N N . MET F 1 7 ? -44.986 -12.905 -56.324 1.00 51.69 5 MET F N 1
ATOM 5655 C CA . MET F 1 7 ? -43.543 -12.784 -56.531 1.00 57.61 5 MET F CA 1
ATOM 5656 C C . MET F 1 7 ? -42.720 -13.157 -55.288 1.00 52.74 5 MET F C 1
ATOM 5657 O O . MET F 1 7 ? -41.807 -13.980 -55.357 1.00 52.14 5 MET F O 1
ATOM 5662 N N . PHE F 1 8 ? -43.036 -12.537 -54.157 1.00 50.59 6 PHE F N 1
ATOM 5663 C CA . PHE F 1 8 ? -42.371 -12.866 -52.899 1.00 45.38 6 PHE F CA 1
ATOM 5664 C C . PHE F 1 8 ? -43.310 -13.624 -51.956 1.00 38.72 6 PHE F C 1
ATOM 5665 O O . PHE F 1 8 ? -44.072 -13.036 -51.193 1.00 45.11 6 PHE F O 1
ATOM 5673 N N . ASP F 1 9 ? -43.231 -14.948 -52.036 1.00 36.83 7 ASP F N 1
ATOM 5674 C CA . ASP F 1 9 ? -44.178 -15.858 -51.404 1.00 40.40 7 ASP F CA 1
ATOM 5675 C C . ASP F 1 9 ? -43.523 -16.608 -50.238 1.00 39.82 7 ASP F C 1
ATOM 5676 O O . ASP F 1 9 ? -44.206 -17.228 -49.418 1.00 40.08 7 ASP F O 1
ATOM 5681 N N . SER F 1 10 ? -42.195 -16.541 -50.185 1.00 32.75 8 SER F N 1
ATOM 5682 C CA . SER F 1 10 ? -41.381 -17.225 -49.182 1.00 31.35 8 SER F CA 1
ATOM 5683 C C . SER F 1 10 ? -40.370 -16.241 -48.610 1.00 29.39 8 SER F C 1
ATOM 5684 O O . SER F 1 10 ? -39.651 -15.589 -49.374 1.00 27.32 8 SER F O 1
ATOM 5687 N N . ILE F 1 11 ? -40.285 -16.149 -47.284 1.00 26.37 9 ILE F N 1
ATOM 5688 C CA . ILE F 1 11 ? -39.326 -15.237 -46.653 1.00 26.89 9 ILE F CA 1
ATOM 5689 C C . ILE F 1 11 ? -38.435 -15.915 -45.604 1.00 23.87 9 ILE F C 1
ATOM 5690 O O . ILE F 1 11 ? -38.922 -16.601 -44.709 1.00 20.26 9 ILE F O 1
ATOM 5695 N N . LEU F 1 12 ? -37.128 -15.710 -45.726 1.00 22.39 10 LEU F N 1
ATOM 5696 C CA . LEU F 1 12 ? -36.158 -16.272 -44.794 1.00 19.31 10 LEU F CA 1
ATOM 5697 C C . LEU F 1 12 ? -35.536 -15.141 -43.969 1.00 19.54 10 LEU F C 1
ATOM 5698 O O . LEU F 1 12 ? -34.833 -14.293 -44.501 1.00 18.20 10 LEU F O 1
ATOM 5703 N N . VAL F 1 13 ? -35.829 -15.104 -42.673 1.00 22.03 11 VAL F N 1
ATOM 5704 C CA . VAL F 1 13 ? -35.328 -14.032 -41.820 1.00 18.63 11 VAL F CA 1
ATOM 5705 C C . VAL F 1 13 ? -34.001 -14.452 -41.199 1.00 16.71 11 VAL F C 1
ATOM 5706 O O . VAL F 1 13 ? -33.894 -15.530 -40.617 1.00 14.19 11 VAL F O 1
ATOM 5710 N N . ILE F 1 14 ? -32.990 -13.602 -41.332 1.00 11.17 12 ILE F N 1
ATOM 5711 C CA . ILE F 1 14 ? -31.633 -13.980 -40.950 1.00 15.10 12 ILE F CA 1
ATOM 5712 C C . ILE F 1 14 ? -30.961 -13.026 -39.955 1.00 13.27 12 ILE F C 1
ATOM 5713 O O . ILE F 1 14 ? -30.903 -11.816 -40.176 1.00 18.25 12 ILE F O 1
ATOM 5718 N N . CYS F 1 15 ? -30.455 -13.579 -38.858 1.00 14.33 13 CYS F N 1
ATOM 5719 C CA . CYS F 1 15 ? -29.590 -12.818 -37.962 1.00 20.04 13 CYS F CA 1
ATOM 5720 C C . CYS F 1 15 ? -28.283 -13.575 -37.751 1.00 21.23 13 CYS F C 1
ATOM 5721 O O . CYS F 1 15 ? -27.814 -14.253 -38.658 1.00 21.66 13 CYS F O 1
ATOM 5724 N N . THR F 1 16 ? -27.698 -13.469 -36.565 1.00 18.83 14 THR F N 1
ATOM 5725 C CA . THR F 1 16 ? -26.411 -14.111 -36.312 1.00 20.42 14 THR F CA 1
ATOM 5726 C C . THR F 1 16 ? -26.592 -15.444 -35.599 1.00 20.81 14 THR F C 1
ATOM 5727 O O . THR F 1 16 ? -26.310 -16.500 -36.168 1.00 19.73 14 THR F O 1
ATOM 5731 N N . GLY F 1 17 ? -27.081 -15.381 -34.361 1.00 20.55 15 GLY F N 1
ATOM 5732 C CA . GLY F 1 17 ? -27.321 -16.567 -33.555 1.00 9.55 15 GLY F CA 1
ATOM 5733 C C . GLY F 1 17 ? -28.575 -17.332 -33.938 1.00 14.28 15 GLY F C 1
ATOM 5734 O O . GLY F 1 17 ? -28.682 -18.522 -33.631 1.00 14.86 15 GLY F O 1
ATOM 5735 N N . ASN F 1 18 ? -29.511 -16.662 -34.617 1.00 9.48 16 ASN F N 1
ATOM 5736 C CA . ASN F 1 18 ? -30.851 -17.219 -34.862 1.00 11.34 16 ASN F CA 1
ATOM 5737 C C . ASN F 1 18 ? -31.512 -17.582 -33.530 1.00 11.02 16 ASN F C 1
ATOM 5738 O O . ASN F 1 18 ? -32.180 -18.606 -33.422 1.00 15.34 16 ASN F O 1
ATOM 5743 N N . ILE F 1 19 ? -31.322 -16.740 -32.513 1.00 13.88 17 ILE F N 1
ATOM 5744 C CA . ILE F 1 19 ? -31.917 -16.994 -31.189 1.00 18.51 17 ILE F CA 1
ATOM 5745 C C . ILE F 1 19 ? -32.590 -15.771 -30.568 1.00 17.03 17 ILE F C 1
ATOM 5746 O O . ILE F 1 19 ? -33.392 -15.907 -29.650 1.00 22.04 17 ILE F O 1
ATOM 5751 N N . CYS F 1 20 ? -32.263 -14.584 -31.068 1.00 12.39 18 CYS F N 1
ATOM 5752 C CA . CYS F 1 20 ? -32.889 -13.350 -30.597 1.00 10.74 18 CYS F CA 1
ATOM 5753 C C . CYS F 1 20 ? -33.713 -12.674 -31.690 1.00 15.49 18 CYS F C 1
ATOM 5754 O O . CYS F 1 20 ? -34.939 -12.752 -31.692 1.00 18.37 18 CYS F O 1
ATOM 5757 N N . ARG F 1 21 ? -33.025 -12.009 -32.610 1.00 16.58 19 ARG F N 1
ATOM 5758 C CA . ARG F 1 21 ? -33.675 -11.182 -33.617 1.00 22.99 19 ARG F CA 1
ATOM 5759 C C . ARG F 1 21 ? -34.519 -11.947 -34.640 1.00 21.59 19 ARG F C 1
ATOM 5760 O O . ARG F 1 21 ? -35.706 -11.663 -34.802 1.00 19.30 19 ARG F O 1
ATOM 5768 N N . SER F 1 22 ? -33.921 -12.906 -35.338 1.00 19.76 20 SER F N 1
ATOM 5769 C CA . SER F 1 22 ? -34.644 -13.546 -36.441 1.00 17.57 20 SER F CA 1
ATOM 5770 C C . SER F 1 22 ? -35.865 -14.394 -36.027 1.00 18.68 20 SER F C 1
ATOM 5771 O O . SER F 1 22 ? -36.833 -14.464 -36.780 1.00 17.92 20 SER F O 1
ATOM 5774 N N . PRO F 1 23 ? -35.843 -15.010 -34.826 1.00 20.12 21 PRO F N 1
ATOM 5775 C CA . PRO F 1 23 ? -37.075 -15.665 -34.355 1.00 18.72 21 PRO F CA 1
ATOM 5776 C C . PRO F 1 23 ? -38.184 -14.639 -34.113 1.00 19.59 21 PRO F C 1
ATOM 5777 O O . PRO F 1 23 ? -39.349 -14.891 -34.424 1.00 12.71 21 PRO F O 1
ATOM 5781 N N . ILE F 1 24 ? -37.821 -13.484 -33.568 1.00 21.48 22 ILE F N 1
ATOM 5782 C CA . ILE F 1 24 ? -38.798 -12.420 -33.349 1.00 26.04 22 ILE F CA 1
ATOM 5783 C C . ILE F 1 24 ? -39.345 -11.877 -34.682 1.00 22.27 22 ILE F C 1
ATOM 5784 O O . ILE F 1 24 ? -40.558 -11.777 -34.868 1.00 26.99 22 ILE F O 1
ATOM 5789 N N . GLY F 1 25 ? -38.457 -11.555 -35.614 1.00 14.72 23 GLY F N 1
ATOM 5790 C CA . GLY F 1 25 ? -38.883 -11.039 -36.907 1.00 15.92 23 GLY F CA 1
ATOM 5791 C C . GLY F 1 25 ? -39.740 -12.034 -37.671 1.00 18.74 23 GLY F C 1
ATOM 5792 O O . GLY F 1 25 ? -40.737 -11.664 -38.304 1.00 16.94 23 GLY F O 1
ATOM 5793 N N . GLU F 1 26 ? -39.341 -13.302 -37.608 1.00 10.57 24 GLU F N 1
ATOM 5794 C CA . GLU F 1 26 ? -40.094 -14.393 -38.211 1.00 14.75 24 GLU F CA 1
ATOM 5795 C C . GLU F 1 26 ? -41.535 -14.461 -37.697 1.00 19.48 24 GLU F C 1
ATOM 5796 O O . GLU F 1 26 ? -42.473 -14.565 -38.488 1.00 25.36 24 GLU F O 1
ATOM 5802 N N . ARG F 1 27 ? -41.714 -14.419 -36.377 1.00 22.35 25 ARG F N 1
ATOM 5803 C CA . ARG F 1 27 ? -43.058 -14.542 -35.798 1.00 21.38 25 ARG F CA 1
ATOM 5804 C C . ARG F 1 27 ? -43.913 -13.291 -36.018 1.00 18.50 25 ARG F C 1
ATOM 5805 O O . ARG F 1 27 ? -45.130 -13.381 -36.137 1.00 22.78 25 ARG F O 1
ATOM 5813 N N . LEU F 1 28 ? -43.276 -12.126 -36.074 1.00 12.02 26 LEU F N 1
ATOM 5814 C CA . LEU F 1 28 ? -44.007 -10.899 -36.375 1.00 19.56 26 LEU F CA 1
ATOM 5815 C C . LEU F 1 28 ? -44.559 -10.969 -37.796 1.00 28.99 26 LEU F C 1
ATOM 5816 O O . LEU F 1 28 ? -45.732 -10.679 -38.020 1.00 26.75 26 LEU F O 1
ATOM 5821 N N . LEU F 1 29 ? -43.722 -11.377 -38.751 1.00 20.97 27 LEU F N 1
ATOM 5822 C CA . LEU F 1 29 ? -44.155 -11.446 -40.143 1.00 15.14 27 LEU F CA 1
ATOM 5823 C C . LEU F 1 29 ? -45.213 -12.513 -40.329 1.00 16.66 27 LEU F C 1
ATOM 5824 O O . LEU F 1 29 ? -46.112 -12.362 -41.154 1.00 26.36 27 LEU F O 1
ATOM 5829 N N . ARG F 1 30 ? -45.102 -13.591 -39.564 1.00 15.72 28 ARG F N 1
ATOM 5830 C CA . ARG F 1 30 ? -46.048 -14.694 -39.673 1.00 25.80 28 ARG F CA 1
ATOM 5831 C C . ARG F 1 30 ? -47.482 -14.280 -39.354 1.00 26.61 28 ARG F C 1
ATOM 5832 O O . ARG F 1 30 ? -48.411 -14.722 -40.018 1.00 31.98 28 ARG F O 1
ATOM 5840 N N . ARG F 1 31 ? -47.672 -13.436 -38.347 1.00 20.59 29 ARG F N 1
ATOM 5841 C CA A ARG F 1 31 ? -48.994 -12.936 -37.979 0.53 29.36 29 ARG F CA 1
ATOM 5842 C CA B ARG F 1 31 ? -49.032 -13.029 -38.048 0.47 29.07 29 ARG F CA 1
ATOM 5843 C C . ARG F 1 31 ? -49.492 -11.923 -38.993 0.88 27.53 29 ARG F C 1
ATOM 5844 O O . ARG F 1 31 ? -50.683 -11.808 -39.253 0.88 25.83 29 ARG F O 1
ATOM 5859 N N . LEU F 1 32 ? -48.549 -11.158 -39.533 1.00 21.38 30 LEU F N 1
ATOM 5860 C CA . LEU F 1 32 ? -48.861 -10.135 -40.518 1.00 24.66 30 LEU F CA 1
ATOM 5861 C C . LEU F 1 32 ? -49.160 -10.743 -41.892 1.00 27.68 30 LEU F C 1
ATOM 5862 O O . LEU F 1 32 ? -50.014 -10.247 -42.617 1.00 28.41 30 LEU F O 1
ATOM 5867 N N . LEU F 1 33 ? -48.475 -11.832 -42.232 1.00 31.53 31 LEU F N 1
ATOM 5868 C CA . LEU F 1 33 ? -48.607 -12.455 -43.555 1.00 27.32 31 LEU F CA 1
ATOM 5869 C C . LEU F 1 33 ? -48.856 -13.958 -43.422 1.00 28.59 31 LEU F C 1
ATOM 5870 O O . LEU F 1 33 ? -47.999 -14.768 -43.769 1.00 24.09 31 LEU F O 1
ATOM 5875 N N . PRO F 1 34 ? -50.044 -14.333 -42.926 1.00 30.88 32 PRO F N 1
ATOM 5876 C CA . PRO F 1 34 ? -50.332 -15.709 -42.509 1.00 31.55 32 PRO F CA 1
ATOM 5877 C C . PRO F 1 34 ? -50.322 -16.728 -43.641 1.00 27.23 32 PRO F C 1
ATOM 5878 O O . PRO F 1 34 ? -50.366 -17.922 -43.361 1.00 38.63 32 PRO F O 1
ATOM 5882 N N . SER F 1 35 ? -50.270 -16.281 -44.890 1.00 25.51 33 SER F N 1
ATOM 5883 C CA . SER F 1 35 ? -50.325 -17.213 -46.012 1.00 33.74 33 SER F CA 1
ATOM 5884 C C . SER F 1 35 ? -48.950 -17.585 -46.569 1.00 34.34 33 SER F C 1
ATOM 5885 O O . SER F 1 35 ? -48.844 -18.419 -47.467 1.00 42.04 33 SER F O 1
ATOM 5888 N N . LYS F 1 36 ? -47.896 -16.964 -46.059 1.00 28.71 34 LYS F N 1
ATOM 5889 C CA . LYS F 1 36 ? -46.577 -17.180 -46.641 1.00 26.21 34 LYS F CA 1
ATOM 5890 C C . LYS F 1 36 ? -45.734 -18.134 -45.817 1.00 26.71 34 LYS F C 1
ATOM 5891 O O . LYS F 1 36 ? -45.934 -18.265 -44.614 1.00 28.56 34 LYS F O 1
ATOM 5897 N N . LYS F 1 37 ? -44.791 -18.797 -46.476 1.00 24.60 35 LYS F N 1
ATOM 5898 C CA . LYS F 1 37 ? -43.810 -19.619 -45.785 1.00 27.40 35 LYS F CA 1
ATOM 5899 C C . LYS F 1 37 ? -42.691 -18.733 -45.243 1.00 26.89 35 LYS F C 1
ATOM 5900 O O . LYS F 1 37 ? -41.856 -18.239 -45.997 1.00 22.74 35 LYS F O 1
ATOM 5906 N N . ILE F 1 38 ? -42.682 -18.524 -43.933 1.00 24.63 36 ILE F N 1
ATOM 5907 C CA . ILE F 1 38 ? -41.692 -17.655 -43.319 1.00 20.83 36 ILE F CA 1
ATOM 5908 C C . ILE F 1 38 ? -40.874 -18.412 -42.268 1.00 28.25 36 ILE F C 1
ATOM 5909 O O . ILE F 1 38 ? -41.424 -19.008 -41.342 1.00 27.77 36 ILE F O 1
ATOM 5914 N N . ASN F 1 39 ? -39.555 -18.395 -42.427 1.00 22.94 37 ASN F N 1
ATOM 5915 C CA . ASN F 1 39 ? -38.674 -19.097 -41.499 1.00 22.14 37 ASN F CA 1
ATOM 5916 C C . ASN F 1 39 ? -37.408 -18.301 -41.212 1.00 16.80 37 ASN F C 1
ATOM 5917 O O . ASN F 1 39 ? -37.269 -17.184 -41.685 1.00 14.12 37 ASN F O 1
ATOM 5922 N N . SER F 1 40 ? -36.490 -18.864 -40.437 1.00 18.16 38 SER F N 1
ATOM 5923 C CA . SER F 1 40 ? -35.350 -18.081 -39.981 1.00 14.79 38 SER F CA 1
ATOM 5924 C C . SER F 1 40 ? -34.061 -18.887 -39.831 1.00 15.06 38 SER F C 1
ATOM 5925 O O . SER F 1 40 ? -34.077 -20.113 -39.777 1.00 12.89 38 SER F O 1
ATOM 5928 N N . ALA F 1 41 ? -32.938 -18.188 -39.762 1.00 12.68 39 ALA F N 1
ATOM 5929 C CA . ALA F 1 41 ? -31.651 -18.865 -39.684 1.00 17.95 39 ALA F CA 1
ATOM 5930 C C . ALA F 1 41 ? -30.601 -17.854 -39.279 1.00 18.86 39 ALA F C 1
ATOM 5931 O O . ALA F 1 41 ? -30.866 -16.652 -39.283 1.00 21.42 39 ALA F O 1
ATOM 5933 N N . GLY F 1 42 ? -29.420 -18.340 -38.914 1.00 16.65 40 GLY F N 1
ATOM 5934 C CA . GLY F 1 42 ? -28.350 -17.468 -38.472 1.00 11.25 40 GLY F CA 1
ATOM 5935 C C . GLY F 1 42 ? -27.050 -17.776 -39.185 1.00 14.90 40 GLY F C 1
ATOM 5936 O O . GLY F 1 42 ? -26.772 -18.931 -39.499 1.00 18.17 40 GLY F O 1
ATOM 5937 N N . VAL F 1 43 ? -26.244 -16.753 -39.442 1.00 16.45 41 VAL F N 1
ATOM 5938 C CA . VAL F 1 43 ? -24.946 -16.997 -40.063 1.00 18.84 41 VAL F CA 1
ATOM 5939 C C . VAL F 1 43 ? -23.884 -17.357 -39.018 1.00 19.57 41 VAL F C 1
ATOM 5940 O O . VAL F 1 43 ? -22.763 -17.699 -39.360 1.00 28.91 41 VAL F O 1
ATOM 5944 N N . GLY F 1 44 ? -24.261 -17.300 -37.743 1.00 20.14 42 GLY F N 1
ATOM 5945 C CA . GLY F 1 44 ? -23.427 -17.797 -36.660 1.00 15.18 42 GLY F CA 1
ATOM 5946 C C . GLY F 1 44 ? -24.313 -18.551 -35.681 1.00 17.36 42 GLY F C 1
ATOM 5947 O O . GLY F 1 44 ? -24.278 -18.308 -34.477 1.00 18.36 42 GLY F O 1
ATOM 5948 N N . ALA F 1 45 ? -25.115 -19.466 -36.218 1.00 14.55 43 ALA F N 1
ATOM 5949 C CA . ALA F 1 45 ? -26.266 -20.021 -35.501 1.00 21.24 43 ALA F CA 1
ATOM 5950 C C . ALA F 1 45 ? -25.927 -20.903 -34.304 1.00 16.09 43 ALA F C 1
ATOM 5951 O O . ALA F 1 45 ? -24.970 -21.670 -34.329 1.00 22.31 43 ALA F O 1
ATOM 5953 N N . LEU F 1 46 ? -26.727 -20.796 -33.251 1.00 18.03 44 LEU F N 1
ATOM 5954 C CA . LEU F 1 46 ? -26.627 -21.749 -32.150 1.00 18.82 44 LEU F CA 1
ATOM 5955 C C . LEU F 1 46 ? -27.589 -22.896 -32.452 1.00 19.73 44 LEU F C 1
ATOM 5956 O O . LEU F 1 46 ? -28.763 -22.866 -32.066 1.00 20.33 44 LEU F O 1
ATOM 5961 N N . VAL F 1 47 ? -27.077 -23.894 -33.164 1.00 19.76 45 VAL F N 1
ATOM 5962 C CA . VAL F 1 47 ? -27.905 -24.945 -33.760 1.00 18.50 45 VAL F CA 1
ATOM 5963 C C . VAL F 1 47 ? -28.596 -25.849 -32.742 1.00 21.08 45 VAL F C 1
ATOM 5964 O O . VAL F 1 47 ? -27.956 -26.417 -31.851 1.00 17.46 45 VAL F O 1
ATOM 5968 N N . ASP F 1 48 ? -29.913 -25.959 -32.896 1.00 17.29 46 ASP F N 1
ATOM 5969 C CA . ASP F 1 48 ? -30.769 -26.762 -32.019 1.00 22.54 46 ASP F CA 1
ATOM 5970 C C . ASP F 1 48 ? -31.079 -26.091 -30.687 1.00 12.67 46 ASP F C 1
ATOM 5971 O O . ASP F 1 48 ? -31.771 -26.663 -29.846 1.00 25.31 46 ASP F O 1
ATOM 5976 N N . HIS F 1 49 ? -30.581 -24.877 -30.504 1.00 19.17 47 HIS F N 1
ATOM 5977 C CA . HIS F 1 49 ? -30.871 -24.127 -29.290 1.00 22.23 47 HIS F CA 1
ATOM 5978 C C . HIS F 1 49 ? -32.214 -23.435 -29.387 1.00 26.08 47 HIS F C 1
ATOM 5979 O O . HIS F 1 49 ? -32.597 -22.977 -30.461 1.00 19.23 47 HIS F O 1
ATOM 5986 N N . THR F 1 50 ? -32.924 -23.364 -28.263 1.00 11.63 48 THR F N 1
ATOM 5987 C CA . THR F 1 50 ? -34.177 -22.622 -28.190 1.00 23.76 48 THR F CA 1
ATOM 5988 C C . THR F 1 50 ? -33.889 -21.130 -28.312 1.00 20.20 48 THR F C 1
ATOM 5989 O O . THR F 1 50 ? -32.731 -20.704 -28.257 1.00 16.02 48 THR F O 1
ATOM 5993 N N . ALA F 1 51 ? -34.940 -20.335 -28.489 1.00 14.04 49 ALA F N 1
ATOM 5994 C CA . ALA F 1 51 ? -34.786 -18.884 -28.490 1.00 14.35 49 ALA F CA 1
ATOM 5995 C C . ALA F 1 51 ? -34.201 -18.416 -27.152 1.00 13.67 49 ALA F C 1
ATOM 5996 O O . ALA F 1 51 ? -34.389 -19.064 -26.120 1.00 13.74 49 ALA F O 1
ATOM 5998 N N . ASP F 1 52 ? -33.484 -17.299 -27.179 1.00 16.93 50 ASP F N 1
ATOM 5999 C CA . ASP F 1 52 ? -32.876 -16.748 -25.968 1.00 22.84 50 ASP F CA 1
ATOM 6000 C C . ASP F 1 52 ? -33.924 -16.357 -24.922 1.00 20.56 50 ASP F C 1
ATOM 6001 O O . ASP F 1 52 ? -35.009 -15.892 -25.265 1.00 16.59 50 ASP F O 1
ATOM 6006 N N . GLU F 1 53 ? -33.599 -16.539 -23.646 1.00 17.64 51 GLU F N 1
ATOM 6007 C CA . GLU F 1 53 ? -34.551 -16.231 -22.579 1.00 22.98 51 GLU F CA 1
ATOM 6008 C C . GLU F 1 53 ? -34.995 -14.780 -22.612 1.00 22.81 51 GLU F C 1
ATOM 6009 O O . GLU F 1 53 ? -36.177 -14.487 -22.455 1.00 18.07 51 GLU F O 1
ATOM 6015 N N . SER F 1 54 ? -34.049 -13.870 -22.800 1.00 17.03 52 SER F N 1
ATOM 6016 C CA . SER F 1 54 ? -34.392 -12.451 -22.874 1.00 16.08 52 SER F CA 1
ATOM 6017 C C . SER F 1 54 ? -35.254 -12.159 -24.117 1.00 19.82 52 SER F C 1
ATOM 6018 O O . SER F 1 54 ? -36.099 -11.247 -24.112 1.00 17.48 52 SER F O 1
ATOM 6021 N N . ALA F 1 55 ? -35.044 -12.941 -25.174 1.00 11.67 53 ALA F N 1
ATOM 6022 C CA . ALA F 1 55 ? -35.826 -12.784 -26.396 1.00 13.41 53 ALA F CA 1
ATOM 6023 C C . ALA F 1 55 ? -37.263 -13.202 -26.134 1.00 19.49 53 ALA F C 1
ATOM 6024 O O . ALA F 1 55 ? -38.194 -12.469 -26.460 1.00 21.11 53 ALA F O 1
ATOM 6026 N N . ILE F 1 56 ? -37.437 -14.375 -25.529 1.00 20.68 54 ILE F N 1
ATOM 6027 C CA . ILE F 1 56 ? -38.765 -14.842 -25.123 1.00 20.15 54 ILE F CA 1
ATOM 6028 C C . ILE F 1 56 ? -39.444 -13.839 -24.178 1.00 24.28 54 ILE F C 1
ATOM 6029 O O . ILE F 1 56 ? -40.645 -13.549 -24.310 1.00 21.77 54 ILE F O 1
ATOM 6034 N N . ARG F 1 57 ? -38.664 -13.294 -23.243 1.00 25.59 55 ARG F N 1
ATOM 6035 C CA . ARG F 1 57 ? -39.176 -12.322 -22.277 1.00 24.64 55 ARG F CA 1
ATOM 6036 C C . ARG F 1 57 ? -39.817 -11.132 -22.991 1.00 22.61 55 ARG F C 1
ATOM 6037 O O . ARG F 1 57 ? -40.955 -10.768 -22.707 1.00 19.43 55 ARG F O 1
ATOM 6045 N N . VAL F 1 58 ? -39.091 -10.543 -23.934 1.00 22.05 56 VAL F N 1
ATOM 6046 C CA . VAL F 1 58 ? -39.594 -9.373 -24.642 1.00 24.65 56 VAL F CA 1
ATOM 6047 C C . VAL F 1 58 ? -40.739 -9.736 -25.594 1.00 25.19 56 VAL F C 1
ATOM 6048 O O . VAL F 1 58 ? -41.669 -8.953 -25.787 1.00 27.39 56 VAL F O 1
ATOM 6052 N N . ALA F 1 59 ? -40.671 -10.922 -26.188 1.00 21.16 57 ALA F N 1
ATOM 6053 C CA . ALA F 1 59 ? -41.766 -11.402 -27.025 1.00 22.00 57 ALA F CA 1
ATOM 6054 C C . ALA F 1 59 ? -43.039 -11.485 -26.196 1.00 26.23 57 ALA F C 1
ATOM 6055 O O . ALA F 1 59 ? -44.009 -10.772 -26.457 1.00 27.21 57 ALA F O 1
ATOM 6057 N N . GLU F 1 60 ? -43.026 -12.349 -25.186 1.00 24.39 58 GLU F N 1
ATOM 6058 C CA . GLU F 1 60 ? -44.195 -12.540 -24.334 1.00 24.45 58 GLU F CA 1
ATOM 6059 C C . GLU F 1 60 ? -44.701 -11.223 -23.767 1.00 27.45 58 GLU F C 1
ATOM 6060 O O . GLU F 1 60 ? -45.900 -10.978 -23.756 1.00 25.01 58 GLU F O 1
ATOM 6066 N N . LYS F 1 61 ? -43.788 -10.369 -23.318 1.00 28.05 59 LYS F N 1
ATOM 6067 C CA . LYS F 1 61 ? -44.179 -9.045 -22.844 1.00 30.56 59 LYS F CA 1
ATOM 6068 C C . LYS F 1 61 ? -45.086 -8.370 -23.881 1.00 26.22 59 LYS F C 1
ATOM 6069 O O . LYS F 1 61 ? -46.075 -7.728 -23.532 1.00 28.48 59 LYS F O 1
ATOM 6075 N N . ASN F 1 62 ? -44.757 -8.531 -25.158 1.00 14.20 60 ASN F N 1
ATOM 6076 C CA . ASN F 1 62 ? -45.575 -7.948 -26.216 1.00 19.03 60 ASN F CA 1
ATOM 6077 C C . ASN F 1 62 ? -46.607 -8.919 -26.815 1.00 25.94 60 ASN F C 1
ATOM 6078 O O . ASN F 1 62 ? -47.140 -8.685 -27.898 1.00 25.36 60 ASN F O 1
ATOM 6083 N N . GLY F 1 63 ? -46.906 -10.000 -26.097 1.00 29.03 61 GLY F N 1
ATOM 6084 C CA . GLY F 1 63 ? -47.910 -10.949 -26.550 1.00 23.18 61 GLY F CA 1
ATOM 6085 C C . GLY F 1 63 ? -47.535 -11.652 -27.847 1.00 20.77 61 GLY F C 1
ATOM 6086 O O . GLY F 1 63 ? -48.391 -11.950 -28.673 1.00 25.50 61 GLY F O 1
ATOM 6087 N N . LEU F 1 64 ? -46.245 -11.901 -28.034 1.00 21.22 62 LEU F N 1
ATOM 6088 C CA . LEU F 1 64 ? -45.761 -12.627 -29.206 1.00 15.96 62 LEU F CA 1
ATOM 6089 C C . LEU F 1 64 ? -45.185 -13.958 -28.740 1.00 22.19 62 LEU F C 1
ATOM 6090 O O . LEU F 1 64 ? -44.523 -14.026 -27.701 1.00 20.13 62 LEU F O 1
ATOM 6095 N N . CYS F 1 65 ? -45.453 -15.020 -29.490 1.00 22.00 63 CYS F N 1
ATOM 6096 C CA . CYS F 1 65 ? -45.004 -16.351 -29.097 1.00 20.92 63 CYS F CA 1
ATOM 6097 C C . CYS F 1 65 ? -43.838 -16.811 -29.953 1.00 22.94 63 CYS F C 1
ATOM 6098 O O . CYS F 1 65 ? -43.926 -16.826 -31.179 1.00 14.96 63 CYS F O 1
ATOM 6101 N N . LEU F 1 66 ? -42.751 -17.180 -29.280 1.00 16.26 64 LEU F N 1
ATOM 6102 C CA . LEU F 1 66 ? -41.551 -17.692 -29.913 1.00 14.57 64 LEU F CA 1
ATOM 6103 C C . LEU F 1 66 ? -41.420 -19.195 -29.693 1.00 23.31 64 LEU F C 1
ATOM 6104 O O . LEU F 1 66 ? -40.349 -19.759 -29.893 1.00 25.93 64 LEU F O 1
ATOM 6109 N N . LYS F 1 67 ? -42.501 -19.846 -29.274 1.00 24.72 65 LYS F N 1
ATOM 6110 C CA . LYS F 1 67 ? -42.416 -21.261 -28.919 1.00 28.51 65 LYS F CA 1
ATOM 6111 C C . LYS F 1 67 ? -42.205 -22.163 -30.126 1.00 26.26 65 LYS F C 1
ATOM 6112 O O . LYS F 1 67 ? -42.700 -21.888 -31.218 1.00 29.69 65 LYS F O 1
ATOM 6118 N N . GLY F 1 68 ? -41.459 -23.242 -29.917 1.00 24.95 66 GLY F N 1
ATOM 6119 C CA . GLY F 1 68 ? -41.190 -24.198 -30.976 1.00 25.21 66 GLY F CA 1
ATOM 6120 C C . GLY F 1 68 ? -40.049 -23.781 -31.886 1.00 21.58 66 GLY F C 1
ATOM 6121 O O . GLY F 1 68 ? -39.757 -24.455 -32.871 1.00 25.91 66 GLY F O 1
ATOM 6122 N N . HIS F 1 69 ? -39.400 -22.667 -31.571 1.00 14.73 67 HIS F N 1
ATOM 6123 C CA . HIS F 1 69 ? -38.260 -22.228 -32.362 1.00 16.94 67 HIS F CA 1
ATOM 6124 C C . HIS F 1 69 ? -37.019 -23.111 -32.139 1.00 23.98 67 HIS F C 1
ATOM 6125 O O . HIS F 1 69 ? -36.799 -23.634 -31.047 1.00 27.61 67 HIS F O 1
ATOM 6132 N N . ARG F 1 70 ? -36.205 -23.253 -33.180 1.00 25.46 68 ARG F N 1
ATOM 6133 C CA . ARG F 1 70 ? -34.999 -24.080 -33.127 1.00 19.17 68 ARG F CA 1
ATOM 6134 C C . ARG F 1 70 ? -33.898 -23.387 -33.906 1.00 18.56 68 ARG F C 1
ATOM 6135 O O . ARG F 1 70 ? -34.088 -23.063 -35.083 1.00 19.32 68 ARG F O 1
ATOM 6143 N N . GLY F 1 71 ? -32.751 -23.164 -33.261 1.00 15.66 69 GLY F N 1
ATOM 6144 C CA . GLY F 1 71 ? -31.620 -22.510 -33.908 1.00 18.18 69 GLY F CA 1
ATOM 6145 C C . GLY F 1 71 ? -31.217 -23.210 -35.196 1.00 21.09 69 GLY F C 1
ATOM 6146 O O . GLY F 1 71 ? -30.961 -24.409 -35.187 1.00 20.68 69 GLY F O 1
ATOM 6147 N N . THR F 1 72 ? -31.165 -22.473 -36.305 1.00 20.25 70 THR F N 1
ATOM 6148 C CA . THR F 1 72 ? -30.863 -23.080 -37.606 1.00 15.17 70 THR F CA 1
ATOM 6149 C C . THR F 1 72 ? -29.729 -22.355 -38.321 1.00 18.64 70 THR F C 1
ATOM 6150 O O . THR F 1 72 ? -29.688 -21.122 -38.368 1.00 16.25 70 THR F O 1
ATOM 6154 N N . LYS F 1 73 ? -28.803 -23.137 -38.868 1.00 15.22 71 LYS F N 1
ATOM 6155 C CA . LYS F 1 73 ? -27.654 -22.586 -39.574 1.00 24.58 71 LYS F CA 1
ATOM 6156 C C . LYS F 1 73 ? -28.047 -22.098 -40.965 1.00 18.29 71 LYS F C 1
ATOM 6157 O O . LYS F 1 73 ? -28.709 -22.819 -41.705 1.00 13.83 71 LYS F O 1
ATOM 6163 N N . PHE F 1 74 ? -27.642 -20.885 -41.331 1.00 21.60 72 PHE F N 1
ATOM 6164 C CA . PHE F 1 74 ? -27.877 -20.431 -42.706 1.00 30.21 72 PHE F CA 1
ATOM 6165 C C . PHE F 1 74 ? -26.966 -21.147 -43.702 1.00 28.92 72 PHE F C 1
ATOM 6166 O O . PHE F 1 74 ? -25.746 -21.102 -43.563 1.00 36.35 72 PHE F O 1
ATOM 6174 N N . THR F 1 75 ? -27.555 -21.802 -44.703 1.00 27.54 73 THR F N 1
ATOM 6175 C CA . THR F 1 75 ? -26.766 -22.418 -45.777 1.00 33.97 73 THR F CA 1
ATOM 6176 C C . THR F 1 75 ? -27.222 -21.951 -47.158 1.00 34.74 73 THR F C 1
ATOM 6177 O O . THR F 1 75 ? -28.273 -21.326 -47.306 1.00 30.47 73 THR F O 1
ATOM 6181 N N . SER F 1 76 ? -26.412 -22.253 -48.165 1.00 32.28 74 SER F N 1
ATOM 6182 C CA . SER F 1 76 ? -26.777 -22.001 -49.550 1.00 33.02 74 SER F CA 1
ATOM 6183 C C . SER F 1 76 ? -27.976 -22.857 -49.949 1.00 30.71 74 SER F C 1
ATOM 6184 O O . SER F 1 76 ? -28.864 -22.397 -50.660 1.00 35.15 74 SER F O 1
ATOM 6187 N N . ALA F 1 77 ? -27.997 -24.104 -49.485 1.00 29.47 75 ALA F N 1
ATOM 6188 C CA . ALA F 1 77 ? -29.086 -25.022 -49.806 1.00 36.25 75 ALA F CA 1
ATOM 6189 C C . ALA F 1 77 ? -30.415 -24.518 -49.248 1.00 34.50 75 ALA F C 1
ATOM 6190 O O . ALA F 1 77 ? -31.448 -24.619 -49.900 1.00 33.10 75 ALA F O 1
ATOM 6192 N N . LEU F 1 78 ? -30.373 -23.983 -48.029 1.00 27.78 76 LEU F N 1
ATOM 6193 C CA . LEU F 1 78 ? -31.549 -23.418 -47.384 1.00 24.17 76 LEU F CA 1
ATOM 6194 C C . LEU F 1 78 ? -32.072 -22.184 -48.114 1.00 27.08 76 LEU F C 1
ATOM 6195 O O . LEU F 1 78 ? -33.276 -22.024 -48.276 1.00 21.98 76 LEU F O 1
ATOM 6200 N N . ALA F 1 79 ? -31.165 -21.312 -48.546 1.00 23.57 77 ALA F N 1
ATOM 6201 C CA . ALA F 1 79 ? -31.558 -20.052 -49.175 1.00 22.03 77 ALA F CA 1
ATOM 6202 C C . ALA F 1 79 ? -32.357 -20.229 -50.474 1.00 32.79 77 ALA F C 1
ATOM 6203 O O . ALA F 1 79 ? -33.231 -19.415 -50.796 1.00 31.66 77 ALA F O 1
ATOM 6205 N N . ARG F 1 80 ? -32.065 -21.283 -51.227 1.00 29.61 78 ARG F N 1
ATOM 6206 C CA . ARG F 1 80 ? -32.768 -21.463 -52.490 1.00 39.25 78 ARG F CA 1
ATOM 6207 C C . ARG F 1 80 ? -34.218 -21.895 -52.310 1.00 32.31 78 ARG F C 1
ATOM 6208 O O . ARG F 1 80 ? -34.968 -21.939 -53.269 1.00 26.30 78 ARG F O 1
ATOM 6216 N N . GLN F 1 81 ? -34.616 -22.187 -51.077 1.00 32.28 79 GLN F N 1
ATOM 6217 C CA . GLN F 1 81 ? -36.006 -22.536 -50.809 1.00 37.79 79 GLN F CA 1
ATOM 6218 C C . GLN F 1 81 ? -36.845 -21.283 -50.557 1.00 35.94 79 GLN F C 1
ATOM 6219 O O . GLN F 1 81 ? -38.052 -21.373 -50.325 1.00 36.51 79 GLN F O 1
ATOM 6225 N N . TYR F 1 82 ? -36.208 -20.115 -50.606 1.00 20.78 80 TYR F N 1
ATOM 6226 C CA . TYR F 1 82 ? -36.901 -18.864 -50.294 1.00 18.35 80 TYR F CA 1
ATOM 6227 C C . TYR F 1 82 ? -36.767 -17.793 -51.368 1.00 17.49 80 TYR F C 1
ATOM 6228 O O . TYR F 1 82 ? -35.730 -17.676 -52.022 1.00 21.02 80 TYR F O 1
ATOM 6237 N N . ASP F 1 83 ? -37.827 -17.009 -51.545 1.00 21.42 81 ASP F N 1
ATOM 6238 C CA . ASP F 1 83 ? -37.849 -15.979 -52.576 1.00 27.17 81 ASP F CA 1
ATOM 6239 C C . ASP F 1 83 ? -37.199 -14.694 -52.092 1.00 27.94 81 ASP F C 1
ATOM 6240 O O . ASP F 1 83 ? -36.618 -13.950 -52.888 1.00 23.19 81 ASP F O 1
ATOM 6245 N N . LEU F 1 84 ? -37.300 -14.436 -50.789 1.00 22.77 82 LEU F N 1
ATOM 6246 C CA . LEU F 1 84 ? -36.752 -13.216 -50.207 1.00 22.79 82 LEU F CA 1
ATOM 6247 C C . LEU F 1 84 ? -35.939 -13.495 -48.944 1.00 25.92 82 LEU F C 1
ATOM 6248 O O . LEU F 1 84 ? -36.378 -14.242 -48.066 1.00 23.20 82 LEU F O 1
ATOM 6253 N N . LEU F 1 85 ? -34.751 -12.896 -48.861 1.00 20.09 83 LEU F N 1
ATOM 6254 C CA . LEU F 1 85 ? -33.941 -12.969 -47.653 1.00 16.05 83 LEU F CA 1
ATOM 6255 C C . LEU F 1 85 ? -33.904 -11.603 -46.987 1.00 18.54 83 LEU F C 1
ATOM 6256 O O . LEU F 1 85 ? -33.661 -10.597 -47.646 1.00 23.01 83 LEU F O 1
ATOM 6261 N N . LEU F 1 86 ? -34.152 -11.578 -45.681 1.00 20.02 84 LEU F N 1
ATOM 6262 C CA . LEU F 1 86 ? -34.089 -10.349 -44.901 1.00 25.70 84 LEU F CA 1
ATOM 6263 C C . LEU F 1 86 ? -33.092 -10.514 -43.755 1.00 25.97 84 LEU F C 1
ATOM 6264 O O . LEU F 1 86 ? -33.309 -11.325 -42.853 1.00 31.01 84 LEU F O 1
ATOM 6269 N N . VAL F 1 87 ? -32.008 -9.740 -43.790 1.00 21.94 85 VAL F N 1
ATOM 6270 C CA . VAL F 1 87 ? -30.967 -9.818 -42.762 1.00 19.13 85 VAL F CA 1
ATOM 6271 C C . VAL F 1 87 ? -31.045 -8.634 -41.793 1.00 21.67 85 VAL F C 1
ATOM 6272 O O . VAL F 1 87 ? -31.564 -7.576 -42.138 1.00 19.15 85 VAL F O 1
ATOM 6276 N N . MET F 1 88 ? -30.531 -8.821 -40.582 1.00 17.36 86 MET F N 1
ATOM 6277 C CA . MET F 1 88 ? -30.556 -7.779 -39.555 1.00 21.14 86 MET F CA 1
ATOM 6278 C C . MET F 1 88 ? -29.495 -6.702 -39.775 1.00 28.51 86 MET F C 1
ATOM 6279 O O . MET F 1 88 ? -29.744 -5.515 -39.561 1.00 27.48 86 MET F O 1
ATOM 6284 N N . GLU F 1 89 ? -28.310 -7.119 -40.203 1.00 25.16 87 GLU F N 1
ATOM 6285 C CA . GLU F 1 89 ? -27.179 -6.206 -40.241 1.00 31.43 87 GLU F CA 1
ATOM 6286 C C . GLU F 1 89 ? -26.601 -6.075 -41.627 1.00 27.16 87 GLU F C 1
ATOM 6287 O O . GLU F 1 89 ? -26.630 -7.016 -42.418 1.00 30.65 87 GLU F O 1
ATOM 6293 N N . TYR F 1 90 ? -26.065 -4.895 -41.909 1.00 32.17 88 TYR F N 1
ATOM 6294 C CA . TYR F 1 90 ? -25.373 -4.657 -43.160 1.00 31.40 88 TYR F CA 1
ATOM 6295 C C . TYR F 1 90 ? -24.270 -5.695 -43.345 1.00 32.20 88 TYR F C 1
ATOM 6296 O O . TYR F 1 90 ? -24.103 -6.243 -44.433 1.00 29.06 88 TYR F O 1
ATOM 6305 N N . SER F 1 91 ? -23.531 -5.974 -42.272 1.00 30.06 89 SER F N 1
ATOM 6306 C CA . SER F 1 91 ? -22.452 -6.958 -42.329 1.00 30.55 89 SER F CA 1
ATOM 6307 C C . SER F 1 91 ? -22.939 -8.353 -42.735 1.00 34.42 89 SER F C 1
ATOM 6308 O O . SER F 1 91 ? -22.170 -9.151 -43.277 1.00 40.30 89 SER F O 1
ATOM 6311 N N . HIS F 1 92 ? -24.213 -8.645 -42.487 1.00 27.81 90 HIS F N 1
ATOM 6312 C CA . HIS F 1 92 ? -24.764 -9.948 -42.842 1.00 24.54 90 HIS F CA 1
ATOM 6313 C C . HIS F 1 92 ? -24.774 -10.184 -44.359 1.00 31.80 90 HIS F C 1
ATOM 6314 O O . HIS F 1 92 ? -24.577 -11.312 -44.822 1.00 31.63 90 HIS F O 1
ATOM 6321 N N . LEU F 1 93 ? -25.008 -9.119 -45.123 1.00 38.31 91 LEU F N 1
ATOM 6322 C CA . LEU F 1 93 ? -25.033 -9.192 -46.587 1.00 39.03 91 LEU F CA 1
ATOM 6323 C C . LEU F 1 93 ? -23.791 -9.875 -47.145 1.00 39.60 91 LEU F C 1
ATOM 6324 O O . LEU F 1 93 ? -23.891 -10.739 -48.018 1.00 35.36 91 LEU F O 1
ATOM 6329 N N . GLU F 1 94 ? -22.626 -9.477 -46.634 1.00 39.27 92 GLU F N 1
ATOM 6330 C CA . GLU F 1 94 ? -21.346 -10.029 -47.074 1.00 42.75 92 GLU F CA 1
ATOM 6331 C C . GLU F 1 94 ? -21.290 -11.526 -46.842 1.00 40.27 92 GLU F C 1
ATOM 6332 O O . GLU F 1 94 ? -20.888 -12.291 -47.719 1.00 43.32 92 GLU F O 1
ATOM 6338 N N . GLN F 1 95 ? -21.697 -11.936 -45.649 1.00 34.55 93 GLN F N 1
ATOM 6339 C CA . GLN F 1 95 ? -21.691 -13.340 -45.282 1.00 34.98 93 GLN F CA 1
ATOM 6340 C C . GLN F 1 95 ? -22.646 -14.136 -46.165 1.00 31.70 93 GLN F C 1
ATOM 6341 O O . GLN F 1 95 ? -22.465 -15.338 -46.358 1.00 39.29 93 GLN F O 1
ATOM 6347 N N . ILE F 1 96 ? -23.666 -13.462 -46.691 1.00 26.42 94 ILE F N 1
ATOM 6348 C CA . ILE F 1 96 ? -24.563 -14.076 -47.660 1.00 36.76 94 ILE F CA 1
ATOM 6349 C C . ILE F 1 96 ? -23.821 -14.359 -48.974 1.00 41.72 94 ILE F C 1
ATOM 6350 O O . ILE F 1 96 ? -23.763 -15.502 -49.426 1.00 45.38 94 ILE F O 1
ATOM 6355 N N . SER F 1 97 ? -23.254 -13.322 -49.585 1.00 35.91 95 SER F N 1
ATOM 6356 C CA . SER F 1 97 ? -22.490 -13.509 -50.812 1.00 45.25 95 SER F CA 1
ATOM 6357 C C . SER F 1 97 ? -21.340 -14.502 -50.614 1.00 51.12 95 SER F C 1
ATOM 6358 O O . SER F 1 97 ? -21.030 -15.283 -51.511 1.00 58.06 95 SER F O 1
ATOM 6361 N N . ARG F 1 98 ? -20.728 -14.487 -49.434 1.00 51.07 96 ARG F N 1
ATOM 6362 C CA . ARG F 1 98 ? -19.668 -15.441 -49.121 1.00 53.39 96 ARG F CA 1
ATOM 6363 C C . ARG F 1 98 ? -20.176 -16.879 -49.092 1.00 46.64 96 ARG F C 1
ATOM 6364 O O . ARG F 1 98 ? -19.537 -17.784 -49.632 1.00 46.24 96 ARG F O 1
ATOM 6372 N N . ILE F 1 99 ? -21.326 -17.078 -48.456 1.00 36.65 97 ILE F N 1
ATOM 6373 C CA . ILE F 1 99 ? -21.893 -18.409 -48.252 1.00 33.63 97 ILE F CA 1
ATOM 6374 C C . ILE F 1 99 ? -22.815 -18.841 -49.387 1.00 39.26 97 ILE F C 1
ATOM 6375 O O . ILE F 1 99 ? -22.787 -19.994 -49.827 1.00 43.43 97 ILE F O 1
ATOM 6380 N N . ALA F 1 100 ? -23.639 -17.907 -49.849 1.00 38.00 98 ALA F N 1
ATOM 6381 C CA . ALA F 1 100 ? -24.636 -18.185 -50.871 1.00 38.96 98 ALA F CA 1
ATOM 6382 C C . ALA F 1 100 ? -24.669 -17.051 -51.892 1.00 39.71 98 ALA F C 1
ATOM 6383 O O . ALA F 1 100 ? -25.633 -16.291 -51.945 1.00 38.51 98 ALA F O 1
ATOM 6385 N N . PRO F 1 101 ? -23.604 -16.936 -52.706 1.00 37.41 99 PRO F N 1
ATOM 6386 C CA . PRO F 1 101 ? -23.448 -15.875 -53.710 1.00 37.77 99 PRO F CA 1
ATOM 6387 C C . PRO F 1 101 ? -24.692 -15.687 -54.578 1.00 35.28 99 PRO F C 1
ATOM 6388 O O . PRO F 1 101 ? -25.103 -14.554 -54.813 1.00 40.50 99 PRO F O 1
ATOM 6392 N N . GLU F 1 102 ? -25.280 -16.781 -55.052 1.00 33.40 100 GLU F N 1
ATOM 6393 C CA . GLU F 1 102 ? -26.439 -16.696 -55.951 1.00 39.14 100 GLU F CA 1
ATOM 6394 C C . GLU F 1 102 ? -27.671 -16.089 -55.274 1.00 39.66 100 GLU F C 1
ATOM 6395 O O . GLU F 1 102 ? -28.652 -15.742 -55.938 1.00 37.25 100 GLU F O 1
ATOM 6401 N N . ALA F 1 103 ? -27.622 -15.965 -53.952 1.00 37.67 101 ALA F N 1
ATOM 6402 C CA . ALA F 1 103 ? -28.774 -15.480 -53.201 1.00 30.58 101 ALA F CA 1
ATOM 6403 C C . ALA F 1 103 ? -28.665 -13.995 -52.867 1.00 34.34 101 ALA F C 1
ATOM 6404 O O . ALA F 1 103 ? -29.651 -13.372 -52.478 1.00 32.22 101 ALA F O 1
ATOM 6406 N N . ARG F 1 104 ? -27.471 -13.430 -53.021 1.00 38.05 102 ARG F N 1
ATOM 6407 C CA . ARG F 1 104 ? -27.242 -12.025 -52.688 1.00 36.90 102 ARG F CA 1
ATOM 6408 C C . ARG F 1 104 ? -28.236 -11.083 -53.367 1.00 37.86 102 ARG F C 1
ATOM 6409 O O . ARG F 1 104 ? -28.655 -10.084 -52.778 1.00 42.12 102 ARG F O 1
ATOM 6417 N N . GLY F 1 105 ? -28.607 -11.408 -54.602 1.00 30.81 103 GLY F N 1
ATOM 6418 C CA . GLY F 1 105 ? -29.506 -10.577 -55.390 1.00 30.40 103 GLY F CA 1
ATOM 6419 C C . GLY F 1 105 ? -30.950 -10.515 -54.913 1.00 31.94 103 GLY F C 1
ATOM 6420 O O . GLY F 1 105 ? -31.722 -9.673 -55.368 1.00 31.34 103 GLY F O 1
ATOM 6421 N N . LYS F 1 106 ? -31.324 -11.410 -54.003 1.00 23.34 104 LYS F N 1
ATOM 6422 C CA . LYS F 1 106 ? -32.663 -11.399 -53.438 1.00 23.31 104 LYS F CA 1
ATOM 6423 C C . LYS F 1 106 ? -32.624 -11.133 -51.927 1.00 21.92 104 LYS F C 1
ATOM 6424 O O . LYS F 1 106 ? -33.572 -11.452 -51.212 1.00 20.41 104 LYS F O 1
ATOM 6430 N N . THR F 1 107 ? -31.536 -10.523 -51.462 1.00 24.62 105 THR F N 1
ATOM 6431 C CA . THR F 1 107 ? -31.360 -10.204 -50.044 1.00 23.93 105 THR F CA 1
ATOM 6432 C C . THR F 1 107 ? -31.529 -8.711 -49.747 1.00 24.57 105 THR F C 1
ATOM 6433 O O . THR F 1 107 ? -30.937 -7.860 -50.412 1.00 17.89 105 THR F O 1
ATOM 6437 N N . MET F 1 108 ? -32.343 -8.399 -48.743 1.00 23.86 106 MET F N 1
ATOM 6438 C CA . MET F 1 108 ? -32.517 -7.019 -48.300 1.00 23.59 106 MET F CA 1
ATOM 6439 C C . MET F 1 108 ? -32.448 -6.946 -46.781 1.00 25.24 106 MET F C 1
ATOM 6440 O O . MET F 1 108 ? -32.534 -7.967 -46.109 1.00 24.13 106 MET F O 1
ATOM 6445 N N . LEU F 1 109 ? -32.268 -5.744 -46.245 1.00 27.83 107 LEU F N 1
ATOM 6446 C CA . LEU F 1 109 ? -32.269 -5.557 -44.802 1.00 28.75 107 LEU F CA 1
ATOM 6447 C C . LEU F 1 109 ? -33.679 -5.705 -44.257 1.00 19.60 107 LEU F C 1
ATOM 6448 O O . LEU F 1 109 ? -34.626 -5.148 -44.809 1.00 19.29 107 LEU F O 1
ATOM 6453 N N . PHE F 1 110 ? -33.806 -6.457 -43.173 1.00 16.76 108 PHE F N 1
ATOM 6454 C CA . PHE F 1 110 ? -35.071 -6.567 -42.461 1.00 21.84 108 PHE F CA 1
ATOM 6455 C C . PHE F 1 110 ? -35.615 -5.182 -42.125 1.00 22.31 108 PHE F C 1
ATOM 6456 O O . PHE F 1 110 ? -36.817 -4.943 -42.199 1.00 25.57 108 PHE F O 1
ATOM 6464 N N . GLY F 1 111 ? -34.717 -4.262 -41.791 1.00 22.53 109 GLY F N 1
ATOM 6465 C CA . GLY F 1 111 ? -35.104 -2.912 -41.416 1.00 21.90 109 GLY F CA 1
ATOM 6466 C C . GLY F 1 111 ? -34.994 -1.902 -42.547 1.00 25.71 109 GLY F C 1
ATOM 6467 O O . GLY F 1 111 ? -34.902 -0.694 -42.317 1.00 25.87 109 GLY F O 1
ATOM 6468 N N . HIS F 1 112 ? -35.026 -2.404 -43.775 1.00 29.77 110 HIS F N 1
ATOM 6469 C CA . HIS F 1 112 ? -34.830 -1.579 -44.959 1.00 26.59 110 HIS F CA 1
ATOM 6470 C C . HIS F 1 112 ? -35.702 -0.321 -44.989 1.00 25.71 110 HIS F C 1
ATOM 6471 O O . HIS F 1 112 ? -35.246 0.753 -45.378 1.00 25.16 110 HIS F O 1
ATOM 6478 N N . TRP F 1 113 ? -36.953 -0.461 -44.577 1.00 20.55 111 TRP F N 1
ATOM 6479 C CA . TRP F 1 113 ? -37.909 0.640 -44.661 1.00 28.80 111 TRP F CA 1
ATOM 6480 C C . TRP F 1 113 ? -37.827 1.621 -43.488 1.00 29.91 111 TRP F C 1
ATOM 6481 O O . TRP F 1 113 ? -38.587 2.593 -43.431 1.00 34.96 111 TRP F O 1
ATOM 6492 N N . LEU F 1 114 ? -36.912 1.368 -42.556 1.00 22.07 112 LEU F N 1
ATOM 6493 C CA . LEU F 1 114 ? -36.688 2.296 -41.444 1.00 27.72 112 LEU F CA 1
ATOM 6494 C C . LEU F 1 114 ? -35.669 3.372 -41.809 1.00 31.33 112 LEU F C 1
ATOM 6495 O O . LEU F 1 114 ? -34.882 3.204 -42.735 1.00 48.25 112 LEU F O 1
ATOM 6500 N N . ASP F 1 115 ? -35.682 4.479 -41.075 1.00 37.99 113 ASP F N 1
ATOM 6501 C CA . ASP F 1 115 ? -34.672 5.515 -41.249 1.00 42.36 113 ASP F CA 1
ATOM 6502 C C . ASP F 1 115 ? -33.279 4.933 -40.997 1.00 42.83 113 ASP F C 1
ATOM 6503 O O . ASP F 1 115 ? -32.352 5.137 -41.784 1.00 42.43 113 ASP F O 1
ATOM 6508 N N . SER F 1 116 ? -33.142 4.203 -39.896 1.00 32.63 114 SER F N 1
ATOM 6509 C CA . SER F 1 116 ? -31.911 3.484 -39.608 1.00 36.42 114 SER F CA 1
ATOM 6510 C C . SER F 1 116 ? -32.170 2.000 -39.824 1.00 37.85 114 SER F C 1
ATOM 6511 O O . SER F 1 116 ? -32.914 1.374 -39.066 1.00 40.25 114 SER F O 1
ATOM 6514 N N . LYS F 1 117 ? -31.545 1.446 -40.858 1.00 37.63 115 LYS F N 1
ATOM 6515 C CA . LYS F 1 117 ? -31.952 0.163 -41.425 1.00 39.44 115 LYS F CA 1
ATOM 6516 C C . LYS F 1 117 ? -31.510 -1.065 -40.628 1.00 42.15 115 LYS F C 1
ATOM 6517 O O . LYS F 1 117 ? -32.173 -2.103 -40.658 1.00 39.98 115 LYS F O 1
ATOM 6523 N N . GLU F 1 118 ? -30.388 -0.945 -39.927 1.00 36.24 116 GLU F N 1
ATOM 6524 C CA . GLU F 1 118 ? -29.814 -2.062 -39.191 1.00 33.97 116 GLU F CA 1
ATOM 6525 C C . GLU F 1 118 ? -30.544 -2.287 -37.874 1.00 24.06 116 GLU F C 1
ATOM 6526 O O . GLU F 1 118 ? -30.818 -1.341 -37.144 1.00 30.93 116 GLU F O 1
ATOM 6532 N N . ILE F 1 119 ? -30.864 -3.543 -37.581 1.00 18.81 117 ILE F N 1
ATOM 6533 C CA . ILE F 1 119 ? -31.458 -3.912 -36.298 1.00 23.19 117 ILE F CA 1
ATOM 6534 C C . ILE F 1 119 ? -30.343 -4.359 -35.355 1.00 27.28 117 ILE F C 1
ATOM 6535 O O . ILE F 1 119 ? -29.713 -5.383 -35.597 1.00 29.84 117 ILE F O 1
ATOM 6540 N N . PRO F 1 120 ? -30.096 -3.601 -34.275 1.00 29.06 118 PRO F N 1
ATOM 6541 C CA . PRO F 1 120 ? -28.899 -3.885 -33.472 1.00 24.44 118 PRO F CA 1
ATOM 6542 C C . PRO F 1 120 ? -28.993 -5.223 -32.754 1.00 17.96 118 PRO F C 1
ATOM 6543 O O . PRO F 1 120 ? -30.084 -5.736 -32.546 1.00 17.46 118 PRO F O 1
ATOM 6547 N N . ASP F 1 121 ? -27.839 -5.771 -32.388 1.00 22.14 119 ASP F N 1
ATOM 6548 C CA . ASP F 1 121 ? -27.730 -7.066 -31.732 1.00 15.32 119 ASP F CA 1
ATOM 6549 C C . ASP F 1 121 ? -27.987 -6.902 -30.240 1.00 20.92 119 ASP F C 1
ATOM 6550 O O . ASP F 1 121 ? -27.226 -6.227 -29.556 1.00 24.02 119 ASP F O 1
ATOM 6555 N N . PRO F 1 122 ? -29.066 -7.519 -29.733 1.00 21.04 120 PRO F N 1
ATOM 6556 C CA . PRO F 1 122 ? -29.469 -7.380 -28.334 1.00 21.87 120 PRO F CA 1
ATOM 6557 C C . PRO F 1 122 ? -28.886 -8.474 -27.445 1.00 23.36 120 PRO F C 1
ATOM 6558 O O . PRO F 1 122 ? -29.038 -8.412 -26.227 1.00 22.92 120 PRO F O 1
ATOM 6562 N N . TYR F 1 123 ? -28.250 -9.472 -28.046 1.00 22.04 121 TYR F N 1
ATOM 6563 C CA . TYR F 1 123 ? -27.766 -10.635 -27.302 1.00 18.49 121 TYR F CA 1
ATOM 6564 C C . TYR F 1 123 ? -26.959 -10.235 -26.070 1.00 19.19 121 TYR F C 1
ATOM 6565 O O . TYR F 1 123 ? -26.030 -9.430 -26.165 1.00 21.61 121 TYR F O 1
ATOM 6574 N N . ARG F 1 124 ? -27.328 -10.796 -24.921 1.00 19.31 122 ARG F N 1
ATOM 6575 C CA . ARG F 1 124 ? -26.613 -10.568 -23.662 1.00 28.11 122 ARG F CA 1
ATOM 6576 C C . ARG F 1 124 ? -26.905 -9.197 -23.045 1.00 26.71 122 ARG F C 1
ATOM 6577 O O . ARG F 1 124 ? -26.459 -8.911 -21.940 1.00 27.21 122 ARG F O 1
ATOM 6585 N N . MET F 1 125 ? -27.649 -8.351 -23.750 1.00 19.69 123 MET F N 1
ATOM 6586 C CA . MET F 1 125 ? -27.883 -6.989 -23.272 1.00 21.37 123 MET F CA 1
ATOM 6587 C C . MET F 1 125 ? -29.093 -6.906 -22.343 1.00 23.28 123 MET F C 1
ATOM 6588 O O . MET F 1 125 ? -29.778 -7.905 -22.106 1.00 22.80 123 MET F O 1
ATOM 6593 N N . SER F 1 126 ? -29.347 -5.707 -21.826 1.00 20.49 124 SER F N 1
ATOM 6594 C CA . SER F 1 126 ? -30.427 -5.468 -20.872 1.00 21.70 124 SER F CA 1
ATOM 6595 C C . SER F 1 126 ? -31.814 -5.639 -21.486 1.00 20.79 124 SER F C 1
ATOM 6596 O O . SER F 1 126 ? -31.981 -5.615 -22.704 1.00 26.53 124 SER F O 1
ATOM 6599 N N . ASP F 1 127 ? -32.811 -5.780 -20.620 1.00 23.48 125 ASP F N 1
ATOM 6600 C CA . ASP F 1 127 ? -34.200 -5.836 -21.048 1.00 25.18 125 ASP F CA 1
ATOM 6601 C C . ASP F 1 127 ? -34.567 -4.556 -21.793 1.00 24.84 125 ASP F C 1
ATOM 6602 O O . ASP F 1 127 ? -35.307 -4.592 -22.777 1.00 32.51 125 ASP F O 1
ATOM 6607 N N . GLU F 1 128 ? -34.028 -3.430 -21.337 1.00 23.61 126 GLU F N 1
ATOM 6608 C CA . GLU F 1 128 ? -34.283 -2.149 -21.994 1.00 25.30 126 GLU F CA 1
ATOM 6609 C C . GLU F 1 128 ? -33.782 -2.162 -23.439 1.00 25.59 126 GLU F C 1
ATOM 6610 O O . GLU F 1 128 ? -34.402 -1.575 -24.325 1.00 31.27 126 GLU F O 1
ATOM 6616 N N . ALA F 1 129 ? -32.661 -2.839 -23.674 1.00 24.52 127 ALA F N 1
ATOM 6617 C CA . ALA F 1 129 ? -32.105 -2.950 -25.020 1.00 21.89 127 ALA F CA 1
ATOM 6618 C C . ALA F 1 129 ? -32.969 -3.877 -25.867 1.00 19.48 127 ALA F C 1
ATOM 6619 O O . ALA F 1 129 ? -33.192 -3.632 -27.049 1.00 22.80 127 ALA F O 1
ATOM 6621 N N . PHE F 1 130 ? -33.462 -4.942 -25.251 1.00 20.95 128 PHE F N 1
ATOM 6622 C CA . PHE F 1 130 ? -34.394 -5.832 -25.921 1.00 23.77 128 PHE F CA 1
ATOM 6623 C C . PHE F 1 130 ? -35.697 -5.114 -26.304 1.00 21.99 128 PHE F C 1
ATOM 6624 O O . PHE F 1 130 ? -36.229 -5.337 -27.388 1.00 16.40 128 PHE F O 1
ATOM 6632 N N . ASP F 1 131 ? -36.187 -4.242 -25.424 1.00 20.99 129 ASP F N 1
ATOM 6633 C CA . ASP F 1 131 ? -37.385 -3.454 -25.705 1.00 19.64 129 ASP F CA 1
ATOM 6634 C C . ASP F 1 131 ? -37.167 -2.584 -26.933 1.00 24.21 129 ASP F C 1
ATOM 6635 O O . ASP F 1 131 ? -37.997 -2.537 -27.842 1.00 28.96 129 ASP F O 1
ATOM 6640 N N . SER F 1 132 ? -36.038 -1.886 -26.938 1.00 21.32 130 SER F N 1
ATOM 6641 C CA . SER F 1 132 ? -35.672 -1.008 -28.034 1.00 24.31 130 SER F CA 1
ATOM 6642 C C . SER F 1 132 ? -35.570 -1.791 -29.332 1.00 25.60 130 SER F C 1
ATOM 6643 O O . SER F 1 132 ? -36.095 -1.368 -30.354 1.00 26.32 130 SER F O 1
ATOM 6646 N N . VAL F 1 133 ? -34.904 -2.944 -29.291 1.00 24.58 131 VAL F N 1
ATOM 6647 C CA . VAL F 1 133 ? -34.779 -3.769 -30.492 1.00 23.24 131 VAL F CA 1
ATOM 6648 C C . VAL F 1 133 ? -36.123 -4.358 -30.938 1.00 21.05 131 VAL F C 1
ATOM 6649 O O . VAL F 1 133 ? -36.427 -4.402 -32.136 1.00 18.90 131 VAL F O 1
ATOM 6653 N N . TYR F 1 134 ? -36.930 -4.809 -29.984 1.00 19.78 132 TYR F N 1
ATOM 6654 C CA . TYR F 1 134 ? -38.241 -5.350 -30.333 1.00 18.32 132 TYR F CA 1
ATOM 6655 C C . TYR F 1 134 ? -39.060 -4.314 -31.109 1.00 20.78 132 TYR F C 1
ATOM 6656 O O . TYR F 1 134 ? -39.595 -4.587 -32.182 1.00 23.65 132 TYR F O 1
ATOM 6665 N N . GLN F 1 135 ? -39.148 -3.114 -30.550 1.00 24.67 133 GLN F N 1
ATOM 6666 C CA . GLN F 1 135 ? -39.896 -2.032 -31.174 1.00 30.44 133 GLN F CA 1
ATOM 6667 C C . GLN F 1 135 ? -39.442 -1.798 -32.620 1.00 27.31 133 GLN F C 1
ATOM 6668 O O . GLN F 1 135 ? -40.260 -1.556 -33.499 1.00 28.99 133 GLN F O 1
ATOM 6674 N N . LEU F 1 136 ? -38.135 -1.886 -32.856 1.00 28.21 134 LEU F N 1
ATOM 6675 C CA . LEU F 1 136 ? -37.576 -1.764 -34.198 1.00 29.74 134 LEU F CA 1
ATOM 6676 C C . LEU F 1 136 ? -38.027 -2.895 -35.113 1.00 29.05 134 LEU F C 1
ATOM 6677 O O . LEU F 1 136 ? -38.419 -2.656 -36.253 1.00 19.78 134 LEU F O 1
ATOM 6682 N N . LEU F 1 137 ? -37.963 -4.124 -34.610 1.00 20.53 135 LEU F N 1
ATOM 6683 C CA . LEU F 1 137 ? -38.420 -5.287 -35.365 1.00 17.60 135 LEU F CA 1
ATOM 6684 C C . LEU F 1 137 ? -39.904 -5.158 -35.707 1.00 21.37 135 LEU F C 1
ATOM 6685 O O . LEU F 1 137 ? -40.360 -5.578 -36.776 1.00 17.29 135 LEU F O 1
ATOM 6690 N N . GLU F 1 138 ? -40.654 -4.573 -34.782 1.00 21.22 136 GLU F N 1
ATOM 6691 C CA . GLU F 1 138 ? -42.087 -4.382 -34.955 1.00 21.81 136 GLU F CA 1
ATOM 6692 C C . GLU F 1 138 ? -42.336 -3.365 -36.070 1.00 25.25 136 GLU F C 1
ATOM 6693 O O . GLU F 1 138 ? -43.099 -3.622 -36.999 1.00 26.02 136 GLU F O 1
ATOM 6699 N N . GLN F 1 139 ? -41.666 -2.220 -35.987 1.00 31.41 137 GLN F N 1
ATOM 6700 C CA . GLN F 1 139 ? -41.813 -1.183 -37.008 1.00 38.01 137 GLN F CA 1
ATOM 6701 C C . GLN F 1 139 ? -41.480 -1.715 -38.399 1.00 29.39 137 GLN F C 1
ATOM 6702 O O . GLN F 1 139 ? -42.235 -1.503 -39.348 1.00 29.26 137 GLN F O 1
ATOM 6708 N N . ALA F 1 140 ? -40.350 -2.412 -38.504 1.00 25.87 138 ALA F N 1
ATOM 6709 C CA . ALA F 1 140 ? -39.860 -2.930 -39.782 1.00 19.70 138 ALA F CA 1
ATOM 6710 C C . ALA F 1 140 ? -40.792 -3.972 -40.377 1.00 19.85 138 ALA F C 1
ATOM 6711 O O . ALA F 1 140 ? -41.050 -3.960 -41.585 1.00 24.54 138 ALA F O 1
ATOM 6713 N N . SER F 1 141 ? -41.282 -4.876 -39.526 1.00 14.53 139 SER F N 1
ATOM 6714 C CA . SER F 1 141 ? -42.173 -5.953 -39.949 1.00 18.97 139 SER F CA 1
ATOM 6715 C C . SER F 1 141 ? -43.449 -5.385 -40.558 1.00 29.13 139 SER F C 1
ATOM 6716 O O . SER F 1 141 ? -43.886 -5.830 -41.616 1.00 23.02 139 SER F O 1
ATOM 6719 N N . LYS F 1 142 ? -44.045 -4.406 -39.876 1.00 31.25 140 LYS F N 1
ATOM 6720 C CA . LYS F 1 142 ? -45.249 -3.742 -40.375 1.00 30.13 140 LYS F CA 1
ATOM 6721 C C . LYS F 1 142 ? -45.007 -3.121 -41.747 1.00 27.21 140 LYS F C 1
ATOM 6722 O O . LYS F 1 142 ? -45.824 -3.257 -42.658 1.00 24.64 140 LYS F O 1
ATOM 6728 N N . ARG F 1 143 ? -43.875 -2.446 -41.898 1.00 23.58 141 ARG F N 1
ATOM 6729 C CA . ARG F 1 143 ? -43.574 -1.824 -43.173 1.00 25.55 141 ARG F CA 1
ATOM 6730 C C . ARG F 1 143 ? -43.413 -2.882 -44.254 1.00 28.10 141 ARG F C 1
ATOM 6731 O O . ARG F 1 143 ? -43.996 -2.763 -45.331 1.00 32.43 141 ARG F O 1
ATOM 6739 N N . TRP F 1 144 ? -42.654 -3.934 -43.961 1.00 27.94 142 TRP F N 1
ATOM 6740 C CA . TRP F 1 144 ? -42.485 -5.013 -44.930 1.00 22.04 142 TRP F CA 1
ATOM 6741 C C . TRP F 1 144 ? -43.817 -5.632 -45.331 1.00 24.61 142 TRP F C 1
ATOM 6742 O O . TRP F 1 144 ? -44.055 -5.882 -46.504 1.00 26.14 142 TRP F O 1
ATOM 6753 N N . ALA F 1 145 ? -44.690 -5.852 -44.356 1.00 24.75 143 ALA F N 1
ATOM 6754 C CA . ALA F 1 145 ? -45.990 -6.446 -44.623 1.00 26.92 143 ALA F CA 1
ATOM 6755 C C . ALA F 1 145 ? -46.815 -5.549 -45.539 1.00 30.82 143 ALA F C 1
ATOM 6756 O O . ALA F 1 145 ? -47.578 -6.035 -46.367 1.00 28.93 143 ALA F O 1
ATOM 6758 N N . GLU F 1 146 ? -46.662 -4.239 -45.379 1.00 31.98 144 GLU F N 1
ATOM 6759 C CA . GLU F 1 146 ? -47.388 -3.286 -46.209 1.00 33.26 144 GLU F CA 1
ATOM 6760 C C . GLU F 1 146 ? -46.913 -3.313 -47.665 1.00 40.32 144 GLU F C 1
ATOM 6761 O O . GLU F 1 146 ? -47.713 -3.123 -48.585 1.00 39.23 144 GLU F O 1
ATOM 6767 N N . LYS F 1 147 ? -45.615 -3.537 -47.869 1.00 28.78 145 LYS F N 1
ATOM 6768 C CA . LYS F 1 147 ? -45.046 -3.577 -49.210 1.00 28.80 145 LYS F CA 1
ATOM 6769 C C . LYS F 1 147 ? -45.333 -4.904 -49.904 1.00 30.31 145 LYS F C 1
ATOM 6770 O O . LYS F 1 147 ? -45.359 -4.979 -51.134 1.00 33.69 145 LYS F O 1
ATOM 6776 N N . LEU F 1 148 ? -45.532 -5.953 -49.113 1.00 31.76 146 LEU F N 1
ATOM 6777 C CA . LEU F 1 148 ? -45.697 -7.299 -49.661 1.00 36.94 146 LEU F CA 1
ATOM 6778 C C . LEU F 1 148 ? -47.168 -7.703 -49.783 1.00 46.59 146 LEU F C 1
ATOM 6779 O O . LEU F 1 148 ? -47.493 -8.747 -50.356 1.00 38.54 146 LEU F O 1
ATOM 6784 N N . GLY F 1 149 ? -48.050 -6.874 -49.234 1.00 59.04 147 GLY F N 1
ATOM 6785 C CA . GLY F 1 149 ? -49.479 -7.112 -49.322 1.00 72.50 147 GLY F CA 1
ATOM 6786 C C . GLY F 1 149 ? -50.151 -6.156 -50.290 1.00 88.47 147 GLY F C 1
ATOM 6787 O O . GLY F 1 149 ? -51.378 -6.052 -50.323 1.00 93.23 147 GLY F O 1
ATOM 6788 N N . GLU F 1 150 ? -49.340 -5.455 -51.080 1.00 96.36 148 GLU F N 1
ATOM 6789 C CA . GLU F 1 150 ? -49.851 -4.494 -52.054 1.00 99.83 148 GLU F CA 1
ATOM 6790 C C . GLU F 1 150 ? -49.240 -4.720 -53.432 1.00 94.93 148 GLU F C 1
ATOM 6791 O O . GLU F 1 150 ? -48.307 -5.507 -53.587 1.00 91.12 148 GLU F O 1
ATOM 6797 N N . MET G 1 7 ? -48.261 17.852 0.358 1.00 38.95 5 MET G N 1
ATOM 6798 C CA . MET G 1 7 ? -46.802 17.780 0.450 1.00 45.28 5 MET G CA 1
ATOM 6799 C C . MET G 1 7 ? -46.051 18.355 -0.766 1.00 51.96 5 MET G C 1
ATOM 6800 O O . MET G 1 7 ? -45.620 19.507 -0.745 1.00 65.08 5 MET G O 1
ATOM 6805 N N . PHE G 1 8 ? -45.893 17.549 -1.812 1.00 39.13 6 PHE G N 1
ATOM 6806 C CA . PHE G 1 8 ? -45.054 17.914 -2.956 1.00 39.66 6 PHE G CA 1
ATOM 6807 C C . PHE G 1 8 ? -45.679 19.001 -3.828 1.00 41.03 6 PHE G C 1
ATOM 6808 O O . PHE G 1 8 ? -46.568 18.729 -4.636 1.00 49.11 6 PHE G O 1
ATOM 6816 N N . ASP G 1 9 ? -45.203 20.231 -3.660 1.00 31.52 7 ASP G N 1
ATOM 6817 C CA . ASP G 1 9 ? -45.756 21.389 -4.359 1.00 38.77 7 ASP G CA 1
ATOM 6818 C C . ASP G 1 9 ? -44.959 21.751 -5.602 1.00 41.01 7 ASP G C 1
ATOM 6819 O O . ASP G 1 9 ? -45.517 22.218 -6.596 1.00 42.39 7 ASP G O 1
ATOM 6824 N N . SER G 1 10 ? -43.648 21.556 -5.526 1.00 36.92 8 SER G N 1
ATOM 6825 C CA . SER G 1 10 ? -42.761 21.831 -6.643 1.00 37.03 8 SER G CA 1
ATOM 6826 C C . SER G 1 10 ? -42.269 20.516 -7.227 1.00 39.04 8 SER G C 1
ATOM 6827 O O . SER G 1 10 ? -41.941 19.586 -6.487 1.00 37.35 8 SER G O 1
ATOM 6830 N N . ILE G 1 11 ? -42.212 20.441 -8.551 1.00 34.39 9 ILE G N 1
ATOM 6831 C CA . ILE G 1 11 ? -41.699 19.255 -9.218 1.00 26.84 9 ILE G CA 1
ATOM 6832 C C . ILE G 1 11 ? -40.659 19.621 -10.271 1.00 29.07 9 ILE G C 1
ATOM 6833 O O . ILE G 1 11 ? -40.912 20.467 -11.133 1.00 26.31 9 ILE G O 1
ATOM 6838 N N . LEU G 1 12 ? -39.493 18.983 -10.196 1.00 18.28 10 LEU G N 1
ATOM 6839 C CA . LEU G 1 12 ? -38.439 19.201 -11.190 1.00 21.88 10 LEU G CA 1
ATOM 6840 C C . LEU G 1 12 ? -38.264 17.961 -12.062 1.00 19.37 10 LEU G C 1
ATOM 6841 O O . LEU G 1 12 ? -37.829 16.915 -11.586 1.00 19.93 10 LEU G O 1
ATOM 6846 N N . VAL G 1 13 ? -38.630 18.077 -13.336 1.00 19.96 11 VAL G N 1
ATOM 6847 C CA . VAL G 1 13 ? -38.519 16.964 -14.273 1.00 18.65 11 VAL G CA 1
ATOM 6848 C C . VAL G 1 13 ? -37.146 16.989 -14.941 1.00 17.23 11 VAL G C 1
ATOM 6849 O O . VAL G 1 13 ? -36.708 18.022 -15.431 1.00 23.51 11 VAL G O 1
ATOM 6853 N N . ILE G 1 14 ? -36.469 15.849 -14.966 1.00 16.28 12 ILE G N 1
ATOM 6854 C CA . ILE G 1 14 ? -35.073 15.821 -15.395 1.00 13.58 12 ILE G CA 1
ATOM 6855 C C . ILE G 1 14 ? -34.769 14.745 -16.425 1.00 15.11 12 ILE G C 1
ATOM 6856 O O . ILE G 1 14 ? -35.095 13.575 -16.222 1.00 15.51 12 ILE G O 1
ATOM 6861 N N . CYS G 1 15 ? -34.140 15.154 -17.527 1.00 15.00 13 CYS G N 1
ATOM 6862 C CA . CYS G 1 15 ? -33.589 14.215 -18.495 1.00 16.20 13 CYS G CA 1
ATOM 6863 C C . CYS G 1 15 ? -32.123 14.568 -18.750 1.00 14.78 13 CYS G C 1
ATOM 6864 O O . CYS G 1 15 ? -31.429 15.002 -17.849 1.00 15.32 13 CYS G O 1
ATOM 6867 N N . THR G 1 16 ? -31.641 14.380 -19.969 1.00 17.40 14 THR G N 1
ATOM 6868 C CA . THR G 1 16 ? -30.236 14.667 -20.230 1.00 16.78 14 THR G CA 1
ATOM 6869 C C . THR G 1 16 ? -30.060 16.017 -20.899 1.00 17.32 14 THR G C 1
ATOM 6870 O O . THR G 1 16 ? -29.521 16.944 -20.299 1.00 18.64 14 THR G O 1
ATOM 6874 N N . GLY G 1 17 ? -30.525 16.126 -22.141 1.00 17.14 15 GLY G N 1
ATOM 6875 C CA . GLY G 1 17 ? -30.377 17.358 -22.895 1.00 16.32 15 GLY G CA 1
ATOM 6876 C C . GLY G 1 17 ? -31.330 18.456 -22.453 1.00 19.84 15 GLY G C 1
ATOM 6877 O O . GLY G 1 17 ? -31.097 19.627 -22.756 1.00 21.48 15 GLY G O 1
ATOM 6878 N N . ASN G 1 18 ? -32.389 18.087 -21.728 1.00 12.60 16 ASN G N 1
ATOM 6879 C CA . ASN G 1 18 ? -33.481 19.022 -21.422 1.00 11.30 16 ASN G CA 1
ATOM 6880 C C . ASN G 1 18 ? -34.039 19.627 -22.711 1.00 16.74 16 ASN G C 1
ATOM 6881 O O . ASN G 1 18 ? -34.440 20.781 -22.736 1.00 17.15 16 ASN G O 1
ATOM 6886 N N . ILE G 1 19 ? -34.029 18.846 -23.791 1.00 18.58 17 ILE G N 1
ATOM 6887 C CA . ILE G 1 19 ? -34.618 19.282 -25.052 1.00 17.13 17 ILE G CA 1
ATOM 6888 C C . ILE G 1 19 ? -35.648 18.296 -25.615 1.00 16.07 17 ILE G C 1
ATOM 6889 O O . ILE G 1 19 ? -36.429 18.655 -26.482 1.00 19.88 17 ILE G O 1
ATOM 6894 N N . CYS G 1 20 ? -35.636 17.052 -25.151 1.00 11.89 18 CYS G N 1
ATOM 6895 C CA . CYS G 1 20 ? -36.629 16.088 -25.624 1.00 15.83 18 CYS G CA 1
ATOM 6896 C C . CYS G 1 20 ? -37.613 15.637 -24.527 1.00 21.36 18 CYS G C 1
ATOM 6897 O O . CYS G 1 20 ? -38.757 16.099 -24.472 1.00 22.46 18 CYS G O 1
ATOM 6900 N N . ARG G 1 21 ? -37.164 14.753 -23.647 1.00 16.65 19 ARG G N 1
ATOM 6901 C CA . ARG G 1 21 ? -38.066 14.129 -22.679 1.00 17.51 19 ARG G CA 1
ATOM 6902 C C . ARG G 1 21 ? -38.643 15.055 -21.599 1.00 23.37 19 ARG G C 1
ATOM 6903 O O . ARG G 1 21 ? -39.857 15.102 -21.413 1.00 21.77 19 ARG G O 1
ATOM 6911 N N . SER G 1 22 ? -37.790 15.779 -20.883 1.00 18.41 20 SER G N 1
ATOM 6912 C CA . SER G 1 22 ? -38.282 16.580 -19.758 1.00 16.34 20 SER G CA 1
ATOM 6913 C C . SER G 1 22 ? -39.179 17.771 -20.130 1.00 18.61 20 SER G C 1
ATOM 6914 O O . SER G 1 22 ? -40.091 18.101 -19.374 1.00 18.68 20 SER G O 1
ATOM 6917 N N . PRO G 1 23 ? -38.937 18.416 -21.290 1.00 25.08 21 PRO G N 1
ATOM 6918 C CA . PRO G 1 23 ? -39.863 19.487 -21.696 1.00 20.21 21 PRO G CA 1
ATOM 6919 C C . PRO G 1 23 ? -41.281 18.930 -21.868 1.00 23.80 21 PRO G C 1
ATOM 6920 O O . PRO G 1 23 ? -42.259 19.513 -21.390 1.00 22.61 21 PRO G O 1
ATOM 6924 N N . ILE G 1 24 ? -41.372 17.797 -22.562 1.00 22.62 22 ILE G N 1
ATOM 6925 C CA . ILE G 1 24 ? -42.634 17.111 -22.784 1.00 26.27 22 ILE G CA 1
ATOM 6926 C C . ILE G 1 24 ? -43.250 16.675 -21.460 1.00 27.06 22 ILE G C 1
ATOM 6927 O O . ILE G 1 24 ? -44.425 16.941 -21.205 1.00 29.05 22 ILE G O 1
ATOM 6932 N N . GLY G 1 25 ? -42.452 16.020 -20.618 1.00 17.68 23 GLY G N 1
ATOM 6933 C CA . GLY G 1 25 ? -42.935 15.551 -19.330 1.00 21.14 23 GLY G CA 1
ATOM 6934 C C . GLY G 1 25 ? -43.474 16.722 -18.530 1.00 27.09 23 GLY G C 1
ATOM 6935 O O . GLY G 1 25 ? -44.571 16.670 -17.962 1.00 25.23 23 GLY G O 1
ATOM 6936 N N . GLU G 1 26 ? -42.684 17.789 -18.498 1.00 28.39 24 GLU G N 1
ATOM 6937 C CA . GLU G 1 26 ? -43.056 19.019 -17.824 1.00 26.79 24 GLU G CA 1
ATOM 6938 C C . GLU G 1 26 ? -44.438 19.510 -18.248 1.00 22.95 24 GLU G C 1
ATOM 6939 O O . GLU G 1 26 ? -45.270 19.815 -17.409 1.00 20.10 24 GLU G O 1
ATOM 6945 N N . ARG G 1 27 ? -44.674 19.600 -19.551 1.00 24.71 25 ARG G N 1
ATOM 6946 C CA . ARG G 1 27 ? -45.905 20.207 -20.051 1.00 22.35 25 ARG G CA 1
ATOM 6947 C C . ARG G 1 27 ? -47.090 19.279 -19.845 1.00 25.15 25 ARG G C 1
ATOM 6948 O O . ARG G 1 27 ? -48.201 19.735 -19.600 1.00 24.14 25 ARG G O 1
ATOM 6956 N N . LEU G 1 28 ? -46.847 17.977 -19.947 1.00 23.71 26 LEU G N 1
ATOM 6957 C CA . LEU G 1 28 ? -47.882 16.992 -19.666 1.00 28.89 26 LEU G CA 1
ATOM 6958 C C . LEU G 1 28 ? -48.356 17.089 -18.217 1.00 27.43 26 LEU G C 1
ATOM 6959 O O . LEU G 1 28 ? -49.556 17.081 -17.961 1.00 27.87 26 LEU G O 1
ATOM 6964 N N . LEU G 1 29 ? -47.422 17.178 -17.271 1.00 27.69 27 LEU G N 1
ATOM 6965 C CA . LEU G 1 29 ? -47.800 17.303 -15.865 1.00 20.53 27 LEU G CA 1
ATOM 6966 C C . LEU G 1 29 ? -48.476 18.639 -15.613 1.00 27.96 27 LEU G C 1
ATOM 6967 O O . LEU G 1 29 ? -49.506 18.698 -14.951 1.00 35.62 27 LEU G O 1
ATOM 6972 N N . ARG G 1 30 ? -47.897 19.713 -16.140 1.00 25.43 28 ARG G N 1
ATOM 6973 C CA . ARG G 1 30 ? -48.482 21.032 -15.954 1.00 33.46 28 ARG G CA 1
ATOM 6974 C C . ARG G 1 30 ? -49.984 21.059 -16.221 1.00 35.74 28 ARG G C 1
ATOM 6975 O O . ARG G 1 30 ? -50.738 21.627 -15.434 1.00 35.15 28 ARG G O 1
ATOM 6983 N N . ARG G 1 31 ? -50.425 20.458 -17.322 1.00 33.99 29 ARG G N 1
ATOM 6984 C CA . ARG G 1 31 ? -51.837 20.551 -17.678 1.00 42.42 29 ARG G CA 1
ATOM 6985 C C . ARG G 1 31 ? -52.679 19.605 -16.834 1.00 43.27 29 ARG G C 1
ATOM 6986 O O . ARG G 1 31 ? -53.893 19.768 -16.732 1.00 42.41 29 ARG G O 1
ATOM 6994 N N . LEU G 1 32 ? -52.017 18.637 -16.204 1.00 40.84 30 LEU G N 1
ATOM 6995 C CA . LEU G 1 32 ? -52.688 17.713 -15.292 1.00 39.30 30 LEU G CA 1
ATOM 6996 C C . LEU G 1 32 ? -52.736 18.255 -13.863 1.00 35.20 30 LEU G C 1
ATOM 6997 O O . LEU G 1 32 ? -53.717 18.055 -13.151 1.00 26.35 30 LEU G O 1
ATOM 7002 N N . LEU G 1 33 ? -51.677 18.949 -13.455 1.00 33.35 31 LEU G N 1
ATOM 7003 C CA . LEU G 1 33 ? -51.595 19.515 -12.110 1.00 32.48 31 LEU G CA 1
ATOM 7004 C C . LEU G 1 33 ? -51.287 21.015 -12.167 1.00 41.09 31 LEU G C 1
ATOM 7005 O O . LEU G 1 33 ? -50.186 21.447 -11.822 1.00 44.81 31 LEU G O 1
ATOM 7010 N N . PRO G 1 34 ? -52.274 21.813 -12.599 1.00 42.36 32 PRO G N 1
ATOM 7011 C CA . PRO G 1 34 ? -52.148 23.245 -12.908 1.00 44.17 32 PRO G CA 1
ATOM 7012 C C . PRO G 1 34 ? -51.682 24.122 -11.743 1.00 47.75 32 PRO G C 1
ATOM 7013 O O . PRO G 1 34 ? -51.116 25.187 -11.981 1.00 43.01 32 PRO G O 1
ATOM 7017 N N . SER G 1 35 ? -51.921 23.694 -10.509 1.00 49.72 33 SER G N 1
ATOM 7018 C CA . SER G 1 35 ? -51.614 24.535 -9.361 1.00 46.37 33 SER G CA 1
ATOM 7019 C C . SER G 1 35 ? -50.166 24.392 -8.909 1.00 43.32 33 SER G C 1
ATOM 7020 O O . SER G 1 35 ? -49.680 25.190 -8.112 1.00 48.69 33 SER G O 1
ATOM 7023 N N . LYS G 1 36 ? -49.478 23.376 -9.415 1.00 43.61 34 LYS G N 1
ATOM 7024 C CA . LYS G 1 36 ? -48.121 23.091 -8.962 1.00 39.23 34 LYS G CA 1
ATOM 7025 C C . LYS G 1 36 ? -47.076 23.877 -9.736 1.00 36.24 34 LYS G C 1
ATOM 7026 O O . LYS G 1 36 ? -47.278 24.211 -10.904 1.00 40.81 34 LYS G O 1
ATOM 7032 N N . LYS G 1 37 ? -45.955 24.170 -9.082 1.00 35.33 35 LYS G N 1
ATOM 7033 C CA . LYS G 1 37 ? -44.799 24.730 -9.772 1.00 32.17 35 LYS G CA 1
ATOM 7034 C C . LYS G 1 37 ? -43.978 23.590 -10.368 1.00 35.90 35 LYS G C 1
ATOM 7035 O O . LYS G 1 37 ? -43.359 22.812 -9.637 1.00 34.15 35 LYS G O 1
ATOM 7041 N N . ILE G 1 38 ? -43.985 23.492 -11.695 1.00 25.43 36 ILE G N 1
ATOM 7042 C CA . ILE G 1 38 ? -43.326 22.396 -12.389 1.00 21.32 36 ILE G CA 1
ATOM 7043 C C . ILE G 1 38 ? -42.391 22.920 -13.471 1.00 27.80 36 ILE G C 1
ATOM 7044 O O . ILE G 1 38 ? -42.800 23.653 -14.369 1.00 28.61 36 ILE G O 1
ATOM 7049 N N . ASN G 1 39 ? -41.127 22.541 -13.369 1.00 25.35 37 ASN G N 1
ATOM 7050 C CA . ASN G 1 39 ? -40.120 22.959 -14.330 1.00 25.62 37 ASN G CA 1
ATOM 7051 C C . ASN G 1 39 ? -39.258 21.770 -14.709 1.00 18.90 37 ASN G C 1
ATOM 7052 O O . ASN G 1 39 ? -39.514 20.655 -14.269 1.00 16.85 37 ASN G O 1
ATOM 7057 N N . SER G 1 40 ? -38.238 21.999 -15.525 1.00 23.52 38 SER G N 1
ATOM 7058 C CA . SER G 1 40 ? -37.408 20.896 -15.982 1.00 21.74 38 SER G CA 1
ATOM 7059 C C . SER G 1 40 ? -35.953 21.311 -16.139 1.00 22.04 38 SER G C 1
ATOM 7060 O O . SER G 1 40 ? -35.626 22.499 -16.186 1.00 17.04 38 SER G O 1
ATOM 7063 N N . ALA G 1 41 ? -35.084 20.312 -16.223 1.00 20.37 39 ALA G N 1
ATOM 7064 C CA . ALA G 1 41 ? -33.659 20.545 -16.385 1.00 22.31 39 ALA G CA 1
ATOM 7065 C C . ALA G 1 41 ? -32.985 19.292 -16.927 1.00 15.33 39 ALA G C 1
ATOM 7066 O O . ALA G 1 41 ? -33.593 18.230 -17.014 1.00 11.66 39 ALA G O 1
ATOM 7068 N N . GLY G 1 42 ? -31.722 19.415 -17.297 1.00 21.02 40 GLY G N 1
ATOM 7069 C CA . GLY G 1 42 ? -31.014 18.281 -17.854 1.00 22.53 40 GLY G CA 1
ATOM 7070 C C . GLY G 1 42 ? -29.661 18.128 -17.211 1.00 20.91 40 GLY G C 1
ATOM 7071 O O . GLY G 1 42 ? -29.033 19.118 -16.839 1.00 25.27 40 GLY G O 1
ATOM 7072 N N . VAL G 1 43 ? -29.208 16.888 -17.076 1.00 21.10 41 VAL G N 1
ATOM 7073 C CA . VAL G 1 43 ? -27.894 16.642 -16.499 1.00 23.05 41 VAL G CA 1
ATOM 7074 C C . VAL G 1 43 ? -26.787 16.849 -17.544 1.00 25.76 41 VAL G C 1
ATOM 7075 O O . VAL G 1 43 ? -25.639 17.107 -17.195 1.00 27.14 41 VAL G O 1
ATOM 7079 N N . GLY G 1 44 ? -27.143 16.738 -18.823 1.00 20.42 42 GLY G N 1
ATOM 7080 C CA . GLY G 1 44 ? -26.227 17.065 -19.912 1.00 24.39 42 GLY G CA 1
ATOM 7081 C C . GLY G 1 44 ? -26.864 18.106 -20.819 1.00 25.66 42 GLY G C 1
ATOM 7082 O O . GLY G 1 44 ? -26.917 17.935 -22.037 1.00 26.03 42 GLY G O 1
ATOM 7083 N N . ALA G 1 45 ? -27.361 19.184 -20.215 1.00 21.90 43 ALA G N 1
ATOM 7084 C CA . ALA G 1 45 ? -28.267 20.098 -20.903 1.00 20.43 43 ALA G CA 1
ATOM 7085 C C . ALA G 1 45 ? -27.617 20.883 -22.026 1.00 22.40 43 ALA G C 1
ATOM 7086 O O . ALA G 1 45 ? -26.464 21.282 -21.943 1.00 23.07 43 ALA G O 1
ATOM 7088 N N . LEU G 1 46 ? -28.383 21.090 -23.085 1.00 17.99 44 LEU G N 1
ATOM 7089 C CA . LEU G 1 46 ? -28.014 22.062 -24.097 1.00 14.28 44 LEU G CA 1
ATOM 7090 C C . LEU G 1 46 ? -28.563 23.416 -23.671 1.00 13.71 44 LEU G C 1
ATOM 7091 O O . LEU G 1 46 ? -29.691 23.793 -24.010 1.00 24.35 44 LEU G O 1
ATOM 7096 N N . VAL G 1 47 ? -27.757 24.142 -22.906 1.00 17.18 45 VAL G N 1
ATOM 7097 C CA . VAL G 1 47 ? -28.206 25.383 -22.290 1.00 17.72 45 VAL G CA 1
ATOM 7098 C C . VAL G 1 47 ? -28.594 26.476 -23.287 1.00 18.05 45 VAL G C 1
ATOM 7099 O O . VAL G 1 47 ? -27.814 26.833 -24.176 1.00 18.78 45 VAL G O 1
ATOM 7103 N N . ASP G 1 48 ? -29.812 26.986 -23.117 1.00 14.13 46 ASP G N 1
ATOM 7104 C CA . ASP G 1 48 ? -30.388 28.046 -23.948 1.00 14.62 46 ASP G CA 1
ATOM 7105 C C . ASP G 1 48 ? -30.878 27.567 -25.316 1.00 22.25 46 ASP G C 1
ATOM 7106 O O . ASP G 1 48 ? -31.311 28.368 -26.131 1.00 24.62 46 ASP G O 1
ATOM 7111 N N . HIS G 1 49 ? -30.819 26.265 -25.562 1.00 21.22 47 HIS G N 1
ATOM 7112 C CA . HIS G 1 49 ? -31.388 25.700 -26.782 1.00 13.71 47 HIS G CA 1
ATOM 7113 C C . HIS G 1 49 ? -32.889 25.471 -26.672 1.00 14.20 47 HIS G C 1
ATOM 7114 O O . HIS G 1 49 ? -33.391 25.081 -25.620 1.00 24.68 47 HIS G O 1
ATOM 7121 N N . THR G 1 50 ? -33.598 25.710 -27.767 1.00 14.36 48 THR G N 1
ATOM 7122 C CA A THR G 1 50 ? -35.021 25.418 -27.808 0.48 17.79 48 THR G CA 1
ATOM 7123 C CA B THR G 1 50 ? -35.021 25.408 -27.857 0.52 18.17 48 THR G CA 1
ATOM 7124 C C . THR G 1 50 ? -35.228 23.905 -27.777 1.00 17.75 48 THR G C 1
ATOM 7125 O O . THR G 1 50 ? -34.270 23.136 -27.867 1.00 15.67 48 THR G O 1
ATOM 7132 N N . ALA G 1 51 ? -36.481 23.484 -27.641 1.00 17.12 49 ALA G N 1
ATOM 7133 C CA . ALA G 1 51 ? -36.797 22.061 -27.642 1.00 20.03 49 ALA G CA 1
ATOM 7134 C C . ALA G 1 51 ? -36.425 21.442 -28.992 1.00 21.02 49 ALA G C 1
ATOM 7135 O O . ALA G 1 51 ? -36.416 22.121 -30.013 1.00 23.05 49 ALA G O 1
ATOM 7137 N N . ASP G 1 52 ? -36.101 20.156 -28.993 1.00 21.24 50 ASP G N 1
ATOM 7138 C CA . ASP G 1 52 ? -35.693 19.490 -30.224 1.00 14.81 50 ASP G CA 1
ATOM 7139 C C . ASP G 1 52 ? -36.841 19.510 -31.248 1.00 21.39 50 ASP G C 1
ATOM 7140 O O . ASP G 1 52 ? -38.024 19.510 -30.873 1.00 22.27 50 ASP G O 1
ATOM 7145 N N . GLU G 1 53 ? -36.495 19.541 -32.535 1.00 23.72 51 GLU G N 1
ATOM 7146 C CA . GLU G 1 53 ? -37.500 19.643 -33.599 1.00 29.11 51 GLU G CA 1
ATOM 7147 C C . GLU G 1 53 ? -38.448 18.447 -33.628 1.00 25.04 51 GLU G C 1
ATOM 7148 O O . GLU G 1 53 ? -39.642 18.612 -33.845 1.00 22.56 51 GLU G O 1
ATOM 7154 N N . SER G 1 54 ? -37.903 17.250 -33.418 1.00 20.05 52 SER G N 1
ATOM 7155 C CA . SER G 1 54 ? -38.702 16.025 -33.351 1.00 23.33 52 SER G CA 1
ATOM 7156 C C . SER G 1 54 ? -39.601 15.995 -32.106 1.00 25.53 52 SER G C 1
ATOM 7157 O O . SER G 1 54 ? -40.733 15.490 -32.146 1.00 22.14 52 SER G O 1
ATOM 7160 N N . ALA G 1 55 ? -39.079 16.525 -31.004 1.00 16.92 53 ALA G N 1
ATOM 7161 C CA . ALA G 1 55 ? -39.837 16.630 -29.760 1.00 18.08 53 ALA G CA 1
ATOM 7162 C C . ALA G 1 55 ? -41.055 17.523 -29.972 1.00 25.48 53 ALA G C 1
ATOM 7163 O O . ALA G 1 55 ? -42.171 17.175 -29.591 1.00 23.77 53 ALA G O 1
ATOM 7165 N N . ILE G 1 56 ? -40.830 18.675 -30.592 1.00 25.18 54 ILE G N 1
ATOM 7166 C CA . ILE G 1 56 ? -41.921 19.576 -30.949 1.00 29.31 54 ILE G CA 1
ATOM 7167 C C . ILE G 1 56 ? -42.931 18.909 -31.894 1.00 26.31 54 ILE G C 1
ATOM 7168 O O . ILE G 1 56 ? -44.134 19.133 -31.785 1.00 26.58 54 ILE G O 1
ATOM 7173 N N . ARG G 1 57 ? -42.440 18.082 -32.812 1.00 26.72 55 ARG G N 1
ATOM 7174 C CA . ARG G 1 57 ? -43.304 17.445 -33.801 1.00 27.00 55 ARG G CA 1
ATOM 7175 C C . ARG G 1 57 ? -44.312 16.526 -33.114 1.00 29.77 55 ARG G C 1
ATOM 7176 O O . ARG G 1 57 ? -45.525 16.642 -33.334 1.00 27.42 55 ARG G O 1
ATOM 7184 N N . VAL G 1 58 ? -43.801 15.632 -32.268 1.00 23.75 56 VAL G N 1
ATOM 7185 C CA . VAL G 1 58 ? -44.631 14.629 -31.615 1.00 23.84 56 VAL G CA 1
ATOM 7186 C C . VAL G 1 58 ? -45.543 15.261 -30.582 1.00 28.10 56 VAL G C 1
ATOM 7187 O O . VAL G 1 58 ? -46.649 14.783 -30.359 1.00 31.29 56 VAL G O 1
ATOM 7191 N N . ALA G 1 59 ? -45.084 16.346 -29.967 1.00 20.93 57 ALA G N 1
ATOM 7192 C CA . ALA G 1 59 ? -45.907 17.078 -29.013 1.00 24.64 57 ALA G CA 1
ATOM 7193 C C . ALA G 1 59 ? -47.110 17.689 -29.716 1.00 30.03 57 ALA G C 1
ATOM 7194 O O . ALA G 1 59 ? -48.254 17.363 -29.400 1.00 33.03 57 ALA G O 1
ATOM 7196 N N . GLU G 1 60 ? -46.841 18.573 -30.676 1.00 29.51 58 GLU G N 1
ATOM 7197 C CA . GLU G 1 60 ? -47.902 19.267 -31.402 1.00 38.81 58 GLU G CA 1
ATOM 7198 C C . GLU G 1 60 ? -48.834 18.291 -32.124 1.00 37.04 58 GLU G C 1
ATOM 7199 O O . GLU G 1 60 ? -50.035 18.516 -32.202 1.00 35.87 58 GLU G O 1
ATOM 7205 N N . LYS G 1 61 ? -48.260 17.208 -32.637 1.00 29.01 59 LYS G N 1
ATOM 7206 C CA . LYS G 1 61 ? -49.013 16.087 -33.171 1.00 33.16 59 LYS G CA 1
ATOM 7207 C C . LYS G 1 61 ? -50.109 15.684 -32.188 1.00 36.59 59 LYS G C 1
ATOM 7208 O O . LYS G 1 61 ? -51.214 15.320 -32.594 1.00 36.00 59 LYS G O 1
ATOM 7214 N N . ASN G 1 62 ? -49.800 15.762 -30.893 1.00 34.51 60 ASN G N 1
ATOM 7215 C CA . ASN G 1 62 ? -50.737 15.360 -29.842 1.00 31.09 60 ASN G CA 1
ATOM 7216 C C . ASN G 1 62 ? -51.389 16.511 -29.076 1.00 30.09 60 ASN G C 1
ATOM 7217 O O . ASN G 1 62 ? -51.884 16.321 -27.962 1.00 22.63 60 ASN G O 1
ATOM 7222 N N . GLY G 1 63 ? -51.383 17.702 -29.663 1.00 33.27 61 GLY G N 1
ATOM 7223 C CA . GLY G 1 63 ? -52.016 18.851 -29.039 1.00 33.92 61 GLY G CA 1
ATOM 7224 C C . GLY G 1 63 ? -51.285 19.373 -27.815 1.00 39.01 61 GLY G C 1
ATOM 7225 O O . GLY G 1 63 ? -51.868 20.088 -26.994 1.00 39.82 61 GLY G O 1
ATOM 7226 N N . LEU G 1 64 ? -50.010 19.010 -27.684 1.00 34.02 62 LEU G N 1
ATOM 7227 C CA . LEU G 1 64 ? -49.174 19.518 -26.601 1.00 29.60 62 LEU G CA 1
ATOM 7228 C C . LEU G 1 64 ? -48.259 20.599 -27.140 1.00 32.49 62 LEU G C 1
ATOM 7229 O O . LEU G 1 64 ? -47.695 20.451 -28.220 1.00 33.76 62 LEU G O 1
ATOM 7234 N N . CYS G 1 65 ? -48.116 21.683 -26.385 1.00 38.23 63 CYS G N 1
ATOM 7235 C CA . CYS G 1 65 ? -47.307 22.822 -26.808 1.00 35.41 63 CYS G CA 1
ATOM 7236 C C . CYS G 1 65 ? -46.050 22.954 -25.942 1.00 34.94 63 CYS G C 1
ATOM 7237 O O . CYS G 1 65 ? -46.122 22.960 -24.711 1.00 38.74 63 CYS G O 1
ATOM 7240 N N . LEU G 1 66 ? -44.898 23.048 -26.597 1.00 24.94 64 LEU G N 1
ATOM 7241 C CA . LEU G 1 66 ? -43.618 23.145 -25.898 1.00 24.86 64 LEU G CA 1
ATOM 7242 C C . LEU G 1 66 ? -43.039 24.546 -26.002 1.00 27.45 64 LEU G C 1
ATOM 7243 O O . LEU G 1 66 ? -41.882 24.777 -25.669 1.00 25.06 64 LEU G O 1
ATOM 7248 N N . LYS G 1 67 ? -43.842 25.484 -26.480 1.00 35.65 65 LYS G N 1
ATOM 7249 C CA . LYS G 1 67 ? -43.348 26.835 -26.668 1.00 40.25 65 LYS G CA 1
ATOM 7250 C C . LYS G 1 67 ? -42.895 27.474 -25.349 1.00 30.97 65 LYS G C 1
ATOM 7251 O O . LYS G 1 67 ? -43.423 27.175 -24.280 1.00 29.41 65 LYS G O 1
ATOM 7257 N N . GLY G 1 68 ? -41.894 28.339 -25.439 1.00 21.28 66 GLY G N 1
ATOM 7258 C CA . GLY G 1 68 ? -41.348 28.999 -24.272 1.00 28.69 66 GLY G CA 1
ATOM 7259 C C . GLY G 1 68 ? -40.185 28.254 -23.639 1.00 29.35 66 GLY G C 1
ATOM 7260 O O . GLY G 1 68 ? -39.519 28.768 -22.743 1.00 32.87 66 GLY G O 1
ATOM 7261 N N . HIS G 1 69 ? -39.925 27.039 -24.095 1.00 24.28 67 HIS G N 1
ATOM 7262 C CA . HIS G 1 69 ? -38.897 26.241 -23.447 1.00 18.36 67 HIS G CA 1
ATOM 7263 C C . HIS G 1 69 ? -37.480 26.765 -23.687 1.00 24.85 67 HIS G C 1
ATOM 7264 O O . HIS G 1 69 ? -37.163 27.309 -24.746 1.00 26.37 67 HIS G O 1
ATOM 7271 N N . ARG G 1 70 ? -36.632 26.563 -22.690 1.00 21.12 68 ARG G N 1
ATOM 7272 C CA . ARG G 1 70 ? -35.234 26.952 -22.747 1.00 25.77 68 ARG G CA 1
ATOM 7273 C C . ARG G 1 70 ? -34.418 25.860 -22.050 1.00 26.36 68 ARG G C 1
ATOM 7274 O O . ARG G 1 70 ? -34.651 25.555 -20.874 1.00 25.02 68 ARG G O 1
ATOM 7282 N N . GLY G 1 71 ? -33.469 25.265 -22.766 1.00 15.56 69 GLY G N 1
ATOM 7283 C CA . GLY G 1 71 ? -32.649 24.217 -22.181 1.00 17.85 69 GLY G CA 1
ATOM 7284 C C . GLY G 1 71 ? -31.985 24.723 -20.914 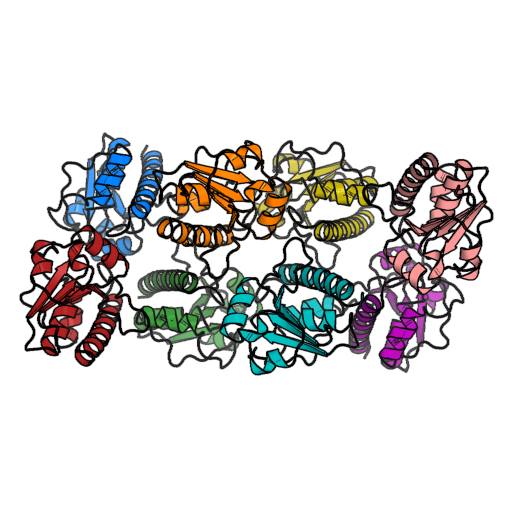1.00 19.76 69 GLY G C 1
ATOM 7285 O O . GLY G 1 71 ? -31.394 25.794 -20.917 1.00 17.07 69 GLY G O 1
ATOM 7286 N N . THR G 1 72 ? -32.091 23.953 -19.835 1.00 24.91 70 THR G N 1
ATOM 7287 C CA . THR G 1 72 ? -31.636 24.392 -18.520 1.00 23.18 70 THR G CA 1
ATOM 7288 C C . THR G 1 72 ? -30.809 23.320 -17.807 1.00 19.83 70 THR G C 1
ATOM 7289 O O . THR G 1 72 ? -31.203 22.158 -17.708 1.00 19.02 70 THR G O 1
ATOM 7293 N N . LYS G 1 73 ? -29.646 23.727 -17.317 1.00 17.24 71 LYS G N 1
ATOM 7294 C CA . LYS G 1 73 ? -28.700 22.800 -16.721 1.00 17.30 71 LYS G CA 1
ATOM 7295 C C . LYS G 1 73 ? -29.113 22.404 -15.300 1.00 23.47 71 LYS G C 1
ATOM 7296 O O . LYS G 1 73 ? -29.393 23.263 -14.472 1.00 27.85 71 LYS G O 1
ATOM 7302 N N . PHE G 1 74 ? -29.153 21.106 -15.016 1.00 22.49 72 PHE G N 1
ATOM 7303 C CA . PHE G 1 74 ? -29.427 20.663 -13.655 1.00 21.68 72 PHE G CA 1
ATOM 7304 C C . PHE G 1 74 ? -28.259 20.990 -12.737 1.00 29.42 72 PHE G C 1
ATOM 7305 O O . PHE G 1 74 ? -27.105 20.753 -13.094 1.00 36.85 72 PHE G O 1
ATOM 7313 N N . THR G 1 75 ? -28.564 21.540 -11.562 1.00 24.74 73 THR G N 1
ATOM 7314 C CA . THR G 1 75 ? -27.558 21.804 -10.538 1.00 28.88 73 THR G CA 1
ATOM 7315 C C . THR G 1 75 ? -28.149 21.502 -9.168 1.00 31.87 73 THR G C 1
ATOM 7316 O O . THR G 1 75 ? -29.364 21.582 -8.985 1.00 31.05 73 THR G O 1
ATOM 7320 N N . SER G 1 76 ? -27.295 21.162 -8.207 1.00 31.81 74 SER G N 1
ATOM 7321 C CA . SER G 1 76 ? -27.763 20.926 -6.843 1.00 41.53 74 SER G CA 1
ATOM 7322 C C . SER G 1 76 ? -28.509 22.150 -6.302 1.00 40.42 74 SER G C 1
ATOM 7323 O O . SER G 1 76 ? -29.517 22.013 -5.617 1.00 40.99 74 SER G O 1
ATOM 7326 N N . ALA G 1 77 ? -28.012 23.342 -6.624 1.00 36.57 75 ALA G N 1
ATOM 7327 C CA . ALA G 1 77 ? -28.644 24.585 -6.186 1.00 36.94 75 ALA G CA 1
ATOM 7328 C C . ALA G 1 77 ? -30.095 24.658 -6.639 1.00 33.90 75 ALA G C 1
ATOM 7329 O O . ALA G 1 77 ? -30.977 25.042 -5.873 1.00 33.30 75 ALA G O 1
ATOM 7331 N N . LEU G 1 78 ? -30.319 24.306 -7.902 1.00 30.72 76 LEU G N 1
ATOM 7332 C CA . LEU G 1 78 ? -31.646 24.288 -8.494 1.00 32.94 76 LEU G CA 1
ATOM 7333 C C . LEU G 1 78 ? -32.520 23.228 -7.821 1.00 28.89 76 LEU G C 1
ATOM 7334 O O . LEU G 1 78 ? -33.697 23.449 -7.558 1.00 27.49 76 LEU G O 1
ATOM 7339 N N . ALA G 1 79 ? -31.928 22.071 -7.551 1.00 30.04 77 ALA G N 1
ATOM 7340 C CA . ALA G 1 79 ? -32.629 20.971 -6.902 1.00 32.05 77 ALA G CA 1
ATOM 7341 C C . ALA G 1 79 ? -33.232 21.382 -5.547 1.00 38.95 77 ALA G C 1
ATOM 7342 O O . ALA G 1 79 ? -34.282 20.867 -5.148 1.00 29.42 77 ALA G O 1
ATOM 7344 N N . ARG G 1 80 ? -32.579 22.316 -4.852 1.00 40.66 78 ARG G N 1
ATOM 7345 C CA . ARG G 1 80 ? -33.069 22.779 -3.547 1.00 46.95 78 ARG G CA 1
ATOM 7346 C C . ARG G 1 80 ? -34.400 23.510 -3.654 1.00 42.07 78 ARG G C 1
ATOM 7347 O O . ARG G 1 80 ? -35.075 23.736 -2.656 1.00 43.89 78 ARG G O 1
ATOM 7355 N N . GLN G 1 81 ? -34.769 23.870 -4.875 1.00 40.42 79 GLN G N 1
ATOM 7356 C CA . GLN G 1 81 ? -35.946 24.684 -5.130 1.00 42.97 79 GLN G CA 1
ATOM 7357 C C . GLN G 1 81 ? -37.186 23.825 -5.376 1.00 38.98 79 GLN G C 1
ATOM 7358 O O . GLN G 1 81 ? -38.274 24.345 -5.630 1.00 38.02 79 GLN G O 1
ATOM 7364 N N . TYR G 1 82 ? -37.024 22.509 -5.301 1.00 32.25 80 TYR G N 1
ATOM 7365 C CA . TYR G 1 82 ? -38.122 21.607 -5.627 1.00 30.78 80 TYR G CA 1
ATOM 7366 C C . TYR G 1 82 ? -38.294 20.504 -4.592 1.00 29.25 80 TYR G C 1
ATOM 7367 O O . TYR G 1 82 ? -37.325 20.045 -3.992 1.00 30.61 80 TYR G O 1
ATOM 7376 N N . ASP G 1 83 ? -39.542 20.099 -4.385 1.00 31.47 81 ASP G N 1
ATOM 7377 C CA . ASP G 1 83 ? -39.876 19.113 -3.368 1.00 32.19 81 ASP G CA 1
ATOM 7378 C C . ASP G 1 83 ? -39.747 17.705 -3.918 1.00 29.97 81 ASP G C 1
ATOM 7379 O O . ASP G 1 83 ? -39.568 16.749 -3.165 1.00 28.25 81 ASP G O 1
ATOM 7384 N N . LEU G 1 84 ? -39.853 17.585 -5.237 1.00 22.25 82 LEU G N 1
ATOM 7385 C CA . LEU G 1 84 ? -39.815 16.279 -5.886 1.00 24.03 82 LEU G CA 1
ATOM 7386 C C . LEU G 1 84 ? -39.090 16.356 -7.227 1.00 25.27 82 LEU G C 1
ATOM 7387 O O . LEU G 1 84 ? -39.365 17.240 -8.042 1.00 23.90 82 LEU G O 1
ATOM 7392 N N . LEU G 1 85 ? -38.142 15.443 -7.435 1.00 26.30 83 LEU G N 1
ATOM 7393 C CA . LEU G 1 85 ? -37.409 15.360 -8.697 1.00 23.00 83 LEU G CA 1
ATOM 7394 C C . LEU G 1 85 ? -37.806 14.082 -9.418 1.00 20.42 83 LEU G C 1
ATOM 7395 O O . LEU G 1 85 ? -37.804 13.007 -8.826 1.00 25.75 83 LEU G O 1
ATOM 7400 N N . LEU G 1 86 ? -38.151 14.201 -10.695 1.00 16.08 84 LEU G N 1
ATOM 7401 C CA . LEU G 1 86 ? -38.487 13.036 -11.491 1.00 18.50 84 LEU G CA 1
ATOM 7402 C C . LEU G 1 86 ? -37.543 12.880 -12.686 1.00 16.10 84 LEU G C 1
ATOM 7403 O O . LEU G 1 86 ? -37.491 13.740 -13.566 1.00 20.98 84 LEU G O 1
ATOM 7408 N N . VAL G 1 87 ? -36.796 11.781 -12.715 1.00 16.38 85 VAL G N 1
ATOM 7409 C CA . VAL G 1 87 ? -35.824 11.585 -13.787 1.00 17.28 85 VAL G CA 1
ATOM 7410 C C . VAL G 1 87 ? -36.218 10.472 -14.754 1.00 17.92 85 VAL G C 1
ATOM 7411 O O . VAL G 1 87 ? -36.957 9.555 -14.396 1.00 20.76 85 VAL G O 1
ATOM 7415 N N . MET G 1 88 ? -35.715 10.570 -15.981 1.00 18.06 86 MET G N 1
ATOM 7416 C CA . MET G 1 88 ? -36.083 9.648 -17.051 1.00 18.99 86 MET G CA 1
ATOM 7417 C C . MET G 1 88 ? -35.463 8.251 -16.940 1.00 23.70 86 MET G C 1
ATOM 7418 O O . MET G 1 88 ? -36.131 7.253 -17.214 1.00 28.81 86 MET G O 1
ATOM 7423 N N . GLU G 1 89 ? -34.197 8.174 -16.536 1.00 14.69 87 GLU G N 1
ATOM 7424 C CA . GLU G 1 89 ? -33.461 6.908 -16.613 1.00 24.85 87 GLU G CA 1
ATOM 7425 C C . GLU G 1 89 ? -32.883 6.473 -15.274 1.00 24.43 87 GLU G C 1
ATOM 7426 O O . GLU G 1 89 ? -32.586 7.299 -14.413 1.00 21.81 87 GLU G O 1
ATOM 7432 N N . TYR G 1 90 ? -32.706 5.166 -15.124 1.00 21.54 88 TYR G N 1
ATOM 7433 C CA . TYR G 1 90 ? -31.999 4.613 -13.981 1.00 27.09 88 TYR G CA 1
ATOM 7434 C C . TYR G 1 90 ? -30.654 5.309 -13.810 1.00 27.42 88 TYR G C 1
ATOM 7435 O O . TYR G 1 90 ? -30.280 5.687 -12.707 1.00 32.57 88 TYR G O 1
ATOM 7444 N N . SER G 1 91 ? -29.944 5.508 -14.914 1.00 30.02 89 SER G N 1
ATOM 7445 C CA . SER G 1 91 ? -28.638 6.154 -14.864 1.00 28.78 89 SER G CA 1
ATOM 7446 C C . SER G 1 91 ? -28.717 7.581 -14.324 1.00 28.15 89 SER G C 1
ATOM 7447 O O . SER G 1 91 ? -27.769 8.065 -13.715 1.00 37.50 89 SER G O 1
ATOM 7450 N N . HIS G 1 92 ? -29.846 8.251 -14.528 1.00 20.18 90 HIS G N 1
ATOM 7451 C CA . HIS G 1 92 ? -29.993 9.605 -14.005 1.00 24.16 90 HIS G CA 1
ATOM 7452 C C . HIS G 1 92 ? -30.014 9.647 -12.473 1.00 28.48 90 HIS G C 1
ATOM 7453 O O . HIS G 1 92 ? -29.678 10.670 -11.874 1.00 23.72 90 HIS G O 1
ATOM 7460 N N . LEU G 1 93 ? -30.404 8.541 -11.846 1.00 29.12 91 LEU G N 1
ATOM 7461 C CA . LEU G 1 93 ? -30.440 8.465 -10.381 1.00 30.43 91 LEU G CA 1
ATOM 7462 C C . LEU G 1 93 ? -29.041 8.596 -9.798 1.00 26.27 91 LEU G C 1
ATOM 7463 O O . LEU G 1 93 ? -28.821 9.364 -8.867 1.00 23.93 91 LEU G O 1
ATOM 7468 N N . GLU G 1 94 ? -28.101 7.851 -10.369 1.00 26.41 92 GLU G N 1
ATOM 7469 C CA . GLU G 1 94 ? -26.707 7.894 -9.948 1.00 33.44 92 GLU G CA 1
ATOM 7470 C C . GLU G 1 94 ? -26.071 9.256 -10.197 1.00 35.94 92 GLU G C 1
ATOM 7471 O O . GLU G 1 94 ? -25.231 9.705 -9.420 1.00 46.56 92 GLU G O 1
ATOM 7477 N N . GLN G 1 95 ? -26.466 9.913 -11.283 1.00 40.02 93 GLN G N 1
ATOM 7478 C CA . GLN G 1 95 ? -25.911 11.225 -11.604 1.00 37.04 93 GLN G CA 1
ATOM 7479 C C . GLN G 1 95 ? -26.378 12.278 -10.605 1.00 33.45 93 GLN G C 1
ATOM 7480 O O . GLN G 1 95 ? -25.608 13.132 -10.181 1.00 35.81 93 GLN G O 1
ATOM 7486 N N . ILE G 1 96 ? -27.643 12.207 -10.215 1.00 37.09 94 ILE G N 1
ATOM 7487 C CA . ILE G 1 96 ? -28.150 13.083 -9.167 1.00 34.25 94 ILE G CA 1
ATOM 7488 C C . ILE G 1 96 ? -27.546 12.734 -7.800 1.00 34.75 94 ILE G C 1
ATOM 7489 O O . ILE G 1 96 ? -27.360 13.606 -6.953 1.00 31.69 94 ILE G O 1
ATOM 7494 N N . SER G 1 97 ? -27.218 11.463 -7.591 1.00 33.03 95 SER G N 1
ATOM 7495 C CA . SER G 1 97 ? -26.541 11.070 -6.361 1.00 44.95 95 SER G CA 1
ATOM 7496 C C . SER G 1 97 ? -25.275 11.897 -6.159 1.00 47.58 95 SER G C 1
ATOM 7497 O O . SER G 1 97 ? -25.069 12.476 -5.093 1.00 48.00 95 SER G O 1
ATOM 7500 N N . ARG G 1 98 ? -24.432 11.964 -7.184 1.00 45.76 96 ARG G N 1
ATOM 7501 C CA . ARG G 1 98 ? -23.166 12.674 -7.035 1.00 51.78 96 ARG G CA 1
ATOM 7502 C C . ARG G 1 98 ? -23.259 14.185 -7.264 1.00 48.78 96 ARG G C 1
ATOM 7503 O O . ARG G 1 98 ? -22.562 14.950 -6.602 1.00 56.36 96 ARG G O 1
ATOM 7511 N N . ILE G 1 99 ? -24.120 14.620 -8.176 1.00 40.11 97 ILE G N 1
ATOM 7512 C CA . ILE G 1 99 ? -24.296 16.054 -8.395 1.00 37.39 97 ILE G CA 1
ATOM 7513 C C . ILE G 1 99 ? -25.024 16.742 -7.237 1.00 41.27 97 ILE G C 1
ATOM 7514 O O . ILE G 1 99 ? -24.643 17.833 -6.816 1.00 40.56 97 ILE G O 1
ATOM 7519 N N . ALA G 1 100 ? -26.072 16.099 -6.728 1.00 36.79 98 ALA G N 1
ATOM 7520 C CA . ALA G 1 100 ? -26.890 16.685 -5.668 1.00 37.79 98 ALA G CA 1
ATOM 7521 C C . ALA G 1 100 ? -27.281 15.639 -4.625 1.00 33.93 98 ALA G C 1
ATOM 7522 O O . ALA G 1 100 ? -28.443 15.236 -4.535 1.00 34.87 98 ALA G O 1
ATOM 7524 N N . PRO G 1 101 ? -26.305 15.204 -3.823 1.00 31.47 99 PRO G N 1
ATOM 7525 C CA . PRO G 1 101 ? -26.528 14.131 -2.850 1.00 34.76 99 PRO G CA 1
ATOM 7526 C C . PRO G 1 101 ? -27.702 14.411 -1.913 1.00 35.02 99 PRO G C 1
ATOM 7527 O O . PRO G 1 101 ? -28.349 13.464 -1.473 1.00 40.97 99 PRO G O 1
ATOM 7531 N N . GLU G 1 102 ? -27.975 15.677 -1.610 1.00 38.40 100 GLU G N 1
ATOM 7532 C CA . GLU G 1 102 ? -29.037 15.993 -0.653 1.00 44.94 100 GLU G CA 1
ATOM 7533 C C . GLU G 1 102 ? -30.411 15.919 -1.315 1.00 40.59 100 GLU G C 1
ATOM 7534 O O . GLU G 1 102 ? -31.438 15.987 -0.645 1.00 37.19 100 GLU G O 1
ATOM 7540 N N . ALA G 1 103 ? -30.432 15.775 -2.634 1.00 37.64 101 ALA G N 1
ATOM 7541 C CA . ALA G 1 103 ? -31.700 15.717 -3.350 1.00 37.09 101 ALA G CA 1
ATOM 7542 C C . ALA G 1 103 ? -32.111 14.283 -3.649 1.00 40.22 101 ALA G C 1
ATOM 7543 O O . ALA G 1 103 ? -33.176 14.043 -4.215 1.00 46.97 101 ALA G O 1
ATOM 7545 N N . ARG G 1 104 ? -31.269 13.332 -3.253 1.00 39.04 102 ARG G N 1
ATOM 7546 C CA . ARG G 1 104 ? -31.461 11.929 -3.615 1.00 40.07 102 ARG G CA 1
ATOM 7547 C C . ARG G 1 104 ? -32.663 11.283 -2.931 1.00 37.26 102 ARG G C 1
ATOM 7548 O O . ARG G 1 104 ? -33.313 10.406 -3.499 1.00 39.90 102 ARG G O 1
ATOM 7556 N N . GLY G 1 105 ? -32.955 11.716 -1.710 1.00 36.19 103 GLY G N 1
ATOM 7557 C CA . GLY G 1 105 ? -34.085 11.191 -0.963 1.00 35.32 103 GLY G CA 1
ATOM 7558 C C . GLY G 1 105 ? -35.435 11.707 -1.433 1.00 33.09 103 GLY G C 1
ATOM 7559 O O . GLY G 1 105 ? -36.481 11.265 -0.953 1.00 39.22 103 GLY G O 1
ATOM 7560 N N . LYS G 1 106 ? -35.414 12.654 -2.366 1.00 28.70 104 LYS G N 1
ATOM 7561 C CA . LYS G 1 106 ? -36.642 13.179 -2.947 1.00 27.79 104 LYS G CA 1
ATOM 7562 C C . LYS G 1 106 ? -36.641 13.000 -4.462 1.00 23.22 104 LYS G C 1
ATOM 7563 O O . LYS G 1 106 ? -37.377 13.678 -5.168 1.00 23.55 104 LYS G O 1
ATOM 7569 N N . THR G 1 107 ? -35.818 12.079 -4.954 1.00 28.03 105 THR G N 1
ATOM 7570 C CA . THR G 1 107 ? -35.723 11.820 -6.391 1.00 26.91 105 THR G CA 1
ATOM 7571 C C . THR G 1 107 ? -36.342 10.474 -6.752 1.00 33.22 105 THR G C 1
ATOM 7572 O O . THR G 1 107 ? -36.029 9.452 -6.140 1.00 38.66 105 THR G O 1
ATOM 7576 N N . MET G 1 108 ? -37.230 10.473 -7.740 1.00 23.50 106 MET G N 1
ATOM 7577 C CA . MET G 1 108 ? -37.769 9.221 -8.258 1.00 23.33 106 MET G CA 1
ATOM 7578 C C . MET G 1 108 ? -37.849 9.205 -9.789 1.00 23.85 106 MET G C 1
ATOM 7579 O O . MET G 1 108 ? -37.620 10.221 -10.444 1.00 27.79 106 MET G O 1
ATOM 7584 N N . LEU G 1 109 ? -38.155 8.038 -10.344 1.00 25.28 107 LEU G N 1
ATOM 7585 C CA . LEU G 1 109 ? -38.278 7.871 -11.783 1.00 28.14 107 LEU G CA 1
ATOM 7586 C C . LEU G 1 109 ? -39.588 8.460 -12.259 1.00 26.13 107 LEU G C 1
ATOM 7587 O O . LEU G 1 109 ? -40.622 8.280 -11.624 1.00 27.58 107 LEU G O 1
ATOM 7592 N N . PHE G 1 110 ? -39.533 9.162 -13.384 1.00 24.51 108 PHE G N 1
ATOM 7593 C CA . PHE G 1 110 ? -40.733 9.657 -14.031 1.00 27.37 108 PHE G CA 1
ATOM 7594 C C . PHE G 1 110 ? -41.714 8.513 -14.291 1.00 20.27 108 PHE G C 1
ATOM 7595 O O . PHE G 1 110 ? -42.911 8.651 -14.048 1.00 22.98 108 PHE G O 1
ATOM 7603 N N . GLY G 1 111 ? -41.198 7.385 -14.768 1.00 17.13 109 GLY G N 1
ATOM 7604 C CA . GLY G 1 111 ? -42.028 6.226 -15.062 1.00 18.97 109 GLY G CA 1
ATOM 7605 C C . GLY G 1 111 ? -42.119 5.228 -13.925 1.00 16.25 109 GLY G C 1
ATOM 7606 O O . GLY G 1 111 ? -42.272 4.027 -14.147 1.00 22.74 109 GLY G O 1
ATOM 7607 N N . HIS G 1 112 ? -42.035 5.730 -12.699 1.00 22.58 110 HIS G N 1
ATOM 7608 C CA . HIS G 1 112 ? -42.025 4.872 -11.525 1.00 23.47 110 HIS G CA 1
ATOM 7609 C C . HIS G 1 112 ? -43.247 3.967 -11.509 1.00 28.95 110 HIS G C 1
ATOM 7610 O O . HIS G 1 112 ? -43.156 2.784 -11.169 1.00 27.87 110 HIS G O 1
ATOM 7617 N N . TRP G 1 113 ? -44.385 4.528 -11.903 1.00 26.81 111 TRP G N 1
ATOM 7618 C CA . TRP G 1 113 ? -45.656 3.819 -11.823 1.00 28.93 111 TRP G CA 1
ATOM 7619 C C . TRP G 1 113 ? -45.974 2.978 -13.063 1.00 30.94 111 TRP G C 1
ATOM 7620 O O . TRP G 1 113 ? -47.046 2.384 -13.153 1.00 39.54 111 TRP G O 1
ATOM 7631 N N . LEU G 1 114 ? -45.039 2.917 -14.008 1.00 33.19 112 LEU G N 1
ATOM 7632 C CA . LEU G 1 114 ? -45.173 2.025 -15.165 1.00 30.63 112 LEU G CA 1
ATOM 7633 C C . LEU G 1 114 ? -44.554 0.658 -14.878 1.00 32.18 112 LEU G C 1
ATOM 7634 O O . LEU G 1 114 ? -43.919 0.460 -13.849 1.00 37.78 112 LEU G O 1
ATOM 7639 N N . ASP G 1 115 ? -44.743 -0.281 -15.799 1.00 48.55 113 ASP G N 1
ATOM 7640 C CA . ASP G 1 115 ? -44.152 -1.610 -15.670 1.00 55.78 113 ASP G CA 1
ATOM 7641 C C . ASP G 1 115 ? -42.674 -1.599 -16.072 1.00 52.19 113 ASP G C 1
ATOM 7642 O O . ASP G 1 115 ? -41.842 -2.244 -15.431 1.00 44.77 113 ASP G O 1
ATOM 7647 N N . SER G 1 116 ? -42.358 -0.870 -17.139 1.00 47.88 114 SER G N 1
ATOM 7648 C CA . SER G 1 116 ? -40.970 -0.575 -17.475 1.00 51.44 114 SER G CA 1
ATOM 7649 C C . SER G 1 116 ? -40.700 0.885 -17.131 1.00 45.40 114 SER G C 1
ATOM 7650 O O . SER G 1 116 ? -41.053 1.789 -17.886 1.00 40.82 114 SER G O 1
ATOM 7653 N N . LYS G 1 117 ? -40.074 1.103 -15.981 1.00 43.46 115 LYS G N 1
ATOM 7654 C CA . LYS G 1 117 ? -39.954 2.435 -15.415 1.00 36.21 115 LYS G CA 1
ATOM 7655 C C . LYS G 1 117 ? -39.148 3.409 -16.271 1.00 33.81 115 LYS G C 1
ATOM 7656 O O . LYS G 1 117 ? -39.447 4.602 -16.286 1.00 28.44 115 LYS G O 1
ATOM 7662 N N . GLU G 1 118 ? -38.129 2.913 -16.969 1.00 31.93 116 GLU G N 1
ATOM 7663 C CA . GLU G 1 118 ? -37.228 3.796 -17.722 1.00 34.68 116 GLU G CA 1
ATOM 7664 C C . GLU G 1 118 ? -37.870 4.430 -18.955 1.00 29.62 116 GLU G C 1
ATOM 7665 O O . GLU G 1 118 ? -38.539 3.752 -19.729 1.00 30.31 116 GLU G O 1
ATOM 7671 N N . ILE G 1 119 ? -37.674 5.738 -19.112 1.00 26.83 117 ILE G N 1
ATOM 7672 C CA . ILE G 1 119 ? -38.121 6.450 -20.304 1.00 23.78 117 ILE G CA 1
ATOM 7673 C C . ILE G 1 119 ? -36.940 6.614 -21.261 1.00 28.19 117 ILE G C 1
ATOM 7674 O O . ILE G 1 119 ? -36.042 7.413 -21.004 1.00 27.58 117 ILE G O 1
ATOM 7679 N N . PRO G 1 120 ? -36.943 5.854 -22.368 1.00 20.85 118 PRO G N 1
ATOM 7680 C CA . PRO G 1 120 ? -35.837 5.791 -23.327 1.00 23.25 118 PRO G CA 1
ATOM 7681 C C . PRO G 1 120 ? -35.514 7.143 -23.964 1.00 25.55 118 PRO G C 1
ATOM 7682 O O . PRO G 1 120 ? -36.405 7.968 -24.187 1.00 21.72 118 PRO G O 1
ATOM 7686 N N . ASP G 1 121 ? -34.232 7.349 -24.253 1.00 22.74 119 ASP G N 1
ATOM 7687 C CA . ASP G 1 121 ? -33.751 8.544 -24.933 1.00 13.43 119 ASP G CA 1
ATOM 7688 C C . ASP G 1 121 ? -34.101 8.480 -26.423 1.00 20.34 119 ASP G C 1
ATOM 7689 O O . ASP G 1 121 ? -33.653 7.569 -27.123 1.00 20.35 119 ASP G O 1
ATOM 7694 N N . PRO G 1 122 ? -34.909 9.439 -26.913 1.00 18.98 120 PRO G N 1
ATOM 7695 C CA . PRO G 1 122 ? -35.339 9.453 -28.315 1.00 18.94 120 PRO G CA 1
ATOM 7696 C C . PRO G 1 122 ? -34.505 10.380 -29.172 1.00 24.72 120 PRO G C 1
ATOM 7697 O O . PRO G 1 122 ? -34.714 10.423 -30.389 1.00 25.02 120 PRO G O 1
ATOM 7701 N N . TYR G 1 123 ? -33.601 11.127 -28.544 1.00 19.04 121 TYR G N 1
ATOM 7702 C CA . TYR G 1 123 ? -32.757 12.086 -29.253 1.00 20.96 121 TYR G CA 1
ATOM 7703 C C . TYR G 1 123 ? -32.099 11.482 -30.501 1.00 21.23 121 TYR G C 1
ATOM 7704 O O . TYR G 1 123 ? -31.400 10.474 -30.416 1.00 27.45 121 TYR G O 1
ATOM 7713 N N . ARG G 1 124 ? -32.356 12.100 -31.651 1.00 19.26 122 ARG G N 1
ATOM 7714 C CA . ARG G 1 124 ? -31.800 11.681 -32.945 1.00 27.18 122 ARG G CA 1
ATOM 7715 C C . ARG G 1 124 ? -32.501 10.471 -33.559 1.00 27.29 122 ARG G C 1
ATOM 7716 O O . ARG G 1 124 ? -32.053 9.954 -34.577 1.00 22.55 122 ARG G O 1
ATOM 7724 N N . MET G 1 125 ? -33.586 10.006 -32.950 1.00 19.78 123 MET G N 1
ATOM 7725 C CA . MET G 1 125 ? -34.279 8.832 -33.490 1.00 20.38 123 MET G CA 1
ATOM 7726 C C . MET G 1 125 ? -35.497 9.211 -34.343 1.00 21.15 123 MET G C 1
ATOM 7727 O O . MET G 1 125 ? -35.746 10.385 -34.599 1.00 25.95 123 MET G O 1
ATOM 7732 N N . SER G 1 126 ? -36.241 8.208 -34.794 1.00 26.75 124 SER G N 1
ATOM 7733 C CA . SER G 1 126 ? -37.318 8.421 -35.752 1.00 30.45 124 SER G CA 1
ATOM 7734 C C . SER G 1 126 ? -38.534 9.046 -35.095 1.00 23.70 124 SER G C 1
ATOM 7735 O O . SER G 1 126 ? -38.626 9.111 -33.870 1.00 18.79 124 SER G O 1
ATOM 7738 N N . ASP G 1 127 ? -39.471 9.500 -35.918 1.00 22.26 125 ASP G N 1
ATOM 7739 C CA . ASP G 1 127 ? -40.760 9.949 -35.413 1.00 24.65 125 ASP G CA 1
ATOM 7740 C C . ASP G 1 127 ? -41.426 8.822 -34.625 1.00 25.68 125 ASP G C 1
ATOM 7741 O O . ASP G 1 127 ? -41.960 9.040 -33.541 1.00 28.23 125 ASP G O 1
ATOM 7746 N N . GLU G 1 128 ? -41.381 7.617 -35.183 1.00 25.84 126 GLU G N 1
ATOM 7747 C CA . GLU G 1 128 ? -41.894 6.422 -34.516 1.00 32.14 126 GLU G CA 1
ATOM 7748 C C . GLU G 1 128 ? -41.326 6.262 -33.098 1.00 37.57 126 GLU G C 1
ATOM 7749 O O . GLU G 1 128 ? -42.064 5.969 -32.155 1.00 36.01 126 GLU G O 1
ATOM 7755 N N . ALA G 1 129 ? -40.016 6.449 -32.954 1.00 35.29 127 ALA G N 1
ATOM 7756 C CA . ALA G 1 129 ? -39.369 6.413 -31.644 1.00 34.08 127 ALA G CA 1
ATOM 7757 C C . ALA G 1 129 ? -39.932 7.498 -30.736 1.00 27.50 127 ALA G C 1
ATOM 7758 O O . ALA G 1 129 ? -40.208 7.259 -29.569 1.00 25.91 127 ALA G O 1
ATOM 7760 N N . PHE G 1 130 ? -40.102 8.697 -31.278 1.00 27.46 128 PHE G N 1
ATOM 7761 C CA . PHE G 1 130 ? -40.688 9.785 -30.510 1.00 23.92 128 PHE G CA 1
ATOM 7762 C C . PHE G 1 130 ? -42.151 9.523 -30.135 1.00 25.73 128 PHE G C 1
ATOM 7763 O O . PHE G 1 130 ? -42.570 9.863 -29.027 1.00 26.97 128 PHE G O 1
ATOM 7771 N N . ASP G 1 131 ? -42.928 8.937 -31.047 1.00 18.63 129 ASP G N 1
ATOM 7772 C CA . ASP G 1 131 ? -44.319 8.594 -30.736 1.00 25.24 129 ASP G CA 1
ATOM 7773 C C . ASP G 1 131 ? -44.401 7.687 -29.513 1.00 24.32 129 ASP G C 1
ATOM 7774 O O . ASP G 1 131 ? -45.259 7.867 -28.654 1.00 27.25 129 ASP G O 1
ATOM 7779 N N . SER G 1 132 ? -43.504 6.707 -29.450 1.00 21.11 130 SER G N 1
ATOM 7780 C CA . SER G 1 132 ? -43.501 5.717 -28.381 1.00 27.80 130 SER G CA 1
ATOM 7781 C C . SER G 1 132 ? -43.164 6.349 -27.035 1.00 27.19 130 SER G C 1
ATOM 7782 O O . SER G 1 132 ? -43.835 6.109 -26.029 1.00 29.51 130 SER G O 1
ATOM 7785 N N . VAL G 1 133 ? -42.123 7.169 -27.030 1.00 25.34 131 VAL G N 1
ATOM 7786 C CA . VAL G 1 133 ? -41.688 7.851 -25.823 1.00 22.92 131 VAL G CA 1
ATOM 7787 C C . VAL G 1 133 ? -42.750 8.821 -25.311 1.00 23.52 131 VAL G C 1
ATOM 7788 O O . VAL G 1 133 ? -42.986 8.916 -24.114 1.00 24.93 131 VAL G O 1
ATOM 7792 N N . TYR G 1 134 ? -43.396 9.537 -26.224 1.00 26.80 132 TYR G N 1
ATOM 7793 C CA . TYR G 1 134 ? -44.464 10.448 -25.840 1.00 25.63 132 TYR G CA 1
ATOM 7794 C C . TYR G 1 134 ? -45.578 9.697 -25.123 1.00 24.91 132 TYR G C 1
ATOM 7795 O O . TYR G 1 134 ? -46.093 10.155 -24.113 1.00 27.12 132 TYR G O 1
ATOM 7804 N N . GLN G 1 135 ? -45.945 8.538 -25.658 1.00 22.75 133 GLN G N 1
ATOM 7805 C CA . GLN G 1 135 ? -46.984 7.722 -25.050 1.00 31.84 133 GLN G CA 1
ATOM 7806 C C . GLN G 1 135 ? -46.591 7.332 -23.628 1.00 33.79 133 GLN G C 1
ATOM 7807 O O . GLN G 1 135 ? -47.396 7.440 -22.704 1.00 28.58 133 GLN G O 1
ATOM 7813 N N . LEU G 1 136 ? -45.347 6.887 -23.462 1.00 35.52 134 LEU G N 1
ATOM 7814 C CA . LEU G 1 136 ? -44.823 6.512 -22.148 1.00 33.52 134 LEU G CA 1
ATOM 7815 C C . LEU G 1 136 ? -44.892 7.678 -21.191 1.00 27.02 134 LEU G C 1
ATOM 7816 O O . LEU G 1 136 ? -45.374 7.541 -20.066 1.00 22.09 134 LEU G O 1
ATOM 7821 N N . LEU G 1 137 ? -44.396 8.828 -21.642 1.00 21.76 135 LEU G N 1
ATOM 7822 C CA . LEU G 1 137 ? -44.431 10.035 -20.829 1.00 29.08 135 LEU G CA 1
ATOM 7823 C C . LEU G 1 137 ? -45.864 10.398 -20.425 1.00 21.51 135 LEU G C 1
ATOM 7824 O O . LEU G 1 137 ? -46.114 10.805 -19.293 1.00 20.88 135 LEU G O 1
ATOM 7829 N N . GLU G 1 138 ? -46.800 10.258 -21.353 1.00 19.64 136 GLU G N 1
ATOM 7830 C CA . GLU G 1 138 ? -48.190 10.580 -21.049 1.00 26.65 136 GLU G CA 1
ATOM 7831 C C . GLU G 1 138 ? -48.786 9.614 -20.028 1.00 27.84 136 GLU G C 1
ATOM 7832 O O . GLU G 1 138 ? -49.448 10.028 -19.077 1.00 28.82 136 GLU G O 1
ATOM 7838 N N . GLN G 1 139 ? -48.567 8.324 -20.242 1.00 23.46 137 GLN G N 1
ATOM 7839 C CA . GLN G 1 139 ? -49.028 7.325 -19.294 1.00 27.44 137 GLN G CA 1
ATOM 7840 C C . GLN G 1 139 ? -48.457 7.588 -17.906 1.00 28.25 137 GLN G C 1
ATOM 7841 O O . GLN G 1 139 ? -49.184 7.546 -16.919 1.00 27.07 137 GLN G O 1
ATOM 7847 N N . ALA G 1 140 ? -47.154 7.849 -17.837 1.00 24.56 138 ALA G N 1
ATOM 7848 C CA . ALA G 1 140 ? -46.483 8.039 -16.552 1.00 28.16 138 ALA G CA 1
ATOM 7849 C C . ALA G 1 140 ? -46.976 9.296 -15.850 1.00 28.48 138 ALA G C 1
ATOM 7850 O O . ALA G 1 140 ? -47.203 9.292 -14.639 1.00 24.92 138 ALA G O 1
ATOM 7852 N N . SER G 1 141 ? -47.151 10.365 -16.619 1.00 22.86 139 SER G N 1
ATOM 7853 C CA . SER G 1 141 ? -47.679 11.609 -16.077 1.00 23.31 139 SER G CA 1
ATOM 7854 C C . SER G 1 141 ? -49.059 11.380 -15.472 1.00 25.99 139 SER G C 1
ATOM 7855 O O . SER G 1 141 ? -49.341 11.855 -14.368 1.00 24.55 139 SER G O 1
ATOM 7858 N N . LYS G 1 142 ? -49.917 10.657 -16.195 1.00 18.94 140 LYS G N 1
ATOM 7859 C CA . LYS G 1 142 ? -51.261 10.377 -15.703 1.00 26.55 140 LYS G CA 1
ATOM 7860 C C . LYS G 1 142 ? -51.211 9.671 -14.346 1.00 27.99 140 LYS G C 1
ATOM 7861 O O . LYS G 1 142 ? -51.881 10.081 -13.403 1.00 31.07 140 LYS G O 1
ATOM 7867 N N . ARG G 1 143 ? -50.407 8.615 -14.246 1.00 26.04 141 ARG G N 1
ATOM 7868 C CA . ARG G 1 143 ? -50.214 7.933 -12.966 1.00 25.98 141 ARG G CA 1
ATOM 7869 C C . ARG G 1 143 ? -49.725 8.895 -11.870 1.00 20.83 141 ARG G C 1
ATOM 7870 O O . ARG G 1 143 ? -50.243 8.882 -10.761 1.00 28.98 141 ARG G O 1
ATOM 7878 N N . TRP G 1 144 ? -48.732 9.727 -12.180 1.00 17.37 142 TRP G N 1
ATOM 7879 C CA . TRP G 1 144 ? -48.218 10.693 -11.202 1.00 25.26 142 TRP G CA 1
ATOM 7880 C C . TRP G 1 144 ? -49.293 11.677 -10.762 1.00 26.11 142 TRP G C 1
ATOM 7881 O O . TRP G 1 144 ? -49.399 11.995 -9.586 1.00 28.97 142 TRP G O 1
ATOM 7892 N N . ALA G 1 145 ? -50.084 12.154 -11.715 1.00 28.29 143 ALA G N 1
ATOM 7893 C CA . ALA G 1 145 ? -51.152 13.104 -11.428 1.00 30.84 143 ALA G CA 1
ATOM 7894 C C . ALA G 1 145 ? -52.126 12.517 -10.415 1.00 41.35 143 ALA G C 1
ATOM 7895 O O . ALA G 1 145 ? -52.556 13.197 -9.486 1.00 42.05 143 ALA G O 1
ATOM 7897 N N . GLU G 1 146 ? -52.467 11.245 -10.588 1.00 41.84 144 GLU G N 1
ATOM 7898 C CA . GLU G 1 146 ? -53.443 10.627 -9.700 1.00 42.49 144 GLU G CA 1
ATOM 7899 C C . GLU G 1 146 ? -52.866 10.353 -8.316 1.00 31.98 144 GLU G C 1
ATOM 7900 O O . GLU G 1 146 ? -53.602 10.341 -7.336 1.00 37.02 144 GLU G O 1
ATOM 7906 N N . LYS G 1 147 ? -51.553 10.150 -8.237 1.00 28.81 145 LYS G N 1
ATOM 7907 C CA . LYS G 1 147 ? -50.897 9.885 -6.958 1.00 31.60 145 LYS G CA 1
ATOM 7908 C C . LYS G 1 147 ? -50.686 11.158 -6.142 1.00 38.19 145 LYS G C 1
ATOM 7909 O O . LYS G 1 147 ? -50.614 11.109 -4.911 1.00 41.88 145 LYS G O 1
ATOM 7915 N N . LEU G 1 148 ? -50.587 12.293 -6.830 1.00 35.52 146 LEU G N 1
ATOM 7916 C CA . LEU G 1 148 ? -50.328 13.579 -6.181 1.00 32.32 146 LEU G CA 1
ATOM 7917 C C . LEU G 1 148 ? -51.564 14.478 -6.124 1.00 44.09 146 LEU G C 1
ATOM 7918 O O . LEU G 1 148 ? -51.556 15.513 -5.455 1.00 50.60 146 LEU G O 1
ATOM 7923 N N . GLY G 1 149 ? -52.617 14.093 -6.838 1.00 48.48 147 GLY G N 1
ATOM 7924 C CA . GLY G 1 149 ? -53.798 14.927 -6.958 1.00 56.20 147 GLY G CA 1
ATOM 7925 C C . GLY G 1 149 ? -54.805 14.673 -5.855 1.00 67.01 147 GLY G C 1
ATOM 7926 O O . GLY G 1 149 ? -55.459 13.630 -5.832 1.00 73.29 147 GLY G O 1
ATOM 7927 N N . MET H 1 7 ? -67.327 22.781 -56.755 1.00 78.96 5 MET H N 1
ATOM 7928 C CA . MET H 1 7 ? -67.484 21.481 -57.403 1.00 77.90 5 MET H CA 1
ATOM 7929 C C . MET H 1 7 ? -67.840 20.348 -56.423 1.00 80.88 5 MET H C 1
ATOM 7930 O O . MET H 1 7 ? -68.482 19.372 -56.811 1.00 87.71 5 MET H O 1
ATOM 7935 N N . PHE H 1 8 ? -67.425 20.479 -55.162 1.00 68.50 6 PHE H N 1
ATOM 7936 C CA . PHE H 1 8 ? -67.708 19.470 -54.136 1.00 63.52 6 PHE H CA 1
ATOM 7937 C C . PHE H 1 8 ? -68.845 19.902 -53.205 1.00 61.61 6 PHE H C 1
ATOM 7938 O O . PHE H 1 8 ? -68.617 20.570 -52.195 1.00 59.88 6 PHE H O 1
ATOM 7946 N N . ASP H 1 9 ? -70.068 19.502 -53.540 1.00 56.65 7 ASP H N 1
ATOM 7947 C CA . ASP H 1 9 ? -71.254 20.003 -52.852 1.00 65.30 7 ASP H CA 1
ATOM 7948 C C . ASP H 1 9 ? -71.671 19.126 -51.667 1.00 59.75 7 ASP H C 1
ATOM 7949 O O . ASP H 1 9 ? -72.265 19.609 -50.707 1.00 57.99 7 ASP H O 1
ATOM 7954 N N . SER H 1 10 ? -71.357 17.838 -51.741 1.00 54.19 8 SER H N 1
ATOM 7955 C CA . SER H 1 10 ? -71.695 16.905 -50.678 1.00 42.83 8 SER H CA 1
ATOM 7956 C C . SER H 1 10 ? -70.430 16.338 -50.060 1.00 42.18 8 SER H C 1
ATOM 7957 O O . SER H 1 10 ? -69.566 15.816 -50.773 1.00 40.65 8 SER H O 1
ATOM 7960 N N . ILE H 1 11 ? -70.334 16.434 -48.736 1.00 32.54 9 ILE H N 1
ATOM 7961 C CA . ILE H 1 11 ? -69.177 15.943 -48.007 1.00 28.09 9 ILE H CA 1
ATOM 7962 C C . ILE H 1 11 ? -69.593 14.944 -46.922 1.00 31.74 9 ILE H C 1
ATOM 7963 O O . ILE H 1 11 ? -70.485 15.216 -46.117 1.00 31.86 9 ILE H O 1
ATOM 7968 N N . LEU H 1 12 ? -68.950 13.782 -46.916 1.00 32.51 10 LEU H N 1
ATOM 7969 C CA . LEU H 1 12 ? -69.208 12.779 -45.892 1.00 31.40 10 LEU H CA 1
ATOM 7970 C C . LEU H 1 12 ? -67.988 12.651 -44.988 1.00 25.76 10 LEU H C 1
ATOM 7971 O O . LEU H 1 12 ? -66.916 12.250 -45.432 1.00 23.67 10 LEU H O 1
ATOM 7976 N N . VAL H 1 13 ? -68.163 13.023 -43.726 1.00 29.06 11 VAL H N 1
ATOM 7977 C CA . VAL H 1 13 ? -67.096 12.976 -42.739 1.00 25.25 11 VAL H CA 1
ATOM 7978 C C . VAL H 1 13 ? -67.135 11.644 -41.999 1.00 25.02 11 VAL H C 1
ATOM 7979 O O . VAL H 1 13 ? -68.151 11.275 -41.407 1.00 26.67 11 VAL H O 1
ATOM 7983 N N . ILE H 1 14 ? -66.016 10.936 -42.015 1.00 24.04 12 ILE H N 1
ATOM 7984 C CA . ILE H 1 14 ? -65.972 9.570 -41.525 1.00 20.93 12 ILE H CA 1
ATOM 7985 C C . ILE H 1 14 ? -64.904 9.347 -40.452 1.00 23.97 12 ILE H C 1
ATOM 7986 O O . ILE H 1 14 ? -63.745 9.687 -40.663 1.00 26.75 12 ILE H O 1
ATOM 7991 N N . CYS H 1 15 ? -65.299 8.783 -39.307 1.00 25.81 13 CYS H N 1
ATOM 7992 C CA . CYS H 1 15 ? -64.343 8.253 -38.328 1.00 22.04 13 CYS H CA 1
ATOM 7993 C C . CYS H 1 15 ? -64.610 6.762 -38.117 1.00 21.17 13 CYS H C 1
ATOM 7994 O O . CYS H 1 15 ? -64.943 6.054 -39.068 1.00 19.00 13 CYS H O 1
ATOM 7997 N N . THR H 1 16 ? -64.466 6.279 -36.886 1.00 15.86 14 THR H N 1
ATOM 7998 C CA . THR H 1 16 ? -64.737 4.868 -36.617 1.00 15.72 14 THR H CA 1
ATOM 7999 C C . THR H 1 16 ? -66.085 4.660 -35.932 1.00 14.15 14 THR H C 1
ATOM 8000 O O . THR H 1 16 ? -66.982 4.028 -36.490 1.00 18.47 14 THR H O 1
ATOM 8004 N N . GLY H 1 17 ? -66.214 5.187 -34.719 1.00 17.71 15 GLY H N 1
ATOM 8005 C CA . GLY H 1 17 ? -67.435 5.035 -33.940 1.00 16.53 15 GLY H CA 1
ATOM 8006 C C . GLY H 1 17 ? -68.585 5.925 -34.394 1.00 16.36 15 GLY H C 1
ATOM 8007 O O . GLY H 1 17 ? -69.741 5.616 -34.128 1.00 13.20 15 GLY H O 1
ATOM 8008 N N . ASN H 1 18 ? -68.259 7.008 -35.103 1.00 14.65 16 ASN H N 1
ATOM 8009 C CA . ASN H 1 18 ? -69.208 8.076 -35.439 1.00 10.92 16 ASN H CA 1
ATOM 8010 C C . ASN H 1 18 ? -69.873 8.620 -34.181 1.00 15.79 16 ASN H C 1
ATOM 8011 O O . ASN H 1 18 ? -71.044 9.014 -34.196 1.00 18.38 16 ASN H O 1
ATOM 8016 N N . ILE H 1 19 ? -69.116 8.630 -33.086 1.00 14.34 17 ILE H N 1
ATOM 8017 C CA . ILE H 1 19 ? -69.597 9.201 -31.833 1.00 15.00 17 ILE H CA 1
ATOM 8018 C C . ILE H 1 19 ? -68.645 10.221 -31.210 1.00 18.08 17 ILE H C 1
ATOM 8019 O O . ILE H 1 19 ? -69.032 10.931 -30.290 1.00 18.16 17 ILE H O 1
ATOM 8024 N N . CYS H 1 20 ? -67.410 10.296 -31.712 1.00 14.71 18 CYS H N 1
ATOM 8025 C CA . CYS H 1 20 ? -66.464 11.313 -31.258 1.00 21.95 18 CYS H CA 1
ATOM 8026 C C . CYS H 1 20 ? -66.059 12.302 -32.358 1.00 21.64 18 CYS H C 1
ATOM 8027 O O . CYS H 1 20 ? -66.531 13.432 -32.372 1.00 27.69 18 CYS H O 1
ATOM 8030 N N . ARG H 1 21 ? -65.184 11.869 -33.269 1.00 18.03 19 ARG H N 1
ATOM 8031 C CA . ARG H 1 21 ? -64.551 12.765 -34.243 1.00 17.62 19 ARG H CA 1
ATOM 8032 C C . ARG H 1 21 ? -65.473 13.279 -35.347 1.00 19.90 19 ARG H C 1
ATOM 8033 O O . ARG H 1 21 ? -65.580 14.487 -35.553 1.00 22.10 19 ARG H O 1
ATOM 8041 N N . SER H 1 22 ? -66.120 12.374 -36.074 1.00 15.71 20 SER H N 1
ATOM 8042 C CA . SER H 1 22 ? -66.897 12.799 -37.239 1.00 13.98 20 SER H CA 1
ATOM 8043 C C . SER H 1 22 ? -68.105 13.670 -36.906 1.00 13.84 20 SER H C 1
ATOM 8044 O O . SER H 1 22 ? -68.462 14.530 -37.699 1.00 23.13 20 SER H O 1
ATOM 8047 N N . PRO H 1 23 ? -68.742 13.456 -35.738 1.00 18.36 21 PRO H N 1
ATOM 8048 C CA . PRO H 1 23 ? -69.820 14.381 -35.360 1.00 22.66 21 PRO H CA 1
ATOM 8049 C C . PRO H 1 23 ? -69.290 15.805 -35.180 1.00 24.66 21 PRO H C 1
ATOM 8050 O O . PRO H 1 23 ? -69.946 16.774 -35.576 1.00 29.66 21 PRO H O 1
ATOM 8054 N N . ILE H 1 24 ? -68.110 15.925 -34.581 1.00 22.62 22 ILE H N 1
ATOM 8055 C CA . ILE H 1 24 ? -67.494 17.229 -34.351 1.00 21.02 22 ILE H CA 1
ATOM 8056 C C . ILE H 1 24 ? -66.997 17.857 -35.654 1.00 16.11 22 ILE H C 1
ATOM 8057 O O . ILE H 1 24 ? -67.152 19.056 -35.873 1.00 27.45 22 ILE H O 1
ATOM 8062 N N . GLY H 1 25 ? -66.401 17.044 -36.520 1.00 23.59 23 GLY H N 1
ATOM 8063 C CA . GLY H 1 25 ? -65.901 17.538 -37.792 1.00 22.72 23 GLY H CA 1
ATOM 8064 C C . GLY H 1 25 ? -67.050 17.981 -38.677 1.00 25.26 23 GLY H C 1
ATOM 8065 O O . GLY H 1 25 ? -66.956 18.977 -39.395 1.00 27.08 23 GLY H O 1
ATOM 8066 N N . GLU H 1 26 ? -68.143 17.228 -38.619 1.00 23.52 24 GLU H N 1
ATOM 8067 C CA . GLU H 1 26 ? -69.311 17.507 -39.438 1.00 27.82 24 GLU H CA 1
ATOM 8068 C C . GLU H 1 26 ? -69.890 18.876 -39.100 1.00 27.81 24 GLU H C 1
ATOM 8069 O O . GLU H 1 26 ? -70.223 19.651 -39.991 1.00 33.04 24 GLU H O 1
ATOM 8075 N N . ARG H 1 27 ? -69.992 19.175 -37.810 1.00 25.72 25 ARG H N 1
ATOM 8076 C CA . ARG H 1 27 ? -70.636 20.405 -37.371 1.00 24.26 25 ARG H CA 1
ATOM 8077 C C . ARG H 1 27 ? -69.761 21.642 -37.594 1.00 27.70 25 ARG H C 1
ATOM 8078 O O . ARG H 1 27 ? -70.268 22.705 -37.943 1.00 34.74 25 ARG H O 1
ATOM 8086 N N . LEU H 1 28 ? -68.453 21.506 -37.394 1.00 31.57 26 LEU H N 1
ATOM 8087 C CA . LEU H 1 28 ? -67.527 22.601 -37.691 1.00 35.25 26 LEU H CA 1
ATOM 8088 C C . LEU H 1 28 ? -67.606 22.955 -39.175 1.00 43.37 26 LEU H C 1
ATOM 8089 O O . LEU H 1 28 ? -67.650 24.127 -39.544 1.00 45.89 26 LEU H O 1
ATOM 8094 N N . LEU H 1 29 ? -67.621 21.928 -40.020 1.00 42.38 27 LEU H N 1
ATOM 8095 C CA . LEU H 1 29 ? -67.718 22.117 -41.464 1.00 33.78 27 LEU H CA 1
ATOM 8096 C C . LEU H 1 29 ? -69.041 22.750 -41.881 1.00 33.14 27 LEU H C 1
ATOM 8097 O O . LEU H 1 29 ? -69.079 23.579 -42.796 1.00 28.96 27 LEU H O 1
ATOM 8102 N N . ARG H 1 30 ? -70.128 22.360 -41.220 1.00 35.26 28 ARG H N 1
ATOM 8103 C CA . ARG H 1 30 ? -71.446 22.872 -41.590 1.00 40.69 28 ARG H CA 1
ATOM 8104 C C . ARG H 1 30 ? -71.561 24.383 -41.412 1.00 44.90 28 ARG H C 1
ATOM 8105 O O . ARG H 1 30 ? -72.202 25.054 -42.220 1.00 41.94 28 ARG H O 1
ATOM 8113 N N . ARG H 1 31 ? -70.943 24.926 -40.366 1.00 41.85 29 ARG H N 1
ATOM 8114 C CA . ARG H 1 31 ? -71.056 26.363 -40.126 1.00 47.49 29 ARG H CA 1
ATOM 8115 C C . ARG H 1 31 ? -70.077 27.192 -40.962 1.00 48.30 29 ARG H C 1
ATOM 8116 O O . ARG H 1 31 ? -70.161 28.419 -40.991 1.00 48.14 29 ARG H O 1
ATOM 8124 N N . LEU H 1 32 ? -69.156 26.517 -41.643 1.00 42.63 30 LEU H N 1
ATOM 8125 C CA . LEU H 1 32 ? -68.205 27.200 -42.509 1.00 45.28 30 LEU H CA 1
ATOM 8126 C C . LEU H 1 32 ? -68.598 27.009 -43.966 1.00 44.73 30 LEU H C 1
ATOM 8127 O O . LEU H 1 32 ? -68.228 27.802 -44.831 1.00 43.93 30 LEU H O 1
ATOM 8132 N N . LEU H 1 33 ? -69.354 25.950 -44.230 1.00 38.58 31 LEU H N 1
ATOM 8133 C CA . LEU H 1 33 ? -69.824 25.671 -45.577 1.00 41.03 31 LEU H CA 1
ATOM 8134 C C . LEU H 1 33 ? -71.335 25.425 -45.561 1.00 46.87 31 LEU H C 1
ATOM 8135 O O . LEU H 1 33 ? -71.804 24.342 -45.907 1.00 48.26 31 LEU H O 1
ATOM 8140 N N . PRO H 1 34 ? -72.102 26.450 -45.165 1.00 49.01 32 PRO H N 1
ATOM 8141 C CA . PRO H 1 34 ? -73.544 26.355 -44.903 1.00 54.93 32 PRO H CA 1
ATOM 8142 C C . PRO H 1 34 ? -74.365 25.848 -46.090 1.00 53.18 32 PRO H C 1
ATOM 8143 O O . PRO H 1 34 ? -75.416 25.245 -45.884 1.00 55.25 32 PRO H O 1
ATOM 8147 N N . SER H 1 35 ? -73.894 26.084 -47.308 1.00 50.20 33 SER H N 1
ATOM 8148 C CA . SER H 1 35 ? -74.657 25.718 -48.498 1.00 56.86 33 SER H CA 1
ATOM 8149 C C . SER H 1 35 ? -74.454 24.262 -48.921 1.00 51.37 33 SER H C 1
ATOM 8150 O O . SER H 1 35 ? -75.113 23.780 -49.844 1.00 51.76 33 SER H O 1
ATOM 8153 N N . LYS H 1 36 ? -73.553 23.559 -48.243 1.00 45.64 34 LYS H N 1
ATOM 8154 C CA . LYS H 1 36 ? -73.233 22.187 -48.622 1.00 41.88 34 LYS H CA 1
ATOM 8155 C C . LYS H 1 36 ? -73.965 21.154 -47.775 1.00 39.31 34 LYS H C 1
ATOM 8156 O O . LYS H 1 36 ? -74.200 21.370 -46.588 1.00 47.44 34 LYS H O 1
ATOM 8162 N N . LYS H 1 37 ? -74.313 20.024 -48.386 1.00 37.84 35 LYS H N 1
ATOM 8163 C CA . LYS H 1 37 ? -74.816 18.880 -47.628 1.00 37.03 35 LYS H CA 1
ATOM 8164 C C . LYS H 1 37 ? -73.674 18.101 -46.967 1.00 36.48 35 LYS H C 1
ATOM 8165 O O . LYS H 1 37 ? -72.866 17.465 -47.650 1.00 35.74 35 LYS H O 1
ATOM 8171 N N . ILE H 1 38 ? -73.622 18.145 -45.639 1.00 31.91 36 ILE H N 1
ATOM 8172 C CA . ILE H 1 38 ? -72.540 17.511 -44.893 1.00 27.71 36 ILE H CA 1
ATOM 8173 C C . ILE H 1 38 ? -73.073 16.576 -43.814 1.00 29.43 36 ILE H C 1
ATOM 8174 O O . ILE H 1 38 ? -73.854 16.976 -42.955 1.00 30.21 36 ILE H O 1
ATOM 8179 N N . ASN H 1 39 ? -72.660 15.318 -43.880 1.00 27.49 37 ASN H N 1
ATOM 8180 C CA . ASN H 1 39 ? -73.067 14.329 -42.894 1.00 26.09 37 ASN H CA 1
ATOM 8181 C C . ASN H 1 39 ? -71.875 13.514 -42.405 1.00 25.19 37 ASN H C 1
ATOM 8182 O O . ASN H 1 39 ? -70.737 13.766 -42.800 1.00 22.50 37 ASN H O 1
ATOM 8187 N N . SER H 1 40 ? -72.132 12.534 -41.549 1.00 22.90 38 SER H N 1
ATOM 8188 C CA . SER H 1 40 ? -71.039 11.761 -40.978 1.00 25.71 38 SER H CA 1
ATOM 8189 C C . SER H 1 40 ? -71.410 10.297 -40.823 1.00 25.90 38 SER H C 1
ATOM 8190 O O . SER H 1 40 ? -72.586 9.932 -40.816 1.00 23.34 38 SER H O 1
ATOM 8193 N N . ALA H 1 41 ? -70.394 9.461 -40.675 1.00 25.08 39 ALA H N 1
ATOM 8194 C CA . ALA H 1 41 ? -70.609 8.032 -40.543 1.00 24.27 39 ALA H CA 1
ATOM 8195 C C . ALA H 1 41 ? -69.340 7.390 -40.028 1.00 20.20 39 ALA H C 1
ATOM 8196 O O . ALA H 1 41 ? -68.291 8.038 -39.973 1.00 20.18 39 ALA H O 1
ATOM 8198 N N . GLY H 1 42 ? -69.427 6.116 -39.654 1.00 23.12 40 GLY H N 1
ATOM 8199 C CA . GLY H 1 42 ? -68.268 5.407 -39.144 1.00 15.65 40 GLY H CA 1
ATOM 8200 C C . GLY H 1 42 ? -68.104 4.013 -39.710 1.00 21.20 40 GLY H C 1
ATOM 8201 O O . GLY H 1 42 ? -69.089 3.324 -39.984 1.00 20.15 40 GLY H O 1
ATOM 8202 N N . VAL H 1 43 ? -66.852 3.597 -39.875 1.00 19.72 41 VAL H N 1
ATOM 8203 C CA . VAL H 1 43 ? -66.542 2.268 -40.378 1.00 23.25 41 VAL H CA 1
ATOM 8204 C C . VAL H 1 43 ? -66.642 1.223 -39.265 1.00 23.57 41 VAL H C 1
ATOM 8205 O O . VAL H 1 43 ? -66.555 0.024 -39.518 1.00 31.82 41 VAL H O 1
ATOM 8209 N N . GLY H 1 44 ? -66.813 1.690 -38.032 1.00 20.79 42 GLY H N 1
ATOM 8210 C CA . GLY H 1 44 ? -67.082 0.818 -36.899 1.00 18.75 42 GLY H CA 1
ATOM 8211 C C . GLY H 1 44 ? -68.138 1.464 -36.015 1.00 23.06 42 GLY H C 1
ATOM 8212 O O . GLY H 1 44 ? -67.991 1.534 -34.795 1.00 18.25 42 GLY H O 1
ATOM 8213 N N . ALA H 1 45 ? -69.213 1.936 -36.640 1.00 19.48 43 ALA H N 1
ATOM 8214 C CA . ALA H 1 45 ? -70.141 2.845 -35.973 1.00 19.68 43 ALA H CA 1
ATOM 8215 C C . ALA H 1 45 ? -70.930 2.196 -34.850 1.00 19.89 43 ALA H C 1
ATOM 8216 O O . ALA H 1 45 ? -71.242 1.006 -34.882 1.00 25.06 43 ALA H O 1
ATOM 8218 N N . LEU H 1 46 ? -71.241 2.997 -33.844 1.00 14.94 44 LEU H N 1
ATOM 8219 C CA . LEU H 1 46 ? -72.137 2.574 -32.791 1.00 18.43 44 LEU H CA 1
ATOM 8220 C C . LEU H 1 46 ? -73.498 3.126 -33.180 1.00 19.04 44 LEU H C 1
ATOM 8221 O O . LEU H 1 46 ? -73.832 4.274 -32.888 1.00 20.32 44 LEU H O 1
ATOM 8226 N N . VAL H 1 47 ? -74.269 2.298 -33.876 1.00 18.60 45 VAL H N 1
ATOM 8227 C CA . VAL H 1 47 ? -75.456 2.771 -34.579 1.00 21.87 45 VAL H CA 1
ATOM 8228 C C . VAL H 1 47 ? -76.588 3.136 -33.632 1.00 20.49 45 VAL H C 1
ATOM 8229 O O . VAL H 1 47 ? -76.952 2.344 -32.766 1.00 22.14 45 VAL H O 1
ATOM 8233 N N . ASP H 1 48 ? -77.123 4.345 -33.808 1.00 17.45 46 ASP H N 1
ATOM 8234 C CA . ASP H 1 48 ? -78.205 4.890 -32.966 1.00 19.44 46 ASP H CA 1
ATOM 8235 C C . ASP H 1 48 ? -77.714 5.388 -31.608 1.00 15.33 46 ASP H C 1
ATOM 8236 O O . ASP H 1 48 ? -78.500 5.856 -30.793 1.00 15.65 46 ASP H O 1
ATOM 8241 N N . HIS H 1 49 ? -76.412 5.288 -31.376 1.00 16.30 47 HIS H N 1
ATOM 8242 C CA . HIS H 1 49 ? -75.817 5.778 -30.141 1.00 18.76 47 HIS H CA 1
ATOM 8243 C C . HIS H 1 49 ? -75.623 7.270 -30.216 1.00 21.06 47 HIS H C 1
ATOM 8244 O O . HIS H 1 49 ? -75.281 7.798 -31.269 1.00 21.35 47 HIS H O 1
ATOM 8251 N N . THR H 1 50 ? -75.858 7.953 -29.100 1.00 23.88 48 THR H N 1
ATOM 8252 C CA A THR H 1 50 ? -75.655 9.392 -29.038 0.51 23.50 48 THR H CA 1
ATOM 8253 C CA B THR H 1 50 ? -75.653 9.392 -29.033 0.49 23.51 48 THR H CA 1
ATOM 8254 C C . THR H 1 50 ? -74.166 9.713 -29.136 1.00 16.86 48 THR H C 1
ATOM 8255 O O . THR H 1 50 ? -73.321 8.833 -28.973 1.00 13.08 48 THR H O 1
ATOM 8262 N N . ALA H 1 51 ? -73.846 10.975 -29.408 1.00 14.57 49 ALA H N 1
ATOM 8263 C CA . ALA H 1 51 ? -72.449 11.396 -29.472 1.00 19.53 49 ALA H CA 1
ATOM 8264 C C . ALA H 1 51 ? -71.787 11.120 -28.128 1.00 22.16 49 ALA H C 1
ATOM 8265 O O . ALA H 1 51 ? -72.464 11.075 -27.105 1.00 18.99 49 ALA H O 1
ATOM 8267 N N . ASP H 1 52 ? -70.473 10.914 -28.120 1.00 24.36 50 ASP H N 1
ATOM 8268 C CA . ASP H 1 52 ? -69.787 10.625 -26.864 1.00 23.73 50 ASP H CA 1
ATOM 8269 C C . ASP H 1 52 ? -69.978 11.778 -25.895 1.00 18.04 50 ASP H C 1
ATOM 8270 O O . ASP H 1 52 ? -70.024 12.942 -26.301 1.00 22.05 50 ASP H O 1
ATOM 8275 N N . GLU H 1 53 ? -70.089 11.446 -24.614 1.00 23.59 51 GLU H N 1
ATOM 8276 C CA . GLU H 1 53 ? -70.273 12.441 -23.564 1.00 26.04 51 GLU H CA 1
ATOM 8277 C C . GLU H 1 53 ? -69.126 13.449 -23.514 1.00 24.38 51 GLU H C 1
ATOM 8278 O O . GLU H 1 53 ? -69.354 14.655 -23.402 1.00 26.64 51 GLU H O 1
ATOM 8284 N N . SER H 1 54 ? -67.894 12.957 -23.604 1.00 22.52 52 SER H N 1
ATOM 8285 C CA . SER H 1 54 ? -66.726 13.838 -23.637 1.00 24.77 52 SER H CA 1
ATOM 8286 C C . SER H 1 54 ? -66.666 14.661 -24.923 1.00 22.68 52 SER H C 1
ATOM 8287 O O . SER H 1 54 ? -66.091 15.748 -24.944 1.00 19.65 52 SER H O 1
ATOM 8290 N N . ALA H 1 55 ? -67.237 14.136 -26.005 1.00 21.32 53 ALA H N 1
ATOM 8291 C CA . ALA H 1 55 ? -67.265 14.889 -27.249 1.00 23.26 53 ALA H CA 1
ATOM 8292 C C . ALA H 1 55 ? -68.255 16.050 -27.119 1.00 23.47 53 ALA H C 1
ATOM 8293 O O . ALA H 1 55 ? -67.962 17.177 -27.506 1.00 26.96 53 ALA H O 1
ATOM 8295 N N . ILE H 1 56 ? -69.421 15.762 -26.552 1.00 28.44 54 ILE H N 1
ATOM 8296 C CA . ILE H 1 56 ? -70.430 16.780 -26.281 1.00 23.28 54 ILE H CA 1
ATOM 8297 C C . ILE H 1 56 ? -69.860 17.854 -25.348 1.00 32.11 54 ILE H C 1
ATOM 8298 O O . ILE H 1 56 ? -70.133 19.041 -25.512 1.00 33.54 54 ILE H O 1
ATOM 8303 N N . ARG H 1 57 ? -69.047 17.431 -24.384 1.00 35.25 55 ARG H N 1
ATOM 8304 C CA . ARG H 1 57 ? -68.429 18.356 -23.437 1.00 33.50 55 ARG H CA 1
ATOM 8305 C C . ARG H 1 57 ? -67.495 19.358 -24.124 1.00 31.02 55 ARG H C 1
ATOM 8306 O O . ARG H 1 57 ? -67.632 20.575 -23.959 1.00 30.11 55 ARG H O 1
ATOM 8314 N N . VAL H 1 58 ? -66.543 18.842 -24.892 1.00 28.54 56 VAL H N 1
ATOM 8315 C CA . VAL H 1 58 ? -65.573 19.700 -25.551 1.00 26.68 56 VAL H CA 1
ATOM 8316 C C . VAL H 1 58 ? -66.240 20.550 -26.632 1.00 34.42 56 VAL H C 1
ATOM 8317 O O . VAL H 1 58 ? -65.779 21.643 -26.948 1.00 41.09 56 VAL H O 1
ATOM 8321 N N . ALA H 1 59 ? -67.338 20.053 -27.191 1.00 35.96 57 ALA H N 1
ATOM 8322 C CA . ALA H 1 59 ? -68.101 20.832 -28.163 1.00 30.83 57 ALA H CA 1
ATOM 8323 C C . ALA H 1 59 ? -68.762 22.038 -27.502 1.00 34.35 57 ALA H C 1
ATOM 8324 O O . ALA H 1 59 ? -68.508 23.180 -27.882 1.00 40.45 57 ALA H O 1
ATOM 8326 N N . GLU H 1 60 ? -69.609 21.776 -26.509 1.00 35.39 58 GLU H N 1
ATOM 8327 C CA . GLU H 1 60 ? -70.338 22.832 -25.811 1.00 41.40 58 GLU H CA 1
ATOM 8328 C C . GLU H 1 60 ? -69.373 23.890 -25.293 1.00 45.92 58 GLU H C 1
ATOM 8329 O O . GLU H 1 60 ? -69.612 25.090 -25.415 1.00 53.33 58 GLU H O 1
ATOM 8335 N N . LYS H 1 61 ? -68.282 23.419 -24.701 1.00 40.41 59 LYS H N 1
ATOM 8336 C CA . LYS H 1 61 ? -67.209 24.262 -24.198 1.00 39.47 59 LYS H CA 1
ATOM 8337 C C . LYS H 1 61 ? -66.694 25.250 -25.249 1.00 44.38 59 LYS H C 1
ATOM 8338 O O . LYS H 1 61 ? -66.140 26.294 -24.906 1.00 49.39 59 LYS H O 1
ATOM 8344 N N . ASN H 1 62 ? -66.886 24.927 -26.525 1.00 36.88 60 ASN H N 1
ATOM 8345 C CA . ASN H 1 62 ? -66.403 25.777 -27.613 1.00 35.40 60 ASN H CA 1
ATOM 8346 C C . ASN H 1 62 ? -67.519 26.385 -28.455 1.00 42.49 60 ASN H C 1
ATOM 8347 O O . ASN H 1 62 ? -67.269 26.904 -29.544 1.00 41.34 60 ASN H O 1
ATOM 8352 N N . GLY H 1 63 ? -68.747 26.313 -27.951 1.00 44.66 61 GLY H N 1
ATOM 8353 C CA . GLY H 1 63 ? -69.892 26.861 -28.657 1.00 40.01 61 GLY H CA 1
ATOM 8354 C C . GLY H 1 63 ? -70.288 26.025 -29.860 1.00 38.83 61 GLY H C 1
ATOM 8355 O O . GLY H 1 63 ? -70.911 26.523 -30.796 1.00 36.81 61 GLY H O 1
ATOM 8356 N N . LEU H 1 64 ? -69.914 24.749 -29.835 1.00 32.21 62 LEU H N 1
ATOM 8357 C CA . LEU H 1 64 ? -70.323 23.818 -30.877 1.00 35.84 62 LEU H CA 1
ATOM 8358 C C . LEU H 1 64 ? -71.365 22.870 -30.310 1.00 35.74 62 LEU H C 1
ATOM 8359 O O . LEU H 1 64 ? -71.194 22.308 -29.231 1.00 39.19 62 LEU H O 1
ATOM 8364 N N . CYS H 1 65 ? -72.445 22.691 -31.052 1.00 29.71 63 CYS H N 1
ATOM 8365 C CA . CYS H 1 65 ? -73.574 21.910 -30.576 1.00 33.28 63 CYS H CA 1
ATOM 8366 C C . CYS H 1 65 ? -73.745 20.629 -31.409 1.00 37.68 63 CYS H C 1
ATOM 8367 O O . CYS H 1 65 ? -73.825 20.681 -32.640 1.00 37.29 63 CYS H O 1
ATOM 8370 N N . LEU H 1 66 ? -73.783 19.480 -30.737 1.00 33.02 64 LEU H N 1
ATOM 8371 C CA . LEU H 1 66 ? -73.910 18.197 -31.425 1.00 36.54 64 LEU H CA 1
ATOM 8372 C C . LEU H 1 66 ? -75.325 17.621 -31.316 1.00 47.67 64 LEU H C 1
ATOM 8373 O O . LEU H 1 66 ? -75.527 16.409 -31.417 1.00 48.81 64 LEU H O 1
ATOM 8378 N N . LYS H 1 67 ? -76.302 18.498 -31.122 1.00 48.79 65 LYS H N 1
ATOM 8379 C CA . LYS H 1 67 ? -77.681 18.071 -30.939 1.00 54.88 65 LYS H CA 1
ATOM 8380 C C . LYS H 1 67 ? -78.241 17.361 -32.166 1.00 45.70 65 LYS H C 1
ATOM 8381 O O . LYS H 1 67 ? -78.086 17.818 -33.302 1.00 41.89 65 LYS H O 1
ATOM 8387 N N . GLY H 1 68 ? -78.908 16.241 -31.922 1.00 34.80 66 GLY H N 1
ATOM 8388 C CA . GLY H 1 68 ? -79.547 15.498 -32.983 1.00 37.02 66 GLY H CA 1
ATOM 8389 C C . GLY H 1 68 ? -78.641 14.466 -33.610 1.00 35.74 66 GLY H C 1
ATOM 8390 O O . GLY H 1 68 ? -79.048 13.775 -34.546 1.00 32.91 66 GLY H O 1
ATOM 8391 N N . HIS H 1 69 ? -77.414 14.343 -33.106 1.00 26.67 67 HIS H N 1
ATOM 8392 C CA . HIS H 1 69 ? -76.505 13.364 -33.685 1.00 20.05 67 HIS H CA 1
ATOM 8393 C C . HIS H 1 69 ? -76.896 11.934 -33.362 1.00 22.09 67 HIS H C 1
ATOM 8394 O O . HIS H 1 69 ? -77.236 11.607 -32.232 1.00 21.38 67 HIS H O 1
ATOM 8401 N N . ARG H 1 70 ? -76.807 11.072 -34.360 1.00 24.59 68 ARG H N 1
ATOM 8402 C CA . ARG H 1 70 ? -77.140 9.670 -34.173 1.00 29.77 68 ARG H CA 1
ATOM 8403 C C . ARG H 1 70 ? -76.057 8.849 -34.866 1.00 30.07 68 ARG H C 1
ATOM 8404 O O . ARG H 1 70 ? -75.737 9.113 -36.023 1.00 32.46 68 ARG H O 1
ATOM 8412 N N . GLY H 1 71 ? -75.473 7.877 -34.165 1.00 20.82 69 GLY H N 1
ATOM 8413 C CA . GLY H 1 71 ? -74.425 7.058 -34.762 1.00 18.34 69 GLY H CA 1
ATOM 8414 C C . GLY H 1 71 ? -74.900 6.317 -36.004 1.00 16.38 69 GLY H C 1
ATOM 8415 O O . GLY H 1 71 ? -75.921 5.636 -35.964 1.00 19.83 69 GLY H O 1
ATOM 8416 N N . THR H 1 72 ? -74.169 6.441 -37.108 1.00 24.97 70 THR H N 1
ATOM 8417 C CA . THR H 1 72 ? -74.578 5.798 -38.363 1.00 28.97 70 THR H CA 1
ATOM 8418 C C . THR H 1 72 ? -73.429 5.082 -39.076 1.00 26.26 70 THR H C 1
ATOM 8419 O O . THR H 1 72 ? -72.307 5.592 -39.153 1.00 18.44 70 THR H O 1
ATOM 8423 N N . LYS H 1 73 ? -73.733 3.911 -39.629 1.00 26.97 71 LYS H N 1
ATOM 8424 C CA . LYS H 1 73 ? -72.717 3.048 -40.215 1.00 26.19 71 LYS H CA 1
ATOM 8425 C C . LYS H 1 73 ? -72.355 3.472 -41.626 1.00 28.03 71 LYS H C 1
ATOM 8426 O O . LYS H 1 73 ? -73.230 3.734 -42.446 1.00 26.99 71 LYS H O 1
ATOM 8432 N N . PHE H 1 74 ? -71.059 3.540 -41.910 1.00 27.19 72 PHE H N 1
ATOM 8433 C CA . PHE H 1 74 ? -70.613 3.832 -43.263 1.00 24.24 72 PHE H CA 1
ATOM 8434 C C . PHE H 1 74 ? -70.877 2.657 -44.195 1.00 27.81 72 PHE H C 1
ATOM 8435 O O . PHE H 1 74 ? -70.552 1.517 -43.871 1.00 33.05 72 PHE H O 1
ATOM 8443 N N . THR H 1 75 ? -71.462 2.937 -45.356 1.00 31.94 73 THR H N 1
ATOM 8444 C CA . THR H 1 75 ? -71.731 1.898 -46.342 1.00 32.34 73 THR H CA 1
ATOM 8445 C C . THR H 1 75 ? -71.395 2.339 -47.761 1.00 34.04 73 THR H C 1
ATOM 8446 O O . THR H 1 75 ? -71.389 3.531 -48.076 1.00 40.19 73 THR H O 1
ATOM 8450 N N . SER H 1 76 ? -71.121 1.355 -48.611 1.00 27.25 74 SER H N 1
ATOM 8451 C CA . SER H 1 76 ? -70.988 1.567 -50.048 1.00 30.46 74 SER H CA 1
ATOM 8452 C C . SER H 1 76 ? -72.137 2.443 -50.543 1.00 38.91 74 SER H C 1
ATOM 8453 O O . SER H 1 76 ? -71.924 3.463 -51.205 1.00 35.09 74 SER H O 1
ATOM 8456 N N . ALA H 1 77 ? -73.357 2.034 -50.199 1.00 41.59 75 ALA H N 1
ATOM 8457 C CA . ALA H 1 77 ? -74.572 2.724 -50.622 1.00 42.16 75 ALA H CA 1
ATOM 8458 C C . ALA H 1 77 ? -74.572 4.198 -50.229 1.00 33.77 75 ALA H C 1
ATOM 8459 O O . ALA H 1 77 ? -74.922 5.062 -51.031 1.00 37.08 75 ALA H O 1
ATOM 8461 N N . LEU H 1 78 ? -74.165 4.477 -48.998 1.00 25.37 76 LEU H N 1
ATOM 8462 C CA . LEU H 1 78 ? -74.124 5.842 -48.480 1.00 35.19 76 LEU H CA 1
ATOM 8463 C C . LEU H 1 78 ? -73.068 6.695 -49.183 1.00 39.00 76 LEU H C 1
ATOM 8464 O O . LEU H 1 78 ? -73.272 7.883 -49.434 1.00 33.84 76 LEU H O 1
ATOM 8469 N N . ALA H 1 79 ? -71.931 6.085 -49.490 1.00 39.35 77 ALA H N 1
ATOM 8470 C CA . ALA H 1 79 ? -70.849 6.807 -50.138 1.00 37.43 77 ALA H CA 1
ATOM 8471 C C . ALA H 1 79 ? -71.246 7.342 -51.527 1.00 40.88 77 ALA H C 1
ATOM 8472 O O . ALA H 1 79 ? -70.738 8.376 -51.964 1.00 41.21 77 ALA H O 1
ATOM 8474 N N . ARG H 1 80 ? -72.162 6.654 -52.208 1.00 31.91 78 ARG H N 1
ATOM 8475 C CA . ARG H 1 80 ? -72.533 7.047 -53.572 1.00 35.97 78 ARG H CA 1
ATOM 8476 C C . ARG H 1 80 ? -73.255 8.390 -53.634 1.00 45.22 78 ARG H C 1
ATOM 8477 O O . ARG H 1 80 ? -73.364 8.991 -54.704 1.00 47.07 78 ARG H O 1
ATOM 8485 N N . GLN H 1 81 ? -73.764 8.863 -52.503 1.00 49.21 79 GLN H N 1
ATOM 8486 C CA . GLN H 1 81 ? -74.467 10.141 -52.521 1.00 55.32 79 GLN H CA 1
ATOM 8487 C C . GLN H 1 81 ? -73.608 11.290 -52.002 1.00 47.46 79 GLN H C 1
ATOM 8488 O O . GLN H 1 81 ? -74.108 12.384 -51.735 1.00 49.77 79 GLN H O 1
ATOM 8494 N N . TYR H 1 82 ? -72.308 11.041 -51.885 1.00 41.16 80 TYR H N 1
ATOM 8495 C CA . TYR H 1 82 ? -71.378 12.085 -51.474 1.00 38.30 80 TYR H CA 1
ATOM 8496 C C . TYR H 1 82 ? -70.256 12.291 -52.483 1.00 33.71 80 TYR H C 1
ATOM 8497 O O . TYR H 1 82 ? -69.766 11.335 -53.083 1.00 31.43 80 TYR H O 1
ATOM 8506 N N . ASP H 1 83 ? -69.883 13.553 -52.681 1.00 36.92 81 ASP H N 1
ATOM 8507 C CA . ASP H 1 83 ? -68.875 13.930 -53.671 1.00 35.73 81 ASP H CA 1
ATOM 8508 C C . ASP H 1 83 ? -67.466 13.866 -53.093 1.00 32.50 81 ASP H C 1
ATOM 8509 O O . ASP H 1 83 ? -66.501 13.643 -53.819 1.00 29.79 81 ASP H O 1
ATOM 8514 N N . LEU H 1 84 ? -67.354 14.081 -51.787 1.00 23.38 82 LEU H N 1
ATOM 8515 C CA . LEU H 1 84 ? -66.067 14.002 -51.106 1.00 28.40 82 LEU H CA 1
ATOM 8516 C C . LEU H 1 84 ? -66.212 13.312 -49.757 1.00 29.49 82 LEU H C 1
ATOM 8517 O O . LEU H 1 84 ? -67.079 13.660 -48.954 1.00 31.33 82 LEU H O 1
ATOM 8522 N N . LEU H 1 85 ? -65.357 12.324 -49.529 1.00 29.05 83 LEU H N 1
ATOM 8523 C CA . LEU H 1 85 ? -65.288 11.614 -48.266 1.00 25.27 83 LEU H CA 1
ATOM 8524 C C . LEU H 1 85 ? -64.026 12.050 -47.523 1.00 27.84 83 LEU H C 1
ATOM 8525 O O . LEU H 1 85 ? -62.928 11.982 -48.074 1.00 27.02 83 LEU H O 1
ATOM 8530 N N . LEU H 1 86 ? -64.179 12.500 -46.280 1.00 26.22 84 LEU H N 1
ATOM 8531 C CA . LEU H 1 86 ? -63.028 12.865 -45.455 1.00 25.42 84 LEU H CA 1
ATOM 8532 C C . LEU H 1 86 ? -62.911 11.919 -44.259 1.00 22.63 84 LEU H C 1
ATOM 8533 O O . LEU H 1 86 ? -63.811 11.848 -43.426 1.00 21.63 84 LEU H O 1
ATOM 8538 N N . VAL H 1 87 ? -61.813 11.175 -44.197 1.00 25.34 85 VAL H N 1
ATOM 8539 C CA . VAL H 1 87 ? -61.598 10.196 -43.136 1.00 19.57 85 VAL H CA 1
ATOM 8540 C C . VAL H 1 87 ? -60.546 10.674 -42.135 1.00 27.78 85 VAL H C 1
ATOM 8541 O O . VAL H 1 87 ? -59.687 11.490 -42.478 1.00 32.75 85 VAL H O 1
ATOM 8545 N N . MET H 1 88 ? -60.600 10.149 -40.911 1.00 18.60 86 MET H N 1
ATOM 8546 C CA . MET H 1 88 ? -59.729 10.615 -39.834 1.00 19.26 86 MET H CA 1
ATOM 8547 C C . MET H 1 88 ? -58.325 10.021 -39.855 1.00 24.10 86 MET H C 1
ATOM 8548 O O . MET H 1 88 ? -57.353 10.697 -39.523 1.00 27.96 86 MET H O 1
ATOM 8553 N N . GLU H 1 89 ? -58.215 8.750 -40.219 1.00 26.23 87 GLU H N 1
ATOM 8554 C CA . GLU H 1 89 ? -56.924 8.078 -40.150 1.00 30.76 87 GLU H CA 1
ATOM 8555 C C . GLU H 1 89 ? -56.536 7.410 -41.463 1.00 35.52 87 GLU H C 1
ATOM 8556 O O . GLU H 1 89 ? -57.392 6.999 -42.248 1.00 29.51 87 GLU H O 1
ATOM 8562 N N . TYR H 1 90 ? -55.230 7.312 -41.686 1.00 36.57 88 TYR H N 1
ATOM 8563 C CA . TYR H 1 90 ? -54.681 6.608 -42.831 1.00 32.66 88 TYR H CA 1
ATOM 8564 C C . TYR H 1 90 ? -55.316 5.232 -42.977 1.00 26.34 88 TYR H C 1
ATOM 8565 O O . TYR H 1 90 ? -55.608 4.788 -44.086 1.00 32.19 88 TYR H O 1
ATOM 8574 N N . SER H 1 91 ? -55.525 4.562 -41.849 1.00 24.09 89 SER H N 1
ATOM 8575 C CA . SER H 1 91 ? -56.081 3.210 -41.836 1.00 29.61 89 SER H CA 1
ATOM 8576 C C . SER H 1 91 ? -57.529 3.151 -42.340 1.00 33.03 89 SER H C 1
ATOM 8577 O O . SER H 1 91 ? -57.970 2.124 -42.848 1.00 35.67 89 SER H O 1
ATOM 8580 N N . HIS H 1 92 ? -58.270 4.245 -42.193 1.00 27.65 90 HIS H N 1
ATOM 8581 C CA . HIS H 1 92 ? -59.623 4.299 -42.742 1.00 26.77 90 HIS H CA 1
ATOM 8582 C C . HIS H 1 92 ? -59.610 4.218 -44.270 1.00 29.79 90 HIS H C 1
ATOM 8583 O O . HIS H 1 92 ? -60.574 3.755 -44.881 1.00 26.03 90 HIS H O 1
ATOM 8590 N N . LEU H 1 93 ? -58.521 4.687 -44.880 1.00 32.26 91 LEU H N 1
ATOM 8591 C CA . LEU H 1 93 ? -58.376 4.653 -46.336 1.00 33.66 91 LEU H CA 1
ATOM 8592 C C . LEU H 1 93 ? -58.485 3.224 -46.865 1.00 33.17 91 LEU H C 1
ATOM 8593 O O . LEU H 1 93 ? -59.243 2.956 -47.798 1.00 32.93 91 LEU H O 1
ATOM 8598 N N . GLU H 1 94 ? -57.721 2.316 -46.263 1.00 26.47 92 GLU H N 1
ATOM 8599 C CA . GLU H 1 94 ? -57.797 0.901 -46.609 1.00 35.40 92 GLU H CA 1
ATOM 8600 C C . GLU H 1 94 ? -59.225 0.417 -46.410 1.00 35.93 92 GLU H C 1
ATOM 8601 O O . GLU H 1 94 ? -59.757 -0.328 -47.229 1.00 40.59 92 GLU H O 1
ATOM 8607 N N . GLN H 1 95 ? -59.841 0.845 -45.315 1.00 31.62 93 GLN H N 1
ATOM 8608 C CA . GLN H 1 95 ? -61.212 0.442 -45.021 1.00 37.68 93 GLN H CA 1
ATOM 8609 C C . GLN H 1 95 ? -62.211 0.919 -46.081 1.00 38.53 93 GLN H C 1
ATOM 8610 O O . GLN H 1 95 ? -62.992 0.121 -46.593 1.00 43.99 93 GLN H O 1
ATOM 8616 N N . ILE H 1 96 ? -62.181 2.205 -46.418 1.00 32.33 94 ILE H N 1
ATOM 8617 C CA . ILE H 1 96 ? -62.984 2.700 -47.533 1.00 31.78 94 ILE H CA 1
ATOM 8618 C C . ILE H 1 96 ? -62.688 1.914 -48.816 1.00 38.17 94 ILE H C 1
ATOM 8619 O O . ILE H 1 96 ? -63.580 1.678 -49.623 1.00 42.82 94 ILE H O 1
ATOM 8624 N N . SER H 1 97 ? -61.435 1.509 -49.006 1.00 39.18 95 SER H N 1
ATOM 8625 C CA . SER H 1 97 ? -61.084 0.702 -50.172 1.00 47.43 95 SER H CA 1
ATOM 8626 C C . SER H 1 97 ? -61.790 -0.645 -50.112 1.00 50.42 95 SER H C 1
ATOM 8627 O O . SER H 1 97 ? -62.381 -1.097 -51.091 1.00 57.73 95 SER H O 1
ATOM 8630 N N . ARG H 1 98 ? -61.722 -1.285 -48.953 1.00 50.53 96 ARG H N 1
ATOM 8631 C CA . ARG H 1 98 ? -62.417 -2.542 -48.738 1.00 56.55 96 ARG H CA 1
ATOM 8632 C C . ARG H 1 98 ? -63.908 -2.357 -48.972 1.00 50.56 96 ARG H C 1
ATOM 8633 O O . ARG H 1 98 ? -64.477 -2.916 -49.909 1.00 52.63 96 ARG H O 1
ATOM 8641 N N . ILE H 1 99 ? -64.520 -1.536 -48.123 1.00 43.68 97 ILE H N 1
ATOM 8642 C CA . ILE H 1 99 ? -65.972 -1.410 -48.043 1.00 44.78 97 ILE H CA 1
ATOM 8643 C C . ILE H 1 99 ? -66.626 -0.787 -49.273 1.00 45.13 97 ILE H C 1
ATOM 8644 O O . ILE H 1 99 ? -67.700 -1.222 -49.691 1.00 43.28 97 ILE H O 1
ATOM 8649 N N . ALA H 1 100 ? -65.988 0.239 -49.831 1.00 45.46 98 ALA H N 1
ATOM 8650 C CA . ALA H 1 100 ? -66.544 0.983 -50.960 1.00 44.63 98 ALA H CA 1
ATOM 8651 C C . ALA H 1 100 ? -65.475 1.316 -52.001 1.00 40.14 98 ALA H C 1
ATOM 8652 O O . ALA H 1 100 ? -65.076 2.472 -52.142 1.00 41.99 98 ALA H O 1
ATOM 8654 N N . PRO H 1 101 ? -65.033 0.303 -52.755 1.00 37.47 99 PRO H N 1
ATOM 8655 C CA . PRO H 1 101 ? -63.884 0.425 -53.661 1.00 37.76 99 PRO H CA 1
ATOM 8656 C C . PRO H 1 101 ? -64.036 1.565 -54.666 1.00 40.78 99 PRO H C 1
ATOM 8657 O O . PRO H 1 101 ? -63.043 2.188 -55.043 1.00 44.40 99 PRO H O 1
ATOM 8661 N N . GLU H 1 102 ? -65.264 1.842 -55.089 1.00 41.99 100 GLU H N 1
ATOM 8662 C CA . GLU H 1 102 ? -65.489 2.841 -56.128 1.00 48.32 100 GLU H CA 1
ATOM 8663 C C . GLU H 1 102 ? -65.584 4.252 -55.548 1.00 42.95 100 GLU H C 1
ATOM 8664 O O . GLU H 1 102 ? -65.783 5.217 -56.281 1.00 43.31 100 GLU H O 1
ATOM 8670 N N . ALA H 1 103 ? -65.440 4.369 -54.231 1.00 36.12 101 ALA H N 1
ATOM 8671 C CA . ALA H 1 103 ? -65.453 5.678 -53.582 1.00 39.77 101 ALA H CA 1
ATOM 8672 C C . ALA H 1 103 ? -64.048 6.163 -53.234 1.00 45.22 101 ALA H C 1
ATOM 8673 O O . ALA H 1 103 ? -63.860 7.327 -52.885 1.00 44.98 101 ALA H O 1
ATOM 8675 N N . ARG H 1 104 ? -63.069 5.266 -53.324 1.00 48.98 102 ARG H N 1
ATOM 8676 C CA . ARG H 1 104 ? -61.700 5.574 -52.923 1.00 50.49 102 ARG H CA 1
ATOM 8677 C C . ARG H 1 104 ? -61.139 6.775 -53.682 1.00 45.94 102 ARG H C 1
ATOM 8678 O O . ARG H 1 104 ? -60.411 7.593 -53.120 1.00 48.03 102 ARG H O 1
ATOM 8686 N N . GLY H 1 105 ? -61.485 6.878 -54.958 1.00 39.57 103 GLY H N 1
ATOM 8687 C CA . GLY H 1 105 ? -60.988 7.953 -55.794 1.00 39.41 103 GLY H CA 1
ATOM 8688 C C . GLY H 1 105 ? -61.462 9.336 -55.383 1.00 38.61 103 GLY H C 1
ATOM 8689 O O . GLY H 1 105 ? -60.945 10.341 -55.864 1.00 36.01 103 GLY H O 1
ATOM 8690 N N . LYS H 1 106 ? -62.455 9.398 -54.502 1.00 31.86 104 LYS H N 1
ATOM 8691 C CA . LYS H 1 106 ? -62.950 10.685 -54.032 1.00 28.33 104 LYS H CA 1
ATOM 8692 C C . LYS H 1 106 ? -62.814 10.784 -52.509 1.00 30.21 104 LYS H C 1
ATOM 8693 O O . LYS H 1 106 ? -63.541 11.525 -51.852 1.00 31.69 104 LYS H O 1
ATOM 8699 N N . THR H 1 107 ? -61.871 10.032 -51.952 1.00 33.74 105 THR H N 1
ATOM 8700 C CA . THR H 1 107 ? -61.644 10.039 -50.506 1.00 33.10 105 THR H CA 1
ATOM 8701 C C . THR H 1 107 ? -60.330 10.726 -50.118 1.00 38.48 105 THR H C 1
ATOM 8702 O O . THR H 1 107 ? -59.273 10.415 -50.664 1.00 37.65 105 THR H O 1
ATOM 8706 N N . MET H 1 108 ? -60.402 11.661 -49.175 1.00 36.93 106 MET H N 1
ATOM 8707 C CA . MET H 1 108 ? -59.203 12.317 -48.655 1.00 34.00 106 MET H CA 1
ATOM 8708 C C . MET H 1 108 ? -59.226 12.367 -47.127 1.00 33.16 106 MET H C 1
ATOM 8709 O O . MET H 1 108 ? -60.264 12.110 -46.505 1.00 27.66 106 MET H O 1
ATOM 8714 N N . LEU H 1 109 ? -58.077 12.681 -46.527 1.00 27.49 107 LEU H N 1
ATOM 8715 C CA . LEU H 1 109 ? -57.968 12.793 -45.076 1.00 24.00 107 LEU H CA 1
ATOM 8716 C C . LEU H 1 109 ? -58.566 14.100 -44.603 1.00 25.42 107 LEU H C 1
ATOM 8717 O O . LEU H 1 109 ? -58.300 15.155 -45.185 1.00 26.46 107 LEU H O 1
ATOM 8722 N N . PHE H 1 110 ? -59.368 14.029 -43.543 1.00 24.79 108 PHE H N 1
ATOM 8723 C CA . PHE H 1 110 ? -59.925 15.228 -42.936 1.00 26.26 108 PHE H CA 1
ATOM 8724 C C . PHE H 1 110 ? -58.806 16.205 -42.599 1.00 23.69 108 PHE H C 1
ATOM 8725 O O . PHE H 1 110 ? -58.953 17.412 -42.785 1.00 20.30 108 PHE H O 1
ATOM 8733 N N . GLY H 1 111 ? -57.686 15.673 -42.113 1.00 18.22 109 GLY H N 1
ATOM 8734 C CA . GLY H 1 111 ? -56.559 16.500 -41.728 1.00 22.49 109 GLY H CA 1
ATOM 8735 C C . GLY H 1 111 ? -55.532 16.706 -42.832 1.00 28.07 109 GLY H C 1
ATOM 8736 O O . GLY H 1 111 ? -54.412 17.134 -42.571 1.00 27.58 109 GLY H O 1
ATOM 8737 N N . HIS H 1 112 ? -55.917 16.419 -44.069 1.00 29.62 110 HIS H N 1
ATOM 8738 C CA . HIS H 1 112 ? -54.982 16.474 -45.187 1.00 26.95 110 HIS H CA 1
ATOM 8739 C C . HIS H 1 112 ? -54.135 17.743 -45.236 1.00 30.98 110 HIS H C 1
ATOM 8740 O O . HIS H 1 112 ? -52.987 17.707 -45.680 1.00 35.10 110 HIS H O 1
ATOM 8747 N N . TRP H 1 113 ? -54.692 18.861 -44.786 1.00 27.45 111 TRP H N 1
ATOM 8748 C CA . TRP H 1 113 ? -53.991 20.140 -44.911 1.00 34.30 111 TRP H CA 1
ATOM 8749 C C . TRP H 1 113 ? -53.163 20.531 -43.682 1.00 37.99 111 TRP H C 1
ATOM 8750 O O . TRP H 1 113 ? -52.672 21.654 -43.594 1.00 40.81 111 TRP H O 1
ATOM 8761 N N . LEU H 1 114 ? -53.010 19.606 -42.739 1.00 39.07 112 LEU H N 1
ATOM 8762 C CA . LEU H 1 114 ? -52.228 19.863 -41.533 1.00 41.07 112 LEU H CA 1
ATOM 8763 C C . LEU H 1 114 ? -50.821 19.275 -41.653 1.00 47.52 112 LEU H C 1
ATOM 8764 O O . LEU H 1 114 ? -50.538 18.511 -42.575 1.00 41.81 112 LEU H O 1
ATOM 8769 N N . ASP H 1 115 ? -49.941 19.630 -40.720 1.00 57.60 113 ASP H N 1
ATOM 8770 C CA . ASP H 1 115 ? -48.578 19.099 -40.717 1.00 60.08 113 ASP H CA 1
ATOM 8771 C C . ASP H 1 115 ? -48.571 17.596 -40.464 1.00 56.34 113 ASP H C 1
ATOM 8772 O O . ASP H 1 115 ? -47.891 16.844 -41.162 1.00 56.14 113 ASP H O 1
ATOM 8777 N N . SER H 1 116 ? -49.326 17.164 -39.459 1.00 51.65 114 SER H N 1
ATOM 8778 C CA . SER H 1 116 ? -49.572 15.745 -39.245 1.00 50.00 114 SER H CA 1
ATOM 8779 C C . SER H 1 116 ? -51.019 15.444 -39.598 1.00 43.59 114 SER H C 1
ATOM 8780 O O . SER H 1 116 ? -51.939 15.952 -38.960 1.00 37.82 114 SER H O 1
ATOM 8783 N N . LYS H 1 117 ? -51.213 14.607 -40.610 1.00 41.35 115 LYS H N 1
ATOM 8784 C CA . LYS H 1 117 ? -52.520 14.462 -41.234 1.00 40.80 115 LYS H CA 1
ATOM 8785 C C . LYS H 1 117 ? -53.569 13.738 -40.383 1.00 40.87 115 LYS H C 1
ATOM 8786 O O . LYS H 1 117 ? -54.750 14.034 -40.487 1.00 43.20 115 LYS H O 1
ATOM 8792 N N . GLU H 1 118 ? -53.148 12.798 -39.544 1.00 40.05 116 GLU H N 1
ATOM 8793 C CA . GLU H 1 118 ? -54.112 11.995 -38.792 1.00 38.63 116 GLU H CA 1
ATOM 8794 C C . GLU H 1 118 ? -54.825 12.775 -37.683 1.00 34.94 116 GLU H C 1
ATOM 8795 O O . GLU H 1 118 ? -54.206 13.542 -36.939 1.00 28.89 116 GLU H O 1
ATOM 8801 N N . ILE H 1 119 ? -56.134 12.577 -37.590 1.00 20.28 117 ILE H N 1
ATOM 8802 C CA . ILE H 1 119 ? -56.884 13.037 -36.435 1.00 26.28 117 ILE H CA 1
ATOM 8803 C C . ILE H 1 119 ? -56.939 11.888 -35.448 1.00 28.77 117 ILE H C 1
ATOM 8804 O O . ILE H 1 119 ? -57.614 10.891 -35.701 1.00 24.53 117 ILE H O 1
ATOM 8809 N N . PRO H 1 120 ? -56.217 12.021 -34.325 1.00 30.61 118 PRO H N 1
ATOM 8810 C CA . PRO H 1 120 ? -56.088 10.988 -33.294 1.00 27.88 118 PRO H CA 1
ATOM 8811 C C . PRO H 1 120 ? -57.446 10.570 -32.734 1.00 26.29 118 PRO H C 1
ATOM 8812 O O . PRO H 1 120 ? -58.358 11.385 -32.637 1.00 30.07 118 PRO H O 1
ATOM 8816 N N . ASP H 1 121 ? -57.565 9.305 -32.359 1.00 28.27 119 ASP H N 1
ATOM 8817 C CA . ASP H 1 121 ? -58.792 8.780 -31.774 1.00 23.29 119 ASP H CA 1
ATOM 8818 C C . ASP H 1 121 ? -58.816 9.068 -30.273 1.00 21.59 119 ASP H C 1
ATOM 8819 O O . ASP H 1 121 ? -57.938 8.606 -29.543 1.00 23.98 119 ASP H O 1
ATOM 8824 N N . PRO H 1 122 ? -59.816 9.846 -29.814 1.00 16.24 120 PRO H N 1
ATOM 8825 C CA . PRO H 1 122 ? -60.002 10.244 -28.411 1.00 22.89 120 PRO H CA 1
ATOM 8826 C C . PRO H 1 122 ? -60.833 9.253 -27.593 1.00 27.73 120 PRO H C 1
ATOM 8827 O O . PRO H 1 122 ? -60.875 9.363 -26.370 1.00 33.50 120 PRO H O 1
ATOM 8831 N N . TYR H 1 123 ? -61.502 8.318 -28.259 1.00 22.06 121 TYR H N 1
ATOM 8832 C CA . TYR H 1 123 ? -62.450 7.442 -27.580 1.00 22.31 121 TYR H CA 1
ATOM 8833 C C . TYR H 1 123 ? -61.821 6.788 -26.355 1.00 28.61 121 TYR H C 1
ATOM 8834 O O . TYR H 1 123 ? -60.744 6.188 -26.442 1.00 23.83 121 TYR H O 1
ATOM 8843 N N . ARG H 1 124 ? -62.507 6.923 -25.220 1.00 29.07 122 ARG H N 1
ATOM 8844 C CA . ARG H 1 124 ? -62.111 6.305 -23.956 1.00 23.12 122 ARG H CA 1
ATOM 8845 C C . ARG H 1 124 ? -61.030 7.096 -23.218 1.00 30.14 122 ARG H C 1
ATOM 8846 O O . ARG H 1 124 ? -60.601 6.709 -22.133 1.00 30.22 122 ARG H O 1
ATOM 8854 N N . MET H 1 125 ? -60.614 8.220 -23.789 1.00 27.76 123 MET H N 1
ATOM 8855 C CA . MET H 1 125 ? -59.572 9.033 -23.168 1.00 26.10 123 MET H CA 1
ATOM 8856 C C . MET H 1 125 ? -60.149 10.194 -22.372 1.00 29.40 123 MET H C 1
ATOM 8857 O O . MET H 1 125 ? -61.350 10.426 -22.389 1.00 30.07 123 MET H O 1
ATOM 8862 N N . SER H 1 126 ? -59.288 10.918 -21.667 1.00 37.57 124 SER H N 1
ATOM 8863 C CA . SER H 1 126 ? -59.753 11.992 -20.795 1.00 31.39 124 SER H CA 1
ATOM 8864 C C . SER H 1 126 ? -59.901 13.303 -21.561 1.00 25.45 124 SER H C 1
ATOM 8865 O O . SER H 1 126 ? -59.596 13.372 -22.746 1.00 24.17 124 SER H O 1
ATOM 8868 N N . ASP H 1 127 ? -60.369 14.337 -20.871 1.00 25.60 125 ASP H N 1
ATOM 8869 C CA . ASP H 1 127 ? -60.759 15.596 -21.508 1.00 33.34 125 ASP H CA 1
ATOM 8870 C C . ASP H 1 127 ? -59.672 16.294 -22.325 1.00 36.67 125 ASP H C 1
ATOM 8871 O O . ASP H 1 127 ? -59.977 16.904 -23.347 1.00 39.49 125 ASP H O 1
ATOM 8876 N N . GLU H 1 128 ? -58.419 16.224 -21.875 1.00 36.27 126 GLU H N 1
ATOM 8877 C CA . GLU H 1 128 ? -57.315 16.858 -22.598 1.00 37.94 126 GLU H CA 1
ATOM 8878 C C . GLU H 1 128 ? -57.183 16.256 -23.988 1.00 39.57 126 GLU H C 1
ATOM 8879 O O . GLU H 1 128 ? -56.929 16.961 -24.967 1.00 38.90 126 GLU H O 1
ATOM 8885 N N . ALA H 1 129 ? -57.349 14.941 -24.067 1.00 37.26 127 ALA H N 1
ATOM 8886 C CA . ALA H 1 129 ? -57.367 14.267 -25.355 1.00 36.16 127 ALA H CA 1
ATOM 8887 C C . ALA H 1 129 ? -58.446 14.878 -26.236 1.00 30.34 127 ALA H C 1
ATOM 8888 O O . ALA H 1 129 ? -58.215 15.157 -27.411 1.00 27.05 127 ALA H O 1
ATOM 8890 N N . PHE H 1 130 ? -59.627 15.084 -25.665 1.00 22.73 128 PHE H N 1
ATOM 8891 C CA . PHE H 1 130 ? -60.737 15.661 -26.426 1.00 23.84 128 PHE H CA 1
ATOM 8892 C C . PHE H 1 130 ? -60.514 17.144 -26.751 1.00 24.54 128 PHE H C 1
ATOM 8893 O O . PHE H 1 130 ? -60.924 17.623 -27.810 1.00 27.28 128 PHE H O 1
ATOM 8901 N N . ASP H 1 131 ? -59.864 17.862 -25.840 1.00 30.24 129 ASP H N 1
ATOM 8902 C CA . ASP H 1 131 ? -59.497 19.257 -26.074 1.00 30.35 129 ASP H CA 1
ATOM 8903 C C . ASP H 1 131 ? -58.602 19.345 -27.298 1.00 28.39 129 ASP H C 1
ATOM 8904 O O . ASP H 1 131 ? -58.849 20.135 -28.204 1.00 32.46 129 ASP H O 1
ATOM 8909 N N . SER H 1 132 ? -57.562 18.517 -27.324 1.00 29.61 130 SER H N 1
ATOM 8910 C CA . SER H 1 132 ? -56.589 18.533 -28.418 1.00 33.88 130 SER H CA 1
ATOM 8911 C C . SER H 1 132 ? -57.185 18.122 -29.766 1.00 34.05 130 SER H C 1
ATOM 8912 O O . SER H 1 132 ? -56.949 18.774 -30.781 1.00 35.75 130 SER H O 1
ATOM 8915 N N . VAL H 1 133 ? -57.953 17.039 -29.777 1.00 33.84 131 VAL H N 1
ATOM 8916 C CA . VAL H 1 133 ? -58.559 16.563 -31.013 1.00 35.35 131 VAL H CA 1
ATOM 8917 C C . VAL H 1 133 ? -59.541 17.594 -31.572 1.00 33.70 131 VAL H C 1
ATOM 8918 O O . VAL H 1 133 ? -59.665 17.744 -32.788 1.00 33.43 131 VAL H O 1
ATOM 8922 N N . TYR H 1 134 ? -60.221 18.316 -30.685 1.00 28.85 132 TYR H N 1
ATOM 8923 C CA . TYR H 1 134 ? -61.128 19.371 -31.122 1.00 28.94 132 TYR H CA 1
ATOM 8924 C C . TYR H 1 134 ? -60.372 20.468 -31.861 1.00 27.66 132 TYR H C 1
ATOM 8925 O O . TYR H 1 134 ? -60.804 20.923 -32.921 1.00 30.97 132 TYR H O 1
ATOM 8934 N N . GLN H 1 135 ? -59.247 20.889 -31.294 1.00 26.69 133 GLN H N 1
ATOM 8935 C CA . GLN H 1 135 ? -58.461 21.961 -31.887 1.00 31.02 133 GLN H CA 1
ATOM 8936 C C . GLN H 1 135 ? -57.930 21.536 -33.246 1.00 33.43 133 GLN H C 1
ATOM 8937 O O . GLN H 1 135 ? -57.940 22.319 -34.197 1.00 34.54 133 GLN H O 1
ATOM 8943 N N . LEU H 1 136 ? -57.463 20.295 -33.330 1.00 27.31 134 LEU H N 1
ATOM 8944 C CA . LEU H 1 136 ? -56.967 19.755 -34.591 1.00 31.46 134 LEU H CA 1
ATOM 8945 C C . LEU H 1 136 ? -58.083 19.673 -35.626 1.00 29.69 134 LEU H C 1
ATOM 8946 O O . LEU H 1 136 ? -57.872 19.965 -36.801 1.00 29.55 134 LEU H O 1
ATOM 8951 N N . LEU H 1 137 ? -59.267 19.262 -35.181 1.00 28.08 135 LEU H N 1
ATOM 8952 C CA . LEU H 1 137 ? -60.421 19.193 -36.062 1.00 27.46 135 LEU H CA 1
ATOM 8953 C C . LEU H 1 137 ? -60.773 20.587 -36.534 1.00 21.81 135 LEU H C 1
ATOM 8954 O O . LEU H 1 137 ? -61.134 20.792 -37.687 1.00 28.38 135 LEU H O 1
ATOM 8959 N N . GLU H 1 138 ? -60.681 21.551 -35.631 1.00 25.62 136 GLU H N 1
ATOM 8960 C CA . GLU H 1 138 ? -61.065 22.905 -35.976 1.00 26.76 136 GLU H CA 1
ATOM 8961 C C . GLU H 1 138 ? -60.109 23.459 -37.013 1.00 28.12 136 GLU H C 1
ATOM 8962 O O . GLU H 1 138 ? -60.544 24.008 -38.023 1.00 32.77 136 GLU H O 1
ATOM 8968 N N . GLN H 1 139 ? -58.808 23.299 -36.780 1.00 23.59 137 GLN H N 1
ATOM 8969 C CA . GLN H 1 139 ? -57.829 23.807 -37.733 1.00 30.59 137 GLN H CA 1
ATOM 8970 C C . GLN H 1 139 ? -57.998 23.133 -39.094 1.00 34.35 137 GLN H C 1
ATOM 8971 O O . GLN H 1 139 ? -57.986 23.802 -40.124 1.00 36.32 137 GLN H O 1
ATOM 8977 N N . ALA H 1 140 ? -58.178 21.815 -39.100 1.00 31.51 138 ALA H N 1
ATOM 8978 C CA . ALA H 1 140 ? -58.374 21.097 -40.354 1.00 29.80 138 ALA H CA 1
ATOM 8979 C C . ALA H 1 140 ? -59.584 21.644 -41.106 1.00 33.03 138 ALA H C 1
ATOM 8980 O O . ALA H 1 140 ? -59.550 21.809 -42.329 1.00 27.66 138 ALA H O 1
ATOM 8982 N N . SER H 1 141 ? -60.651 21.920 -40.360 1.00 38.82 139 SER H N 1
ATOM 8983 C CA . SER H 1 141 ? -61.892 22.441 -40.930 1.00 36.69 139 SER H CA 1
ATOM 8984 C C . SER H 1 141 ? -61.711 23.794 -41.598 1.00 37.27 139 SER H C 1
ATOM 8985 O O . SER H 1 141 ? -62.192 24.004 -42.713 1.00 42.74 139 SER H O 1
ATOM 8988 N N . LYS H 1 142 ? -61.036 24.714 -40.911 1.00 30.51 140 LYS H N 1
ATOM 8989 C CA . LYS H 1 142 ? -60.797 26.043 -41.467 1.00 38.77 140 LYS H CA 1
ATOM 8990 C C . LYS H 1 142 ? -60.033 25.940 -42.789 1.00 42.82 140 LYS H C 1
ATOM 8991 O O . LYS H 1 142 ? -60.308 26.669 -43.743 1.00 43.51 140 LYS H O 1
ATOM 8997 N N . ARG H 1 143 ? -59.086 25.010 -42.846 1.00 44.46 141 ARG H N 1
ATOM 8998 C CA . ARG H 1 143 ? -58.281 24.829 -44.045 1.00 40.88 141 ARG H CA 1
ATOM 8999 C C . ARG H 1 143 ? -59.046 24.140 -45.180 1.00 40.07 141 ARG H C 1
ATOM 9000 O O . ARG H 1 143 ? -58.858 24.480 -46.347 1.00 43.45 141 ARG H O 1
ATOM 9008 N N . TRP H 1 144 ? -59.920 23.194 -44.840 1.00 38.73 142 TRP H N 1
ATOM 9009 C CA . TRP H 1 144 ? -60.787 22.577 -45.845 1.00 37.81 142 TRP H CA 1
ATOM 9010 C C . TRP H 1 144 ? -61.765 23.594 -46.422 1.00 38.76 142 TRP H C 1
ATOM 9011 O O . TRP H 1 144 ? -61.977 23.647 -47.638 1.00 34.63 142 TRP H O 1
ATOM 9022 N N . ALA H 1 145 ? -62.347 24.406 -45.544 1.00 39.73 143 ALA H N 1
ATOM 9023 C CA . ALA H 1 145 ? -63.249 25.471 -45.962 1.00 42.82 143 ALA H CA 1
ATOM 9024 C C . ALA H 1 145 ? -62.561 26.378 -46.981 1.00 50.84 143 ALA H C 1
ATOM 9025 O O . ALA H 1 145 ? -63.109 26.665 -48.045 1.00 52.53 143 ALA H O 1
ATOM 9027 N N . GLU H 1 146 ? -61.349 26.810 -46.646 1.00 56.05 144 GLU H N 1
ATOM 9028 C CA . GLU H 1 146 ? -60.559 27.683 -47.505 1.00 56.92 144 GLU H CA 1
ATOM 9029 C C . GLU H 1 146 ? -60.307 27.072 -48.883 1.00 52.08 144 GLU H C 1
ATOM 9030 O O . GLU H 1 146 ? -60.415 27.754 -49.897 1.00 48.38 144 GLU H O 1
ATOM 9036 N N . LYS H 1 147 ? -59.964 25.788 -48.920 1.00 50.67 145 LYS H N 1
ATOM 9037 C CA . LYS H 1 147 ? -59.683 25.120 -50.190 1.00 45.20 145 LYS H CA 1
ATOM 9038 C C . LYS H 1 147 ? -60.926 24.952 -51.063 1.00 46.89 145 LYS H C 1
ATOM 9039 O O . LYS H 1 147 ? -60.817 24.764 -52.274 1.00 53.82 145 LYS H O 1
ATOM 9045 N N . LEU H 1 148 ? -62.105 25.009 -50.451 1.00 46.11 146 LEU H N 1
ATOM 9046 C CA . LEU H 1 148 ? -63.349 24.773 -51.180 1.00 41.41 146 LEU H CA 1
ATOM 9047 C C . LEU H 1 148 ? -64.131 26.060 -51.411 1.00 39.32 146 LEU H C 1
ATOM 9048 O O . LEU H 1 148 ? -65.350 26.036 -51.584 1.00 46.39 146 LEU H O 1
#

Organism: Escherichia coli (NCBI:txid562)

Secondary structure (DSSP, 8-state):
---EEEEEESSSSSHHHHHHHHHHHH-TTSEEEEEETT--TTPPPPHHHHHHHHHTT---TT----B--HHHHTT-SEEEES-HHHHHHHHHH-GGGGGGEEETTTTSSS------TT--HHHHHHHHHHHHHHHHHHHHHT-/---EEEEEESSSSSHHHHHHHHHHHH-TTSEEEEEETT--TTPPPPHHHHHHHHHTT---TT----B--HHHHTT-SEEEESSHHHHHHHHHH-GGGGGGEEETTTTSSS------TT--HHHHHHHHHHHHHHHHHHHHH-/----EEEEEESSSSSHHHHHHHHHHHHSTTSEEEEEETT--TTPPPPHHHHHHHHHTT---TT----B--HHHHTT-SEEEESSHHHHHHHHHH-GGGGGGEEETTTTSSS------TT--HHHHHHHHHHHHHHHHHHHHHH-/----EEEEEESSSSSHHHHHHHHHHHH-TTSEEEEEETT--TTPPPPHHHHHHHHTTT---TT----B--HHHHTT-SEEEESSHHHHHHHHHH-GGGGGGEEETTTTSSS------TT--HHHHHHHHHHHHHHHHHHHHH-/---EEEEEESSSSSHHHHHHHHHHHH-TTSEEEEEETT--TTPPPPHHHHHHHHHTT---TT----B--HHHHTT-SEEEES-HHHHHHHHHH-GGGGGGEEETTTTSSS------TT--HHHHHHHHHHHHHHHHHHHHHT-/---EEEEEESSSSSHHHHHHHHHHHHSTTSEEEEEETT--TTPPPPHHHHHHHHHTT---TT----B--HHHHTT-SEEEESSHHHHHHHHHH-GGGGGGEEETTTTSSS------TT--HHHHHHHHHHHHHHHHHHHHHH--/---EEEEEESSSSSHHHHHHHHHHHHSTTSEEEEEETT--TTPPPPHHHHHHHHHTT---TT----B--HHHHTT-SEEEESSHHHHHHHHHH-GGGGGGEEETTTTSSS------TT--HHHHHHHHHHHHHHHHHHHHHH-/---EEEEEESSSSSHHHHHHHHHHHHSTTSEEEEEETT--TTPPPPHHHHHHHHTTT---TT----B--HHHHTT-SEEEESSHHHHHHHHHH-GGGGGGEEETTTTSSS------TT--HHHHHHHHHHHHHHHHHHHHH-

Radius of gyration: 35.49 Å; Cα contacts (8 Å, |Δi|>4): 2402; chains: 8; bounding box: 108×58×58 Å

CATH classification: 3.40.50.2300

Solvent-accessible surface area: 49588 Å² total; per-residue (Å²): 218,85,86,15,0,0,0,0,2,18,2,0,7,5,2,0,0,4,0,7,38,4,0,87,122,77,18,113,105,45,96,3,49,9,0,0,17,32,16,10,76,92,56,92,2,29,133,19,0,52,112,5,0,92,143,63,60,10,69,4,152,80,20,148,1,50,99,2,56,41,58,34,2,165,100,11,55,5,0,0,0,0,29,33,60,3,18,78,66,0,32,209,68,3,89,160,5,90,84,54,6,63,10,0,0,54,83,7,101,26,59,49,1,68,47,1,27,67,109,57,73,49,17,5,11,22,8,4,29,10,0,42,35,0,0,98,83,10,14,131,126,37,102,212,82,88,16,0,0,0,0,2,19,1,0,6,5,3,0,1,2,0,6,35,16,0,88,62,40,23,117,105,35,98,3,47,10,0,0,18,30,14,14,76,91,56,99,6,32,144,20,0,55,89,4,0,40,62,52,0,2,50,6,147,81,22,152,1,50,75,3,56,36,72,32,0,172,98,12,54,2,0,0,0,0,31,28,21,2,22,91,48,0,40,169,62,0,85,100,1,88,82,54,8,67,10,0,0,54,79,14,105,50,48,30,0,68,46,1,26,66,106,64,61,67,16,3,36,56,8,7,55,47,0,61,18,0,0,94,74,6,18,149,124,60,220,152,79,82,14,0,0,0,0,1,16,2,0,6,4,2,0,1,3,0,7,38,2,0,85,76,44,15,113,107,41,100,5,51,10,0,0,17,34,17,12,79,90,56,94,3,30,135,22,0,53,102,3,0,81,69,44,37,8,55,5,158,80,25,152,1,51,92,2,57,41,57,37,1,162,111,9,60,3,0,0,0,0,30,100,62,3,25,111,53,0,37,192,68,2,89,148,4,86,87,51,6,67,10,0,0,54,67,23,50,39,66,34,0,62,40,2,26,72,106,25,57,61,14,4,49,30,8,5,87,44,0,34,58,0,0,81,29,5,16,58,108,40,85,151,164,61,79,15,0,0,0,0,2,16,2,0,8,6,2,0,1,4,0,8,40,3,0,89,120,75,18,110,108,30,88,3,44,10,0,0,19,29,17,9,78,88,56,94,3,29,133,20,0,62,108,4,0,93,132,68,63,7,54,8,150,78,22,144,0,47,112,0,51,37,56,48,1,157,106,9,70,2,0,0,0,0,34,114,66,3,29,114,69,0,37,186,69,0,92,110,2,90,87,59,10,68,10,0,0,56,81,19,157,37,66,55,0,41,46,2,28,72,84,47,57,42,17,5,53,13,5,4,91,35,0,39,52,0,0,95,88,5,21,139,114,36,217,85,83,14,0,0,0,0,1,17,2,0,6,6,2,0,0,4,0,7,40,4,0,88,120,75,20,114,105,47,99,4,52,9,0,0,19,33,16,10,79,93,54,95,2,31,134,19,0,51,109,5,0,94,140,65,62,10,66,4,158,81,21,148,1,50,101,2,54,52,49,33,1,186,102,10,53,5,0,0,0,0,30,38,58,2,15,75,66,0,34,211,69,3,90,167,4,86,83,55,6,63,10,0,0,47,84,9,108,27,56,46,0,68,50,2,26,69,104,61,72,40,15,4,13,24,8,5,30,11,0,44,35,0,0,100,82,10,14,130,127,39,101,210,82,88,14,0,0,0,0,2,19,2,0,6,5,3,0,0,4,0,6,34,16,0,87,60,46,18,114,106,36,97,3,49,11,0,0,17,31,15,13,74,89,56,102,5,33,133,24,0,55,90,3,0,44,65,49,0,2,48,6,152,81,20,152,1,52,72,3,59,36,68,30,0,155,98,11,56,2,0,0,0,0,28,29,23,2,21,95,55,0,41,175,56,0,83,99,1,95,82,54,8,67,10,0,0,53,86,18,110,53,50,32,0,67,46,3,24,67,109,60,64,68,17,5,36,50,10,8,47,26,0,62,13,0,0,91,78,6,13,108,88,32,66,148,209,82,89,14,0,0,0,0,2,15,1,0,6,3,1,0,0,2,0,7,36,2,0,85,77,44,17,115,107,40,94,4,52,9,0,0,16,33,17,10,79,90,57,93,2,31,136,22,0,52,107,3,0,87,70,45,36,9,60,7,157,79,24,150,1,50,94,1,54,29,60,36,1,164,101,9,63,3,0,0,0,0,31,98,60,3,22,114,57,0,39,197,67,0,85,112,4,83,87,53,6,70,10,0,0,53,63,26,53,43,65,32,0,61,44,2,27,71,79,24,55,58,4,2,49,36,8,5,83,47,0,21,69,0,0,71,30,6,15,62,109,37,87,213,70,83,14,0,0,0,0,2,14,2,0,8,5,2,0,0,4,0,7,39,3,0,87,118,76,19,111,109,41,98,4,50,9,0,0,22,31,19,8,76,92,59,98,1,29,130,19,0,62,105,5,0,98,139,68,63,7,58,12,153,79,22,144,1,47,130,3,48,38,55,43,1,154,98,9,69,2,0,0,0,0,35,110,67,4,30,111,68,0,37,186,70,1,95,127,2,88,85,57,8,66,10,0,0,57,84,21,160,37,67,55,0,43,49,2,28,70,71,50,59,41,16,5,50,12,8,3,89,35,0,40,54,0,0,101,92,4,21,138,117,67